Protein 2LBB (pdb70)

Solvent-accessible surface area: 5879 Å² total; per-residue (Å²): 192,32,11,103,85,47,88,60,0,29,137,74,4,80,109,46,76,131,28,187,38,64,144,100,36,82,24,20,43,67,32,22,118,69,1,11,94,90,15,43,10,92,123,110,86,42,35,152,140,100,106,98,10,82,110,90,72,109,13,21,46,73,35,156,61,52,64,70,110,50,0,30,82,23,5,12,150,32,0,44,74,7,6,58,79,46,132,148

Nearest PDB structures (foldseek):
  2lbb-assembly1_A  TM=1.004E+00  e=1.686E-12  Babesia bovis
  2wh5-assembly1_A  TM=8.665E-01  e=2.865E-05  Homo sapiens
  1hb6-assembly1_A  TM=8.577E-01  e=7.016E-05  Bos taurus
  3flv-assembly1_A  TM=8.539E-01  e=7.795E-05  Homo sapiens
  5h3g-assembly1_A  TM=7.180E-01  e=2.910E-04  Oryza sativa Japonica Group

Structure (mmCIF, N/CA/C/O backbone):
data_2LBB
#
_entry.id   2LBB
#
loop_
_atom_site.group_PDB
_atom_site.id
_atom_site.type_symbol
_atom_site.label_atom_id
_atom_site.label_alt_id
_atom_site.label_comp_id
_atom_site.label_asym_id
_atom_site.label_entity_id
_atom_site.label_seq_id
_atom_site.pdbx_PDB_ins_code
_atom_site.Cartn_x
_atom_site.Cartn_y
_atom_site.Cartn_z
_atom_site.occupancy
_atom_site.B_iso_or_equiv
_atom_site.auth_seq_id
_atom_site.auth_comp_id
_atom_site.auth_asym_id
_atom_site.auth_atom_id
_atom_site.pdbx_PDB_model_num
ATOM 1 N N . MET A 1 9 ? 1.329 0.000 0.000 1.00 0.00 1 MET A N 1
ATOM 2 C CA . MET A 1 9 ? 2.093 -0.001 -1.242 1.00 52.33 1 MET A CA 1
ATOM 3 C C . MET A 1 9 ? 3.386 -0.794 -1.085 1.00 3.33 1 MET A C 1
ATOM 4 O O . MET A 1 9 ? 3.925 -0.909 0.016 1.00 14.33 1 MET A O 1
ATOM 18 N N . SER A 1 10 ? 3.880 -1.339 -2.192 1.00 53.10 2 SER A N 1
ATOM 19 C CA . SER A 1 10 ? 5.108 -2.125 -2.175 1.00 50.45 2 SER A CA 1
ATOM 20 C C . SER A 1 10 ? 6.259 -1.346 -2.804 1.00 45.14 2 SER A C 1
ATOM 21 O O . SER A 1 10 ? 7.263 -1.926 -3.217 1.00 62.11 2 SER A O 1
ATOM 29 N N . ALA A 1 11 ? 6.106 -0.028 -2.874 1.00 12.34 3 ALA A N 1
ATOM 30 C CA . ALA A 1 11 ? 7.132 0.832 -3.450 1.00 24.22 3 ALA A CA 1
ATOM 31 C C . ALA A 1 11 ? 8.077 1.356 -2.374 1.00 24.53 3 ALA A C 1
ATOM 32 O O . ALA A 1 11 ? 9.215 1.728 -2.661 1.00 41.10 3 ALA A O 1
ATOM 39 N N . ASP A 1 12 ? 7.599 1.382 -1.135 1.00 31.13 4 ASP A N 1
ATOM 40 C CA . ASP A 1 12 ? 8.402 1.860 -0.015 1.00 53.01 4 ASP A CA 1
ATOM 41 C C . ASP A 1 12 ? 9.111 0.701 0.679 1.00 44.44 4 ASP A C 1
ATOM 42 O O . ASP A 1 12 ? 10.172 0.879 1.277 1.00 4.31 4 ASP A O 1
ATOM 51 N N . ASP A 1 13 ? 8.518 -0.484 0.595 1.00 62.23 5 ASP A N 1
ATOM 52 C CA . ASP A 1 13 ? 9.093 -1.672 1.214 1.00 23.53 5 ASP A CA 1
ATOM 53 C C . ASP A 1 13 ? 10.238 -2.225 0.371 1.00 4.22 5 ASP A C 1
ATOM 54 O O . ASP A 1 13 ? 10.918 -3.170 0.771 1.00 20.24 5 ASP A O 1
ATOM 63 N N . PHE A 1 14 ? 10.446 -1.629 -0.799 1.00 31.25 6 PHE A N 1
ATOM 64 C CA . PHE A 1 14 ? 11.507 -2.063 -1.700 1.00 3.34 6 PHE A CA 1
ATOM 65 C C . PHE A 1 14 ? 12.849 -2.113 -0.975 1.00 3.50 6 PHE A C 1
ATOM 66 O O . PHE A 1 14 ? 13.723 -2.910 -1.317 1.00 75.03 6 PHE A O 1
ATOM 83 N N . ASP A 1 15 ? 13.006 -1.255 0.027 1.00 13.31 7 ASP A N 1
ATOM 84 C CA . ASP A 1 15 ? 14.240 -1.200 0.801 1.00 24.12 7 ASP A CA 1
ATOM 85 C C . ASP A 1 15 ? 14.594 -2.575 1.359 1.00 74.54 7 ASP A C 1
ATOM 86 O O . ASP A 1 15 ? 15.684 -3.092 1.118 1.00 60.32 7 ASP A O 1
ATOM 95 N N . ALA A 1 16 ? 13.664 -3.162 2.106 1.00 70.14 8 ALA A N 1
ATOM 96 C CA . ALA A 1 16 ? 13.877 -4.477 2.696 1.00 33.55 8 ALA A CA 1
ATOM 97 C C . ALA A 1 16 ? 14.048 -5.542 1.618 1.00 25.35 8 ALA A C 1
ATOM 98 O O . ALA A 1 16 ? 14.528 -6.643 1.890 1.00 13.44 8 ALA A O 1
ATOM 105 N N . ALA A 1 17 ? 13.653 -5.208 0.394 1.00 5.45 9 ALA A N 1
ATOM 106 C CA . ALA A 1 17 ? 13.765 -6.135 -0.725 1.00 1.15 9 ALA A CA 1
ATOM 107 C C . ALA A 1 17 ? 15.175 -6.128 -1.304 1.00 65.24 9 ALA A C 1
ATOM 108 O O . ALA A 1 17 ? 15.785 -7.181 -1.493 1.00 22.04 9 ALA A O 1
ATOM 115 N N . VAL A 1 18 ? 15.689 -4.935 -1.587 1.00 13.14 10 VAL A N 1
ATOM 116 C CA . VAL A 1 18 ? 17.028 -4.791 -2.145 1.00 71.40 10 VAL A CA 1
ATOM 117 C C . VAL A 1 18 ? 18.087 -5.290 -1.168 1.00 50.41 10 VAL A C 1
ATOM 118 O O . VAL A 1 18 ? 19.129 -5.804 -1.574 1.00 22.41 10 VAL A O 1
ATOM 131 N N . LYS A 1 19 ? 17.813 -5.134 0.123 1.00 43.33 11 LYS A N 1
ATOM 132 C CA . LYS A 1 19 ? 18.741 -5.569 1.160 1.00 31.00 11 LYS A CA 1
ATOM 133 C C . LYS A 1 19 ? 18.748 -7.090 1.281 1.00 54.43 11 LYS A C 1
ATOM 134 O O . LYS A 1 19 ? 19.748 -7.686 1.681 1.00 13.32 11 LYS A O 1
ATOM 153 N N . TYR A 1 20 ? 17.627 -7.711 0.931 1.00 70.01 12 TYR A N 1
ATOM 154 C CA . TYR A 1 20 ? 17.504 -9.162 1.001 1.00 31.21 12 TYR A CA 1
ATOM 155 C C . TYR A 1 20 ? 18.122 -9.821 -0.228 1.00 24.51 12 TYR A C 1
ATOM 156 O O . TYR A 1 20 ? 18.557 -10.972 -0.177 1.00 63.11 12 TYR A O 1
ATOM 174 N N . VAL A 1 21 ? 18.159 -9.083 -1.332 1.00 55.24 13 VAL A N 1
ATOM 175 C CA . VAL A 1 21 ? 18.725 -9.593 -2.575 1.00 71.22 13 VAL A CA 1
ATOM 176 C C . VAL A 1 21 ? 20.194 -9.208 -2.709 1.00 11.13 13 VAL A C 1
ATOM 177 O O . VAL A 1 21 ? 20.980 -9.923 -3.331 1.00 13.44 13 VAL A O 1
ATOM 190 N N . SER A 1 22 ? 20.558 -8.073 -2.120 1.00 23.21 14 SER A N 1
ATOM 191 C CA . SER A 1 22 ? 21.933 -7.590 -2.176 1.00 21.34 14 SER A CA 1
ATOM 192 C C . SER A 1 22 ? 22.797 -8.288 -1.129 1.00 72.45 14 SER A C 1
ATOM 193 O O . SER A 1 22 ? 23.993 -8.492 -1.332 1.00 0.31 14 SER A O 1
ATOM 201 N N . ASN A 1 23 ? 22.180 -8.653 -0.010 1.00 3.22 15 ASN A N 1
ATOM 202 C CA . ASN A 1 23 ? 22.892 -9.328 1.070 1.00 52.34 15 ASN A CA 1
ATOM 203 C C . ASN A 1 23 ? 22.737 -10.842 0.960 1.00 43.41 15 ASN A C 1
ATOM 204 O O . ASN A 1 23 ? 23.704 -11.589 1.116 1.00 54.00 15 ASN A O 1
ATOM 215 N N . THR A 1 24 ? 21.515 -11.288 0.690 1.00 74.25 16 THR A N 1
ATOM 216 C CA . THR A 1 24 ? 21.233 -12.712 0.559 1.00 35.12 16 THR A CA 1
ATOM 217 C C . THR A 1 24 ? 20.993 -13.094 -0.897 1.00 33.11 16 THR A C 1
ATOM 218 O O . THR A 1 24 ? 20.063 -12.599 -1.535 1.00 42.31 16 THR A O 1
ATOM 229 N N . THR A 1 25 ? 21.836 -13.979 -1.418 1.00 64.35 17 THR A N 1
ATOM 230 C CA . THR A 1 25 ? 21.716 -14.428 -2.800 1.00 42.30 17 THR A CA 1
ATOM 231 C C . THR A 1 25 ? 21.869 -15.941 -2.902 1.00 41.12 17 THR A C 1
ATOM 232 O O . THR A 1 25 ? 21.941 -16.496 -3.999 1.00 51.02 17 THR A O 1
ATOM 243 N N . THR A 1 26 ? 21.918 -16.605 -1.752 1.00 33.43 18 THR A N 1
ATOM 244 C CA . THR A 1 26 ? 22.062 -18.055 -1.712 1.00 25.02 18 THR A CA 1
ATOM 245 C C . THR A 1 26 ? 20.717 -18.747 -1.899 1.00 63.23 18 THR A C 1
ATOM 246 O O . THR A 1 26 ? 20.655 -19.960 -2.097 1.00 23.32 18 THR A O 1
ATOM 257 N N . MET A 1 27 ? 19.642 -17.968 -1.837 1.00 24.22 19 MET A N 1
ATOM 258 C CA . MET A 1 27 ? 18.298 -18.508 -2.002 1.00 14.51 19 MET A CA 1
ATOM 259 C C . MET A 1 27 ? 18.126 -19.127 -3.385 1.00 64.21 19 MET A C 1
ATOM 260 O O . MET A 1 27 ? 18.796 -18.733 -4.339 1.00 42.31 19 MET A O 1
ATOM 274 N N . MET A 1 28 ? 17.226 -20.099 -3.486 1.00 32.41 20 MET A N 1
ATOM 275 C CA . MET A 1 28 ? 16.967 -20.772 -4.753 1.00 71.44 20 MET A CA 1
ATOM 276 C C . MET A 1 28 ? 16.465 -19.784 -5.801 1.00 41.12 20 MET A C 1
ATOM 277 O O . MET A 1 28 ? 15.283 -19.445 -5.832 1.00 75.11 20 MET A O 1
ATOM 291 N N . ALA A 1 29 ? 17.372 -19.325 -6.658 1.00 11.15 21 ALA A N 1
ATOM 292 C CA . ALA A 1 29 ? 17.020 -18.377 -7.707 1.00 43.14 21 ALA A CA 1
ATOM 293 C C . ALA A 1 29 ? 17.430 -18.901 -9.080 1.00 13.33 21 ALA A C 1
ATOM 294 O O . ALA A 1 29 ? 18.432 -19.603 -9.213 1.00 51.10 21 ALA A O 1
ATOM 301 N N . SER A 1 30 ? 16.647 -18.555 -10.097 1.00 64.34 22 SER A N 1
ATOM 302 C CA . SER A 1 30 ? 16.926 -18.995 -11.459 1.00 45.15 22 SER A CA 1
ATOM 303 C C . SER A 1 30 ? 17.956 -18.085 -12.124 1.00 33.33 22 SER A C 1
ATOM 304 O O . SER A 1 30 ? 18.545 -17.221 -11.477 1.00 25.13 22 SER A O 1
ATOM 312 N N . ASN A 1 31 ? 18.165 -18.288 -13.420 1.00 45.34 23 ASN A N 1
ATOM 313 C CA . ASN A 1 31 ? 19.124 -17.487 -14.174 1.00 13.22 23 ASN A CA 1
ATOM 314 C C . ASN A 1 31 ? 18.446 -16.268 -14.792 1.00 44.34 23 ASN A C 1
ATOM 315 O O . ASN A 1 31 ? 19.092 -15.253 -15.057 1.00 22.44 23 ASN A O 1
ATOM 326 N N . ASP A 1 32 ? 17.142 -16.375 -15.020 1.00 40.50 24 ASP A N 1
ATOM 327 C CA . ASP A 1 32 ? 16.376 -15.281 -15.606 1.00 0.41 24 ASP A CA 1
ATOM 328 C C . ASP A 1 32 ? 15.756 -14.408 -14.519 1.00 4.11 24 ASP A C 1
ATOM 329 O O . ASP A 1 32 ? 15.464 -13.233 -14.744 1.00 21.34 24 ASP A O 1
ATOM 338 N N . ASP A 1 33 ? 15.558 -14.990 -13.341 1.00 62.15 25 ASP A N 1
ATOM 339 C CA . ASP A 1 33 ? 14.973 -14.266 -12.219 1.00 42.21 25 ASP A CA 1
ATOM 340 C C . ASP A 1 33 ? 15.960 -13.248 -11.655 1.00 60.15 25 ASP A C 1
ATOM 341 O O . ASP A 1 33 ? 15.577 -12.145 -11.266 1.00 35.15 25 ASP A O 1
ATOM 350 N N . LYS A 1 34 ? 17.233 -13.626 -11.614 1.00 61.33 26 LYS A N 1
ATOM 351 C CA . LYS A 1 34 ? 18.276 -12.748 -11.099 1.00 4.14 26 LYS A CA 1
ATOM 352 C C . LYS A 1 34 ? 18.453 -11.527 -11.996 1.00 73.33 26 LYS A C 1
ATOM 353 O O . LYS A 1 34 ? 19.090 -10.546 -11.610 1.00 34.44 26 LYS A O 1
ATOM 372 N N . LEU A 1 35 ? 17.884 -11.593 -13.195 1.00 21.20 27 LEU A N 1
ATOM 373 C CA . LEU A 1 35 ? 17.977 -10.492 -14.148 1.00 22.25 27 LEU A CA 1
ATOM 374 C C . LEU A 1 35 ? 16.787 -9.549 -14.007 1.00 53.14 27 LEU A C 1
ATOM 375 O O . LEU A 1 35 ? 16.767 -8.467 -14.595 1.00 40.23 27 LEU A O 1
ATOM 391 N N . CYS A 1 36 ? 15.798 -9.965 -13.224 1.00 71.13 28 CYS A N 1
ATOM 392 C CA . CYS A 1 36 ? 14.604 -9.156 -13.005 1.00 72.54 28 CYS A CA 1
ATOM 393 C C . CYS A 1 36 ? 14.864 -8.073 -11.964 1.00 22.21 28 CYS A C 1
ATOM 394 O O . CYS A 1 36 ? 14.569 -6.899 -12.187 1.00 11.11 28 CYS A O 1
ATOM 402 N N . PHE A 1 37 ? 15.418 -8.476 -10.825 1.00 15.23 29 PHE A N 1
ATOM 403 C CA . PHE A 1 37 ? 15.715 -7.540 -9.747 1.00 3.12 29 PHE A CA 1
ATOM 404 C C . PHE A 1 37 ? 16.823 -6.573 -10.156 1.00 75.13 29 PHE A C 1
ATOM 405 O O . PHE A 1 37 ? 17.055 -5.562 -9.494 1.00 0.33 29 PHE A O 1
ATOM 422 N N . TYR A 1 38 ? 17.503 -6.892 -11.252 1.00 34.02 30 TYR A N 1
ATOM 423 C CA . TYR A 1 38 ? 18.588 -6.054 -11.749 1.00 35.31 30 TYR A CA 1
ATOM 424 C C . TYR A 1 38 ? 18.046 -4.913 -12.605 1.00 24.21 30 TYR A C 1
ATOM 425 O O . TYR A 1 38 ? 18.553 -3.792 -12.559 1.00 63.13 30 TYR A O 1
ATOM 443 N N . LYS A 1 39 ? 17.012 -5.207 -13.386 1.00 22.15 31 LYS A N 1
ATOM 444 C CA . LYS A 1 39 ? 16.398 -4.208 -14.252 1.00 4.42 31 LYS A CA 1
ATOM 445 C C . LYS A 1 39 ? 15.475 -3.291 -13.456 1.00 10.03 31 LYS A C 1
ATOM 446 O O . LYS A 1 39 ? 15.176 -2.174 -13.880 1.00 24.40 31 LYS A O 1
ATOM 465 N N . TYR A 1 40 ? 15.027 -3.769 -12.300 1.00 42.01 32 TYR A N 1
ATOM 466 C CA . TYR A 1 40 ? 14.137 -2.993 -11.445 1.00 41.53 32 TYR A CA 1
ATOM 467 C C . TYR A 1 40 ? 14.905 -1.897 -10.712 1.00 13.11 32 TYR A C 1
ATOM 468 O O . TYR A 1 40 ? 14.450 -0.756 -10.625 1.00 34.13 32 TYR A O 1
ATOM 486 N N . TYR A 1 41 ? 16.072 -2.252 -10.187 1.00 11.13 33 TYR A N 1
ATOM 487 C CA . TYR A 1 41 ? 16.904 -1.301 -9.459 1.00 15.21 33 TYR A CA 1
ATOM 488 C C . TYR A 1 41 ? 17.363 -0.168 -10.372 1.00 74.21 33 TYR A C 1
ATOM 489 O O . TYR A 1 41 ? 17.658 0.935 -9.913 1.00 2.31 33 TYR A O 1
ATOM 507 N N . LYS A 1 42 ? 17.419 -0.449 -11.670 1.00 22.35 34 LYS A N 1
ATOM 508 C CA . LYS A 1 42 ? 17.840 0.544 -12.650 1.00 52.15 34 LYS A CA 1
ATOM 509 C C . LYS A 1 42 ? 16.668 1.426 -13.068 1.00 52.52 34 LYS A C 1
ATOM 510 O O . LYS A 1 42 ? 16.811 2.641 -13.201 1.00 43.50 34 LYS A O 1
ATOM 529 N N . GLN A 1 43 ? 15.510 0.807 -13.272 1.00 72.12 35 GLN A N 1
ATOM 530 C CA . GLN A 1 43 ? 14.314 1.537 -13.674 1.00 15.51 35 GLN A CA 1
ATOM 531 C C . GLN A 1 43 ? 13.763 2.360 -12.514 1.00 0.41 35 GLN A C 1
ATOM 532 O O . GLN A 1 43 ? 13.194 3.433 -12.716 1.00 20.30 35 GLN A O 1
ATOM 546 N N . ALA A 1 44 ? 13.936 1.851 -11.299 1.00 21.22 36 ALA A N 1
ATOM 547 C CA . ALA A 1 44 ? 13.458 2.540 -10.106 1.00 60.54 36 ALA A CA 1
ATOM 548 C C . ALA A 1 44 ? 14.437 3.625 -9.670 1.00 35.53 36 ALA A C 1
ATOM 549 O O . ALA A 1 44 ? 14.209 4.318 -8.678 1.00 3.13 36 ALA A O 1
ATOM 556 N N . THR A 1 45 ? 15.527 3.767 -10.416 1.00 65.51 37 THR A N 1
ATOM 557 C CA . THR A 1 45 ? 16.542 4.766 -10.105 1.00 33.20 37 THR A CA 1
ATOM 558 C C . THR A 1 45 ? 16.679 5.780 -11.235 1.00 10.14 37 THR A C 1
ATOM 559 O O . THR A 1 45 ? 16.601 6.988 -11.011 1.00 0.23 37 THR A O 1
ATOM 570 N N . VAL A 1 46 ? 16.883 5.282 -12.450 1.00 22.42 38 VAL A N 1
ATOM 571 C CA . VAL A 1 46 ? 17.030 6.145 -13.616 1.00 35.04 38 VAL A CA 1
ATOM 572 C C . VAL A 1 46 ? 15.693 6.347 -14.321 1.00 62.11 38 VAL A C 1
ATOM 573 O O . VAL A 1 46 ? 15.182 7.463 -14.397 1.00 14.24 38 VAL A O 1
ATOM 586 N N . GLY A 1 47 ? 15.132 5.257 -14.837 1.00 13.52 39 GLY A N 1
ATOM 587 C CA . GLY A 1 47 ? 13.859 5.336 -15.529 1.00 51.05 39 GLY A CA 1
ATOM 588 C C . GLY A 1 47 ? 13.835 4.501 -16.794 1.00 52.35 39 GLY A C 1
ATOM 589 O O . GLY A 1 47 ? 12.867 3.786 -17.056 1.00 43.21 39 GLY A O 1
ATOM 593 N N . ASP A 1 48 ? 14.901 4.593 -17.582 1.00 74.11 40 ASP A N 1
ATOM 594 C CA . ASP A 1 48 ? 14.998 3.840 -18.827 1.00 50.44 40 ASP A CA 1
ATOM 595 C C . ASP A 1 48 ? 16.454 3.544 -19.171 1.00 5.21 40 ASP A C 1
ATOM 596 O O . ASP A 1 48 ? 17.369 4.162 -18.625 1.00 43.31 40 ASP A O 1
ATOM 605 N N . CYS A 1 49 ? 16.662 2.595 -20.077 1.00 50.41 41 CYS A N 1
ATOM 606 C CA . CYS A 1 49 ? 18.008 2.216 -20.492 1.00 72.31 41 CYS A CA 1
ATOM 607 C C . CYS A 1 49 ? 18.569 3.215 -21.498 1.00 53.14 41 CYS A C 1
ATOM 608 O O . CYS A 1 49 ? 17.873 3.640 -22.420 1.00 11.25 41 CYS A O 1
ATOM 616 N N . ASN A 1 50 ? 19.831 3.587 -21.314 1.00 43.12 42 ASN A N 1
ATOM 617 C CA . ASN A 1 50 ? 20.485 4.539 -22.205 1.00 25.21 42 ASN A CA 1
ATOM 618 C C . ASN A 1 50 ? 21.989 4.285 -22.263 1.00 33.02 42 ASN A C 1
ATOM 619 O O . ASN A 1 50 ? 22.789 5.221 -22.256 1.00 33.13 42 ASN A O 1
ATOM 630 N N . LYS A 1 51 ? 22.366 3.012 -22.321 1.00 4.42 43 LYS A N 1
ATOM 631 C CA . LYS A 1 51 ? 23.773 2.633 -22.382 1.00 40.30 43 LYS A CA 1
ATOM 632 C C . LYS A 1 51 ? 24.102 1.975 -23.718 1.00 55.55 43 LYS A C 1
ATOM 633 O O . LYS A 1 51 ? 23.233 1.430 -24.399 1.00 72.13 43 LYS A O 1
ATOM 652 N N . PRO A 1 52 ? 25.385 2.026 -24.104 1.00 62.40 44 PRO A N 1
ATOM 653 C CA . PRO A 1 52 ? 25.858 1.438 -25.361 1.00 32.51 44 PRO A CA 1
ATOM 654 C C . PRO A 1 52 ? 25.822 -0.087 -25.337 1.00 44.21 44 PRO A C 1
ATOM 655 O O . PRO A 1 52 ? 25.935 -0.704 -24.278 1.00 70.51 44 PRO A O 1
ATOM 666 N N . LYS A 1 53 ? 25.666 -0.689 -26.511 1.00 52.33 45 LYS A N 1
ATOM 667 C CA . LYS A 1 53 ? 25.617 -2.141 -26.626 1.00 63.45 45 LYS A CA 1
ATOM 668 C C . LYS A 1 53 ? 26.843 -2.780 -25.981 1.00 11.44 45 LYS A C 1
ATOM 669 O O . LYS A 1 53 ? 27.974 -2.326 -26.157 1.00 21.53 45 LYS A O 1
ATOM 688 N N . PRO A 1 54 ? 26.616 -3.858 -25.216 1.00 11.34 46 PRO A N 1
ATOM 689 C CA . PRO A 1 54 ? 27.690 -4.582 -24.530 1.00 21.21 46 PRO A CA 1
ATOM 690 C C . PRO A 1 54 ? 28.590 -5.339 -25.501 1.00 22.14 46 PRO A C 1
ATOM 691 O O . PRO A 1 54 ? 28.568 -5.090 -26.705 1.00 65.32 46 PRO A O 1
ATOM 702 N N . GLY A 1 55 ? 29.382 -6.265 -24.967 1.00 75.35 47 GLY A N 1
ATOM 703 C CA . GLY A 1 55 ? 30.278 -7.044 -25.801 1.00 71.44 47 GLY A CA 1
ATOM 704 C C . GLY A 1 55 ? 29.549 -7.773 -26.913 1.00 42.43 47 GLY A C 1
ATOM 705 O O . GLY A 1 55 ? 28.338 -7.622 -27.073 1.00 43.03 47 GLY A O 1
ATOM 709 N N . MET A 1 56 ? 30.288 -8.563 -27.685 1.00 24.14 48 MET A N 1
ATOM 710 C CA . MET A 1 56 ? 29.704 -9.317 -28.788 1.00 2.11 48 MET A CA 1
ATOM 711 C C . MET A 1 56 ? 30.043 -10.800 -28.672 1.00 55.14 48 MET A C 1
ATOM 712 O O . MET A 1 56 ? 29.877 -11.561 -29.627 1.00 11.04 48 MET A O 1
ATOM 726 N N . LEU A 1 57 ? 30.517 -11.204 -27.499 1.00 62.14 49 LEU A N 1
ATOM 727 C CA . LEU A 1 57 ? 30.879 -12.597 -27.259 1.00 43.24 49 LEU A CA 1
ATOM 728 C C . LEU A 1 57 ? 30.149 -13.147 -26.039 1.00 13.35 49 LEU A C 1
ATOM 729 O O . LEU A 1 57 ? 30.285 -14.322 -25.700 1.00 2.24 49 LEU A O 1
ATOM 745 N N . GLN A 1 58 ? 29.372 -12.289 -25.384 1.00 61.21 50 GLN A N 1
ATOM 746 C CA . GLN A 1 58 ? 28.619 -12.690 -24.202 1.00 32.51 50 GLN A CA 1
ATOM 747 C C . GLN A 1 58 ? 27.127 -12.772 -24.509 1.00 21.42 50 GLN A C 1
ATOM 748 O O . GLN A 1 58 ? 26.600 -11.982 -25.293 1.00 35.50 50 GLN A O 1
ATOM 762 N N . LEU A 1 59 ? 26.452 -13.733 -23.887 1.00 2.55 51 LEU A N 1
ATOM 763 C CA . LEU A 1 59 ? 25.020 -13.918 -24.093 1.00 61.32 51 LEU A CA 1
ATOM 764 C C . LEU A 1 59 ? 24.216 -13.180 -23.028 1.00 31.11 51 LEU A C 1
ATOM 765 O O . LEU A 1 59 ? 23.292 -12.431 -23.343 1.00 41.42 51 LEU A O 1
ATOM 781 N N . GLN A 1 60 ? 24.575 -13.396 -21.767 1.00 25.23 52 GLN A N 1
ATOM 782 C CA . GLN A 1 60 ? 23.888 -12.750 -20.655 1.00 52.33 52 GLN A CA 1
ATOM 783 C C . GLN A 1 60 ? 23.757 -11.249 -20.895 1.00 21.22 52 GLN A C 1
ATOM 784 O O . GLN A 1 60 ? 22.711 -10.658 -20.630 1.00 74.45 52 GLN A O 1
ATOM 798 N N . GLU A 1 61 ? 24.827 -10.639 -21.396 1.00 73.53 53 GLU A N 1
ATOM 799 C CA . GLU A 1 61 ? 24.831 -9.207 -21.670 1.00 35.22 53 GLU A CA 1
ATOM 800 C C . GLU A 1 61 ? 23.583 -8.798 -22.447 1.00 73.44 53 GLU A C 1
ATOM 801 O O . GLU A 1 61 ? 22.943 -7.794 -22.134 1.00 72.31 53 GLU A O 1
ATOM 813 N N . LYS A 1 62 ? 23.243 -9.584 -23.464 1.00 14.42 54 LYS A N 1
ATOM 814 C CA . LYS A 1 62 ? 22.072 -9.306 -24.287 1.00 72.03 54 LYS A CA 1
ATOM 815 C C . LYS A 1 62 ? 20.800 -9.310 -23.444 1.00 64.25 54 LYS A C 1
ATOM 816 O O . LYS A 1 62 ? 19.915 -8.476 -23.635 1.00 60.12 54 LYS A O 1
ATOM 835 N N . TYR A 1 63 ? 20.718 -10.252 -22.512 1.00 35.50 55 TYR A N 1
ATOM 836 C CA . TYR A 1 63 ? 19.554 -10.365 -21.641 1.00 31.24 55 TYR A CA 1
ATOM 837 C C . TYR A 1 63 ? 19.493 -9.199 -20.659 1.00 42.42 55 TYR A C 1
ATOM 838 O O . TYR A 1 63 ? 18.413 -8.762 -20.261 1.00 42.52 55 TYR A O 1
ATOM 856 N N . LYS A 1 64 ? 20.662 -8.698 -20.273 1.00 13.21 56 LYS A N 1
ATOM 857 C CA . LYS A 1 64 ? 20.745 -7.581 -19.340 1.00 11.53 56 LYS A CA 1
ATOM 858 C C . LYS A 1 64 ? 20.573 -6.251 -20.067 1.00 10.44 56 LYS A C 1
ATOM 859 O O . LYS A 1 64 ? 20.201 -5.245 -19.461 1.00 64.30 56 LYS A O 1
ATOM 878 N N . TRP A 1 65 ? 20.844 -6.253 -21.367 1.00 20.13 57 TRP A N 1
ATOM 879 C CA . TRP A 1 65 ? 20.718 -5.046 -22.176 1.00 34.21 57 TRP A CA 1
ATOM 880 C C . TRP A 1 65 ? 19.323 -4.941 -22.782 1.00 54.01 57 TRP A C 1
ATOM 881 O O . TRP A 1 65 ? 18.813 -3.842 -23.000 1.00 71.41 57 TRP A O 1
ATOM 902 N N . GLU A 1 66 ? 18.711 -6.090 -23.052 1.00 13.03 58 GLU A N 1
ATOM 903 C CA . GLU A 1 66 ? 17.374 -6.125 -23.634 1.00 1.24 58 GLU A CA 1
ATOM 904 C C . GLU A 1 66 ? 16.310 -5.888 -22.566 1.00 73.21 58 GLU A C 1
ATOM 905 O O . GLU A 1 66 ? 15.307 -5.218 -22.812 1.00 23.01 58 GLU A O 1
ATOM 917 N N . ALA A 1 67 ? 16.536 -6.444 -21.380 1.00 75.12 59 ALA A N 1
ATOM 918 C CA . ALA A 1 67 ? 15.598 -6.293 -20.275 1.00 33.04 59 ALA A CA 1
ATOM 919 C C . ALA A 1 67 ? 15.505 -4.838 -19.828 1.00 42.22 59 ALA A C 1
ATOM 920 O O . ALA A 1 67 ? 14.418 -4.262 -19.779 1.00 43.12 59 ALA A O 1
ATOM 927 N N . TRP A 1 68 ? 16.651 -4.250 -19.503 1.00 52.12 60 TRP A N 1
ATOM 928 C CA . TRP A 1 68 ? 16.698 -2.861 -19.060 1.00 20.22 60 TRP A CA 1
ATOM 929 C C . TRP A 1 68 ? 16.106 -1.933 -20.114 1.00 44.44 60 TRP A C 1
ATOM 930 O O . TRP A 1 68 ? 15.568 -0.875 -19.791 1.00 51.11 60 TRP A O 1
ATOM 951 N N . ASN A 1 69 ? 16.210 -2.335 -21.377 1.00 22.43 61 ASN A N 1
ATOM 952 C CA . ASN A 1 69 ? 15.685 -1.538 -22.479 1.00 40.11 61 ASN A CA 1
ATOM 953 C C . ASN A 1 69 ? 14.222 -1.878 -22.748 1.00 63.21 61 ASN A C 1
ATOM 954 O O . ASN A 1 69 ? 13.510 -1.123 -23.409 1.00 63.12 61 ASN A O 1
ATOM 965 N N . ALA A 1 70 ? 13.781 -3.020 -22.230 1.00 42.03 62 ALA A N 1
ATOM 966 C CA . ALA A 1 70 ? 12.403 -3.459 -22.412 1.00 23.20 62 ALA A CA 1
ATOM 967 C C . ALA A 1 70 ? 11.445 -2.625 -21.568 1.00 43.15 62 ALA A C 1
ATOM 968 O O . ALA A 1 70 ? 10.327 -2.327 -21.992 1.00 24.35 62 ALA A O 1
ATOM 975 N N . LEU A 1 71 ? 11.889 -2.251 -20.374 1.00 2.43 63 LEU A N 1
ATOM 976 C CA . LEU A 1 71 ? 11.070 -1.450 -19.470 1.00 25.34 63 LEU A CA 1
ATOM 977 C C . LEU A 1 71 ? 11.420 0.030 -19.584 1.00 62.15 63 LEU A C 1
ATOM 978 O O . LEU A 1 71 ? 11.152 0.814 -18.674 1.00 33.21 63 LEU A O 1
ATOM 994 N N . ARG A 1 72 ? 12.019 0.406 -20.710 1.00 32.40 64 ARG A N 1
ATOM 995 C CA . ARG A 1 72 ? 12.404 1.792 -20.944 1.00 62.04 64 ARG A CA 1
ATOM 996 C C . ARG A 1 72 ? 11.199 2.720 -20.821 1.00 71.54 64 ARG A C 1
ATOM 997 O O . ARG A 1 72 ? 10.231 2.600 -21.571 1.00 61.54 64 ARG A O 1
ATOM 1018 N N . GLY A 1 73 ? 11.265 3.645 -19.869 1.00 23.12 65 GLY A N 1
ATOM 1019 C CA . GLY A 1 73 ? 10.173 4.579 -19.664 1.00 64.33 65 GLY A CA 1
ATOM 1020 C C . GLY A 1 73 ? 9.426 4.322 -18.371 1.00 54.10 65 GLY A C 1
ATOM 1021 O O . GLY A 1 73 ? 8.659 5.168 -17.911 1.00 42.13 65 GLY A O 1
ATOM 1025 N N . MET A 1 74 ? 9.647 3.151 -17.784 1.00 21.34 66 MET A N 1
ATOM 1026 C CA . MET A 1 74 ? 8.987 2.785 -16.535 1.00 43.35 66 MET A CA 1
ATOM 1027 C C . MET A 1 74 ? 9.208 3.855 -15.470 1.00 64.43 66 MET A C 1
ATOM 1028 O O . MET A 1 74 ? 10.194 4.591 -15.512 1.00 22.44 66 MET A O 1
ATOM 1042 N N . SER A 1 75 ? 8.285 3.935 -14.518 1.00 32.32 67 SER A N 1
ATOM 1043 C CA . SER A 1 75 ? 8.377 4.917 -13.444 1.00 42.01 67 SER A CA 1
ATOM 1044 C C . SER A 1 75 ? 9.170 4.360 -12.265 1.00 53.42 67 SER A C 1
ATOM 1045 O O . SER A 1 75 ? 9.616 3.213 -12.288 1.00 23.13 67 SER A O 1
ATOM 1053 N N . THR A 1 76 ? 9.341 5.182 -11.234 1.00 52.23 68 THR A N 1
ATOM 1054 C CA . THR A 1 76 ? 10.080 4.774 -10.046 1.00 52.52 68 THR A CA 1
ATOM 1055 C C . THR A 1 76 ? 9.278 3.780 -9.214 1.00 61.15 68 THR A C 1
ATOM 1056 O O . THR A 1 76 ? 9.800 2.749 -8.790 1.00 50.44 68 THR A O 1
ATOM 1067 N N . GLU A 1 77 ? 8.007 4.096 -8.986 1.00 21.53 69 GLU A N 1
ATOM 1068 C CA . GLU A 1 77 ? 7.134 3.228 -8.204 1.00 20.11 69 GLU A CA 1
ATOM 1069 C C . GLU A 1 77 ? 6.788 1.961 -8.981 1.00 43.02 69 GLU A C 1
ATOM 1070 O O . GLU A 1 77 ? 6.521 0.913 -8.394 1.00 15.14 69 GLU A O 1
ATOM 1082 N N . SER A 1 78 ? 6.796 2.066 -10.306 1.00 53.32 70 SER A N 1
ATOM 1083 C CA . SER A 1 78 ? 6.479 0.931 -11.165 1.00 12.10 70 SER A CA 1
ATOM 1084 C C . SER A 1 78 ? 7.501 -0.187 -10.987 1.00 22.14 70 SER A C 1
ATOM 1085 O O . SER A 1 78 ? 7.142 -1.357 -10.857 1.00 14.25 70 SER A O 1
ATOM 1093 N N . ALA A 1 79 ? 8.778 0.182 -10.982 1.00 11.23 71 ALA A N 1
ATOM 1094 C CA . ALA A 1 79 ? 9.853 -0.788 -10.817 1.00 61.05 71 ALA A CA 1
ATOM 1095 C C . ALA A 1 79 ? 9.861 -1.366 -9.406 1.00 53.42 71 ALA A C 1
ATOM 1096 O O . ALA A 1 79 ? 9.878 -2.583 -9.222 1.00 44.21 71 ALA A O 1
ATOM 1103 N N . LYS A 1 80 ? 9.848 -0.485 -8.411 1.00 52.25 72 LYS A N 1
ATOM 1104 C CA . LYS A 1 80 ? 9.853 -0.906 -7.016 1.00 35.14 72 LYS A CA 1
ATOM 1105 C C . LYS A 1 80 ? 8.686 -1.846 -6.727 1.00 10.41 72 LYS A C 1
ATOM 1106 O O . LYS A 1 80 ? 8.787 -2.731 -5.879 1.00 33.41 72 LYS A O 1
ATOM 1125 N N . GLU A 1 81 ? 7.581 -1.646 -7.439 1.00 21.22 73 GLU A N 1
ATOM 1126 C CA . GLU A 1 81 ? 6.396 -2.477 -7.258 1.00 45.01 73 GLU A CA 1
ATOM 1127 C C . GLU A 1 81 ? 6.635 -3.888 -7.789 1.00 40.42 73 GLU A C 1
ATOM 1128 O O . GLU A 1 81 ? 5.965 -4.837 -7.383 1.00 3.42 73 GLU A O 1
ATOM 1140 N N . ALA A 1 82 ? 7.594 -4.016 -8.700 1.00 72.14 74 ALA A N 1
ATOM 1141 C CA . ALA A 1 82 ? 7.922 -5.310 -9.286 1.00 43.35 74 ALA A CA 1
ATOM 1142 C C . ALA A 1 82 ? 8.983 -6.032 -8.462 1.00 74.35 74 ALA A C 1
ATOM 1143 O O . ALA A 1 82 ? 9.075 -7.260 -8.491 1.00 51.21 74 ALA A O 1
ATOM 1150 N N . TYR A 1 83 ? 9.781 -5.264 -7.730 1.00 11.01 75 TYR A N 1
ATOM 1151 C CA . TYR A 1 83 ? 10.837 -5.831 -6.900 1.00 62.22 75 TYR A CA 1
ATOM 1152 C C . TYR A 1 83 ? 10.250 -6.589 -5.714 1.00 30.44 75 TYR A C 1
ATOM 1153 O O . TYR A 1 83 ? 10.897 -7.466 -5.140 1.00 10.42 75 TYR A O 1
ATOM 1171 N N . VAL A 1 84 ? 9.018 -6.246 -5.351 1.00 41.42 76 VAL A N 1
ATOM 1172 C CA . VAL A 1 84 ? 8.341 -6.894 -4.234 1.00 51.34 76 VAL A CA 1
ATOM 1173 C C . VAL A 1 84 ? 7.576 -8.128 -4.697 1.00 72.44 76 VAL A C 1
ATOM 1174 O O . VAL A 1 84 ? 7.507 -9.132 -3.988 1.00 34.22 76 VAL A O 1
ATOM 1187 N N . LYS A 1 85 ? 7.002 -8.048 -5.893 1.00 62.22 77 LYS A N 1
ATOM 1188 C CA . LYS A 1 85 ? 6.243 -9.159 -6.454 1.00 74.30 77 LYS A CA 1
ATOM 1189 C C . LYS A 1 85 ? 7.173 -10.195 -7.077 1.00 22.12 77 LYS A C 1
ATOM 1190 O O . LYS A 1 85 ? 6.873 -11.390 -7.085 1.00 13.42 77 LYS A O 1
ATOM 1209 N N . LEU A 1 86 ? 8.304 -9.731 -7.596 1.00 42.15 78 LEU A N 1
ATOM 1210 C CA . LEU A 1 86 ? 9.280 -10.618 -8.220 1.00 42.33 78 LEU A CA 1
ATOM 1211 C C . LEU A 1 86 ? 10.135 -11.314 -7.166 1.00 73.53 78 LEU A C 1
ATOM 1212 O O . LEU A 1 86 ? 10.337 -12.528 -7.219 1.00 21.42 78 LEU A O 1
ATOM 1228 N N . LEU A 1 87 ? 10.632 -10.540 -6.209 1.00 3.51 79 LEU A N 1
ATOM 1229 C CA . LEU A 1 87 ? 11.464 -11.082 -5.140 1.00 74.20 79 LEU A CA 1
ATOM 1230 C C . LEU A 1 87 ? 10.770 -12.254 -4.453 1.00 23.41 79 LEU A C 1
ATOM 1231 O O . LEU A 1 87 ? 11.423 -13.117 -3.865 1.00 44.21 79 LEU A O 1
ATOM 1247 N N . ASP A 1 88 ? 9.445 -12.280 -4.533 1.00 34.21 80 ASP A N 1
ATOM 1248 C CA . ASP A 1 88 ? 8.662 -13.348 -3.922 1.00 24.45 80 ASP A CA 1
ATOM 1249 C C . ASP A 1 88 ? 9.035 -14.703 -4.516 1.00 30.13 80 ASP A C 1
ATOM 1250 O O . ASP A 1 88 ? 8.873 -15.741 -3.873 1.00 72.34 80 ASP A O 1
ATOM 1259 N N . THR A 1 89 ? 9.535 -14.686 -5.748 1.00 34.24 81 THR A N 1
ATOM 1260 C CA . THR A 1 89 ? 9.928 -15.913 -6.430 1.00 1.43 81 THR A CA 1
ATOM 1261 C C . THR A 1 89 ? 11.316 -16.365 -5.991 1.00 10.14 81 THR A C 1
ATOM 1262 O O . THR A 1 89 ? 11.642 -17.551 -6.053 1.00 64.01 81 THR A O 1
ATOM 1273 N N . LEU A 1 90 ? 12.130 -15.414 -5.546 1.00 13.13 82 LEU A N 1
ATOM 1274 C CA . LEU A 1 90 ? 13.484 -15.715 -5.095 1.00 0.04 82 LEU A CA 1
ATOM 1275 C C . LEU A 1 90 ? 13.500 -16.051 -3.607 1.00 23.31 82 LEU A C 1
ATOM 1276 O O . LEU A 1 90 ? 13.962 -17.119 -3.207 1.00 62.50 82 LEU A O 1
ATOM 1292 N N . ALA A 1 91 ? 12.991 -15.133 -2.792 1.00 42.13 83 ALA A N 1
ATOM 1293 C CA . ALA A 1 91 ? 12.943 -15.334 -1.349 1.00 43.24 83 ALA A CA 1
ATOM 1294 C C . ALA A 1 91 ? 11.666 -14.749 -0.756 1.00 4.43 83 ALA A C 1
ATOM 1295 O O . ALA A 1 91 ? 11.655 -13.642 -0.215 1.00 74.34 83 ALA A O 1
ATOM 1302 N N . PRO A 1 92 ? 10.564 -15.506 -0.858 1.00 22.15 84 PRO A N 1
ATOM 1303 C CA . PRO A 1 92 ? 9.261 -15.082 -0.336 1.00 64.22 84 PRO A CA 1
ATOM 1304 C C . PRO A 1 92 ? 9.226 -15.062 1.188 1.00 34.11 84 PRO A C 1
ATOM 1305 O O . PRO A 1 92 ? 8.245 -14.625 1.790 1.00 75.43 84 PRO A O 1
ATOM 1316 N N . SER A 1 93 ? 10.302 -15.537 1.807 1.00 33.20 85 SER A N 1
ATOM 1317 C CA . SER A 1 93 ? 10.392 -15.577 3.262 1.00 54.21 85 SER A CA 1
ATOM 1318 C C . SER A 1 93 ? 10.639 -14.182 3.829 1.00 34.10 85 SER A C 1
ATOM 1319 O O . SER A 1 93 ? 10.664 -13.990 5.045 1.00 75.23 85 SER A O 1
ATOM 1327 N N . TRP A 1 94 ? 10.820 -13.213 2.940 1.00 45.23 86 TRP A N 1
ATOM 1328 C CA . TRP A 1 94 ? 11.066 -11.835 3.351 1.00 52.04 86 TRP A CA 1
ATOM 1329 C C . TRP A 1 94 ? 9.756 -11.114 3.648 1.00 74.12 86 TRP A C 1
ATOM 1330 O O . TRP A 1 94 ? 9.715 -10.191 4.462 1.00 61.33 86 TRP A O 1
ATOM 1351 N N . ARG A 1 95 ? 8.686 -11.541 2.984 1.00 45.24 87 ARG A N 1
ATOM 1352 C CA . ARG A 1 95 ? 7.375 -10.934 3.177 1.00 72.53 87 ARG A CA 1
ATOM 1353 C C . ARG A 1 95 ? 6.623 -11.617 4.316 1.00 52.23 87 ARG A C 1
ATOM 1354 O O . ARG A 1 95 ? 5.734 -11.026 4.928 1.00 42.24 87 ARG A O 1
ATOM 1375 N N . ASN A 1 96 ? 6.986 -12.865 4.594 1.00 52.23 88 ASN A N 1
ATOM 1376 C CA . ASN A 1 96 ? 6.345 -13.628 5.658 1.00 32.13 88 ASN A CA 1
ATOM 1377 C C . ASN A 1 96 ? 7.385 -14.241 6.590 1.00 24.34 88 ASN A C 1
ATOM 1378 O O . ASN A 1 96 ? 7.529 -13.821 7.738 1.00 3.40 88 ASN A O 1
ATOM 1389 N N . MET A 1 9 ? 3.544 1.526 1.175 1.00 45.02 1 MET A N 2
ATOM 1390 C CA . MET A 1 9 ? 3.307 0.755 -0.040 1.00 52.43 1 MET A CA 2
ATOM 1391 C C . MET A 1 9 ? 4.550 -0.036 -0.434 1.00 41.32 1 MET A C 2
ATOM 1392 O O . MET A 1 9 ? 5.657 0.266 0.013 1.00 74.12 1 MET A O 2
ATOM 1406 N N . SER A 1 10 ? 4.360 -1.049 -1.273 1.00 61.20 2 SER A N 2
ATOM 1407 C CA . SER A 1 10 ? 5.466 -1.886 -1.724 1.00 30.15 2 SER A CA 2
ATOM 1408 C C . SER A 1 10 ? 6.560 -1.040 -2.369 1.00 33.34 2 SER A C 2
ATOM 1409 O O . SER A 1 10 ? 7.729 -1.423 -2.382 1.00 70.53 2 SER A O 2
ATOM 1417 N N . ALA A 1 11 ? 6.170 0.113 -2.902 1.00 72.33 3 ALA A N 2
ATOM 1418 C CA . ALA A 1 11 ? 7.116 1.015 -3.547 1.00 71.43 3 ALA A CA 2
ATOM 1419 C C . ALA A 1 11 ? 8.094 1.600 -2.535 1.00 22.05 3 ALA A C 2
ATOM 1420 O O . ALA A 1 11 ? 9.225 1.946 -2.878 1.00 14.43 3 ALA A O 2
ATOM 1427 N N . ASP A 1 12 ? 7.652 1.708 -1.287 1.00 1.25 4 ASP A N 2
ATOM 1428 C CA . ASP A 1 12 ? 8.489 2.252 -0.223 1.00 62.33 4 ASP A CA 2
ATOM 1429 C C . ASP A 1 12 ? 9.214 1.135 0.522 1.00 42.31 4 ASP A C 2
ATOM 1430 O O . ASP A 1 12 ? 10.269 1.356 1.117 1.00 64.23 4 ASP A O 2
ATOM 1439 N N . ASP A 1 13 ? 8.641 -0.062 0.486 1.00 72.41 5 ASP A N 2
ATOM 1440 C CA . ASP A 1 13 ? 9.232 -1.214 1.158 1.00 41.32 5 ASP A CA 2
ATOM 1441 C C . ASP A 1 13 ? 10.332 -1.836 0.303 1.00 2.33 5 ASP A C 2
ATOM 1442 O O . ASP A 1 13 ? 11.011 -2.770 0.730 1.00 10.12 5 ASP A O 2
ATOM 1451 N N . PHE A 1 14 ? 10.502 -1.312 -0.906 1.00 61.02 6 PHE A N 2
ATOM 1452 C CA . PHE A 1 14 ? 11.518 -1.817 -1.822 1.00 63.11 6 PHE A CA 2
ATOM 1453 C C . PHE A 1 14 ? 12.884 -1.870 -1.144 1.00 1.14 6 PHE A C 2
ATOM 1454 O O . PHE A 1 14 ? 13.716 -2.718 -1.465 1.00 23.54 6 PHE A O 2
ATOM 1471 N N . ASP A 1 15 ? 13.107 -0.957 -0.205 1.00 30.14 7 ASP A N 2
ATOM 1472 C CA . ASP A 1 15 ? 14.371 -0.899 0.520 1.00 10.24 7 ASP A CA 2
ATOM 1473 C C . ASP A 1 15 ? 14.719 -2.259 1.117 1.00 73.34 7 ASP A C 2
ATOM 1474 O O . ASP A 1 15 ? 15.851 -2.727 1.002 1.00 3.34 7 ASP A O 2
ATOM 1483 N N . ALA A 1 16 ? 13.737 -2.889 1.754 1.00 52.24 8 ALA A N 2
ATOM 1484 C CA . ALA A 1 16 ? 13.939 -4.196 2.367 1.00 53.41 8 ALA A CA 2
ATOM 1485 C C . ALA A 1 16 ? 14.118 -5.278 1.307 1.00 1.54 8 ALA A C 2
ATOM 1486 O O . ALA A 1 16 ? 14.646 -6.353 1.588 1.00 4.11 8 ALA A O 2
ATOM 1493 N N . ALA A 1 17 ? 13.674 -4.986 0.089 1.00 3.42 9 ALA A N 2
ATOM 1494 C CA . ALA A 1 17 ? 13.787 -5.933 -1.013 1.00 23.35 9 ALA A CA 2
ATOM 1495 C C . ALA A 1 17 ? 15.193 -5.923 -1.604 1.00 11.14 9 ALA A C 2
ATOM 1496 O O . ALA A 1 17 ? 15.812 -6.973 -1.777 1.00 3.42 9 ALA A O 2
ATOM 1503 N N . VAL A 1 18 ? 15.691 -4.730 -1.912 1.00 43.14 10 VAL A N 2
ATOM 1504 C CA . VAL A 1 18 ? 17.025 -4.583 -2.484 1.00 55.11 10 VAL A CA 2
ATOM 1505 C C . VAL A 1 18 ? 18.095 -5.077 -1.517 1.00 54.20 10 VAL A C 2
ATOM 1506 O O . VAL A 1 18 ? 19.137 -5.584 -1.933 1.00 13.05 10 VAL A O 2
ATOM 1519 N N . LYS A 1 19 ? 17.830 -4.926 -0.224 1.00 4.34 11 LYS A N 2
ATOM 1520 C CA . LYS A 1 19 ? 18.769 -5.358 0.805 1.00 2.40 11 LYS A CA 2
ATOM 1521 C C . LYS A 1 19 ? 18.761 -6.876 0.946 1.00 62.41 11 LYS A C 2
ATOM 1522 O O . LYS A 1 19 ? 19.804 -7.495 1.161 1.00 12.14 11 LYS A O 2
ATOM 1541 N N . TYR A 1 20 ? 17.580 -7.471 0.821 1.00 21.14 12 TYR A N 2
ATOM 1542 C CA . TYR A 1 20 ? 17.437 -8.918 0.936 1.00 51.32 12 TYR A CA 2
ATOM 1543 C C . TYR A 1 20 ? 18.061 -9.623 -0.264 1.00 61.51 12 TYR A C 2
ATOM 1544 O O . TYR A 1 20 ? 18.467 -10.782 -0.176 1.00 22.35 12 TYR A O 2
ATOM 1562 N N . VAL A 1 21 ? 18.135 -8.915 -1.387 1.00 33.24 13 VAL A N 2
ATOM 1563 C CA . VAL A 1 21 ? 18.711 -9.471 -2.605 1.00 73.41 13 VAL A CA 2
ATOM 1564 C C . VAL A 1 21 ? 20.190 -9.123 -2.722 1.00 42.02 13 VAL A C 2
ATOM 1565 O O . VAL A 1 21 ? 20.994 -9.930 -3.189 1.00 74.32 13 VAL A O 2
ATOM 1578 N N . SER A 1 22 ? 20.544 -7.915 -2.294 1.00 72.25 14 SER A N 2
ATOM 1579 C CA . SER A 1 22 ? 21.927 -7.458 -2.354 1.00 41.33 14 SER A CA 2
ATOM 1580 C C . SER A 1 22 ? 22.771 -8.138 -1.281 1.00 1.14 14 SER A C 2
ATOM 1581 O O . SER A 1 22 ? 23.926 -8.491 -1.515 1.00 30.01 14 SER A O 2
ATOM 1589 N N . ASN A 1 23 ? 22.185 -8.318 -0.102 1.00 15.24 15 ASN A N 2
ATOM 1590 C CA . ASN A 1 23 ? 22.882 -8.955 1.010 1.00 52.03 15 ASN A CA 2
ATOM 1591 C C . ASN A 1 23 ? 22.762 -10.474 0.928 1.00 14.31 15 ASN A C 2
ATOM 1592 O O . ASN A 1 23 ? 23.628 -11.204 1.411 1.00 44.45 15 ASN A O 2
ATOM 1603 N N . THR A 1 24 ? 21.681 -10.944 0.313 1.00 31.43 16 THR A N 2
ATOM 1604 C CA . THR A 1 24 ? 21.446 -12.375 0.168 1.00 22.45 16 THR A CA 2
ATOM 1605 C C . THR A 1 24 ? 21.077 -12.730 -1.268 1.00 4.44 16 THR A C 2
ATOM 1606 O O . THR A 1 24 ? 20.065 -12.265 -1.793 1.00 32.23 16 THR A O 2
ATOM 1617 N N . THR A 1 25 ? 21.905 -13.556 -1.900 1.00 30.02 17 THR A N 2
ATOM 1618 C CA . THR A 1 25 ? 21.666 -13.972 -3.276 1.00 31.31 17 THR A CA 2
ATOM 1619 C C . THR A 1 25 ? 21.884 -15.472 -3.443 1.00 3.35 17 THR A C 2
ATOM 1620 O O . THR A 1 25 ? 21.861 -15.993 -4.558 1.00 22.41 17 THR A O 2
ATOM 1631 N N . THR A 1 26 ? 22.096 -16.162 -2.326 1.00 72.12 18 THR A N 2
ATOM 1632 C CA . THR A 1 26 ? 22.319 -17.602 -2.349 1.00 33.22 18 THR A CA 2
ATOM 1633 C C . THR A 1 26 ? 20.999 -18.362 -2.421 1.00 41.32 18 THR A C 2
ATOM 1634 O O . THR A 1 26 ? 20.977 -19.562 -2.693 1.00 41.34 18 THR A O 2
ATOM 1645 N N . MET A 1 27 ? 19.901 -17.655 -2.177 1.00 14.24 19 MET A N 2
ATOM 1646 C CA . MET A 1 27 ? 18.576 -18.264 -2.216 1.00 51.54 19 MET A CA 2
ATOM 1647 C C . MET A 1 27 ? 18.305 -18.887 -3.582 1.00 11.01 19 MET A C 2
ATOM 1648 O O . MET A 1 27 ? 18.985 -18.580 -4.560 1.00 62.24 19 MET A O 2
ATOM 1662 N N . MET A 1 28 ? 17.308 -19.763 -3.640 1.00 35.42 20 MET A N 2
ATOM 1663 C CA . MET A 1 28 ? 16.947 -20.429 -4.886 1.00 51.24 20 MET A CA 2
ATOM 1664 C C . MET A 1 28 ? 16.463 -19.419 -5.922 1.00 13.44 20 MET A C 2
ATOM 1665 O O . MET A 1 28 ? 15.304 -19.005 -5.904 1.00 73.33 20 MET A O 2
ATOM 1679 N N . ALA A 1 29 ? 17.358 -19.025 -6.822 1.00 32.03 21 ALA A N 2
ATOM 1680 C CA . ALA A 1 29 ? 17.021 -18.065 -7.865 1.00 53.31 21 ALA A CA 2
ATOM 1681 C C . ALA A 1 29 ? 17.278 -18.647 -9.251 1.00 4.42 21 ALA A C 2
ATOM 1682 O O . ALA A 1 29 ? 18.166 -19.480 -9.429 1.00 63.31 21 ALA A O 2
ATOM 1689 N N . SER A 1 30 ? 16.496 -18.202 -10.229 1.00 60.22 22 SER A N 2
ATOM 1690 C CA . SER A 1 30 ? 16.637 -18.683 -11.599 1.00 10.43 22 SER A CA 2
ATOM 1691 C C . SER A 1 30 ? 17.441 -17.696 -12.440 1.00 73.25 22 SER A C 2
ATOM 1692 O O . SER A 1 30 ? 17.505 -16.507 -12.130 1.00 71.45 22 SER A O 2
ATOM 1700 N N . ASN A 1 31 ? 18.053 -18.200 -13.507 1.00 54.24 23 ASN A N 2
ATOM 1701 C CA . ASN A 1 31 ? 18.853 -17.364 -14.395 1.00 23.02 23 ASN A CA 2
ATOM 1702 C C . ASN A 1 31 ? 18.003 -16.260 -15.016 1.00 4.43 23 ASN A C 2
ATOM 1703 O O . ASN A 1 31 ? 18.526 -15.246 -15.480 1.00 24.42 23 ASN A O 2
ATOM 1714 N N . ASP A 1 32 ? 16.691 -16.463 -15.020 1.00 14.22 24 ASP A N 2
ATOM 1715 C CA . ASP A 1 32 ? 15.767 -15.484 -15.582 1.00 22.01 24 ASP A CA 2
ATOM 1716 C C . ASP A 1 32 ? 15.226 -14.560 -14.495 1.00 24.42 24 ASP A C 2
ATOM 1717 O O . ASP A 1 32 ? 14.893 -13.405 -14.758 1.00 14.13 24 ASP A O 2
ATOM 1726 N N . ASP A 1 33 ? 15.142 -15.078 -13.274 1.00 52.13 25 ASP A N 2
ATOM 1727 C CA . ASP A 1 33 ? 14.641 -14.300 -12.147 1.00 4.21 25 ASP A CA 2
ATOM 1728 C C . ASP A 1 33 ? 15.691 -13.302 -11.667 1.00 32.01 25 ASP A C 2
ATOM 1729 O O . ASP A 1 33 ? 15.365 -12.179 -11.281 1.00 61.12 25 ASP A O 2
ATOM 1738 N N . LYS A 1 34 ? 16.952 -13.720 -11.692 1.00 51.51 26 LYS A N 2
ATOM 1739 C CA . LYS A 1 34 ? 18.050 -12.864 -11.260 1.00 5.30 26 LYS A CA 2
ATOM 1740 C C . LYS A 1 34 ? 18.215 -11.674 -12.200 1.00 43.20 26 LYS A C 2
ATOM 1741 O O . LYS A 1 34 ? 18.905 -10.705 -11.877 1.00 75.31 26 LYS A O 2
ATOM 1760 N N . LEU A 1 35 ? 17.578 -11.752 -13.363 1.00 1.21 27 LEU A N 2
ATOM 1761 C CA . LEU A 1 35 ? 17.653 -10.680 -14.350 1.00 12.12 27 LEU A CA 2
ATOM 1762 C C . LEU A 1 35 ? 16.504 -9.693 -14.169 1.00 41.35 27 LEU A C 2
ATOM 1763 O O . LEU A 1 35 ? 16.485 -8.628 -14.788 1.00 53.03 27 LEU A O 2
ATOM 1779 N N . CYS A 1 36 ? 15.551 -10.052 -13.317 1.00 75.05 28 CYS A N 2
ATOM 1780 C CA . CYS A 1 36 ? 14.398 -9.197 -13.054 1.00 45.12 28 CYS A CA 2
ATOM 1781 C C . CYS A 1 36 ? 14.729 -8.149 -11.996 1.00 65.25 28 CYS A C 2
ATOM 1782 O O . CYS A 1 36 ? 14.502 -6.956 -12.197 1.00 0.10 28 CYS A O 2
ATOM 1790 N N . PHE A 1 37 ? 15.266 -8.603 -10.869 1.00 24.41 29 PHE A N 2
ATOM 1791 C CA . PHE A 1 37 ? 15.626 -7.706 -9.778 1.00 4.43 29 PHE A CA 2
ATOM 1792 C C . PHE A 1 37 ? 16.778 -6.791 -10.183 1.00 43.24 29 PHE A C 2
ATOM 1793 O O . PHE A 1 37 ? 17.065 -5.800 -9.511 1.00 51.12 29 PHE A O 2
ATOM 1810 N N . TYR A 1 38 ? 17.435 -7.131 -11.287 1.00 2.13 30 TYR A N 2
ATOM 1811 C CA . TYR A 1 38 ? 18.558 -6.343 -11.781 1.00 51.03 30 TYR A CA 2
ATOM 1812 C C . TYR A 1 38 ? 18.069 -5.147 -12.592 1.00 13.43 30 TYR A C 2
ATOM 1813 O O . TYR A 1 38 ? 18.661 -4.068 -12.549 1.00 30.00 30 TYR A O 2
ATOM 1831 N N . LYS A 1 39 ? 16.982 -5.345 -13.330 1.00 62.23 31 LYS A N 2
ATOM 1832 C CA . LYS A 1 39 ? 16.409 -4.284 -14.150 1.00 64.33 31 LYS A CA 2
ATOM 1833 C C . LYS A 1 39 ? 15.512 -3.376 -13.316 1.00 32.22 31 LYS A C 2
ATOM 1834 O O . LYS A 1 39 ? 15.313 -2.208 -13.649 1.00 1.40 31 LYS A O 2
ATOM 1853 N N . TYR A 1 40 ? 14.974 -3.920 -12.230 1.00 74.11 32 TYR A N 2
ATOM 1854 C CA . TYR A 1 40 ? 14.096 -3.159 -11.348 1.00 45.25 32 TYR A CA 2
ATOM 1855 C C . TYR A 1 40 ? 14.881 -2.098 -10.583 1.00 22.04 32 TYR A C 2
ATOM 1856 O O . TYR A 1 40 ? 14.422 -0.967 -10.419 1.00 21.42 32 TYR A O 2
ATOM 1874 N N . TYR A 1 41 ? 16.068 -2.471 -10.116 1.00 74.33 33 TYR A N 2
ATOM 1875 C CA . TYR A 1 41 ? 16.917 -1.554 -9.366 1.00 40.00 33 TYR A CA 2
ATOM 1876 C C . TYR A 1 41 ? 17.426 -0.428 -10.261 1.00 2.24 33 TYR A C 2
ATOM 1877 O O . TYR A 1 41 ? 17.789 0.647 -9.781 1.00 73.23 33 TYR A O 2
ATOM 1895 N N . LYS A 1 42 ? 17.450 -0.682 -11.565 1.00 11.15 34 LYS A N 2
ATOM 1896 C CA . LYS A 1 42 ? 17.912 0.309 -12.529 1.00 61.12 34 LYS A CA 2
ATOM 1897 C C . LYS A 1 42 ? 16.780 1.251 -12.927 1.00 30.15 34 LYS A C 2
ATOM 1898 O O . LYS A 1 42 ? 16.986 2.455 -13.075 1.00 24.03 34 LYS A O 2
ATOM 1917 N N . GLN A 1 43 ? 15.585 0.694 -13.096 1.00 10.23 35 GLN A N 2
ATOM 1918 C CA . GLN A 1 43 ? 14.421 1.486 -13.475 1.00 12.01 35 GLN A CA 2
ATOM 1919 C C . GLN A 1 43 ? 13.857 2.236 -12.272 1.00 62.32 35 GLN A C 2
ATOM 1920 O O . GLN A 1 43 ? 13.313 3.331 -12.410 1.00 64.05 35 GLN A O 2
ATOM 1934 N N . ALA A 1 44 ? 13.991 1.638 -11.093 1.00 34.22 36 ALA A N 2
ATOM 1935 C CA . ALA A 1 44 ? 13.496 2.250 -9.866 1.00 22.22 36 ALA A CA 2
ATOM 1936 C C . ALA A 1 44 ? 14.484 3.280 -9.330 1.00 11.53 36 ALA A C 2
ATOM 1937 O O . ALA A 1 44 ? 14.177 4.024 -8.397 1.00 24.21 36 ALA A O 2
ATOM 1944 N N . THR A 1 45 ? 15.672 3.320 -9.925 1.00 23.05 37 THR A N 2
ATOM 1945 C CA . THR A 1 45 ? 16.706 4.258 -9.506 1.00 11.05 37 THR A CA 2
ATOM 1946 C C . THR A 1 45 ? 16.964 5.308 -10.580 1.00 52.11 37 THR A C 2
ATOM 1947 O O . THR A 1 45 ? 16.926 6.509 -10.311 1.00 32.21 37 THR A O 2
ATOM 1958 N N . VAL A 1 46 ? 17.226 4.848 -11.800 1.00 12.35 38 VAL A N 2
ATOM 1959 C CA . VAL A 1 46 ? 17.488 5.749 -12.916 1.00 22.41 38 VAL A CA 2
ATOM 1960 C C . VAL A 1 46 ? 16.192 6.167 -13.601 1.00 1.11 38 VAL A C 2
ATOM 1961 O O . VAL A 1 46 ? 15.804 7.334 -13.558 1.00 73.44 38 VAL A O 2
ATOM 1974 N N . GLY A 1 47 ? 15.525 5.205 -14.233 1.00 5.45 39 GLY A N 2
ATOM 1975 C CA . GLY A 1 47 ? 14.279 5.494 -14.918 1.00 21.33 39 GLY A CA 2
ATOM 1976 C C . GLY A 1 47 ? 14.108 4.672 -16.180 1.00 31.11 39 GLY A C 2
ATOM 1977 O O . GLY A 1 47 ? 13.079 4.023 -16.371 1.00 64.04 39 GLY A O 2
ATOM 1981 N N . ASP A 1 48 ? 15.117 4.700 -17.044 1.00 13.43 40 ASP A N 2
ATOM 1982 C CA . ASP A 1 48 ? 15.073 3.953 -18.295 1.00 61.31 40 ASP A CA 2
ATOM 1983 C C . ASP A 1 48 ? 16.481 3.604 -18.769 1.00 34.11 40 ASP A C 2
ATOM 1984 O O . ASP A 1 48 ? 17.466 4.156 -18.278 1.00 40.45 40 ASP A O 2
ATOM 1993 N N . CYS A 1 49 ? 16.567 2.684 -19.723 1.00 53.35 41 CYS A N 2
ATOM 1994 C CA . CYS A 1 49 ? 17.854 2.260 -20.263 1.00 1.15 41 CYS A CA 2
ATOM 1995 C C . CYS A 1 49 ? 18.358 3.249 -21.309 1.00 73.30 41 CYS A C 2
ATOM 1996 O O . CYS A 1 49 ? 17.580 3.780 -22.100 1.00 12.41 41 CYS A O 2
ATOM 2004 N N . ASN A 1 50 ? 19.664 3.491 -21.306 1.00 5.10 42 ASN A N 2
ATOM 2005 C CA . ASN A 1 50 ? 20.272 4.418 -22.254 1.00 1.11 42 ASN A CA 2
ATOM 2006 C C . ASN A 1 50 ? 21.779 4.197 -22.341 1.00 62.00 42 ASN A C 2
ATOM 2007 O O . ASN A 1 50 ? 22.549 5.145 -22.499 1.00 60.45 42 ASN A O 2
ATOM 2018 N N . LYS A 1 51 ? 22.194 2.939 -22.237 1.00 30.01 43 LYS A N 2
ATOM 2019 C CA . LYS A 1 51 ? 23.608 2.591 -22.306 1.00 3.03 43 LYS A CA 2
ATOM 2020 C C . LYS A 1 51 ? 23.933 1.893 -23.622 1.00 64.23 43 LYS A C 2
ATOM 2021 O O . LYS A 1 51 ? 23.069 1.302 -24.270 1.00 15.34 43 LYS A O 2
ATOM 2040 N N . PRO A 1 52 ? 25.210 1.959 -24.029 1.00 11.12 44 PRO A N 2
ATOM 2041 C CA . PRO A 1 52 ? 25.679 1.337 -25.271 1.00 35.14 44 PRO A CA 2
ATOM 2042 C C . PRO A 1 52 ? 25.680 -0.186 -25.191 1.00 44.12 44 PRO A C 2
ATOM 2043 O O . PRO A 1 52 ? 25.805 -0.762 -24.110 1.00 42.41 44 PRO A O 2
ATOM 2054 N N . LYS A 1 53 ? 25.542 -0.834 -26.343 1.00 12.12 45 LYS A N 2
ATOM 2055 C CA . LYS A 1 53 ? 25.529 -2.291 -26.405 1.00 1.41 45 LYS A CA 2
ATOM 2056 C C . LYS A 1 53 ? 26.807 -2.872 -25.808 1.00 11.31 45 LYS A C 2
ATOM 2057 O O . LYS A 1 53 ? 27.913 -2.396 -26.065 1.00 11.24 45 LYS A O 2
ATOM 2076 N N . PRO A 1 54 ? 26.654 -3.926 -24.993 1.00 61.21 46 PRO A N 2
ATOM 2077 C CA . PRO A 1 54 ? 27.785 -4.596 -24.345 1.00 4.03 46 PRO A CA 2
ATOM 2078 C C . PRO A 1 54 ? 28.651 -5.365 -25.338 1.00 14.54 46 PRO A C 2
ATOM 2079 O O . PRO A 1 54 ? 28.547 -5.168 -26.548 1.00 24.13 46 PRO A O 2
ATOM 2090 N N . GLY A 1 55 ? 29.504 -6.241 -24.817 1.00 61.43 47 GLY A N 2
ATOM 2091 C CA . GLY A 1 55 ? 30.375 -7.027 -25.673 1.00 14.52 47 GLY A CA 2
ATOM 2092 C C . GLY A 1 55 ? 29.607 -7.803 -26.724 1.00 63.32 47 GLY A C 2
ATOM 2093 O O . GLY A 1 55 ? 28.383 -7.711 -26.803 1.00 52.53 47 GLY A O 2
ATOM 2097 N N . MET A 1 56 ? 30.329 -8.570 -27.535 1.00 71.11 48 MET A N 2
ATOM 2098 C CA . MET A 1 56 ? 29.708 -9.366 -28.588 1.00 14.34 48 MET A CA 2
ATOM 2099 C C . MET A 1 56 ? 30.053 -10.843 -28.428 1.00 14.11 48 MET A C 2
ATOM 2100 O O . MET A 1 56 ? 29.903 -11.630 -29.363 1.00 65.43 48 MET A O 2
ATOM 2114 N N . LEU A 1 57 ? 30.514 -11.213 -27.238 1.00 44.35 49 LEU A N 2
ATOM 2115 C CA . LEU A 1 57 ? 30.881 -12.596 -26.956 1.00 61.25 49 LEU A CA 2
ATOM 2116 C C . LEU A 1 57 ? 30.148 -13.113 -25.723 1.00 30.22 49 LEU A C 2
ATOM 2117 O O . LEU A 1 57 ? 30.287 -14.277 -25.349 1.00 64.54 49 LEU A O 2
ATOM 2133 N N . GLN A 1 58 ? 29.366 -12.240 -25.096 1.00 51.03 50 GLN A N 2
ATOM 2134 C CA . GLN A 1 58 ? 28.610 -12.610 -23.906 1.00 13.54 50 GLN A CA 2
ATOM 2135 C C . GLN A 1 58 ? 27.142 -12.848 -24.245 1.00 40.40 50 GLN A C 2
ATOM 2136 O O . GLN A 1 58 ? 26.577 -12.177 -25.110 1.00 1.31 50 GLN A O 2
ATOM 2150 N N . LEU A 1 59 ? 26.530 -13.807 -23.559 1.00 54.55 51 LEU A N 2
ATOM 2151 C CA . LEU A 1 59 ? 25.126 -14.134 -23.788 1.00 45.23 51 LEU A CA 2
ATOM 2152 C C . LEU A 1 59 ? 24.222 -13.341 -22.850 1.00 23.22 51 LEU A C 2
ATOM 2153 O O . LEU A 1 59 ? 23.343 -12.605 -23.296 1.00 34.23 51 LEU A O 2
ATOM 2169 N N . GLN A 1 60 ? 24.447 -13.496 -21.549 1.00 43.10 52 GLN A N 2
ATOM 2170 C CA . GLN A 1 60 ? 23.653 -12.793 -20.548 1.00 44.01 52 GLN A CA 2
ATOM 2171 C C . GLN A 1 60 ? 23.611 -11.297 -20.840 1.00 1.45 52 GLN A C 2
ATOM 2172 O O . GLN A 1 60 ? 22.593 -10.641 -20.619 1.00 45.11 52 GLN A O 2
ATOM 2186 N N . GLU A 1 61 ? 24.723 -10.763 -21.336 1.00 23.54 53 GLU A N 2
ATOM 2187 C CA . GLU A 1 61 ? 24.812 -9.344 -21.656 1.00 3.44 53 GLU A CA 2
ATOM 2188 C C . GLU A 1 61 ? 23.625 -8.902 -22.507 1.00 31.34 53 GLU A C 2
ATOM 2189 O O . GLU A 1 61 ? 23.095 -7.805 -22.332 1.00 41.33 53 GLU A O 2
ATOM 2201 N N . LYS A 1 62 ? 23.212 -9.765 -23.429 1.00 21.45 54 LYS A N 2
ATOM 2202 C CA . LYS A 1 62 ? 22.087 -9.467 -24.307 1.00 65.34 54 LYS A CA 2
ATOM 2203 C C . LYS A 1 62 ? 20.781 -9.416 -23.521 1.00 63.22 54 LYS A C 2
ATOM 2204 O O . LYS A 1 62 ? 19.973 -8.504 -23.700 1.00 24.52 54 LYS A O 2
ATOM 2223 N N . TYR A 1 63 ? 20.582 -10.399 -22.651 1.00 35.35 55 TYR A N 2
ATOM 2224 C CA . TYR A 1 63 ? 19.373 -10.466 -21.838 1.00 31.43 55 TYR A CA 2
ATOM 2225 C C . TYR A 1 63 ? 19.318 -9.308 -20.847 1.00 13.32 55 TYR A C 2
ATOM 2226 O O . TYR A 1 63 ? 18.251 -8.756 -20.577 1.00 13.41 55 TYR A O 2
ATOM 2244 N N . LYS A 1 64 ? 20.476 -8.943 -20.308 1.00 21.44 56 LYS A N 2
ATOM 2245 C CA . LYS A 1 64 ? 20.563 -7.849 -19.348 1.00 23.43 56 LYS A CA 2
ATOM 2246 C C . LYS A 1 64 ? 20.407 -6.501 -20.044 1.00 22.13 56 LYS A C 2
ATOM 2247 O O . LYS A 1 64 ? 19.996 -5.518 -19.427 1.00 43.03 56 LYS A O 2
ATOM 2266 N N . TRP A 1 65 ? 20.736 -6.463 -21.330 1.00 22.13 57 TRP A N 2
ATOM 2267 C CA . TRP A 1 65 ? 20.631 -5.235 -22.109 1.00 53.14 57 TRP A CA 2
ATOM 2268 C C . TRP A 1 65 ? 19.253 -5.115 -22.752 1.00 44.22 57 TRP A C 2
ATOM 2269 O O . TRP A 1 65 ? 18.795 -4.014 -23.057 1.00 24.13 57 TRP A O 2
ATOM 2290 N N . GLU A 1 66 ? 18.598 -6.254 -22.955 1.00 43.44 58 GLU A N 2
ATOM 2291 C CA . GLU A 1 66 ? 17.273 -6.274 -23.563 1.00 11.30 58 GLU A CA 2
ATOM 2292 C C . GLU A 1 66 ? 16.189 -6.059 -22.511 1.00 33.43 58 GLU A C 2
ATOM 2293 O O . GLU A 1 66 ? 15.161 -5.439 -22.781 1.00 0.33 58 GLU A O 2
ATOM 2305 N N . ALA A 1 67 ? 16.426 -6.579 -21.311 1.00 4.54 59 ALA A N 2
ATOM 2306 C CA . ALA A 1 67 ? 15.472 -6.443 -20.217 1.00 70.32 59 ALA A CA 2
ATOM 2307 C C . ALA A 1 67 ? 15.396 -5.000 -19.730 1.00 24.42 59 ALA A C 2
ATOM 2308 O O . ALA A 1 67 ? 14.309 -4.458 -19.534 1.00 51.11 59 ALA A O 2
ATOM 2315 N N . TRP A 1 68 ? 16.557 -4.385 -19.535 1.00 62.32 60 TRP A N 2
ATOM 2316 C CA . TRP A 1 68 ? 16.622 -3.005 -19.069 1.00 53.45 60 TRP A CA 2
ATOM 2317 C C . TRP A 1 68 ? 16.020 -2.054 -20.099 1.00 23.21 60 TRP A C 2
ATOM 2318 O O . TRP A 1 68 ? 15.543 -0.974 -19.755 1.00 52.10 60 TRP A O 2
ATOM 2339 N N . ASN A 1 69 ? 16.047 -2.464 -21.363 1.00 33.11 61 ASN A N 2
ATOM 2340 C CA . ASN A 1 69 ? 15.504 -1.648 -22.443 1.00 12.34 61 ASN A CA 2
ATOM 2341 C C . ASN A 1 69 ? 14.002 -1.873 -22.592 1.00 43.54 61 ASN A C 2
ATOM 2342 O O . ASN A 1 69 ? 13.268 -0.975 -23.004 1.00 40.02 61 ASN A O 2
ATOM 2353 N N . ALA A 1 70 ? 13.553 -3.077 -22.254 1.00 43.15 62 ALA A N 2
ATOM 2354 C CA . ALA A 1 70 ? 12.140 -3.419 -22.349 1.00 35.24 62 ALA A CA 2
ATOM 2355 C C . ALA A 1 70 ? 11.315 -2.627 -21.340 1.00 55.22 62 ALA A C 2
ATOM 2356 O O . ALA A 1 70 ? 10.115 -2.419 -21.530 1.00 22.50 62 ALA A O 2
ATOM 2363 N N . LEU A 1 71 ? 11.963 -2.187 -20.268 1.00 3.31 63 LEU A N 2
ATOM 2364 C CA . LEU A 1 71 ? 11.289 -1.417 -19.228 1.00 41.01 63 LEU A CA 2
ATOM 2365 C C . LEU A 1 71 ? 11.496 0.080 -19.438 1.00 24.45 63 LEU A C 2
ATOM 2366 O O . LEU A 1 71 ? 11.308 0.877 -18.519 1.00 33.03 63 LEU A O 2
ATOM 2382 N N . ARG A 1 72 ? 11.884 0.454 -20.653 1.00 35.24 64 ARG A N 2
ATOM 2383 C CA . ARG A 1 72 ? 12.115 1.855 -20.983 1.00 23.30 64 ARG A CA 2
ATOM 2384 C C . ARG A 1 72 ? 10.844 2.676 -20.791 1.00 12.22 64 ARG A C 2
ATOM 2385 O O . ARG A 1 72 ? 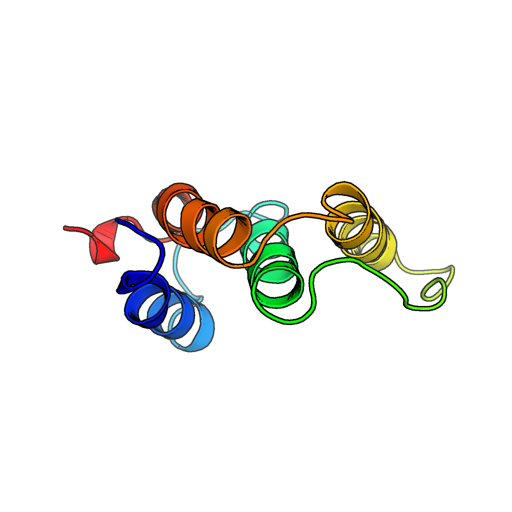9.779 2.316 -21.290 1.00 53.42 64 ARG A O 2
ATOM 2406 N N . GLY A 1 73 ? 10.964 3.782 -20.062 1.00 41.02 65 GLY A N 2
ATOM 2407 C CA . GLY A 1 73 ? 9.817 4.637 -19.816 1.00 63.42 65 GLY A CA 2
ATOM 2408 C C . GLY A 1 73 ? 9.166 4.362 -18.475 1.00 64.32 65 GLY A C 2
ATOM 2409 O O . GLY A 1 73 ? 8.445 5.205 -17.944 1.00 10.14 65 GLY A O 2
ATOM 2413 N N . MET A 1 74 ? 9.420 3.178 -17.928 1.00 22.43 66 MET A N 2
ATOM 2414 C CA . MET A 1 74 ? 8.853 2.794 -16.640 1.00 53.02 66 MET A CA 2
ATOM 2415 C C . MET A 1 74 ? 9.157 3.845 -15.577 1.00 63.31 66 MET A C 2
ATOM 2416 O O . MET A 1 74 ? 10.139 4.580 -15.681 1.00 24.53 66 MET A O 2
ATOM 2430 N N . SER A 1 75 ? 8.309 3.910 -14.556 1.00 52.41 67 SER A N 2
ATOM 2431 C CA . SER A 1 75 ? 8.485 4.874 -13.476 1.00 44.22 67 SER A CA 2
ATOM 2432 C C . SER A 1 75 ? 9.170 4.226 -12.276 1.00 40.55 67 SER A C 2
ATOM 2433 O O . SER A 1 75 ? 9.389 3.015 -12.250 1.00 74.31 67 SER A O 2
ATOM 2441 N N . THR A 1 76 ? 9.507 5.043 -11.283 1.00 41.31 68 THR A N 2
ATOM 2442 C CA . THR A 1 76 ? 10.168 4.552 -10.081 1.00 11.14 68 THR A CA 2
ATOM 2443 C C . THR A 1 76 ? 9.268 3.592 -9.312 1.00 33.41 68 THR A C 2
ATOM 2444 O O . THR A 1 76 ? 9.691 2.500 -8.932 1.00 52.24 68 THR A O 2
ATOM 2455 N N . GLU A 1 77 ? 8.025 4.005 -9.086 1.00 55.14 69 GLU A N 2
ATOM 2456 C CA . GLU A 1 77 ? 7.065 3.180 -8.362 1.00 62.52 69 GLU A CA 2
ATOM 2457 C C . GLU A 1 77 ? 6.662 1.962 -9.189 1.00 52.00 69 GLU A C 2
ATOM 2458 O O . GLU A 1 77 ? 6.264 0.932 -8.644 1.00 50.51 69 GLU A O 2
ATOM 2470 N N . SER A 1 78 ? 6.767 2.089 -10.508 1.00 61.50 70 SER A N 2
ATOM 2471 C CA . SER A 1 78 ? 6.409 1.001 -11.411 1.00 64.02 70 SER A CA 2
ATOM 2472 C C . SER A 1 78 ? 7.442 -0.121 -11.347 1.00 13.54 70 SER A C 2
ATOM 2473 O O . SER A 1 78 ? 7.135 -1.278 -11.629 1.00 71.31 70 SER A O 2
ATOM 2481 N N . ALA A 1 79 ? 8.667 0.233 -10.973 1.00 21.43 71 ALA A N 2
ATOM 2482 C CA . ALA A 1 79 ? 9.745 -0.743 -10.869 1.00 20.13 71 ALA A CA 2
ATOM 2483 C C . ALA A 1 79 ? 9.813 -1.339 -9.467 1.00 10.34 71 ALA A C 2
ATOM 2484 O O . ALA A 1 79 ? 9.830 -2.558 -9.299 1.00 22.32 71 ALA A O 2
ATOM 2491 N N . LYS A 1 80 ? 9.852 -0.471 -8.461 1.00 42.33 72 LYS A N 2
ATOM 2492 C CA . LYS A 1 80 ? 9.918 -0.910 -7.073 1.00 32.04 72 LYS A CA 2
ATOM 2493 C C . LYS A 1 80 ? 8.835 -1.943 -6.777 1.00 65.51 72 LYS A C 2
ATOM 2494 O O . LYS A 1 80 ? 9.094 -2.958 -6.131 1.00 21.03 72 LYS A O 2
ATOM 2513 N N . GLU A 1 81 ? 7.624 -1.679 -7.256 1.00 50.41 73 GLU A N 2
ATOM 2514 C CA . GLU A 1 81 ? 6.504 -2.587 -7.043 1.00 34.21 73 GLU A CA 2
ATOM 2515 C C . GLU A 1 81 ? 6.853 -3.999 -7.505 1.00 35.11 73 GLU A C 2
ATOM 2516 O O . GLU A 1 81 ? 6.559 -4.978 -6.819 1.00 63.13 73 GLU A O 2
ATOM 2528 N N . ALA A 1 82 ? 7.480 -4.095 -8.672 1.00 61.24 74 ALA A N 2
ATOM 2529 C CA . ALA A 1 82 ? 7.871 -5.386 -9.226 1.00 15.20 74 ALA A CA 2
ATOM 2530 C C . ALA A 1 82 ? 8.967 -6.034 -8.387 1.00 52.12 74 ALA A C 2
ATOM 2531 O O . ALA A 1 82 ? 9.194 -7.241 -8.470 1.00 73.25 74 ALA A O 2
ATOM 2538 N N . TYR A 1 83 ? 9.644 -5.225 -7.580 1.00 41.24 75 TYR A N 2
ATOM 2539 C CA . TYR A 1 83 ? 10.719 -5.719 -6.729 1.00 22.44 75 TYR A CA 2
ATOM 2540 C C . TYR A 1 83 ? 10.158 -6.440 -5.507 1.00 22.15 75 TYR A C 2
ATOM 2541 O O . TYR A 1 83 ? 10.830 -7.275 -4.901 1.00 71.51 75 TYR A O 2
ATOM 2559 N N . VAL A 1 84 ? 8.921 -6.111 -5.150 1.00 12.34 76 VAL A N 2
ATOM 2560 C CA . VAL A 1 84 ? 8.267 -6.727 -4.001 1.00 52.43 76 VAL A CA 2
ATOM 2561 C C . VAL A 1 84 ? 7.475 -7.962 -4.417 1.00 3.43 76 VAL A C 2
ATOM 2562 O O . VAL A 1 84 ? 7.253 -8.870 -3.615 1.00 45.53 76 VAL A O 2
ATOM 2575 N N . LYS A 1 85 ? 7.051 -7.990 -5.676 1.00 3.23 77 LYS A N 2
ATOM 2576 C CA . LYS A 1 85 ? 6.285 -9.114 -6.200 1.00 63.15 77 LYS A CA 2
ATOM 2577 C C . LYS A 1 85 ? 7.210 -10.177 -6.784 1.00 22.51 77 LYS A C 2
ATOM 2578 O O . LYS A 1 85 ? 7.008 -11.374 -6.573 1.00 71.12 77 LYS A O 2
ATOM 2597 N N . LEU A 1 86 ? 8.226 -9.734 -7.516 1.00 72.25 78 LEU A N 2
ATOM 2598 C CA . LEU A 1 86 ? 9.184 -10.648 -8.129 1.00 75.32 78 LEU A CA 2
ATOM 2599 C C . LEU A 1 86 ? 10.064 -11.304 -7.071 1.00 21.44 78 LEU A C 2
ATOM 2600 O O . LEU A 1 86 ? 10.293 -12.514 -7.101 1.00 63.30 78 LEU A O 2
ATOM 2616 N N . LEU A 1 87 ? 10.554 -10.499 -6.134 1.00 73.41 79 LEU A N 2
ATOM 2617 C CA . LEU A 1 87 ? 11.408 -11.002 -5.063 1.00 53.24 79 LEU A CA 2
ATOM 2618 C C . LEU A 1 87 ? 10.742 -12.165 -4.336 1.00 74.42 79 LEU A C 2
ATOM 2619 O O . LEU A 1 87 ? 11.417 -13.016 -3.755 1.00 54.45 79 LEU A O 2
ATOM 2635 N N . ASP A 1 88 ? 9.414 -12.198 -4.374 1.00 41.21 80 ASP A N 2
ATOM 2636 C CA . ASP A 1 88 ? 8.656 -13.259 -3.722 1.00 22.15 80 ASP A CA 2
ATOM 2637 C C . ASP A 1 88 ? 8.996 -14.619 -4.324 1.00 1.21 80 ASP A C 2
ATOM 2638 O O . ASP A 1 88 ? 8.829 -15.655 -3.680 1.00 23.13 80 ASP A O 2
ATOM 2647 N N . THR A 1 89 ? 9.473 -14.608 -5.565 1.00 20.31 81 THR A N 2
ATOM 2648 C CA . THR A 1 89 ? 9.834 -15.840 -6.255 1.00 41.13 81 THR A CA 2
ATOM 2649 C C . THR A 1 89 ? 11.239 -16.292 -5.874 1.00 70.30 81 THR A C 2
ATOM 2650 O O . THR A 1 89 ? 11.564 -17.478 -5.955 1.00 11.22 81 THR A O 2
ATOM 2661 N N . LEU A 1 90 ? 12.069 -15.342 -5.458 1.00 32.22 82 LEU A N 2
ATOM 2662 C CA . LEU A 1 90 ? 13.440 -15.643 -5.063 1.00 24.54 82 LEU A CA 2
ATOM 2663 C C . LEU A 1 90 ? 13.518 -15.978 -3.576 1.00 72.25 82 LEU A C 2
ATOM 2664 O O . LEU A 1 90 ? 14.016 -17.036 -3.194 1.00 21.34 82 LEU A O 2
ATOM 2680 N N . ALA A 1 91 ? 13.020 -15.070 -2.744 1.00 35.01 83 ALA A N 2
ATOM 2681 C CA . ALA A 1 91 ? 13.028 -15.271 -1.300 1.00 44.22 83 ALA A CA 2
ATOM 2682 C C . ALA A 1 91 ? 11.775 -14.687 -0.657 1.00 42.40 83 ALA A C 2
ATOM 2683 O O . ALA A 1 91 ? 11.780 -13.575 -0.128 1.00 25.03 83 ALA A O 2
ATOM 2690 N N . PRO A 1 92 ? 10.674 -15.451 -0.703 1.00 61.21 84 PRO A N 2
ATOM 2691 C CA . PRO A 1 92 ? 9.393 -15.029 -0.129 1.00 72.25 84 PRO A CA 2
ATOM 2692 C C . PRO A 1 92 ? 9.424 -14.994 1.395 1.00 55.13 84 PRO A C 2
ATOM 2693 O O . PRO A 1 92 ? 8.472 -14.546 2.034 1.00 73.10 84 PRO A O 2
ATOM 2704 N N . SER A 1 93 ? 10.523 -15.469 1.971 1.00 2.50 85 SER A N 2
ATOM 2705 C CA . SER A 1 93 ? 10.676 -15.494 3.421 1.00 62.21 85 SER A CA 2
ATOM 2706 C C . SER A 1 93 ? 10.918 -14.090 3.967 1.00 73.04 85 SER A C 2
ATOM 2707 O O . SER A 1 93 ? 10.940 -13.879 5.179 1.00 30.12 85 SER A O 2
ATOM 2715 N N . TRP A 1 94 ? 11.098 -13.134 3.063 1.00 60.14 86 TRP A N 2
ATOM 2716 C CA . TRP A 1 94 ? 11.338 -11.749 3.452 1.00 22.33 86 TRP A CA 2
ATOM 2717 C C . TRP A 1 94 ? 10.029 -11.042 3.782 1.00 55.40 86 TRP A C 2
ATOM 2718 O O . TRP A 1 94 ? 10.005 -10.093 4.566 1.00 45.53 86 TRP A O 2
ATOM 2739 N N . ARG A 1 95 ? 8.940 -11.509 3.179 1.00 22.34 87 ARG A N 2
ATOM 2740 C CA . ARG A 1 95 ? 7.627 -10.920 3.409 1.00 53.40 87 ARG A CA 2
ATOM 2741 C C . ARG A 1 95 ? 6.896 -11.642 4.537 1.00 60.32 87 ARG A C 2
ATOM 2742 O O . ARG A 1 95 ? 6.072 -11.052 5.234 1.00 5.04 87 ARG A O 2
ATOM 2763 N N . ASN A 1 96 ? 7.204 -12.924 4.709 1.00 54.14 88 ASN A N 2
ATOM 2764 C CA . ASN A 1 96 ? 6.575 -13.728 5.751 1.00 44.32 88 ASN A CA 2
ATOM 2765 C C . ASN A 1 96 ? 6.949 -13.210 7.136 1.00 11.25 88 ASN A C 2
ATOM 2766 O O . ASN A 1 96 ? 6.080 -12.854 7.932 1.00 75.32 88 ASN A O 2
ATOM 2777 N N . MET A 1 9 ? 3.395 0.608 1.747 1.00 40.14 1 MET A N 3
ATOM 2778 C CA . MET A 1 9 ? 3.201 0.182 0.365 1.00 23.14 1 MET A CA 3
ATOM 2779 C C . MET A 1 9 ? 4.446 -0.522 -0.166 1.00 40.52 1 MET A C 3
ATOM 2780 O O . MET A 1 9 ? 5.567 -0.207 0.235 1.00 73.53 1 MET A O 3
ATOM 2794 N N . SER A 1 10 ? 4.241 -1.474 -1.070 1.00 64.31 2 SER A N 3
ATOM 2795 C CA . SER A 1 10 ? 5.347 -2.225 -1.653 1.00 43.23 2 SER A CA 3
ATOM 2796 C C . SER A 1 10 ? 6.403 -1.282 -2.223 1.00 60.20 2 SER A C 3
ATOM 2797 O O . SER A 1 10 ? 7.602 -1.497 -2.047 1.00 50.51 2 SER A O 3
ATOM 2805 N N . ALA A 1 11 ? 5.947 -0.238 -2.907 1.00 3.32 3 ALA A N 3
ATOM 2806 C CA . ALA A 1 11 ? 6.851 0.739 -3.501 1.00 40.51 3 ALA A CA 3
ATOM 2807 C C . ALA A 1 11 ? 7.808 1.307 -2.459 1.00 1.35 3 ALA A C 3
ATOM 2808 O O . ALA A 1 11 ? 8.928 1.704 -2.781 1.00 51.40 3 ALA A O 3
ATOM 2815 N N . ASP A 1 12 ? 7.360 1.343 -1.208 1.00 41.45 4 ASP A N 3
ATOM 2816 C CA . ASP A 1 12 ? 8.177 1.863 -0.118 1.00 63.30 4 ASP A CA 3
ATOM 2817 C C . ASP A 1 12 ? 8.932 0.735 0.580 1.00 51.51 4 ASP A C 3
ATOM 2818 O O . ASP A 1 12 ? 9.986 0.957 1.177 1.00 15.10 4 ASP A O 3
ATOM 2827 N N . ASP A 1 13 ? 8.385 -0.473 0.501 1.00 4.32 5 ASP A N 3
ATOM 2828 C CA . ASP A 1 13 ? 9.007 -1.635 1.125 1.00 32.12 5 ASP A CA 3
ATOM 2829 C C . ASP A 1 13 ? 10.156 -2.162 0.271 1.00 55.44 5 ASP A C 3
ATOM 2830 O O . ASP A 1 13 ? 10.876 -3.075 0.675 1.00 53.14 5 ASP A O 3
ATOM 2839 N N . PHE A 1 14 ? 10.320 -1.580 -0.913 1.00 24.30 6 PHE A N 3
ATOM 2840 C CA . PHE A 1 14 ? 11.380 -1.992 -1.826 1.00 23.20 6 PHE A CA 3
ATOM 2841 C C . PHE A 1 14 ? 12.733 -2.002 -1.120 1.00 31.32 6 PHE A C 3
ATOM 2842 O O . PHE A 1 14 ? 13.617 -2.788 -1.461 1.00 23.14 6 PHE A O 3
ATOM 2859 N N . ASP A 1 15 ? 12.886 -1.124 -0.135 1.00 51.12 7 ASP A N 3
ATOM 2860 C CA . ASP A 1 15 ? 14.130 -1.031 0.620 1.00 12.12 7 ASP A CA 3
ATOM 2861 C C . ASP A 1 15 ? 14.512 -2.386 1.207 1.00 70.32 7 ASP A C 3
ATOM 2862 O O . ASP A 1 15 ? 15.606 -2.894 0.961 1.00 12.21 7 ASP A O 3
ATOM 2871 N N . ALA A 1 16 ? 13.603 -2.966 1.984 1.00 24.31 8 ALA A N 3
ATOM 2872 C CA . ALA A 1 16 ? 13.845 -4.263 2.605 1.00 52.21 8 ALA A CA 3
ATOM 2873 C C . ALA A 1 16 ? 14.042 -5.348 1.552 1.00 53.34 8 ALA A C 3
ATOM 2874 O O . ALA A 1 16 ? 14.559 -6.425 1.846 1.00 74.12 8 ALA A O 3
ATOM 2881 N N . ALA A 1 17 ? 13.626 -5.056 0.324 1.00 74.24 9 ALA A N 3
ATOM 2882 C CA . ALA A 1 17 ? 13.758 -6.007 -0.774 1.00 13.34 9 ALA A CA 3
ATOM 2883 C C . ALA A 1 17 ? 15.169 -5.987 -1.350 1.00 42.12 9 ALA A C 3
ATOM 2884 O O . ALA A 1 17 ? 15.807 -7.030 -1.492 1.00 63.04 9 ALA A O 3
ATOM 2891 N N . VAL A 1 18 ? 15.651 -4.793 -1.682 1.00 25.34 10 VAL A N 3
ATOM 2892 C CA . VAL A 1 18 ? 16.988 -4.638 -2.243 1.00 2.33 10 VAL A CA 3
ATOM 2893 C C . VAL A 1 18 ? 18.055 -5.110 -1.261 1.00 14.31 10 VAL A C 3
ATOM 2894 O O . VAL A 1 18 ? 19.109 -5.602 -1.662 1.00 24.42 10 VAL A O 3
ATOM 2907 N N . LYS A 1 19 ? 17.773 -4.956 0.029 1.00 62.54 11 LYS A N 3
ATOM 2908 C CA . LYS A 1 19 ? 18.707 -5.368 1.070 1.00 33.32 11 LYS A CA 3
ATOM 2909 C C . LYS A 1 19 ? 18.741 -6.888 1.201 1.00 52.35 11 LYS A C 3
ATOM 2910 O O . LYS A 1 19 ? 19.757 -7.464 1.590 1.00 74.30 11 LYS A O 3
ATOM 2929 N N . TYR A 1 20 ? 17.626 -7.530 0.871 1.00 32.22 12 TYR A N 3
ATOM 2930 C CA . TYR A 1 20 ? 17.528 -8.983 0.953 1.00 42.35 12 TYR A CA 3
ATOM 2931 C C . TYR A 1 20 ? 18.160 -9.640 -0.270 1.00 64.53 12 TYR A C 3
ATOM 2932 O O . TYR A 1 20 ? 18.611 -10.785 -0.211 1.00 52.33 12 TYR A O 3
ATOM 2950 N N . VAL A 1 21 ? 18.191 -8.908 -1.379 1.00 12.30 13 VAL A N 3
ATOM 2951 C CA . VAL A 1 21 ? 18.769 -9.417 -2.617 1.00 20.34 13 VAL A CA 3
ATOM 2952 C C . VAL A 1 21 ? 20.233 -9.013 -2.747 1.00 1.43 13 VAL A C 3
ATOM 2953 O O . VAL A 1 21 ? 21.036 -9.731 -3.343 1.00 13.13 13 VAL A O 3
ATOM 2966 N N . SER A 1 22 ? 20.574 -7.858 -2.184 1.00 43.44 14 SER A N 3
ATOM 2967 C CA . SER A 1 22 ? 21.942 -7.355 -2.240 1.00 40.11 14 SER A CA 3
ATOM 2968 C C . SER A 1 22 ? 22.821 -8.056 -1.208 1.00 52.34 14 SER A C 3
ATOM 2969 O O . SER A 1 22 ? 23.997 -8.318 -1.455 1.00 3.53 14 SER A O 3
ATOM 2977 N N . ASN A 1 23 ? 22.239 -8.356 -0.052 1.00 25.53 15 ASN A N 3
ATOM 2978 C CA . ASN A 1 23 ? 22.969 -9.026 1.019 1.00 72.51 15 ASN A CA 3
ATOM 2979 C C . ASN A 1 23 ? 22.893 -10.542 0.863 1.00 61.21 15 ASN A C 3
ATOM 2980 O O . ASN A 1 23 ? 23.899 -11.242 0.987 1.00 50.13 15 ASN A O 3
ATOM 2991 N N . THR A 1 24 ? 21.693 -11.044 0.589 1.00 32.45 16 THR A N 3
ATOM 2992 C CA . THR A 1 24 ? 21.485 -12.477 0.417 1.00 53.51 16 THR A CA 3
ATOM 2993 C C . THR A 1 24 ? 21.301 -12.832 -1.054 1.00 62.11 16 THR A C 3
ATOM 2994 O O . THR A 1 24 ? 20.407 -12.313 -1.723 1.00 11.42 16 THR A O 3
ATOM 3005 N N . THR A 1 25 ? 22.153 -13.722 -1.554 1.00 1.01 17 THR A N 3
ATOM 3006 C CA . THR A 1 25 ? 22.085 -14.147 -2.946 1.00 41.14 17 THR A CA 3
ATOM 3007 C C . THR A 1 25 ? 22.328 -15.646 -3.076 1.00 73.22 17 THR A C 3
ATOM 3008 O O . THR A 1 25 ? 22.677 -16.139 -4.149 1.00 61.14 17 THR A O 3
ATOM 3019 N N . THR A 1 26 ? 22.140 -16.369 -1.976 1.00 52.03 18 THR A N 3
ATOM 3020 C CA . THR A 1 26 ? 22.339 -17.813 -1.967 1.00 53.32 18 THR A CA 3
ATOM 3021 C C . THR A 1 26 ? 21.016 -18.551 -2.137 1.00 71.10 18 THR A C 3
ATOM 3022 O O . THR A 1 26 ? 20.995 -19.757 -2.382 1.00 14.12 18 THR A O 3
ATOM 3033 N N . MET A 1 27 ? 19.914 -17.819 -2.006 1.00 62.43 19 MET A N 3
ATOM 3034 C CA . MET A 1 27 ? 18.587 -18.406 -2.148 1.00 35.14 19 MET A CA 3
ATOM 3035 C C . MET A 1 27 ? 18.401 -19.002 -3.539 1.00 52.15 19 MET A C 3
ATOM 3036 O O . MET A 1 27 ? 19.142 -18.678 -4.467 1.00 21.51 19 MET A O 3
ATOM 3050 N N . MET A 1 28 ? 17.407 -19.874 -3.677 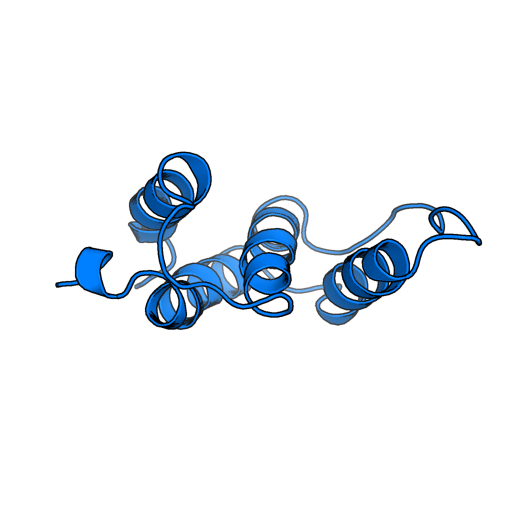1.00 41.44 20 MET A N 3
ATOM 3051 C CA . MET A 1 28 ? 17.124 -20.513 -4.957 1.00 24.40 20 MET A CA 3
ATOM 3052 C C . MET A 1 28 ? 16.693 -19.484 -5.996 1.00 53.41 20 MET A C 3
ATOM 3053 O O . MET A 1 28 ? 15.532 -19.076 -6.034 1.00 42.24 20 MET A O 3
ATOM 3067 N N . ALA A 1 29 ? 17.634 -19.067 -6.837 1.00 21.14 21 ALA A N 3
ATOM 3068 C CA . ALA A 1 29 ? 17.350 -18.086 -7.877 1.00 31.32 21 ALA A CA 3
ATOM 3069 C C . ALA A 1 29 ? 17.712 -18.628 -9.256 1.00 11.14 21 ALA A C 3
ATOM 3070 O O . ALA A 1 29 ? 18.549 -19.521 -9.382 1.00 23.21 21 ALA A O 3
ATOM 3077 N N . SER A 1 30 ? 17.075 -18.082 -10.287 1.00 1.23 22 SER A N 3
ATOM 3078 C CA . SER A 1 30 ? 17.327 -18.514 -11.656 1.00 41.35 22 SER A CA 3
ATOM 3079 C C . SER A 1 30 ? 18.121 -17.459 -12.421 1.00 54.34 22 SER A C 3
ATOM 3080 O O . SER A 1 30 ? 18.014 -16.265 -12.145 1.00 10.22 22 SER A O 3
ATOM 3088 N N . ASN A 1 31 ? 18.917 -17.910 -13.385 1.00 52.23 23 ASN A N 3
ATOM 3089 C CA . ASN A 1 31 ? 19.730 -17.006 -14.191 1.00 14.21 23 ASN A CA 3
ATOM 3090 C C . ASN A 1 31 ? 18.871 -15.904 -14.805 1.00 63.13 23 ASN A C 3
ATOM 3091 O O . ASN A 1 31 ? 19.350 -14.798 -15.057 1.00 53.00 23 ASN A O 3
ATOM 3102 N N . ASP A 1 32 ? 17.602 -16.214 -15.043 1.00 72.44 24 ASP A N 3
ATOM 3103 C CA . ASP A 1 32 ? 16.676 -15.251 -15.627 1.00 14.34 24 ASP A CA 3
ATOM 3104 C C . ASP A 1 32 ? 16.013 -14.408 -14.541 1.00 62.11 24 ASP A C 3
ATOM 3105 O O . ASP A 1 32 ? 15.719 -13.231 -14.748 1.00 53.25 24 ASP A O 3
ATOM 3114 N N . ASP A 1 33 ? 15.781 -15.019 -13.385 1.00 11.14 25 ASP A N 3
ATOM 3115 C CA . ASP A 1 33 ? 15.153 -14.325 -12.266 1.00 61.21 25 ASP A CA 3
ATOM 3116 C C . ASP A 1 33 ? 16.093 -13.275 -11.681 1.00 72.43 25 ASP A C 3
ATOM 3117 O O . ASP A 1 33 ? 15.681 -12.154 -11.383 1.00 75.14 25 ASP A O 3
ATOM 3126 N N . LYS A 1 34 ? 17.358 -13.647 -11.518 1.00 41.42 26 LYS A N 3
ATOM 3127 C CA . LYS A 1 34 ? 18.358 -12.738 -10.969 1.00 72.22 26 LYS A CA 3
ATOM 3128 C C . LYS A 1 34 ? 18.546 -11.525 -11.874 1.00 50.13 26 LYS A C 3
ATOM 3129 O O . LYS A 1 34 ? 19.103 -10.508 -11.459 1.00 23.12 26 LYS A O 3
ATOM 3148 N N . LEU A 1 35 ? 18.077 -11.638 -13.112 1.00 41.31 27 LEU A N 3
ATOM 3149 C CA . LEU A 1 35 ? 18.192 -10.549 -14.076 1.00 43.20 27 LEU A CA 3
ATOM 3150 C C . LEU A 1 35 ? 16.990 -9.614 -13.988 1.00 22.01 27 LEU A C 3
ATOM 3151 O O . LEU A 1 35 ? 16.980 -8.541 -14.592 1.00 3.21 27 LEU A O 3
ATOM 3167 N N . CYS A 1 36 ? 15.980 -10.028 -13.231 1.00 2.32 28 CYS A N 3
ATOM 3168 C CA . CYS A 1 36 ? 14.773 -9.226 -13.062 1.00 70.51 28 CYS A CA 3
ATOM 3169 C C . CYS A 1 36 ? 15.007 -8.093 -12.068 1.00 71.34 28 CYS A C 3
ATOM 3170 O O . CYS A 1 36 ? 14.649 -6.944 -12.326 1.00 43.31 28 CYS A O 3
ATOM 3178 N N . PHE A 1 37 ? 15.608 -8.426 -10.931 1.00 1.32 29 PHE A N 3
ATOM 3179 C CA . PHE A 1 37 ? 15.888 -7.436 -9.896 1.00 75.54 29 PHE A CA 3
ATOM 3180 C C . PHE A 1 37 ? 17.027 -6.514 -10.319 1.00 65.53 29 PHE A C 3
ATOM 3181 O O . PHE A 1 37 ? 17.258 -5.472 -9.706 1.00 33.35 29 PHE A O 3
ATOM 3198 N N . TYR A 1 38 ? 17.738 -6.906 -11.371 1.00 72.31 30 TYR A N 3
ATOM 3199 C CA . TYR A 1 38 ? 18.856 -6.118 -11.875 1.00 52.40 30 TYR A CA 3
ATOM 3200 C C . TYR A 1 38 ? 18.361 -4.951 -12.724 1.00 74.14 30 TYR A C 3
ATOM 3201 O O . TYR A 1 38 ? 19.005 -3.905 -12.800 1.00 13.51 30 TYR A O 3
ATOM 3219 N N . LYS A 1 39 ? 17.210 -5.139 -13.363 1.00 4.04 31 LYS A N 3
ATOM 3220 C CA . LYS A 1 39 ? 16.625 -4.104 -14.206 1.00 13.31 31 LYS A CA 3
ATOM 3221 C C . LYS A 1 39 ? 15.684 -3.214 -13.400 1.00 54.34 31 LYS A C 3
ATOM 3222 O O . LYS A 1 39 ? 15.388 -2.086 -13.798 1.00 32.53 31 LYS A O 3
ATOM 3241 N N . TYR A 1 40 ? 15.217 -3.726 -12.267 1.00 65.41 32 TYR A N 3
ATOM 3242 C CA . TYR A 1 40 ? 14.309 -2.978 -11.406 1.00 61.14 32 TYR A CA 3
ATOM 3243 C C . TYR A 1 40 ? 15.054 -1.882 -10.650 1.00 30.30 32 TYR A C 3
ATOM 3244 O O . TYR A 1 40 ? 14.547 -0.773 -10.483 1.00 0.21 32 TYR A O 3
ATOM 3262 N N . TYR A 1 41 ? 16.260 -2.202 -10.195 1.00 65.04 33 TYR A N 3
ATOM 3263 C CA . TYR A 1 41 ? 17.076 -1.247 -9.455 1.00 41.31 33 TYR A CA 3
ATOM 3264 C C . TYR A 1 41 ? 17.505 -0.088 -10.350 1.00 1.10 33 TYR A C 3
ATOM 3265 O O . TYR A 1 41 ? 17.794 1.009 -9.871 1.00 32.22 33 TYR A O 3
ATOM 3283 N N . LYS A 1 42 ? 17.544 -0.339 -11.654 1.00 70.31 34 LYS A N 3
ATOM 3284 C CA . LYS A 1 42 ? 17.935 0.681 -12.619 1.00 42.31 34 LYS A CA 3
ATOM 3285 C C . LYS A 1 42 ? 16.725 1.490 -13.077 1.00 24.23 34 LYS A C 3
ATOM 3286 O O . LYS A 1 42 ? 16.822 2.697 -13.294 1.00 15.30 34 LYS A O 3
ATOM 3305 N N . GLN A 1 43 ? 15.589 0.816 -13.219 1.00 53.03 35 GLN A N 3
ATOM 3306 C CA . GLN A 1 43 ? 14.361 1.473 -13.650 1.00 55.42 35 GLN A CA 3
ATOM 3307 C C . GLN A 1 43 ? 13.731 2.257 -12.503 1.00 42.01 35 GLN A C 3
ATOM 3308 O O . GLN A 1 43 ? 13.074 3.274 -12.721 1.00 12.33 35 GLN A O 3
ATOM 3322 N N . ALA A 1 44 ? 13.937 1.776 -11.281 1.00 50.04 36 ALA A N 3
ATOM 3323 C CA . ALA A 1 44 ? 13.391 2.433 -10.100 1.00 62.50 36 ALA A CA 3
ATOM 3324 C C . ALA A 1 44 ? 14.303 3.559 -9.627 1.00 44.44 36 ALA A C 3
ATOM 3325 O O . ALA A 1 44 ? 13.948 4.327 -8.733 1.00 14.14 36 ALA A O 3
ATOM 3332 N N . THR A 1 45 ? 15.483 3.653 -10.234 1.00 11.55 37 THR A N 3
ATOM 3333 C CA . THR A 1 45 ? 16.447 4.685 -9.873 1.00 41.34 37 THR A CA 3
ATOM 3334 C C . THR A 1 45 ? 16.609 5.703 -10.997 1.00 20.21 37 THR A C 3
ATOM 3335 O O . THR A 1 45 ? 16.477 6.908 -10.781 1.00 21.52 37 THR A O 3
ATOM 3346 N N . VAL A 1 46 ? 16.895 5.211 -12.198 1.00 61.41 38 VAL A N 3
ATOM 3347 C CA . VAL A 1 46 ? 17.073 6.077 -13.357 1.00 2.51 38 VAL A CA 3
ATOM 3348 C C . VAL A 1 46 ? 15.732 6.427 -13.993 1.00 5.44 38 VAL A C 3
ATOM 3349 O O . VAL A 1 46 ? 15.310 7.583 -13.980 1.00 64.13 38 VAL A O 3
ATOM 3362 N N . GLY A 1 47 ? 15.066 5.420 -14.548 1.00 70.22 39 GLY A N 3
ATOM 3363 C CA . GLY A 1 47 ? 13.779 5.641 -15.181 1.00 40.22 39 GLY A CA 3
ATOM 3364 C C . GLY A 1 47 ? 13.651 4.914 -16.505 1.00 22.11 39 GLY A C 3
ATOM 3365 O O . GLY A 1 47 ? 12.578 4.417 -16.847 1.00 52.41 39 GLY A O 3
ATOM 3369 N N . ASP A 1 48 ? 14.748 4.852 -17.252 1.00 72.32 40 ASP A N 3
ATOM 3370 C CA . ASP A 1 48 ? 14.754 4.180 -18.547 1.00 11.23 40 ASP A CA 3
ATOM 3371 C C . ASP A 1 48 ? 16.172 3.784 -18.946 1.00 73.25 40 ASP A C 3
ATOM 3372 O O . ASP A 1 48 ? 17.148 4.344 -18.447 1.00 12.24 40 ASP A O 3
ATOM 3381 N N . CYS A 1 49 ? 16.277 2.815 -19.849 1.00 21.33 41 CYS A N 3
ATOM 3382 C CA . CYS A 1 49 ? 17.576 2.342 -20.314 1.00 70.44 41 CYS A CA 3
ATOM 3383 C C . CYS A 1 49 ? 18.230 3.367 -21.234 1.00 45.30 41 CYS A C 3
ATOM 3384 O O . CYS A 1 49 ? 17.551 4.063 -21.987 1.00 51.03 41 CYS A O 3
ATOM 3392 N N . ASN A 1 50 ? 19.555 3.456 -21.165 1.00 52.31 42 ASN A N 3
ATOM 3393 C CA . ASN A 1 50 ? 20.302 4.399 -21.990 1.00 55.10 42 ASN A CA 3
ATOM 3394 C C . ASN A 1 50 ? 21.802 4.144 -21.885 1.00 1.11 42 ASN A C 3
ATOM 3395 O O . ASN A 1 50 ? 22.554 4.989 -21.399 1.00 23.12 42 ASN A O 3
ATOM 3406 N N . LYS A 1 51 ? 22.231 2.974 -22.345 1.00 23.35 43 LYS A N 3
ATOM 3407 C CA . LYS A 1 51 ? 23.642 2.606 -22.305 1.00 12.31 43 LYS A CA 3
ATOM 3408 C C . LYS A 1 51 ? 24.077 1.975 -23.624 1.00 11.33 43 LYS A C 3
ATOM 3409 O O . LYS A 1 51 ? 23.260 1.491 -24.407 1.00 50.33 43 LYS A O 3
ATOM 3428 N N . PRO A 1 52 ? 25.394 1.978 -23.876 1.00 3.22 44 PRO A N 3
ATOM 3429 C CA . PRO A 1 52 ? 25.967 1.408 -25.099 1.00 25.24 44 PRO A CA 3
ATOM 3430 C C . PRO A 1 52 ? 25.865 -0.113 -25.132 1.00 60.30 44 PRO A C 3
ATOM 3431 O O . PRO A 1 52 ? 25.857 -0.769 -24.090 1.00 2.32 44 PRO A O 3
ATOM 3442 N N . LYS A 1 53 ? 25.787 -0.670 -26.336 1.00 30.01 45 LYS A N 3
ATOM 3443 C CA . LYS A 1 53 ? 25.687 -2.115 -26.506 1.00 52.43 45 LYS A CA 3
ATOM 3444 C C . LYS A 1 53 ? 26.935 -2.813 -25.975 1.00 54.04 45 LYS A C 3
ATOM 3445 O O . LYS A 1 53 ? 28.064 -2.394 -26.227 1.00 45.31 45 LYS A O 3
ATOM 3464 N N . PRO A 1 54 ? 26.728 -3.905 -25.224 1.00 43.20 46 PRO A N 3
ATOM 3465 C CA . PRO A 1 54 ? 27.825 -4.685 -24.644 1.00 22.41 46 PRO A CA 3
ATOM 3466 C C . PRO A 1 54 ? 28.620 -5.444 -25.702 1.00 12.52 46 PRO A C 3
ATOM 3467 O O . PRO A 1 54 ? 28.503 -5.169 -26.895 1.00 74.13 46 PRO A O 3
ATOM 3478 N N . GLY A 1 55 ? 29.429 -6.400 -25.255 1.00 52.35 47 GLY A N 3
ATOM 3479 C CA . GLY A 1 55 ? 30.231 -7.183 -26.177 1.00 73.02 47 GLY A CA 3
ATOM 3480 C C . GLY A 1 55 ? 29.384 -8.025 -27.111 1.00 21.22 47 GLY A C 3
ATOM 3481 O O . GLY A 1 55 ? 28.254 -7.661 -27.433 1.00 14.24 47 GLY A O 3
ATOM 3485 N N . MET A 1 56 ? 29.933 -9.154 -27.548 1.00 53.12 48 MET A N 3
ATOM 3486 C CA . MET A 1 56 ? 29.220 -10.050 -28.451 1.00 54.24 48 MET A CA 3
ATOM 3487 C C . MET A 1 56 ? 29.406 -11.505 -28.033 1.00 13.22 48 MET A C 3
ATOM 3488 O O . MET A 1 56 ? 28.482 -12.314 -28.135 1.00 3.41 48 MET A O 3
ATOM 3502 N N . LEU A 1 57 ? 30.604 -11.832 -27.562 1.00 41.41 49 LEU A N 3
ATOM 3503 C CA . LEU A 1 57 ? 30.911 -13.190 -27.128 1.00 62.11 49 LEU A CA 3
ATOM 3504 C C . LEU A 1 57 ? 30.114 -13.557 -25.881 1.00 13.44 49 LEU A C 3
ATOM 3505 O O . LEU A 1 57 ? 30.112 -14.710 -25.451 1.00 14.20 49 LEU A O 3
ATOM 3521 N N . GLN A 1 58 ? 29.436 -12.568 -25.306 1.00 5.12 50 GLN A N 3
ATOM 3522 C CA . GLN A 1 58 ? 28.634 -12.788 -24.109 1.00 13.55 50 GLN A CA 3
ATOM 3523 C C . GLN A 1 58 ? 27.157 -12.932 -24.462 1.00 22.00 50 GLN A C 3
ATOM 3524 O O . GLN A 1 58 ? 26.637 -12.207 -25.311 1.00 44.03 50 GLN A O 3
ATOM 3538 N N . LEU A 1 59 ? 26.486 -13.872 -23.806 1.00 24.40 51 LEU A N 3
ATOM 3539 C CA . LEU A 1 59 ? 25.068 -14.113 -24.051 1.00 45.41 51 LEU A CA 3
ATOM 3540 C C . LEU A 1 59 ? 24.205 -13.301 -23.091 1.00 33.33 51 LEU A C 3
ATOM 3541 O O . LEU A 1 59 ? 23.359 -12.515 -23.516 1.00 11.01 51 LEU A O 3
ATOM 3557 N N . GLN A 1 60 ? 24.426 -13.497 -21.795 1.00 11.12 52 GLN A N 3
ATOM 3558 C CA . GLN A 1 60 ? 23.668 -12.782 -20.775 1.00 3.24 52 GLN A CA 3
ATOM 3559 C C . GLN A 1 60 ? 23.691 -11.279 -21.033 1.00 54.05 52 GLN A C 3
ATOM 3560 O O . GLN A 1 60 ? 22.711 -10.581 -20.775 1.00 32.04 52 GLN A O 3
ATOM 3574 N N . GLU A 1 61 ? 24.815 -10.788 -21.545 1.00 60.14 53 GLU A N 3
ATOM 3575 C CA . GLU A 1 61 ? 24.964 -9.367 -21.838 1.00 20.33 53 GLU A CA 3
ATOM 3576 C C . GLU A 1 61 ? 23.764 -8.844 -22.622 1.00 30.40 53 GLU A C 3
ATOM 3577 O O . GLU A 1 61 ? 23.293 -7.731 -22.390 1.00 44.40 53 GLU A O 3
ATOM 3589 N N . LYS A 1 62 ? 23.273 -9.656 -23.552 1.00 65.34 54 LYS A N 3
ATOM 3590 C CA . LYS A 1 62 ? 22.128 -9.278 -24.372 1.00 22.42 54 LYS A CA 3
ATOM 3591 C C . LYS A 1 62 ? 20.848 -9.260 -23.542 1.00 62.14 54 LYS A C 3
ATOM 3592 O O . LYS A 1 62 ? 20.035 -8.342 -23.658 1.00 24.41 54 LYS A O 3
ATOM 3611 N N . TYR A 1 63 ? 20.676 -10.278 -22.706 1.00 41.42 55 TYR A N 3
ATOM 3612 C CA . TYR A 1 63 ? 19.494 -10.378 -21.858 1.00 63.41 55 TYR A CA 3
ATOM 3613 C C . TYR A 1 63 ? 19.477 -9.266 -20.814 1.00 34.31 55 TYR A C 3
ATOM 3614 O O . TYR A 1 63 ? 18.415 -8.853 -20.346 1.00 60.54 55 TYR A O 3
ATOM 3632 N N . LYS A 1 64 ? 20.661 -8.784 -20.452 1.00 71.44 56 LYS A N 3
ATOM 3633 C CA . LYS A 1 64 ? 20.785 -7.719 -19.465 1.00 52.42 56 LYS A CA 3
ATOM 3634 C C . LYS A 1 64 ? 20.636 -6.349 -20.121 1.00 63.40 56 LYS A C 3
ATOM 3635 O O . LYS A 1 64 ? 20.286 -5.370 -19.462 1.00 65.23 56 LYS A O 3
ATOM 3654 N N . TRP A 1 65 ? 20.903 -6.289 -21.421 1.00 32.44 57 TRP A N 3
ATOM 3655 C CA . TRP A 1 65 ? 20.797 -5.040 -22.165 1.00 40.34 57 TRP A CA 3
ATOM 3656 C C . TRP A 1 65 ? 19.403 -4.877 -22.760 1.00 53.13 57 TRP A C 3
ATOM 3657 O O . TRP A 1 65 ? 18.935 -3.758 -22.969 1.00 70.25 57 TRP A O 3
ATOM 3678 N N . GLU A 1 66 ? 18.744 -6.000 -23.030 1.00 42.33 58 GLU A N 3
ATOM 3679 C CA . GLU A 1 66 ? 17.403 -5.979 -23.602 1.00 71.20 58 GLU A CA 3
ATOM 3680 C C . GLU A 1 66 ? 16.349 -5.811 -22.511 1.00 40.23 58 GLU A C 3
ATOM 3681 O O . GLU A 1 66 ? 15.320 -5.169 -22.721 1.00 62.34 58 GLU A O 3
ATOM 3693 N N . ALA A 1 67 ? 16.614 -6.393 -21.346 1.00 51.50 59 ALA A N 3
ATOM 3694 C CA . ALA A 1 67 ? 15.690 -6.306 -20.222 1.00 22.22 59 ALA A CA 3
ATOM 3695 C C . ALA A 1 67 ? 15.487 -4.858 -19.788 1.00 23.52 59 ALA A C 3
ATOM 3696 O O . ALA A 1 67 ? 14.362 -4.359 -19.766 1.00 63.22 59 ALA A O 3
ATOM 3703 N N . TRP A 1 68 ? 16.582 -4.191 -19.443 1.00 10.43 60 TRP A N 3
ATOM 3704 C CA . TRP A 1 68 ? 16.523 -2.799 -19.008 1.00 62.43 60 TRP A CA 3
ATOM 3705 C C . TRP A 1 68 ? 15.851 -1.928 -20.063 1.00 55.20 60 TRP A C 3
ATOM 3706 O O . TRP A 1 68 ? 15.136 -0.982 -19.735 1.00 55.13 60 TRP A O 3
ATOM 3727 N N . ASN A 1 69 ? 16.084 -2.253 -21.330 1.00 64.03 61 ASN A N 3
ATOM 3728 C CA . ASN A 1 69 ? 15.500 -1.498 -22.433 1.00 64.43 61 ASN A CA 3
ATOM 3729 C C . ASN A 1 69 ? 14.028 -1.855 -22.617 1.00 3.41 61 ASN A C 3
ATOM 3730 O O . ASN A 1 69 ? 13.250 -1.064 -23.150 1.00 31.50 61 ASN A O 3
ATOM 3741 N N . ALA A 1 70 ? 13.654 -3.049 -22.171 1.00 22.31 62 ALA A N 3
ATOM 3742 C CA . ALA A 1 70 ? 12.276 -3.509 -22.283 1.00 74.33 62 ALA A CA 3
ATOM 3743 C C . ALA A 1 70 ? 11.359 -2.731 -21.346 1.00 11.41 62 ALA A C 3
ATOM 3744 O O . ALA A 1 70 ? 10.162 -2.595 -21.603 1.00 12.13 62 ALA A O 3
ATOM 3751 N N . LEU A 1 71 ? 11.927 -2.221 -20.259 1.00 21.45 63 LEU A N 3
ATOM 3752 C CA . LEU A 1 71 ? 11.160 -1.456 -19.281 1.00 63.25 63 LEU A CA 3
ATOM 3753 C C . LEU A 1 71 ? 11.323 0.042 -19.514 1.00 40.45 63 LEU A C 3
ATOM 3754 O O . LEU A 1 71 ? 11.171 0.844 -18.592 1.00 43.05 63 LEU A O 3
ATOM 3770 N N . ARG A 1 72 ? 11.631 0.414 -20.753 1.00 34.50 64 ARG A N 3
ATOM 3771 C CA . ARG A 1 72 ? 11.813 1.816 -21.107 1.00 73.14 64 ARG A CA 3
ATOM 3772 C C . ARG A 1 72 ? 10.529 2.607 -20.872 1.00 43.22 64 ARG A C 3
ATOM 3773 O O . ARG A 1 72 ? 9.451 2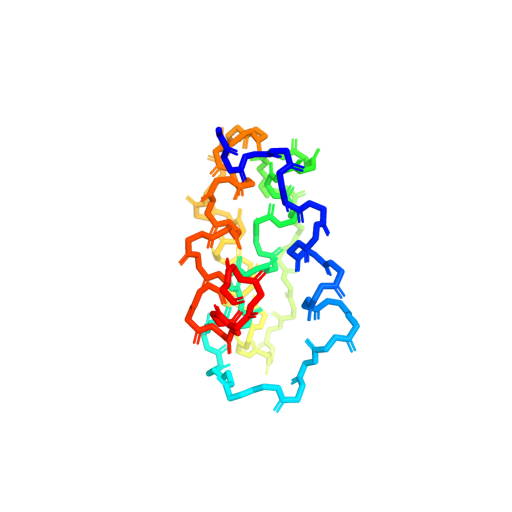.204 -21.305 1.00 71.44 64 ARG A O 3
ATOM 3794 N N . GLY A 1 73 ? 10.654 3.737 -20.182 1.00 25.20 65 GLY A N 3
ATOM 3795 C CA . GLY A 1 73 ? 9.497 4.566 -19.900 1.00 44.25 65 GLY A CA 3
ATOM 3796 C C . GLY A 1 73 ? 8.883 4.264 -18.548 1.00 75.14 65 GLY A C 3
ATOM 3797 O O . GLY A 1 73 ? 8.154 5.086 -17.993 1.00 21.31 65 GLY A O 3
ATOM 3801 N N . MET A 1 74 ? 9.175 3.081 -18.018 1.00 72.23 66 MET A N 3
ATOM 3802 C CA . MET A 1 74 ? 8.645 2.672 -16.723 1.00 14.33 66 MET A CA 3
ATOM 3803 C C . MET A 1 74 ? 8.932 3.728 -15.660 1.00 41.41 66 MET A C 3
ATOM 3804 O O . MET A 1 74 ? 9.894 4.489 -15.771 1.00 73.45 66 MET A O 3
ATOM 3818 N N . SER A 1 75 ? 8.092 3.770 -14.631 1.00 21.22 67 SER A N 3
ATOM 3819 C CA . SER A 1 75 ? 8.254 4.736 -13.550 1.00 62.34 67 SER A CA 3
ATOM 3820 C C . SER A 1 75 ? 8.946 4.097 -12.350 1.00 31.11 67 SER A C 3
ATOM 3821 O O . SER A 1 75 ? 9.271 2.909 -12.364 1.00 41.24 67 SER A O 3
ATOM 3829 N N . THR A 1 76 ? 9.168 4.894 -11.310 1.00 4.34 68 THR A N 3
ATOM 3830 C CA . THR A 1 76 ? 9.822 4.409 -10.101 1.00 2.22 68 THR A CA 3
ATOM 3831 C C . THR A 1 76 ? 8.908 3.472 -9.320 1.00 25.31 68 THR A C 3
ATOM 3832 O O . THR A 1 76 ? 9.318 2.383 -8.920 1.00 21.41 68 THR A O 3
ATOM 3843 N N . GLU A 1 77 ? 7.669 3.902 -9.107 1.00 52.13 69 GLU A N 3
ATOM 3844 C CA . GLU A 1 77 ? 6.697 3.099 -8.374 1.00 4.45 69 GLU A CA 3
ATOM 3845 C C . GLU A 1 77 ? 6.396 1.799 -9.114 1.00 11.44 69 GLU A C 3
ATOM 3846 O O . GLU A 1 77 ? 6.139 0.766 -8.496 1.00 0.21 69 GLU A O 3
ATOM 3858 N N . SER A 1 78 ? 6.429 1.860 -10.441 1.00 72.21 70 SER A N 3
ATOM 3859 C CA . SER A 1 78 ? 6.155 0.689 -11.266 1.00 51.35 70 SER A CA 3
ATOM 3860 C C . SER A 1 78 ? 7.247 -0.362 -11.097 1.00 61.52 70 SER A C 3
ATOM 3861 O O . SER A 1 78 ? 6.964 -1.556 -10.994 1.00 3.44 70 SER A O 3
ATOM 3869 N N . ALA A 1 79 ? 8.496 0.090 -11.070 1.00 44.12 71 ALA A N 3
ATOM 3870 C CA . ALA A 1 79 ? 9.632 -0.810 -10.912 1.00 33.24 71 ALA A CA 3
ATOM 3871 C C . ALA A 1 79 ? 9.676 -1.395 -9.504 1.00 4.21 71 ALA A C 3
ATOM 3872 O O . ALA A 1 79 ? 9.773 -2.609 -9.327 1.00 61.44 71 ALA A O 3
ATOM 3879 N N . LYS A 1 80 ? 9.606 -0.523 -8.504 1.00 0.12 72 LYS A N 3
ATOM 3880 C CA . LYS A 1 80 ? 9.638 -0.952 -7.111 1.00 12.34 72 LYS A CA 3
ATOM 3881 C C . LYS A 1 80 ? 8.547 -1.981 -6.833 1.00 71.01 72 LYS A C 3
ATOM 3882 O O . LYS A 1 80 ? 8.754 -2.929 -6.077 1.00 64.41 72 LYS A O 3
ATOM 3901 N N . GLU A 1 81 ? 7.386 -1.787 -7.451 1.00 32.41 73 GLU A N 3
ATOM 3902 C CA . GLU A 1 81 ? 6.263 -2.700 -7.270 1.00 23.52 73 GLU A CA 3
ATOM 3903 C C . GLU A 1 81 ? 6.595 -4.086 -7.817 1.00 51.33 73 GLU A C 3
ATOM 3904 O O . GLU A 1 81 ? 5.988 -5.082 -7.425 1.00 11.53 73 GLU A O 3
ATOM 3916 N N . ALA A 1 82 ? 7.562 -4.140 -8.727 1.00 42.11 74 ALA A N 3
ATOM 3917 C CA . ALA A 1 82 ? 7.976 -5.402 -9.328 1.00 0.21 74 ALA A CA 3
ATOM 3918 C C . ALA A 1 82 ? 9.040 -6.091 -8.480 1.00 52.30 74 ALA A C 3
ATOM 3919 O O . ALA A 1 82 ? 9.160 -7.316 -8.493 1.00 45.01 74 ALA A O 3
ATOM 3926 N N . TYR A 1 83 ? 9.809 -5.296 -7.744 1.00 63.25 75 TYR A N 3
ATOM 3927 C CA . TYR A 1 83 ? 10.866 -5.830 -6.893 1.00 15.23 75 TYR A CA 3
ATOM 3928 C C . TYR A 1 83 ? 10.278 -6.583 -5.703 1.00 73.44 75 TYR A C 3
ATOM 3929 O O . TYR A 1 83 ? 10.937 -7.434 -5.105 1.00 13.20 75 TYR A O 3
ATOM 3947 N N . VAL A 1 84 ? 9.032 -6.265 -5.367 1.00 11.14 76 VAL A N 3
ATOM 3948 C CA . VAL A 1 84 ? 8.353 -6.912 -4.250 1.00 54.24 76 VAL A CA 3
ATOM 3949 C C . VAL A 1 84 ? 7.630 -8.175 -4.704 1.00 61.15 76 VAL A C 3
ATOM 3950 O O . VAL A 1 84 ? 7.597 -9.176 -3.989 1.00 31.34 76 VAL A O 3
ATOM 3963 N N . LYS A 1 85 ? 7.052 -8.122 -5.900 1.00 22.33 77 LYS A N 3
ATOM 3964 C CA . LYS A 1 85 ? 6.331 -9.263 -6.452 1.00 52.54 77 LYS A CA 3
ATOM 3965 C C . LYS A 1 85 ? 7.298 -10.290 -7.032 1.00 3.51 77 LYS A C 3
ATOM 3966 O O . LYS A 1 85 ? 7.069 -11.496 -6.938 1.00 75.04 77 LYS A O 3
ATOM 3985 N N . LEU A 1 86 ? 8.381 -9.804 -7.629 1.00 60.12 78 LEU A N 3
ATOM 3986 C CA . LEU A 1 86 ? 9.385 -10.680 -8.223 1.00 21.42 78 LEU A CA 3
ATOM 3987 C C . LEU A 1 86 ? 10.226 -11.355 -7.143 1.00 54.05 78 LEU A C 3
ATOM 3988 O O . LEU A 1 86 ? 10.420 -12.571 -7.162 1.00 71.24 78 LEU A O 3
ATOM 4004 N N . LEU A 1 87 ? 10.720 -10.559 -6.202 1.00 43.44 79 LEU A N 3
ATOM 4005 C CA . LEU A 1 87 ? 11.539 -11.079 -5.112 1.00 55.33 79 LEU A CA 3
ATOM 4006 C C . LEU A 1 87 ? 10.823 -12.214 -4.388 1.00 73.31 79 LEU A C 3
ATOM 4007 O O . LEU A 1 87 ? 11.458 -13.062 -3.760 1.00 40.35 79 LEU A O 3
ATOM 4023 N N . ASP A 1 88 ? 9.498 -12.226 -4.481 1.00 74.03 80 ASP A N 3
ATOM 4024 C CA . ASP A 1 88 ? 8.695 -13.260 -3.838 1.00 11.42 80 ASP A CA 3
ATOM 4025 C C . ASP A 1 88 ? 9.041 -14.639 -4.390 1.00 54.24 80 ASP A C 3
ATOM 4026 O O . ASP A 1 88 ? 8.862 -15.653 -3.715 1.00 62.32 80 ASP A O 3
ATOM 4035 N N . THR A 1 89 ? 9.536 -14.670 -5.624 1.00 15.31 81 THR A N 3
ATOM 4036 C CA . THR A 1 89 ? 9.904 -15.924 -6.268 1.00 40.25 81 THR A CA 3
ATOM 4037 C C . THR A 1 89 ? 11.306 -16.360 -5.860 1.00 64.35 81 THR A C 3
ATOM 4038 O O . THR A 1 89 ? 11.644 -17.543 -5.929 1.00 2.13 81 THR A O 3
ATOM 4049 N N . LEU A 1 90 ? 12.120 -15.400 -5.436 1.00 13.24 82 LEU A N 3
ATOM 4050 C CA . LEU A 1 90 ? 13.487 -15.685 -5.015 1.00 61.41 82 LEU A CA 3
ATOM 4051 C C . LEU A 1 90 ? 13.544 -15.997 -3.523 1.00 2.31 82 LEU A C 3
ATOM 4052 O O . LEU A 1 90 ? 14.015 -17.059 -3.118 1.00 44.10 82 LEU A O 3
ATOM 4068 N N . ALA A 1 91 ? 13.059 -15.064 -2.710 1.00 43.32 83 ALA A N 3
ATOM 4069 C CA . ALA A 1 91 ? 13.051 -15.240 -1.263 1.00 62.13 83 ALA A CA 3
ATOM 4070 C C . ALA A 1 91 ? 11.777 -14.672 -0.648 1.00 73.21 83 ALA A C 3
ATOM 4071 O O . ALA A 1 91 ? 11.750 -13.551 -0.141 1.00 52.41 83 ALA A O 3
ATOM 4078 N N . PRO A 1 92 ? 10.694 -15.463 -0.693 1.00 11.40 84 PRO A N 3
ATOM 4079 C CA . PRO A 1 92 ? 9.396 -15.059 -0.144 1.00 51.25 84 PRO A CA 3
ATOM 4080 C C . PRO A 1 92 ? 9.405 -14.993 1.379 1.00 45.21 84 PRO A C 3
ATOM 4081 O O . PRO A 1 92 ? 8.427 -14.576 1.998 1.00 54.32 84 PRO A O 3
ATOM 4092 N N . SER A 1 93 ? 10.518 -15.407 1.978 1.00 53.44 85 SER A N 3
ATOM 4093 C CA . SER A 1 93 ? 10.653 -15.397 3.430 1.00 61.45 85 SER A CA 3
ATOM 4094 C C . SER A 1 93 ? 10.860 -13.977 3.947 1.00 73.01 85 SER A C 3
ATOM 4095 O O . SER A 1 93 ? 10.902 -13.745 5.155 1.00 24.11 85 SER A O 3
ATOM 4103 N N . TRP A 1 94 ? 10.987 -13.031 3.024 1.00 41.03 86 TRP A N 3
ATOM 4104 C CA . TRP A 1 94 ? 11.189 -11.633 3.386 1.00 44.45 86 TRP A CA 3
ATOM 4105 C C . TRP A 1 94 ? 9.857 -10.943 3.660 1.00 25.22 86 TRP A C 3
ATOM 4106 O O . TRP A 1 94 ? 9.791 -9.985 4.431 1.00 63.34 86 TRP A O 3
ATOM 4127 N N . ARG A 1 95 ? 8.799 -11.436 3.026 1.00 71.41 87 ARG A N 3
ATOM 4128 C CA . ARG A 1 95 ? 7.469 -10.866 3.202 1.00 74.41 87 ARG A CA 3
ATOM 4129 C C . ARG A 1 95 ? 6.739 -11.537 4.362 1.00 31.20 87 ARG A C 3
ATOM 4130 O O . ARG A 1 95 ? 5.931 -10.910 5.046 1.00 42.12 87 ARG A O 3
ATOM 4151 N N . ASN A 1 96 ? 7.029 -12.816 4.577 1.00 64.22 88 ASN A N 3
ATOM 4152 C CA . ASN A 1 96 ? 6.400 -13.573 5.653 1.00 1.32 88 ASN A CA 3
ATOM 4153 C C . ASN A 1 96 ? 7.438 -14.371 6.436 1.00 1.44 88 ASN A C 3
ATOM 4154 O O . ASN A 1 96 ? 7.662 -14.122 7.621 1.00 75.31 88 ASN A O 3
ATOM 4165 N N . MET A 1 9 ? 3.152 1.096 0.919 1.00 32.11 1 MET A N 4
ATOM 4166 C CA . MET A 1 9 ? 3.143 0.579 -0.444 1.00 64.44 1 MET A CA 4
ATOM 4167 C C . MET A 1 9 ? 4.437 -0.170 -0.750 1.00 34.53 1 MET A C 4
ATOM 4168 O O . MET A 1 9 ? 5.497 0.160 -0.219 1.00 13.43 1 MET A O 4
ATOM 4182 N N . SER A 1 10 ? 4.341 -1.181 -1.608 1.00 25.01 2 SER A N 4
ATOM 4183 C CA . SER A 1 10 ? 5.503 -1.980 -1.980 1.00 44.53 2 SER A CA 4
ATOM 4184 C C . SER A 1 10 ? 6.599 -1.100 -2.576 1.00 75.11 2 SER A C 4
ATOM 4185 O O . SER A 1 10 ? 7.778 -1.448 -2.539 1.00 23.15 2 SER A O 4
ATOM 4193 N N . ALA A 1 11 ? 6.198 0.042 -3.126 1.00 21.32 3 ALA A N 4
ATOM 4194 C CA . ALA A 1 11 ? 7.144 0.973 -3.728 1.00 62.31 3 ALA A CA 4
ATOM 4195 C C . ALA A 1 11 ? 8.079 1.562 -2.677 1.00 62.23 3 ALA A C 4
ATOM 4196 O O . ALA A 1 11 ? 9.227 1.897 -2.972 1.00 14.13 3 ALA A O 4
ATOM 4203 N N . ASP A 1 12 ? 7.581 1.686 -1.452 1.00 22.40 4 ASP A N 4
ATOM 4204 C CA . ASP A 1 12 ? 8.373 2.234 -0.357 1.00 13.21 4 ASP A CA 4
ATOM 4205 C C . ASP A 1 12 ? 9.052 1.120 0.434 1.00 14.41 4 ASP A C 4
ATOM 4206 O O . ASP A 1 12 ? 10.082 1.338 1.072 1.00 34.14 4 ASP A O 4
ATOM 4215 N N . ASP A 1 13 ? 8.467 -0.072 0.388 1.00 42.40 5 ASP A N 4
ATOM 4216 C CA . ASP A 1 13 ? 9.016 -1.220 1.100 1.00 35.02 5 ASP A CA 4
ATOM 4217 C C . ASP A 1 13 ? 10.168 -1.844 0.319 1.00 31.14 5 ASP A C 4
ATOM 4218 O O . ASP A 1 13 ? 10.826 -2.768 0.797 1.00 64.41 5 ASP A O 4
ATOM 4227 N N . PHE A 1 14 ? 10.405 -1.334 -0.884 1.00 44.43 6 PHE A N 4
ATOM 4228 C CA . PHE A 1 14 ? 11.477 -1.842 -1.733 1.00 31.24 6 PHE A CA 4
ATOM 4229 C C . PHE A 1 14 ? 12.799 -1.885 -0.972 1.00 10.00 6 PHE A C 4
ATOM 4230 O O . PHE A 1 14 ? 13.654 -2.730 -1.239 1.00 12.14 6 PHE A O 4
ATOM 4247 N N . ASP A 1 15 ? 12.959 -0.968 -0.025 1.00 3.25 7 ASP A N 4
ATOM 4248 C CA . ASP A 1 15 ? 14.176 -0.900 0.776 1.00 44.11 7 ASP A CA 4
ATOM 4249 C C . ASP A 1 15 ? 14.461 -2.240 1.447 1.00 61.24 7 ASP A C 4
ATOM 4250 O O . ASP A 1 15 ? 15.587 -2.736 1.412 1.00 10.33 7 ASP A O 4
ATOM 4259 N N . ALA A 1 16 ? 13.433 -2.821 2.057 1.00 42.11 8 ALA A N 4
ATOM 4260 C CA . ALA A 1 16 ? 13.573 -4.104 2.735 1.00 53.33 8 ALA A CA 4
ATOM 4261 C C . ALA A 1 16 ? 13.715 -5.243 1.731 1.00 44.54 8 ALA A C 4
ATOM 4262 O O . ALA A 1 16 ? 14.003 -6.379 2.104 1.00 62.22 8 ALA A O 4
ATOM 4269 N N . ALA A 1 17 ? 13.511 -4.930 0.455 1.00 4.41 9 ALA A N 4
ATOM 4270 C CA . ALA A 1 17 ? 13.619 -5.927 -0.603 1.00 12.34 9 ALA A CA 4
ATOM 4271 C C . ALA A 1 17 ? 15.023 -5.948 -1.196 1.00 63.51 9 ALA A C 4
ATOM 4272 O O . ALA A 1 17 ? 15.558 -7.011 -1.513 1.00 71.20 9 ALA A O 4
ATOM 4279 N N . VAL A 1 18 ? 15.616 -4.768 -1.345 1.00 23.11 10 VAL A N 4
ATOM 4280 C CA . VAL A 1 18 ? 16.959 -4.652 -1.900 1.00 43.23 10 VAL A CA 4
ATOM 4281 C C . VAL A 1 18 ? 18.003 -5.201 -0.934 1.00 70.12 10 VAL A C 4
ATOM 4282 O O . VAL A 1 18 ? 19.067 -5.661 -1.348 1.00 22.50 10 VAL A O 4
ATOM 4295 N N . LYS A 1 19 ? 17.691 -5.150 0.356 1.00 22.14 11 LYS A N 4
ATOM 4296 C CA . LYS A 1 19 ? 18.600 -5.644 1.384 1.00 64.02 11 LYS A CA 4
ATOM 4297 C C . LYS A 1 19 ? 18.658 -7.168 1.372 1.00 31.23 11 LYS A C 4
ATOM 4298 O O . LYS A 1 19 ? 19.738 -7.758 1.391 1.00 23.45 11 LYS A O 4
ATOM 4317 N N . TYR A 1 20 ? 17.490 -7.799 1.340 1.00 74.44 12 TYR A N 4
ATOM 4318 C CA . TYR A 1 20 ? 17.407 -9.255 1.326 1.00 25.14 12 TYR A CA 4
ATOM 4319 C C . TYR A 1 20 ? 18.062 -9.826 0.073 1.00 65.44 12 TYR A C 4
ATOM 4320 O O . TYR A 1 20 ? 18.501 -10.976 0.056 1.00 24.51 12 TYR A O 4
ATOM 4338 N N . VAL A 1 21 ? 18.125 -9.013 -0.977 1.00 62.32 13 VAL A N 4
ATOM 4339 C CA . VAL A 1 21 ? 18.728 -9.435 -2.236 1.00 72.21 13 VAL A CA 4
ATOM 4340 C C . VAL A 1 21 ? 20.199 -9.041 -2.300 1.00 61.23 13 VAL A C 4
ATOM 4341 O O . VAL A 1 21 ? 21.012 -9.736 -2.910 1.00 3.31 13 VAL A O 4
ATOM 4354 N N . SER A 1 22 ? 20.535 -7.922 -1.667 1.00 15.14 14 SER A N 4
ATOM 4355 C CA . SER A 1 22 ? 21.908 -7.433 -1.654 1.00 42.22 14 SER A CA 4
ATOM 4356 C C . SER A 1 22 ? 22.761 -8.233 -0.675 1.00 21.51 14 SER A C 4
ATOM 4357 O O . SER A 1 22 ? 23.937 -8.491 -0.926 1.00 64.34 14 SER A O 4
ATOM 4365 N N . ASN A 1 23 ? 22.158 -8.624 0.443 1.00 0.23 15 ASN A N 4
ATOM 4366 C CA . ASN A 1 23 ? 22.861 -9.395 1.462 1.00 4.20 15 ASN A CA 4
ATOM 4367 C C . ASN A 1 23 ? 22.722 -10.892 1.204 1.00 13.01 15 ASN A C 4
ATOM 4368 O O . ASN A 1 23 ? 23.703 -11.635 1.247 1.00 73.42 15 ASN A O 4
ATOM 4379 N N . THR A 1 24 ? 21.495 -11.329 0.935 1.00 2.13 16 THR A N 4
ATOM 4380 C CA . THR A 1 24 ? 21.226 -12.737 0.671 1.00 41.42 16 THR A CA 4
ATOM 4381 C C . THR A 1 24 ? 21.002 -12.983 -0.817 1.00 30.53 16 THR A C 4
ATOM 4382 O O . THR A 1 24 ? 20.138 -12.363 -1.437 1.00 12.20 16 THR A O 4
ATOM 4393 N N . THR A 1 25 ? 21.785 -13.895 -1.385 1.00 43.24 17 THR A N 4
ATOM 4394 C CA . THR A 1 25 ? 21.673 -14.224 -2.801 1.00 15.43 17 THR A CA 4
ATOM 4395 C C . THR A 1 25 ? 21.827 -15.723 -3.031 1.00 41.50 17 THR A C 4
ATOM 4396 O O . THR A 1 25 ? 21.978 -16.175 -4.166 1.00 74.15 17 THR A O 4
ATOM 4407 N N . THR A 1 26 ? 21.789 -16.490 -1.946 1.00 74.44 18 THR A N 4
ATOM 4408 C CA . THR A 1 26 ? 21.925 -17.939 -2.030 1.00 72.03 18 THR A CA 4
ATOM 4409 C C . THR A 1 26 ? 20.572 -18.607 -2.247 1.00 12.13 18 THR A C 4
ATOM 4410 O O . THR A 1 26 ? 20.499 -19.793 -2.566 1.00 52.05 18 THR A O 4
ATOM 4421 N N . MET A 1 27 ? 19.502 -17.838 -2.071 1.00 4.42 19 MET A N 4
ATOM 4422 C CA . MET A 1 27 ? 18.151 -18.356 -2.249 1.00 40.22 19 MET A CA 4
ATOM 4423 C C . MET A 1 27 ? 17.983 -18.969 -3.636 1.00 35.03 19 MET A C 4
ATOM 4424 O O . MET A 1 27 ? 18.767 -18.697 -4.544 1.00 55.42 19 MET A O 4
ATOM 4438 N N . MET A 1 28 ? 16.955 -19.798 -3.790 1.00 64.13 20 MET A N 4
ATOM 4439 C CA . MET A 1 28 ? 16.685 -20.449 -5.067 1.00 14.11 20 MET A CA 4
ATOM 4440 C C . MET A 1 28 ? 16.308 -19.423 -6.131 1.00 14.01 20 MET A C 4
ATOM 4441 O O . MET A 1 28 ? 15.160 -18.984 -6.204 1.00 4.32 20 MET A O 4
ATOM 4455 N N . ALA A 1 29 ? 17.281 -19.045 -6.954 1.00 33.44 21 ALA A N 4
ATOM 4456 C CA . ALA A 1 29 ? 17.050 -18.073 -8.014 1.00 52.34 21 ALA A CA 4
ATOM 4457 C C . ALA A 1 29 ? 17.399 -18.656 -9.379 1.00 53.25 21 ALA A C 4
ATOM 4458 O O . ALA A 1 29 ? 18.180 -19.602 -9.480 1.00 34.14 21 ALA A O 4
ATOM 4465 N N . SER A 1 30 ? 16.815 -18.085 -10.428 1.00 75.54 22 SER A N 4
ATOM 4466 C CA . SER A 1 30 ? 17.061 -18.552 -11.788 1.00 35.12 22 SER A CA 4
ATOM 4467 C C . SER A 1 30 ? 17.865 -17.524 -12.578 1.00 33.11 22 SER A C 4
ATOM 4468 O O . SER A 1 30 ? 17.870 -16.339 -12.249 1.00 40.42 22 SER A O 4
ATOM 4476 N N . ASN A 1 31 ? 18.543 -17.989 -13.622 1.00 4.41 23 ASN A N 4
ATOM 4477 C CA . ASN A 1 31 ? 19.352 -17.111 -14.460 1.00 2.53 23 ASN A CA 4
ATOM 4478 C C . ASN A 1 31 ? 18.506 -15.981 -15.040 1.00 62.41 23 ASN A C 4
ATOM 4479 O O . ASN A 1 31 ? 19.024 -14.921 -15.390 1.00 41.31 23 ASN A O 4
ATOM 4490 N N . ASP A 1 32 ? 17.203 -16.217 -15.138 1.00 54.14 24 ASP A N 4
ATOM 4491 C CA . ASP A 1 32 ? 16.284 -15.219 -15.675 1.00 33.55 24 ASP A CA 4
ATOM 4492 C C . ASP A 1 32 ? 15.651 -14.404 -14.551 1.00 41.12 24 ASP A C 4
ATOM 4493 O O . ASP A 1 32 ? 15.227 -13.267 -14.759 1.00 2.10 24 ASP A O 4
ATOM 4502 N N . ASP A 1 33 ? 15.590 -14.993 -13.362 1.00 0.41 25 ASP A N 4
ATOM 4503 C CA . ASP A 1 33 ? 15.009 -14.321 -12.205 1.00 41.22 25 ASP A CA 4
ATOM 4504 C C . ASP A 1 33 ? 15.998 -13.331 -11.598 1.00 43.33 25 ASP A C 4
ATOM 4505 O O . ASP A 1 33 ? 15.628 -12.219 -11.219 1.00 71.35 25 ASP A O 4
ATOM 4514 N N . LYS A 1 34 ? 17.259 -13.742 -11.508 1.00 14.33 26 LYS A N 4
ATOM 4515 C CA . LYS A 1 34 ? 18.303 -12.892 -10.947 1.00 75.01 26 LYS A CA 4
ATOM 4516 C C . LYS A 1 34 ? 18.506 -11.644 -11.801 1.00 35.41 26 LYS A C 4
ATOM 4517 O O . LYS A 1 34 ? 19.118 -10.671 -11.360 1.00 41.10 26 LYS A O 4
ATOM 4536 N N . LEU A 1 35 ? 17.987 -11.679 -13.023 1.00 70.04 27 LEU A N 4
ATOM 4537 C CA . LEU A 1 35 ? 18.110 -10.550 -13.939 1.00 10.11 27 LEU A CA 4
ATOM 4538 C C . LEU A 1 35 ? 16.932 -9.593 -13.785 1.00 22.03 27 LEU A C 4
ATOM 4539 O O . LEU A 1 35 ? 16.935 -8.495 -14.342 1.00 53.22 27 LEU A O 4
ATOM 4555 N N . CYS A 1 36 ? 15.929 -10.016 -13.024 1.00 11.03 28 CYS A N 4
ATOM 4556 C CA . CYS A 1 36 ? 14.745 -9.196 -12.795 1.00 14.24 28 CYS A CA 4
ATOM 4557 C C . CYS A 1 36 ? 15.030 -8.103 -11.770 1.00 1.03 28 CYS A C 4
ATOM 4558 O O . CYS A 1 36 ? 14.739 -6.929 -12.001 1.00 24.11 28 CYS A O 4
ATOM 4566 N N . PHE A 1 37 ? 15.600 -8.497 -10.635 1.00 53.15 29 PHE A N 4
ATOM 4567 C CA . PHE A 1 37 ? 15.922 -7.551 -9.573 1.00 61.32 29 PHE A CA 4
ATOM 4568 C C . PHE A 1 37 ? 17.031 -6.599 -10.011 1.00 22.11 29 PHE A C 4
ATOM 4569 O O . PHE A 1 37 ? 17.280 -5.580 -9.366 1.00 23.53 29 PHE A O 4
ATOM 4586 N N . TYR A 1 38 ? 17.694 -6.939 -11.111 1.00 0.42 30 TYR A N 4
ATOM 4587 C CA . TYR A 1 38 ? 18.779 -6.116 -11.634 1.00 33.50 30 TYR A CA 4
ATOM 4588 C C . TYR A 1 38 ? 18.234 -4.968 -12.477 1.00 14.40 30 TYR A C 4
ATOM 4589 O O . TYR A 1 38 ? 18.753 -3.852 -12.438 1.00 52.11 30 TYR A O 4
ATOM 4607 N N . LYS A 1 39 ? 17.182 -5.249 -13.239 1.00 1.20 31 LYS A N 4
ATOM 4608 C CA . LYS A 1 39 ? 16.563 -4.241 -14.091 1.00 52.22 31 LYS A CA 4
ATOM 4609 C C . LYS A 1 39 ? 15.663 -3.318 -13.276 1.00 55.22 31 LYS A C 4
ATOM 4610 O O . LYS A 1 39 ? 15.436 -2.167 -13.650 1.00 4.41 31 LYS A O 4
ATOM 4629 N N . TYR A 1 40 ? 15.153 -3.829 -12.161 1.00 72.44 32 TYR A N 4
ATOM 4630 C CA . TYR A 1 40 ? 14.277 -3.051 -11.294 1.00 55.11 32 TYR A CA 4
ATOM 4631 C C . TYR A 1 40 ? 15.054 -1.947 -10.583 1.00 60.51 32 TYR A C 4
ATOM 4632 O O . TYR A 1 40 ? 14.588 -0.813 -10.478 1.00 11.31 32 TYR A O 4
ATOM 4650 N N . TYR A 1 41 ? 16.242 -2.289 -10.097 1.00 61.12 33 TYR A N 4
ATOM 4651 C CA . TYR A 1 41 ? 17.085 -1.329 -9.394 1.00 61.34 33 TYR A CA 4
ATOM 4652 C C . TYR A 1 41 ? 17.545 -0.218 -10.333 1.00 51.01 33 TYR A C 4
ATOM 4653 O O . TYR A 1 41 ? 17.872 0.885 -9.896 1.00 11.52 33 TYR A O 4
ATOM 4671 N N . LYS A 1 42 ? 17.567 -0.517 -11.627 1.00 73.45 34 LYS A N 4
ATOM 4672 C CA . LYS A 1 42 ? 17.984 0.455 -12.631 1.00 71.51 34 LYS A CA 4
ATOM 4673 C C . LYS A 1 42 ? 16.832 1.383 -13.001 1.00 51.31 34 LYS A C 4
ATOM 4674 O O . LYS A 1 42 ? 17.006 2.599 -13.084 1.00 35.23 34 LYS A O 4
ATOM 4693 N N . GLN A 1 43 ? 15.657 0.803 -13.221 1.00 33.50 35 GLN A N 4
ATOM 4694 C CA . GLN A 1 43 ? 14.477 1.580 -13.581 1.00 73.41 35 GLN A CA 4
ATOM 4695 C C . GLN A 1 43 ? 13.946 2.352 -12.378 1.00 53.21 35 GLN A C 4
ATOM 4696 O O . GLN A 1 43 ? 13.359 3.424 -12.526 1.00 74.52 35 GLN A O 4
ATOM 4710 N N . ALA A 1 44 ? 14.156 1.801 -11.187 1.00 72.23 36 ALA A N 4
ATOM 4711 C CA . ALA A 1 44 ? 13.700 2.439 -9.959 1.00 12.02 36 ALA A CA 4
ATOM 4712 C C . ALA A 1 44 ? 14.684 3.509 -9.498 1.00 30.32 36 ALA A C 4
ATOM 4713 O O . ALA A 1 44 ? 14.474 4.161 -8.475 1.00 3.34 36 ALA A O 4
ATOM 4720 N N . THR A 1 45 ? 15.760 3.684 -10.259 1.00 30.13 37 THR A N 4
ATOM 4721 C CA . THR A 1 45 ? 16.778 4.673 -9.927 1.00 73.02 37 THR A CA 4
ATOM 4722 C C . THR A 1 45 ? 16.934 5.697 -11.046 1.00 0.15 37 THR A C 4
ATOM 4723 O O . THR A 1 45 ? 16.857 6.903 -10.812 1.00 1.33 37 THR A O 4
ATOM 4734 N N . VAL A 1 46 ? 17.153 5.209 -12.262 1.00 63.14 38 VAL A N 4
ATOM 4735 C CA . VAL A 1 46 ? 17.319 6.082 -13.418 1.00 54.31 38 VAL A CA 4
ATOM 4736 C C . VAL A 1 46 ? 15.976 6.386 -14.074 1.00 2.34 38 VAL A C 4
ATOM 4737 O O . VAL A 1 46 ? 15.518 7.528 -14.074 1.00 43.23 38 VAL A O 4
ATOM 4750 N N . GLY A 1 47 ? 15.349 5.355 -14.631 1.00 51.14 39 GLY A N 4
ATOM 4751 C CA . GLY A 1 47 ? 14.064 5.532 -15.283 1.00 2.44 39 GLY A CA 4
ATOM 4752 C C . GLY A 1 47 ? 13.933 4.699 -16.542 1.00 52.42 39 GLY A C 4
ATOM 4753 O O . GLY A 1 47 ? 12.960 3.963 -16.709 1.00 4.01 39 GLY A O 4
ATOM 4757 N N . ASP A 1 48 ? 14.913 4.816 -17.432 1.00 14.34 40 ASP A N 4
ATOM 4758 C CA . ASP A 1 48 ? 14.902 4.068 -18.683 1.00 41.34 40 ASP A CA 4
ATOM 4759 C C . ASP A 1 48 ? 16.322 3.733 -19.128 1.00 44.52 40 ASP A C 4
ATOM 4760 O O . ASP A 1 48 ? 17.285 4.371 -18.698 1.00 74.22 40 ASP A O 4
ATOM 4769 N N . CYS A 1 49 ? 16.446 2.730 -19.990 1.00 52.20 41 CYS A N 4
ATOM 4770 C CA . CYS A 1 49 ? 17.749 2.309 -20.492 1.00 1.22 41 CYS A CA 4
ATOM 4771 C C . CYS A 1 49 ? 18.261 3.276 -21.554 1.00 40.41 41 CYS A C 4
ATOM 4772 O O . CYS A 1 49 ? 17.491 3.782 -22.370 1.00 64.31 41 CYS A O 4
ATOM 4780 N N . ASN A 1 50 ? 19.565 3.531 -21.536 1.00 65.42 42 ASN A N 4
ATOM 4781 C CA . ASN A 1 50 ? 20.180 4.440 -22.497 1.00 23.42 42 ASN A CA 4
ATOM 4782 C C . ASN A 1 50 ? 21.690 4.230 -22.554 1.00 44.04 42 ASN A C 4
ATOM 4783 O O . ASN A 1 50 ? 22.465 5.179 -22.436 1.00 4.42 42 ASN A O 4
ATOM 4794 N N . LYS A 1 51 ? 22.102 2.980 -22.738 1.00 2.12 43 LYS A N 4
ATOM 4795 C CA . LYS A 1 51 ? 23.519 2.644 -22.813 1.00 50.14 43 LYS A CA 4
ATOM 4796 C C . LYS A 1 51 ? 23.837 1.918 -24.116 1.00 61.43 43 LYS A C 4
ATOM 4797 O O . LYS A 1 51 ? 22.971 1.305 -24.741 1.00 32.00 43 LYS A O 4
ATOM 4816 N N . PRO A 1 52 ? 25.109 1.985 -24.537 1.00 71.40 44 PRO A N 4
ATOM 4817 C CA . PRO A 1 52 ? 25.571 1.337 -25.768 1.00 74.04 44 PRO A CA 4
ATOM 4818 C C . PRO A 1 52 ? 25.586 -0.183 -25.653 1.00 71.52 44 PRO A C 4
ATOM 4819 O O . PRO A 1 52 ? 25.770 -0.732 -24.567 1.00 23.53 44 PRO A O 4
ATOM 4830 N N . LYS A 1 53 ? 25.391 -0.860 -26.780 1.00 44.43 45 LYS A N 4
ATOM 4831 C CA . LYS A 1 53 ? 25.384 -2.317 -26.807 1.00 64.41 45 LYS A CA 4
ATOM 4832 C C . LYS A 1 53 ? 26.694 -2.878 -26.261 1.00 51.14 45 LYS A C 4
ATOM 4833 O O . LYS A 1 53 ? 27.783 -2.404 -26.586 1.00 11.12 45 LYS A O 4
ATOM 4852 N N . PRO A 1 54 ? 26.588 -3.912 -25.414 1.00 24.02 46 PRO A N 4
ATOM 4853 C CA . PRO A 1 54 ? 27.755 -4.560 -24.807 1.00 73.51 46 PRO A CA 4
ATOM 4854 C C . PRO A 1 54 ? 28.573 -5.350 -25.823 1.00 72.22 46 PRO A C 4
ATOM 4855 O O . PRO A 1 54 ? 28.398 -5.195 -27.031 1.00 10.41 46 PRO A O 4
ATOM 4866 N N . GLY A 1 55 ? 29.467 -6.199 -25.325 1.00 71.01 47 GLY A N 4
ATOM 4867 C CA . GLY A 1 55 ? 30.298 -7.001 -26.204 1.00 3.32 47 GLY A CA 4
ATOM 4868 C C . GLY A 1 55 ? 29.483 -7.832 -27.174 1.00 60.13 47 GLY A C 4
ATOM 4869 O O . GLY A 1 55 ? 28.255 -7.757 -27.186 1.00 72.12 47 GLY A O 4
ATOM 4873 N N . MET A 1 56 ? 30.168 -8.626 -27.992 1.00 13.45 48 MET A N 4
ATOM 4874 C CA . MET A 1 56 ? 29.498 -9.474 -28.971 1.00 23.04 48 MET A CA 4
ATOM 4875 C C . MET A 1 56 ? 29.877 -10.938 -28.770 1.00 74.13 48 MET A C 4
ATOM 4876 O O . MET A 1 56 ? 29.687 -11.767 -29.662 1.00 13.51 48 MET A O 4
ATOM 4890 N N . LEU A 1 57 ? 30.413 -11.251 -27.596 1.00 12.52 49 LEU A N 4
ATOM 4891 C CA . LEU A 1 57 ? 30.818 -12.615 -27.279 1.00 22.54 49 LEU A CA 4
ATOM 4892 C C . LEU A 1 57 ? 30.164 -13.091 -25.985 1.00 60.34 49 LEU A C 4
ATOM 4893 O O . LEU A 1 57 ? 30.346 -14.236 -25.572 1.00 70.00 49 LEU A O 4
ATOM 4909 N N . GLN A 1 58 ? 29.401 -12.205 -25.354 1.00 30.35 50 GLN A N 4
ATOM 4910 C CA . GLN A 1 58 ? 28.719 -12.536 -24.108 1.00 75.12 50 GLN A CA 4
ATOM 4911 C C . GLN A 1 58 ? 27.240 -12.818 -24.356 1.00 23.32 50 GLN A C 4
ATOM 4912 O O . GLN A 1 58 ? 26.618 -12.207 -25.225 1.00 52.23 50 GLN A O 4
ATOM 4926 N N . LEU A 1 59 ? 26.684 -13.748 -23.587 1.00 52.30 51 LEU A N 4
ATOM 4927 C CA . LEU A 1 59 ? 25.278 -14.112 -23.723 1.00 14.30 51 LEU A CA 4
ATOM 4928 C C . LEU A 1 59 ? 24.408 -13.288 -22.779 1.00 1.42 51 LEU A C 4
ATOM 4929 O O . LEU A 1 59 ? 23.481 -12.604 -23.212 1.00 42.11 51 LEU A O 4
ATOM 4945 N N . GLN A 1 60 ? 24.716 -13.357 -21.488 1.00 13.34 52 GLN A N 4
ATOM 4946 C CA . GLN A 1 60 ? 23.963 -12.615 -20.483 1.00 33.52 52 GLN A CA 4
ATOM 4947 C C . GLN A 1 60 ? 23.885 -11.135 -20.843 1.00 21.53 52 GLN A C 4
ATOM 4948 O O . GLN A 1 60 ? 22.872 -10.481 -20.599 1.00 3.42 52 GLN A O 4
ATOM 4962 N N . GLU A 1 61 ? 24.962 -10.615 -21.424 1.00 32.42 53 GLU A N 4
ATOM 4963 C CA . GLU A 1 61 ? 25.015 -9.212 -21.816 1.00 13.02 53 GLU A CA 4
ATOM 4964 C C . GLU A 1 61 ? 23.771 -8.821 -22.608 1.00 74.24 53 GLU A C 4
ATOM 4965 O O . GLU A 1 61 ? 23.237 -7.724 -22.447 1.00 14.41 53 GLU A O 4
ATOM 4977 N N . LYS A 1 62 ? 23.314 -9.727 -23.466 1.00 60.32 54 LYS A N 4
ATOM 4978 C CA . LYS A 1 62 ? 22.133 -9.480 -24.285 1.00 31.14 54 LYS A CA 4
ATOM 4979 C C . LYS A 1 62 ? 20.872 -9.455 -23.427 1.00 31.54 54 LYS A C 4
ATOM 4980 O O . LYS A 1 62 ? 19.984 -8.629 -23.635 1.00 54.13 54 LYS A O 4
ATOM 4999 N N . TYR A 1 63 ? 20.801 -10.365 -22.461 1.00 2.10 55 TYR A N 4
ATOM 5000 C CA . TYR A 1 63 ? 19.648 -10.448 -21.572 1.00 44.30 55 TYR A CA 4
ATOM 5001 C C . TYR A 1 63 ? 19.597 -9.246 -20.633 1.00 71.14 55 TYR A C 4
ATOM 5002 O O . TYR A 1 63 ? 18.522 -8.736 -20.316 1.00 42.25 55 TYR A O 4
ATOM 5020 N N . LYS A 1 64 ? 20.767 -8.798 -20.192 1.00 23.12 56 LYS A N 4
ATOM 5021 C CA . LYS A 1 64 ? 20.859 -7.655 -19.291 1.00 22.41 56 LYS A CA 4
ATOM 5022 C C . LYS A 1 64 ? 20.638 -6.348 -20.045 1.00 72.45 56 LYS A C 4
ATOM 5023 O O . LYS A 1 64 ? 20.260 -5.336 -19.455 1.00 21.50 56 LYS A O 4
ATOM 5042 N N . TRP A 1 65 ? 20.874 -6.378 -21.352 1.00 12.00 57 TRP A N 4
ATOM 5043 C CA . TRP A 1 65 ? 20.698 -5.195 -22.187 1.00 64.11 57 TRP A CA 4
ATOM 5044 C C . TRP A 1 65 ? 19.286 -5.137 -22.759 1.00 1.12 57 TRP A C 4
ATOM 5045 O O . TRP A 1 65 ? 18.747 -4.056 -22.995 1.00 23.13 57 TRP A O 4
ATOM 5066 N N . GLU A 1 66 ? 18.692 -6.306 -22.979 1.00 5.23 58 GLU A N 4
ATOM 5067 C CA . GLU A 1 66 ? 17.342 -6.386 -23.524 1.00 3.44 58 GLU A CA 4
ATOM 5068 C C . GLU A 1 66 ? 16.301 -6.127 -22.438 1.00 64.11 58 GLU A C 4
ATOM 5069 O O . GLU A 1 66 ? 15.271 -5.502 -22.688 1.00 31.44 58 GLU A O 4
ATOM 5081 N N . ALA A 1 67 ? 16.579 -6.613 -21.233 1.00 10.04 59 ALA A N 4
ATOM 5082 C CA . ALA A 1 67 ? 15.668 -6.434 -20.109 1.00 5.24 59 ALA A CA 4
ATOM 5083 C C . ALA A 1 67 ? 15.557 -4.963 -19.721 1.00 63.21 59 ALA A C 4
ATOM 5084 O O . ALA A 1 67 ? 14.460 -4.409 -19.661 1.00 12.02 59 ALA A O 4
ATOM 5091 N N . TRP A 1 68 ? 16.699 -4.338 -19.459 1.00 40.41 60 TRP A N 4
ATOM 5092 C CA . TRP A 1 68 ? 16.729 -2.930 -19.076 1.00 71.45 60 TRP A CA 4
ATOM 5093 C C . TRP A 1 68 ? 16.115 -2.057 -20.165 1.00 63.12 60 TRP A C 4
ATOM 5094 O O . TRP A 1 68 ? 15.524 -1.017 -19.879 1.00 40.12 60 TRP A O 4
ATOM 5115 N N . ASN A 1 69 ? 16.260 -2.487 -21.414 1.00 71.15 61 ASN A N 4
ATOM 5116 C CA . ASN A 1 69 ? 15.719 -1.743 -22.546 1.00 64.04 61 ASN A CA 4
ATOM 5117 C C . ASN A 1 69 ? 14.279 -2.158 -22.832 1.00 43.23 61 ASN A C 4
ATOM 5118 O O . ASN A 1 69 ? 13.584 -1.521 -23.623 1.00 45.42 61 ASN A O 4
ATOM 5129 N N . ALA A 1 70 ? 13.838 -3.230 -22.182 1.00 51.24 62 ALA A N 4
ATOM 5130 C CA . ALA A 1 70 ? 12.480 -3.728 -22.364 1.00 64.35 62 ALA A CA 4
ATOM 5131 C C . ALA A 1 70 ? 11.487 -2.934 -21.523 1.00 74.35 62 ALA A C 4
ATOM 5132 O O . ALA A 1 70 ? 10.317 -2.803 -21.886 1.00 34.14 62 ALA A O 4
ATOM 5139 N N . LEU A 1 71 ? 11.959 -2.407 -20.399 1.00 52.14 63 LEU A N 4
ATOM 5140 C CA . LEU A 1 71 ? 11.111 -1.626 -19.506 1.00 11.44 63 LEU A CA 4
ATOM 5141 C C . LEU A 1 71 ? 11.277 -0.132 -19.765 1.00 2.30 63 LEU A C 4
ATOM 5142 O O . LEU A 1 71 ? 11.140 0.685 -18.855 1.00 13.54 63 LEU A O 4
ATOM 5158 N N . ARG A 1 72 ? 11.572 0.218 -21.013 1.00 33.31 64 ARG A N 4
ATOM 5159 C CA . ARG A 1 72 ? 11.755 1.613 -21.392 1.00 45.44 64 ARG A CA 4
ATOM 5160 C C . ARG A 1 72 ? 10.470 2.408 -21.180 1.00 44.22 64 ARG A C 4
ATOM 5161 O O . ARG A 1 72 ? 9.434 2.101 -21.768 1.00 42.21 64 ARG A O 4
ATOM 5182 N N . GLY A 1 73 ? 10.546 3.432 -20.335 1.00 22.10 65 GLY A N 4
ATOM 5183 C CA . GLY A 1 73 ? 9.383 4.254 -20.060 1.00 14.34 65 GLY A CA 4
ATOM 5184 C C . GLY A 1 73 ? 8.804 3.997 -18.682 1.00 53.25 65 GLY A C 4
ATOM 5185 O O . GLY A 1 73 ? 8.007 4.788 -18.180 1.00 14.54 65 GLY A O 4
ATOM 5189 N N . MET A 1 74 ? 9.204 2.887 -18.072 1.00 21.21 66 MET A N 4
ATOM 5190 C CA . MET A 1 74 ? 8.719 2.528 -16.744 1.00 73.44 66 MET A CA 4
ATOM 5191 C C . MET A 1 74 ? 9.007 3.640 -15.741 1.00 22.41 66 MET A C 4
ATOM 5192 O O . MET A 1 74 ? 9.942 4.421 -15.918 1.00 32.14 66 MET A O 4
ATOM 5206 N N . SER A 1 75 ? 8.199 3.705 -14.688 1.00 34.11 67 SER A N 4
ATOM 5207 C CA . SER A 1 75 ? 8.365 4.724 -13.658 1.00 50.14 67 SER A CA 4
ATOM 5208 C C . SER A 1 75 ? 9.110 4.161 -12.452 1.00 35.13 67 SER A C 4
ATOM 5209 O O . SER A 1 75 ? 9.351 2.957 -12.362 1.00 62.42 67 SER A O 4
ATOM 5217 N N . THR A 1 76 ? 9.471 5.041 -11.524 1.00 4.43 68 THR A N 4
ATOM 5218 C CA . THR A 1 76 ? 10.189 4.634 -10.323 1.00 4.35 68 THR A CA 4
ATOM 5219 C C . THR A 1 76 ? 9.346 3.693 -9.470 1.00 70.03 68 THR A C 4
ATOM 5220 O O . THR A 1 76 ? 9.802 2.618 -9.081 1.00 15.41 68 THR A O 4
ATOM 5231 N N . GLU A 1 77 ? 8.114 4.104 -9.185 1.00 23.11 69 GLU A N 4
ATOM 5232 C CA . GLU A 1 77 ? 7.208 3.296 -8.378 1.00 73.51 69 GLU A CA 4
ATOM 5233 C C . GLU A 1 77 ? 6.856 1.994 -9.093 1.00 44.24 69 GLU A C 4
ATOM 5234 O O . GLU A 1 77 ? 6.614 0.969 -8.456 1.00 41.13 69 GLU A O 4
ATOM 5246 N N . SER A 1 78 ? 6.830 2.044 -10.421 1.00 44.14 70 SER A N 4
ATOM 5247 C CA . SER A 1 78 ? 6.504 0.871 -11.224 1.00 45.22 70 SER A CA 4
ATOM 5248 C C . SER A 1 78 ? 7.551 -0.223 -11.037 1.00 32.34 70 SER A C 4
ATOM 5249 O O . SER A 1 78 ? 7.218 -1.404 -10.933 1.00 4.54 70 SER A O 4
ATOM 5257 N N . ALA A 1 79 ? 8.817 0.178 -10.995 1.00 11.34 71 ALA A N 4
ATOM 5258 C CA . ALA A 1 79 ? 9.913 -0.767 -10.818 1.00 14.43 71 ALA A CA 4
ATOM 5259 C C . ALA A 1 79 ? 9.934 -1.323 -9.398 1.00 1.20 71 ALA A C 4
ATOM 5260 O O . ALA A 1 79 ? 9.964 -2.537 -9.196 1.00 14.12 71 ALA A O 4
ATOM 5267 N N . LYS A 1 80 ? 9.920 -0.427 -8.417 1.00 33.35 72 LYS A N 4
ATOM 5268 C CA . LYS A 1 80 ? 9.937 -0.828 -7.015 1.00 10.44 72 LYS A CA 4
ATOM 5269 C C . LYS A 1 80 ? 8.779 -1.770 -6.704 1.00 33.05 72 LYS A C 4
ATOM 5270 O O . LYS A 1 80 ? 8.903 -2.665 -5.868 1.00 53.12 72 LYS A O 4
ATOM 5289 N N . GLU A 1 81 ? 7.654 -1.563 -7.382 1.00 44.11 73 GLU A N 4
ATOM 5290 C CA . GLU A 1 81 ? 6.475 -2.395 -7.177 1.00 70.54 73 GLU A CA 4
ATOM 5291 C C . GLU A 1 81 ? 6.713 -3.812 -7.693 1.00 31.15 73 GLU A C 4
ATOM 5292 O O . GLU A 1 81 ? 6.044 -4.757 -7.274 1.00 4.43 73 GLU A O 4
ATOM 5304 N N . ALA A 1 82 ? 7.670 -3.951 -8.604 1.00 52.23 74 ALA A N 4
ATOM 5305 C CA . ALA A 1 82 ? 7.997 -5.251 -9.176 1.00 45.00 74 ALA A CA 4
ATOM 5306 C C . ALA A 1 82 ? 9.057 -5.965 -8.344 1.00 63.11 74 ALA A C 4
ATOM 5307 O O . ALA A 1 82 ? 9.157 -7.192 -8.369 1.00 64.13 74 ALA A O 4
ATOM 5314 N N . TYR A 1 83 ? 9.846 -5.190 -7.609 1.00 24.15 75 TYR A N 4
ATOM 5315 C CA . TYR A 1 83 ? 10.901 -5.749 -6.771 1.00 43.12 75 TYR A CA 4
ATOM 5316 C C . TYR A 1 83 ? 10.314 -6.449 -5.550 1.00 33.51 75 TYR A C 4
ATOM 5317 O O . TYR A 1 83 ? 10.924 -7.359 -4.988 1.00 1.24 75 TYR A O 4
ATOM 5335 N N . VAL A 1 84 ? 9.123 -6.019 -5.145 1.00 30.31 76 VAL A N 4
ATOM 5336 C CA . VAL A 1 84 ? 8.450 -6.605 -3.992 1.00 22.04 76 VAL A CA 4
ATOM 5337 C C . VAL A 1 84 ? 7.657 -7.845 -4.389 1.00 53.43 76 VAL A C 4
ATOM 5338 O O . VAL A 1 84 ? 7.497 -8.774 -3.598 1.00 13.25 76 VAL A O 4
ATOM 5351 N N . LYS A 1 85 ? 7.161 -7.853 -5.622 1.00 43.22 77 LYS A N 4
ATOM 5352 C CA . LYS A 1 85 ? 6.385 -8.979 -6.128 1.00 2.20 77 LYS A CA 4
ATOM 5353 C C . LYS A 1 85 ? 7.299 -10.052 -6.710 1.00 65.01 77 LYS A C 4
ATOM 5354 O O . LYS A 1 85 ? 7.038 -11.248 -6.570 1.00 53.55 77 LYS A O 4
ATOM 5373 N N . LEU A 1 86 ? 8.373 -9.618 -7.361 1.00 60.54 78 LEU A N 4
ATOM 5374 C CA . LEU A 1 86 ? 9.328 -10.543 -7.964 1.00 13.35 78 LEU A CA 4
ATOM 5375 C C . LEU A 1 86 ? 10.174 -11.225 -6.894 1.00 20.04 78 LEU A C 4
ATOM 5376 O O . LEU A 1 86 ? 10.376 -12.440 -6.928 1.00 4.41 78 LEU A O 4
ATOM 5392 N N . LEU A 1 87 ? 10.665 -10.437 -5.943 1.00 74.13 79 LEU A N 4
ATOM 5393 C CA . LEU A 1 87 ? 11.488 -10.965 -4.861 1.00 34.23 79 LEU A CA 4
ATOM 5394 C C . LEU A 1 87 ? 10.779 -12.113 -4.148 1.00 41.22 79 LEU A C 4
ATOM 5395 O O . LEU A 1 87 ? 11.421 -12.974 -3.547 1.00 2.03 79 LEU A O 4
ATOM 5411 N N . ASP A 1 88 ? 9.453 -12.119 -4.222 1.00 32.11 80 ASP A N 4
ATOM 5412 C CA . ASP A 1 88 ? 8.657 -13.163 -3.587 1.00 14.22 80 ASP A CA 4
ATOM 5413 C C . ASP A 1 88 ? 8.972 -14.529 -4.188 1.00 41.33 80 ASP A C 4
ATOM 5414 O O . ASP A 1 88 ? 8.796 -15.561 -3.540 1.00 5.11 80 ASP A O 4
ATOM 5423 N N . THR A 1 89 ? 9.438 -14.528 -5.433 1.00 62.24 81 THR A N 4
ATOM 5424 C CA . THR A 1 89 ? 9.776 -15.767 -6.124 1.00 11.53 81 THR A CA 4
ATOM 5425 C C . THR A 1 89 ? 11.156 -16.267 -5.712 1.00 52.30 81 THR A C 4
ATOM 5426 O O . THR A 1 89 ? 11.438 -17.464 -5.777 1.00 4.12 81 THR A O 4
ATOM 5437 N N . LEU A 1 90 ? 12.012 -15.344 -5.288 1.00 41.10 82 LEU A N 4
ATOM 5438 C CA . LEU A 1 90 ? 13.364 -15.692 -4.864 1.00 41.44 82 LEU A CA 4
ATOM 5439 C C . LEU A 1 90 ? 13.395 -16.051 -3.382 1.00 73.44 82 LEU A C 4
ATOM 5440 O O . LEU A 1 90 ? 13.810 -17.148 -3.008 1.00 40.41 82 LEU A O 4
ATOM 5456 N N . ALA A 1 91 ? 12.950 -15.121 -2.544 1.00 21.33 83 ALA A N 4
ATOM 5457 C CA . ALA A 1 91 ? 12.923 -15.342 -1.103 1.00 55.11 83 ALA A CA 4
ATOM 5458 C C . ALA A 1 91 ? 11.690 -14.702 -0.473 1.00 41.12 83 ALA A C 4
ATOM 5459 O O . ALA A 1 91 ? 11.739 -13.591 0.055 1.00 42.32 83 ALA A O 4
ATOM 5466 N N . PRO A 1 92 ? 10.557 -15.417 -0.529 1.00 71.22 84 PRO A N 4
ATOM 5467 C CA . PRO A 1 92 ? 9.290 -14.938 0.031 1.00 32.01 84 PRO A CA 4
ATOM 5468 C C . PRO A 1 92 ? 9.307 -14.902 1.555 1.00 10.44 84 PRO A C 4
ATOM 5469 O O . PRO A 1 92 ? 8.367 -14.415 2.185 1.00 64.42 84 PRO A O 4
ATOM 5480 N N . SER A 1 93 ? 10.381 -15.418 2.143 1.00 23.41 85 SER A N 4
ATOM 5481 C CA . SER A 1 93 ? 10.519 -15.448 3.595 1.00 50.25 85 SER A CA 4
ATOM 5482 C C . SER A 1 93 ? 10.783 -14.049 4.144 1.00 51.04 85 SER A C 4
ATOM 5483 O O . SER A 1 93 ? 10.795 -13.839 5.356 1.00 3.34 85 SER A O 4
ATOM 5491 N N . TRP A 1 94 ? 10.993 -13.097 3.242 1.00 4.21 86 TRP A N 4
ATOM 5492 C CA . TRP A 1 94 ? 11.257 -11.717 3.635 1.00 24.32 86 TRP A CA 4
ATOM 5493 C C . TRP A 1 94 ? 9.965 -11.002 4.013 1.00 30.10 86 TRP A C 4
ATOM 5494 O O . TRP A 1 94 ? 9.966 -10.099 4.850 1.00 64.21 86 TRP A O 4
ATOM 5515 N N . ARG A 1 95 ? 8.864 -11.411 3.392 1.00 72.44 87 ARG A N 4
ATOM 5516 C CA . ARG A 1 95 ? 7.565 -10.808 3.663 1.00 75.21 87 ARG A CA 4
ATOM 5517 C C . ARG A 1 95 ? 6.845 -11.550 4.786 1.00 53.43 87 ARG A C 4
ATOM 5518 O O . ARG A 1 95 ? 6.120 -10.947 5.576 1.00 52.42 87 ARG A O 4
ATOM 5539 N N . ASN A 1 96 ? 7.050 -12.861 4.849 1.00 63.13 88 ASN A N 4
ATOM 5540 C CA . ASN A 1 96 ? 6.420 -13.685 5.874 1.00 62.21 88 ASN A CA 4
ATOM 5541 C C . ASN A 1 96 ? 7.440 -14.610 6.531 1.00 21.21 88 ASN A C 4
ATOM 5542 O O . ASN A 1 96 ? 8.317 -15.158 5.863 1.00 53.30 88 ASN A O 4
ATOM 5553 N N . MET A 1 9 ? 1.374 -0.332 0.360 1.00 62.12 1 MET A N 5
ATOM 5554 C CA . MET A 1 9 ? 2.108 -0.275 -0.899 1.00 70.22 1 MET A CA 5
ATOM 5555 C C . MET A 1 9 ? 3.447 -0.996 -0.781 1.00 71.41 1 MET A C 5
ATOM 5556 O O . MET A 1 9 ? 3.938 -1.236 0.322 1.00 61.53 1 MET A O 5
ATOM 5570 N N . SER A 1 10 ? 4.032 -1.340 -1.924 1.00 41.42 2 SER A N 5
ATOM 5571 C CA . SER A 1 10 ? 5.312 -2.037 -1.948 1.00 64.12 2 SER A CA 5
ATOM 5572 C C . SER A 1 10 ? 6.369 -1.209 -2.674 1.00 34.22 2 SER A C 5
ATOM 5573 O O . SER A 1 10 ? 7.340 -1.748 -3.203 1.00 20.40 2 SER A O 5
ATOM 5581 N N . ALA A 1 11 ? 6.170 0.105 -2.694 1.00 24.21 3 ALA A N 5
ATOM 5582 C CA . ALA A 1 11 ? 7.106 1.008 -3.352 1.00 54.52 3 ALA A CA 5
ATOM 5583 C C . ALA A 1 11 ? 8.144 1.536 -2.368 1.00 50.20 3 ALA A C 5
ATOM 5584 O O . ALA A 1 11 ? 9.270 1.854 -2.750 1.00 64.43 3 ALA A O 5
ATOM 5591 N N . ASP A 1 12 ? 7.758 1.628 -1.100 1.00 54.24 4 ASP A N 5
ATOM 5592 C CA . ASP A 1 12 ? 8.656 2.118 -0.061 1.00 33.51 4 ASP A CA 5
ATOM 5593 C C . ASP A 1 12 ? 9.366 0.959 0.633 1.00 41.42 4 ASP A C 5
ATOM 5594 O O . ASP A 1 12 ? 10.456 1.126 1.181 1.00 31.41 4 ASP A O 5
ATOM 5603 N N . ASP A 1 13 ? 8.741 -0.213 0.606 1.00 43.53 5 ASP A N 5
ATOM 5604 C CA . ASP A 1 13 ? 9.313 -1.399 1.232 1.00 44.20 5 ASP A CA 5
ATOM 5605 C C . ASP A 1 13 ? 10.399 -2.008 0.351 1.00 64.11 5 ASP A C 5
ATOM 5606 O O . ASP A 1 13 ? 11.079 -2.954 0.750 1.00 5.31 5 ASP A O 5
ATOM 5615 N N . PHE A 1 14 ? 10.556 -1.461 -0.850 1.00 21.00 6 PHE A N 5
ATOM 5616 C CA . PHE A 1 14 ? 11.558 -1.952 -1.789 1.00 1.11 6 PHE A CA 5
ATOM 5617 C C . PHE A 1 14 ? 12.931 -2.031 -1.127 1.00 72.14 6 PHE A C 5
ATOM 5618 O O . PHE A 1 14 ? 13.748 -2.885 -1.470 1.00 25.53 6 PHE A O 5
ATOM 5635 N N . ASP A 1 15 ? 13.176 -1.134 -0.179 1.00 22.01 7 ASP A N 5
ATOM 5636 C CA . ASP A 1 15 ? 14.449 -1.101 0.532 1.00 62.51 7 ASP A CA 5
ATOM 5637 C C . ASP A 1 15 ? 14.783 -2.472 1.112 1.00 33.32 7 ASP A C 5
ATOM 5638 O O . ASP A 1 15 ? 15.844 -3.031 0.839 1.00 63.33 7 ASP A O 5
ATOM 5647 N N . ALA A 1 16 ? 13.869 -3.007 1.916 1.00 62.34 8 ALA A N 5
ATOM 5648 C CA . ALA A 1 16 ? 14.066 -4.313 2.534 1.00 51.42 8 ALA A CA 5
ATOM 5649 C C . ALA A 1 16 ? 14.159 -5.411 1.480 1.00 43.32 8 ALA A C 5
ATOM 5650 O O . ALA A 1 16 ? 14.643 -6.508 1.755 1.00 70.33 8 ALA A O 5
ATOM 5657 N N . ALA A 1 17 ? 13.692 -5.107 0.273 1.00 24.50 9 ALA A N 5
ATOM 5658 C CA . ALA A 1 17 ? 13.725 -6.069 -0.822 1.00 53.32 9 ALA A CA 5
ATOM 5659 C C . ALA A 1 17 ? 15.109 -6.129 -1.459 1.00 51.34 9 ALA A C 5
ATOM 5660 O O . ALA A 1 17 ? 15.669 -7.208 -1.651 1.00 21.15 9 ALA A O 5
ATOM 5667 N N . VAL A 1 18 ? 15.656 -4.962 -1.787 1.00 74.11 10 VAL A N 5
ATOM 5668 C CA . VAL A 1 18 ? 16.975 -4.882 -2.403 1.00 32.23 10 VAL A CA 5
ATOM 5669 C C . VAL A 1 18 ? 18.071 -5.220 -1.399 1.00 21.33 10 VAL A C 5
ATOM 5670 O O . VAL A 1 18 ? 19.130 -5.731 -1.766 1.00 54.43 10 VAL A O 5
ATOM 5683 N N . LYS A 1 19 ? 17.811 -4.933 -0.128 1.00 11.02 11 LYS A N 5
ATOM 5684 C CA . LYS A 1 19 ? 18.774 -5.208 0.932 1.00 50.31 11 LYS A CA 5
ATOM 5685 C C . LYS A 1 19 ? 19.022 -6.707 1.067 1.00 53.31 11 LYS A C 5
ATOM 5686 O O . LYS A 1 19 ? 20.166 -7.150 1.170 1.00 52.20 11 LYS A O 5
ATOM 5705 N N . TYR A 1 20 ? 17.943 -7.482 1.064 1.00 24.41 12 TYR A N 5
ATOM 5706 C CA . TYR A 1 20 ? 18.044 -8.932 1.187 1.00 1.31 12 TYR A CA 5
ATOM 5707 C C . TYR A 1 20 ? 18.686 -9.541 -0.056 1.00 5.45 12 TYR A C 5
ATOM 5708 O O . TYR A 1 20 ? 19.559 -10.403 0.042 1.00 62.53 12 TYR A O 5
ATOM 5726 N N . VAL A 1 21 ? 18.248 -9.084 -1.224 1.00 61.04 13 VAL A N 5
ATOM 5727 C CA . VAL A 1 21 ? 18.780 -9.581 -2.488 1.00 22.14 13 VAL A CA 5
ATOM 5728 C C . VAL A 1 21 ? 20.245 -9.194 -2.657 1.00 61.21 13 VAL A C 5
ATOM 5729 O O . VAL A 1 21 ? 21.038 -9.954 -3.212 1.00 24.51 13 VAL A O 5
ATOM 5742 N N . SER A 1 22 ? 20.597 -8.007 -2.175 1.00 4.22 14 SER A N 5
ATOM 5743 C CA . SER A 1 22 ? 21.967 -7.517 -2.276 1.00 1.44 14 SER A CA 5
ATOM 5744 C C . SER A 1 22 ? 22.872 -8.221 -1.269 1.00 14.11 14 SER A C 5
ATOM 5745 O O . SER A 1 22 ? 24.093 -8.225 -1.412 1.00 44.15 14 SER A O 5
ATOM 5753 N N . ASN A 1 23 ? 22.261 -8.816 -0.249 1.00 70.14 15 ASN A N 5
ATOM 5754 C CA . ASN A 1 23 ? 23.010 -9.524 0.783 1.00 42.43 15 ASN A CA 5
ATOM 5755 C C . ASN A 1 23 ? 22.716 -11.020 0.739 1.00 14.03 15 ASN A C 5
ATOM 5756 O O . ASN A 1 23 ? 23.083 -11.764 1.650 1.00 51.42 15 ASN A O 5
ATOM 5767 N N . THR A 1 24 ? 22.050 -11.456 -0.326 1.00 23.12 16 THR A N 5
ATOM 5768 C CA . THR A 1 24 ? 21.706 -12.863 -0.489 1.00 14.25 16 THR A CA 5
ATOM 5769 C C . THR A 1 24 ? 22.180 -13.393 -1.837 1.00 1.22 16 THR A C 5
ATOM 5770 O O . THR A 1 24 ? 23.212 -14.059 -1.926 1.00 32.30 16 THR A O 5
ATOM 5781 N N . THR A 1 25 ? 21.421 -13.092 -2.886 1.00 60.21 17 THR A N 5
ATOM 5782 C CA . THR A 1 25 ? 21.764 -13.539 -4.230 1.00 52.23 17 THR A CA 5
ATOM 5783 C C . THR A 1 25 ? 22.181 -15.005 -4.233 1.00 33.10 17 THR A C 5
ATOM 5784 O O . THR A 1 25 ? 23.042 -15.416 -5.012 1.00 13.31 17 THR A O 5
ATOM 5795 N N . THR A 1 26 ? 21.564 -15.793 -3.357 1.00 3.51 18 THR A N 5
ATOM 5796 C CA . THR A 1 26 ? 21.872 -17.214 -3.258 1.00 12.40 18 THR A CA 5
ATOM 5797 C C . THR A 1 26 ? 20.607 -18.058 -3.361 1.00 20.32 18 THR A C 5
ATOM 5798 O O . THR A 1 26 ? 20.666 -19.245 -3.682 1.00 5.14 18 THR A O 5
ATOM 5809 N N . MET A 1 27 ? 19.463 -17.439 -3.087 1.00 45.14 19 MET A N 5
ATOM 5810 C CA . MET A 1 27 ? 18.184 -18.135 -3.151 1.00 55.24 19 MET A CA 5
ATOM 5811 C C . MET A 1 27 ? 18.028 -18.866 -4.481 1.00 63.01 19 MET A C 5
ATOM 5812 O O . MET A 1 27 ? 18.707 -18.549 -5.457 1.00 41.43 19 MET A O 5
ATOM 5826 N N . MET A 1 28 ? 17.131 -19.846 -4.511 1.00 61.02 20 MET A N 5
ATOM 5827 C CA . MET A 1 28 ? 16.887 -20.621 -5.722 1.00 60.30 20 MET A CA 5
ATOM 5828 C C . MET A 1 28 ? 16.042 -19.829 -6.714 1.00 12.51 20 MET A C 5
ATOM 5829 O O . MET A 1 28 ? 14.818 -19.771 -6.594 1.00 64.00 20 MET A O 5
ATOM 5843 N N . ALA A 1 29 ? 16.702 -19.219 -7.693 1.00 3.33 21 ALA A N 5
ATOM 5844 C CA . ALA A 1 29 ? 16.011 -18.431 -8.706 1.00 20.03 21 ALA A CA 5
ATOM 5845 C C . ALA A 1 29 ? 16.553 -18.731 -10.099 1.00 62.30 21 ALA A C 5
ATOM 5846 O O . ALA A 1 29 ? 17.686 -19.190 -10.249 1.00 54.23 21 ALA A O 5
ATOM 5853 N N . SER A 1 30 ? 15.737 -18.470 -11.115 1.00 62.54 22 SER A N 5
ATOM 5854 C CA . SER A 1 30 ? 16.134 -18.717 -12.497 1.00 32.32 22 SER A CA 5
ATOM 5855 C C . SER A 1 30 ? 16.975 -17.564 -13.035 1.00 3.02 22 SER A C 5
ATOM 5856 O O . SER A 1 30 ? 16.914 -16.446 -12.525 1.00 23.34 22 SER A O 5
ATOM 5864 N N . ASN A 1 31 ? 17.761 -17.845 -14.069 1.00 72.33 23 ASN A N 5
ATOM 5865 C CA . ASN A 1 31 ? 18.616 -16.832 -14.677 1.00 71.34 23 ASN A CA 5
ATOM 5866 C C . ASN A 1 31 ? 17.806 -15.600 -15.069 1.00 32.14 23 ASN A C 5
ATOM 5867 O O . ASN A 1 31 ? 18.319 -14.481 -15.066 1.00 53.11 23 ASN A O 5
ATOM 5878 N N . ASP A 1 32 ? 16.538 -15.814 -15.403 1.00 63.25 24 ASP A N 5
ATOM 5879 C CA . ASP A 1 32 ? 15.656 -14.721 -15.795 1.00 70.24 24 ASP A CA 5
ATOM 5880 C C . ASP A 1 32 ? 15.181 -13.941 -14.573 1.00 63.04 24 ASP A C 5
ATOM 5881 O O . ASP A 1 32 ? 15.262 -12.713 -14.539 1.00 31.01 24 ASP A O 5
ATOM 5890 N N . ASP A 1 33 ? 14.686 -14.662 -13.574 1.00 10.14 25 ASP A N 5
ATOM 5891 C CA . ASP A 1 33 ? 14.198 -14.038 -12.349 1.00 41.53 25 ASP A CA 5
ATOM 5892 C C . ASP A 1 33 ? 15.308 -13.247 -11.663 1.00 33.21 25 ASP A C 5
ATOM 5893 O O . ASP A 1 33 ? 15.089 -12.132 -11.188 1.00 72.44 25 ASP A O 5
ATOM 5902 N N . LYS A 1 34 ? 16.500 -13.832 -11.613 1.00 34.34 26 LYS A N 5
ATOM 5903 C CA . LYS A 1 34 ? 17.645 -13.184 -10.985 1.00 32.15 26 LYS A CA 5
ATOM 5904 C C . LYS A 1 34 ? 18.062 -11.942 -11.765 1.00 2.31 26 LYS A C 5
ATOM 5905 O O . LYS A 1 34 ? 18.833 -11.117 -11.272 1.00 52.53 26 LYS A O 5
ATOM 5924 N N . LEU A 1 35 ? 17.548 -11.813 -12.983 1.00 63.51 27 LEU A N 5
ATOM 5925 C CA . LEU A 1 35 ? 17.867 -10.670 -13.831 1.00 74.13 27 LEU A CA 5
ATOM 5926 C C . LEU A 1 35 ? 16.797 -9.589 -13.712 1.00 60.22 27 LEU A C 5
ATOM 5927 O O . LEU A 1 35 ? 16.965 -8.477 -14.215 1.00 24.34 27 LEU A O 5
ATOM 5943 N N . CYS A 1 36 ? 15.699 -9.922 -13.043 1.00 71.21 28 CYS A N 5
ATOM 5944 C CA . CYS A 1 36 ? 14.602 -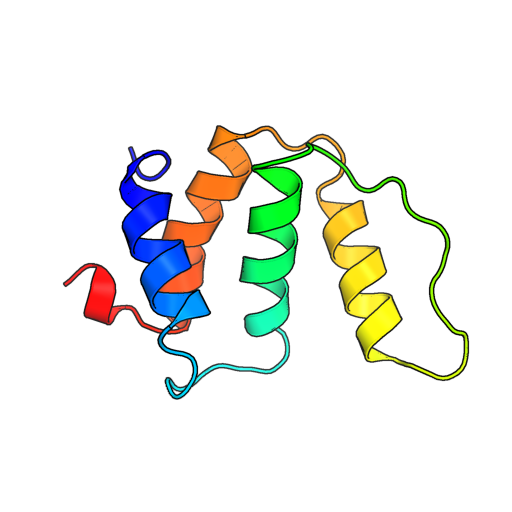8.979 -12.856 1.00 71.23 28 CYS A CA 5
ATOM 5945 C C . CYS A 1 36 ? 14.958 -7.932 -11.807 1.00 1.35 28 CYS A C 5
ATOM 5946 O O . CYS A 1 36 ? 14.741 -6.737 -12.008 1.00 15.31 28 CYS A O 5
ATOM 5954 N N . PHE A 1 37 ? 15.505 -8.388 -10.685 1.00 23.02 29 PHE A N 5
ATOM 5955 C CA . PHE A 1 37 ? 15.889 -7.491 -9.601 1.00 44.34 29 PHE A CA 5
ATOM 5956 C C . PHE A 1 37 ? 17.030 -6.574 -10.033 1.00 43.00 29 PHE A C 5
ATOM 5957 O O . PHE A 1 37 ? 17.331 -5.583 -9.367 1.00 24.54 29 PHE A O 5
ATOM 5974 N N . TYR A 1 38 ? 17.662 -6.912 -11.152 1.00 15.02 30 TYR A N 5
ATOM 5975 C CA . TYR A 1 38 ? 18.771 -6.122 -11.672 1.00 23.02 30 TYR A CA 5
ATOM 5976 C C . TYR A 1 38 ? 18.263 -4.958 -12.517 1.00 33.12 30 TYR A C 5
ATOM 5977 O O . TYR A 1 38 ? 18.852 -3.877 -12.526 1.00 22.20 30 TYR A O 5
ATOM 5995 N N . LYS A 1 39 ? 17.163 -5.187 -13.226 1.00 53.11 31 LYS A N 5
ATOM 5996 C CA . LYS A 1 39 ? 16.571 -4.159 -14.074 1.00 13.11 31 LYS A CA 5
ATOM 5997 C C . LYS A 1 39 ? 15.673 -3.233 -13.260 1.00 3.53 31 LYS A C 5
ATOM 5998 O O . LYS A 1 39 ? 15.449 -2.082 -13.635 1.00 40.44 31 LYS A O 5
ATOM 6017 N N . TYR A 1 40 ? 15.164 -3.741 -12.143 1.00 52.13 32 TYR A N 5
ATOM 6018 C CA . TYR A 1 40 ? 14.290 -2.959 -11.277 1.00 21.05 32 TYR A CA 5
ATOM 6019 C C . TYR A 1 40 ? 15.074 -1.868 -10.554 1.00 2.11 32 TYR A C 5
ATOM 6020 O O . TYR A 1 40 ? 14.603 -0.739 -10.413 1.00 24.02 32 TYR A O 5
ATOM 6038 N N . TYR A 1 41 ? 16.273 -2.213 -10.099 1.00 23.43 33 TYR A N 5
ATOM 6039 C CA . TYR A 1 41 ? 17.124 -1.265 -9.389 1.00 33.32 33 TYR A CA 5
ATOM 6040 C C . TYR A 1 41 ? 17.568 -0.135 -10.312 1.00 64.10 33 TYR A C 5
ATOM 6041 O O . TYR A 1 41 ? 17.902 0.960 -9.858 1.00 33.43 33 TYR A O 5
ATOM 6059 N N . LYS A 1 42 ? 17.570 -0.408 -11.612 1.00 62.33 34 LYS A N 5
ATOM 6060 C CA . LYS A 1 42 ? 17.971 0.584 -12.603 1.00 23.14 34 LYS A CA 5
ATOM 6061 C C . LYS A 1 42 ? 16.787 1.453 -13.012 1.00 51.43 34 LYS A C 5
ATOM 6062 O O . LYS A 1 42 ? 16.924 2.665 -13.180 1.00 22.22 34 LYS A O 5
ATOM 6081 N N . GLN A 1 43 ? 15.625 0.827 -13.170 1.00 64.13 35 GLN A N 5
ATOM 6082 C CA . GLN A 1 43 ? 14.418 1.545 -13.559 1.00 55.05 35 GLN A CA 5
ATOM 6083 C C . GLN A 1 43 ? 13.859 2.346 -12.388 1.00 44.51 35 GLN A C 5
ATOM 6084 O O . GLN A 1 43 ? 13.256 3.402 -12.577 1.00 41.22 35 GLN A O 5
ATOM 6098 N N . ALA A 1 44 ? 14.065 1.837 -11.178 1.00 13.22 36 ALA A N 5
ATOM 6099 C CA . ALA A 1 44 ? 13.584 2.506 -9.976 1.00 15.53 36 ALA A CA 5
ATOM 6100 C C . ALA A 1 44 ? 14.563 3.581 -9.516 1.00 51.34 36 ALA A C 5
ATOM 6101 O O . ALA A 1 44 ? 14.334 4.257 -8.513 1.00 1.14 36 ALA A O 5
ATOM 6108 N N . THR A 1 45 ? 15.656 3.735 -10.257 1.00 23.31 37 THR A N 5
ATOM 6109 C CA . THR A 1 45 ? 16.672 4.726 -9.925 1.00 14.04 37 THR A CA 5
ATOM 6110 C C . THR A 1 45 ? 16.845 5.735 -11.054 1.00 10.32 37 THR A C 5
ATOM 6111 O O . THR A 1 45 ? 16.774 6.945 -10.835 1.00 74.23 37 THR A O 5
ATOM 6122 N N . VAL A 1 46 ? 17.072 5.231 -12.262 1.00 65.04 38 VAL A N 5
ATOM 6123 C CA . VAL A 1 46 ? 17.254 6.089 -13.427 1.00 42.11 38 VAL A CA 5
ATOM 6124 C C . VAL A 1 46 ? 15.921 6.384 -14.106 1.00 23.21 38 VAL A C 5
ATOM 6125 O O . VAL A 1 46 ? 15.467 7.527 -14.136 1.00 64.21 38 VAL A O 5
ATOM 6138 N N . GLY A 1 47 ? 15.298 5.343 -14.650 1.00 54.21 39 GLY A N 5
ATOM 6139 C CA . GLY A 1 47 ? 14.022 5.511 -15.321 1.00 51.13 39 GLY A CA 5
ATOM 6140 C C . GLY A 1 47 ? 13.902 4.649 -16.562 1.00 73.21 39 GLY A C 5
ATOM 6141 O O . GLY A 1 47 ? 12.895 3.967 -16.758 1.00 3.15 39 GLY A O 5
ATOM 6145 N N . ASP A 1 48 ? 14.929 4.679 -17.403 1.00 42.25 40 ASP A N 5
ATOM 6146 C CA . ASP A 1 48 ? 14.934 3.895 -18.633 1.00 24.32 40 ASP A CA 5
ATOM 6147 C C . ASP A 1 48 ? 16.362 3.613 -19.091 1.00 72.44 40 ASP A C 5
ATOM 6148 O O . ASP A 1 48 ? 17.296 4.324 -18.720 1.00 12.25 40 ASP A O 5
ATOM 6157 N N . CYS A 1 49 ? 16.523 2.571 -19.899 1.00 70.42 41 CYS A N 5
ATOM 6158 C CA . CYS A 1 49 ? 17.837 2.193 -20.407 1.00 42.12 41 CYS A CA 5
ATOM 6159 C C . CYS A 1 49 ? 18.347 3.220 -21.414 1.00 35.44 41 CYS A C 5
ATOM 6160 O O . CYS A 1 49 ? 17.581 3.743 -22.222 1.00 44.04 41 CYS A O 5
ATOM 6168 N N . ASN A 1 50 ? 19.644 3.504 -21.356 1.00 74.22 42 ASN A N 5
ATOM 6169 C CA . ASN A 1 50 ? 20.255 4.470 -22.261 1.00 42.05 42 ASN A CA 5
ATOM 6170 C C . ASN A 1 50 ? 21.760 4.243 -22.364 1.00 23.25 42 ASN A C 5
ATOM 6171 O O . ASN A 1 50 ? 22.548 5.187 -22.301 1.00 11.00 42 ASN A O 5
ATOM 6182 N N . LYS A 1 51 ? 22.154 2.983 -22.522 1.00 14.53 43 LYS A N 5
ATOM 6183 C CA . LYS A 1 51 ? 23.564 2.630 -22.635 1.00 13.23 43 LYS A CA 5
ATOM 6184 C C . LYS A 1 51 ? 23.832 1.869 -23.929 1.00 51.11 43 LYS A C 5
ATOM 6185 O O . LYS A 1 51 ? 22.943 1.238 -24.502 1.00 24.13 43 LYS A O 5
ATOM 6204 N N . PRO A 1 52 ? 25.086 1.927 -24.402 1.00 13.30 44 PRO A N 5
ATOM 6205 C CA . PRO A 1 52 ? 25.500 1.247 -25.633 1.00 10.42 44 PRO A CA 5
ATOM 6206 C C . PRO A 1 52 ? 25.525 -0.269 -25.477 1.00 33.30 44 PRO A C 5
ATOM 6207 O O . PRO A 1 52 ? 25.642 -0.788 -24.367 1.00 33.15 44 PRO A O 5
ATOM 6218 N N . LYS A 1 53 ? 25.414 -0.976 -26.597 1.00 24.35 45 LYS A N 5
ATOM 6219 C CA . LYS A 1 53 ? 25.426 -2.434 -26.586 1.00 31.34 45 LYS A CA 5
ATOM 6220 C C . LYS A 1 53 ? 26.721 -2.964 -25.978 1.00 11.33 45 LYS A C 5
ATOM 6221 O O . LYS A 1 53 ? 27.815 -2.485 -26.275 1.00 5.22 45 LYS A O 5
ATOM 6240 N N . PRO A 1 54 ? 26.596 -3.976 -25.107 1.00 23.30 46 PRO A N 5
ATOM 6241 C CA . PRO A 1 54 ? 27.747 -4.594 -24.441 1.00 50.21 46 PRO A CA 5
ATOM 6242 C C . PRO A 1 54 ? 28.611 -5.400 -25.405 1.00 51.31 46 PRO A C 5
ATOM 6243 O O . PRO A 1 54 ? 28.484 -5.272 -26.622 1.00 64.41 46 PRO A O 5
ATOM 6254 N N . GLY A 1 55 ? 29.490 -6.231 -24.852 1.00 55.32 47 GLY A N 5
ATOM 6255 C CA . GLY A 1 55 ? 30.361 -7.045 -25.678 1.00 62.52 47 GLY A CA 5
ATOM 6256 C C . GLY A 1 55 ? 29.591 -7.907 -26.660 1.00 4.42 47 GLY A C 5
ATOM 6257 O O . GLY A 1 55 ? 28.364 -7.839 -26.725 1.00 64.21 47 GLY A O 5
ATOM 6261 N N . MET A 1 56 ? 30.314 -8.717 -27.426 1.00 74.24 48 MET A N 5
ATOM 6262 C CA . MET A 1 56 ? 29.690 -9.595 -28.410 1.00 0.10 48 MET A CA 5
ATOM 6263 C C . MET A 1 56 ? 30.073 -11.050 -28.160 1.00 72.22 48 MET A C 5
ATOM 6264 O O . MET A 1 56 ? 29.924 -11.901 -29.038 1.00 64.23 48 MET A O 5
ATOM 6278 N N . LEU A 1 57 ? 30.566 -11.330 -26.959 1.00 0.42 49 LEU A N 5
ATOM 6279 C CA . LEU A 1 57 ? 30.971 -12.683 -26.594 1.00 14.24 49 LEU A CA 5
ATOM 6280 C C . LEU A 1 57 ? 30.277 -13.131 -25.311 1.00 62.02 49 LEU A C 5
ATOM 6281 O O . LEU A 1 57 ? 30.453 -14.264 -24.863 1.00 52.24 49 LEU A O 5
ATOM 6297 N N . GLN A 1 58 ? 29.488 -12.235 -24.727 1.00 70.21 50 GLN A N 5
ATOM 6298 C CA . GLN A 1 58 ? 28.767 -12.540 -23.497 1.00 11.11 50 GLN A CA 5
ATOM 6299 C C . GLN A 1 58 ? 27.298 -12.833 -23.785 1.00 63.42 50 GLN A C 5
ATOM 6300 O O . GLN A 1 58 ? 26.700 -12.239 -24.683 1.00 11.43 50 GLN A O 5
ATOM 6314 N N . LEU A 1 59 ? 26.723 -13.754 -23.019 1.00 52.34 51 LEU A N 5
ATOM 6315 C CA . LEU A 1 59 ? 25.323 -14.127 -23.193 1.00 2.14 51 LEU A CA 5
ATOM 6316 C C . LEU A 1 59 ? 24.422 -13.295 -22.286 1.00 54.35 51 LEU A C 5
ATOM 6317 O O . LEU A 1 59 ? 23.503 -12.624 -22.757 1.00 1.04 51 LEU A O 5
ATOM 6333 N N . GLN A 1 60 ? 24.692 -13.342 -20.986 1.00 44.01 52 GLN A N 5
ATOM 6334 C CA . GLN A 1 60 ? 23.906 -12.591 -20.015 1.00 0.22 52 GLN A CA 5
ATOM 6335 C C . GLN A 1 60 ? 23.830 -11.117 -20.399 1.00 55.03 52 GLN A C 5
ATOM 6336 O O . GLN A 1 60 ? 22.805 -10.466 -20.198 1.00 31.22 52 GLN A O 5
ATOM 6350 N N . GLU A 1 61 ? 24.921 -10.598 -20.953 1.00 54.54 53 GLU A N 5
ATOM 6351 C CA . GLU A 1 61 ? 24.976 -9.200 -21.365 1.00 1.43 53 GLU A CA 5
ATOM 6352 C C . GLU A 1 61 ? 23.749 -8.827 -22.192 1.00 1.31 53 GLU A C 5
ATOM 6353 O O . GLU A 1 61 ? 23.208 -7.728 -22.062 1.00 25.33 53 GLU A O 5
ATOM 6365 N N . LYS A 1 62 ? 23.315 -9.749 -23.044 1.00 32.11 54 LYS A N 5
ATOM 6366 C CA . LYS A 1 62 ? 22.152 -9.520 -23.893 1.00 32.00 54 LYS A CA 5
ATOM 6367 C C . LYS A 1 62 ? 20.870 -9.499 -23.066 1.00 61.21 54 LYS A C 5
ATOM 6368 O O . LYS A 1 62 ? 20.009 -8.641 -23.259 1.00 42.53 54 LYS A O 5
ATOM 6387 N N . TYR A 1 63 ? 20.751 -10.448 -22.144 1.00 71.23 55 TYR A N 5
ATOM 6388 C CA . TYR A 1 63 ? 19.574 -10.539 -21.289 1.00 12.03 55 TYR A CA 5
ATOM 6389 C C . TYR A 1 63 ? 19.500 -9.350 -20.336 1.00 53.40 55 TYR A C 5
ATOM 6390 O O . TYR A 1 63 ? 18.418 -8.952 -19.903 1.00 1.04 55 TYR A O 5
ATOM 6408 N N . LYS A 1 64 ? 20.659 -8.785 -20.014 1.00 55.23 56 LYS A N 5
ATOM 6409 C CA . LYS A 1 64 ? 20.728 -7.639 -19.115 1.00 23.32 56 LYS A CA 5
ATOM 6410 C C . LYS A 1 64 ? 20.538 -6.334 -19.881 1.00 2.14 56 LYS A C 5
ATOM 6411 O O . LYS A 1 64 ? 20.143 -5.319 -19.307 1.00 35.11 56 LYS A O 5
ATOM 6430 N N . TRP A 1 65 ? 20.821 -6.368 -21.178 1.00 1.13 57 TRP A N 5
ATOM 6431 C CA . TRP A 1 65 ? 20.680 -5.187 -22.022 1.00 15.11 57 TRP A CA 5
ATOM 6432 C C . TRP A 1 65 ? 19.290 -5.127 -22.646 1.00 34.23 57 TRP A C 5
ATOM 6433 O O . TRP A 1 65 ? 18.789 -4.049 -22.963 1.00 73.13 57 TRP A O 5
ATOM 6454 N N . GLU A 1 66 ? 18.672 -6.292 -22.818 1.00 2.21 58 GLU A N 5
ATOM 6455 C CA . GLU A 1 66 ? 17.340 -6.370 -23.405 1.00 15.33 58 GLU A CA 5
ATOM 6456 C C . GLU A 1 66 ? 16.268 -6.063 -22.363 1.00 35.01 58 GLU A C 5
ATOM 6457 O O . GLU A 1 66 ? 15.301 -5.354 -22.642 1.00 32.53 58 GLU A O 5
ATOM 6469 N N . ALA A 1 67 ? 16.447 -6.603 -21.162 1.00 14.33 59 ALA A N 5
ATOM 6470 C CA . ALA A 1 67 ? 15.497 -6.386 -20.078 1.00 35.23 59 ALA A CA 5
ATOM 6471 C C . ALA A 1 67 ? 15.425 -4.911 -19.696 1.00 62.45 59 ALA A C 5
ATOM 6472 O O . ALA A 1 67 ? 14.342 -4.330 -19.630 1.00 4.22 59 ALA A O 5
ATOM 6479 N N . TRP A 1 68 ? 16.584 -4.313 -19.447 1.00 23.30 60 TRP A N 5
ATOM 6480 C CA . TRP A 1 68 ? 16.652 -2.906 -19.071 1.00 45.44 60 TRP A CA 5
ATOM 6481 C C . TRP A 1 68 ? 16.036 -2.024 -20.152 1.00 5.52 60 TRP A C 5
ATOM 6482 O O . TRP A 1 68 ? 15.550 -0.929 -19.870 1.00 25.23 60 TRP A O 5
ATOM 6503 N N . ASN A 1 69 ? 16.060 -2.507 -21.389 1.00 61.35 61 ASN A N 5
ATOM 6504 C CA . ASN A 1 69 ? 15.504 -1.762 -22.512 1.00 54.54 61 ASN A CA 5
ATOM 6505 C C . ASN A 1 69 ? 14.006 -2.020 -22.649 1.00 23.33 61 ASN A C 5
ATOM 6506 O O . ASN A 1 69 ? 13.248 -1.140 -23.055 1.00 3.13 61 ASN A O 5
ATOM 6517 N N . ALA A 1 70 ? 13.588 -3.234 -22.306 1.00 35.11 62 ALA A N 5
ATOM 6518 C CA . ALA A 1 70 ? 12.181 -3.608 -22.387 1.00 61.33 62 ALA A CA 5
ATOM 6519 C C . ALA A 1 70 ? 11.342 -2.811 -21.394 1.00 45.45 62 ALA A C 5
ATOM 6520 O O . ALA A 1 70 ? 10.133 -2.655 -21.571 1.00 64.14 62 ALA A O 5
ATOM 6527 N N . LEU A 1 71 ? 11.991 -2.307 -20.350 1.00 33.52 63 LEU A N 5
ATOM 6528 C CA . LEU A 1 71 ? 11.304 -1.526 -19.327 1.00 40.44 63 LEU A CA 5
ATOM 6529 C C . LEU A 1 71 ? 11.419 -0.032 -19.615 1.00 70.13 63 LEU A C 5
ATOM 6530 O O . LEU A 1 71 ? 11.039 0.800 -18.792 1.00 33.04 63 LEU A O 5
ATOM 6546 N N . ARG A 1 72 ? 11.944 0.300 -20.790 1.00 52.03 64 ARG A N 5
ATOM 6547 C CA . ARG A 1 72 ? 12.108 1.693 -21.187 1.00 53.24 64 ARG A CA 5
ATOM 6548 C C . ARG A 1 72 ? 10.792 2.455 -21.055 1.00 20.31 64 ARG A C 5
ATOM 6549 O O . ARG A 1 72 ? 9.810 2.139 -21.726 1.00 2.51 64 ARG A O 5
ATOM 6570 N N . GLY A 1 73 ? 10.780 3.459 -20.184 1.00 5.14 65 GLY A N 5
ATOM 6571 C CA . GLY A 1 73 ? 9.581 4.249 -19.978 1.00 54.23 65 GLY A CA 5
ATOM 6572 C C . GLY A 1 73 ? 8.944 3.996 -18.626 1.00 4.51 65 GLY A C 5
ATOM 6573 O O . GLY A 1 73 ? 8.107 4.776 -18.171 1.00 64.32 65 GLY A O 5
ATOM 6577 N N . MET A 1 74 ? 9.341 2.903 -17.982 1.00 54.43 66 MET A N 5
ATOM 6578 C CA . MET A 1 74 ? 8.802 2.550 -16.674 1.00 4.13 66 MET A CA 5
ATOM 6579 C C . MET A 1 74 ? 9.093 3.646 -15.653 1.00 31.53 66 MET A C 5
ATOM 6580 O O . MET A 1 74 ? 10.054 4.401 -15.795 1.00 42.05 66 MET A O 5
ATOM 6594 N N . SER A 1 75 ? 8.256 3.726 -14.623 1.00 60.22 67 SER A N 5
ATOM 6595 C CA . SER A 1 75 ? 8.421 4.732 -13.580 1.00 61.35 67 SER A CA 5
ATOM 6596 C C . SER A 1 75 ? 9.178 4.158 -12.387 1.00 2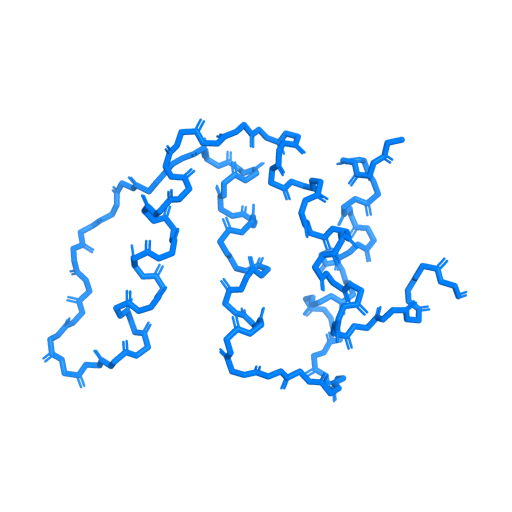1.43 67 SER A C 5
ATOM 6597 O O . SER A 1 75 ? 9.585 2.995 -12.394 1.00 50.23 67 SER A O 5
ATOM 6605 N N . THR A 1 76 ? 9.364 4.981 -11.360 1.00 1.50 68 THR A N 5
ATOM 6606 C CA . THR A 1 76 ? 10.073 4.558 -10.159 1.00 13.11 68 THR A CA 5
ATOM 6607 C C . THR A 1 76 ? 9.190 3.679 -9.280 1.00 55.44 68 THR A C 5
ATOM 6608 O O . THR A 1 76 ? 9.646 2.676 -8.733 1.00 51.32 68 THR A O 5
ATOM 6619 N N . GLU A 1 77 ? 7.923 4.063 -9.151 1.00 22.12 69 GLU A N 5
ATOM 6620 C CA . GLU A 1 77 ? 6.977 3.308 -8.338 1.00 13.31 69 GLU A CA 5
ATOM 6621 C C . GLU A 1 77 ? 6.648 1.968 -8.989 1.00 54.12 69 GLU A C 5
ATOM 6622 O O . GLU A 1 77 ? 6.415 0.973 -8.303 1.00 63.21 69 GLU A O 5
ATOM 6634 N N . SER A 1 78 ? 6.629 1.951 -10.318 1.00 42.31 70 SER A N 5
ATOM 6635 C CA . SER A 1 78 ? 6.324 0.735 -11.063 1.00 43.41 70 SER A CA 5
ATOM 6636 C C . SER A 1 78 ? 7.390 -0.330 -10.825 1.00 4.45 70 SER A C 5
ATOM 6637 O O . SER A 1 78 ? 7.077 -1.497 -10.594 1.00 55.04 70 SER A O 5
ATOM 6645 N N . ALA A 1 79 ? 8.653 0.083 -10.882 1.00 34.45 71 ALA A N 5
ATOM 6646 C CA . ALA A 1 79 ? 9.766 -0.834 -10.670 1.00 31.20 71 ALA A CA 5
ATOM 6647 C C . ALA A 1 79 ? 9.790 -1.347 -9.234 1.00 55.00 71 ALA A C 5
ATOM 6648 O O . ALA A 1 79 ? 9.847 -2.553 -8.995 1.00 62.42 71 ALA A O 5
ATOM 6655 N N . LYS A 1 80 ? 9.745 -0.423 -8.280 1.00 64.11 72 LYS A N 5
ATOM 6656 C CA . LYS A 1 80 ? 9.761 -0.781 -6.867 1.00 1.24 72 LYS A CA 5
ATOM 6657 C C . LYS A 1 80 ? 8.621 -1.738 -6.535 1.00 15.42 72 LYS A C 5
ATOM 6658 O O . LYS A 1 80 ? 8.772 -2.633 -5.705 1.00 21.23 72 LYS A O 5
ATOM 6677 N N . GLU A 1 81 ? 7.480 -1.542 -7.190 1.00 23.03 73 GLU A N 5
ATOM 6678 C CA . GLU A 1 81 ? 6.315 -2.389 -6.963 1.00 62.14 73 GLU A CA 5
ATOM 6679 C C . GLU A 1 81 ? 6.534 -3.783 -7.546 1.00 1.53 73 GLU A C 5
ATOM 6680 O O . GLU A 1 81 ? 5.840 -4.733 -7.187 1.00 13.13 73 GLU A O 5
ATOM 6692 N N . ALA A 1 82 ? 7.504 -3.895 -8.447 1.00 42.11 74 ALA A N 5
ATOM 6693 C CA . ALA A 1 82 ? 7.816 -5.171 -9.078 1.00 63.14 74 ALA A CA 5
ATOM 6694 C C . ALA A 1 82 ? 8.905 -5.912 -8.310 1.00 3.00 74 ALA A C 5
ATOM 6695 O O . ALA A 1 82 ? 9.009 -7.136 -8.386 1.00 60.54 74 ALA A O 5
ATOM 6702 N N . TYR A 1 83 ? 9.715 -5.162 -7.571 1.00 23.43 75 TYR A N 5
ATOM 6703 C CA . TYR A 1 83 ? 10.799 -5.748 -6.791 1.00 30.33 75 TYR A CA 5
ATOM 6704 C C . TYR A 1 83 ? 10.252 -6.540 -5.607 1.00 11.44 75 TYR A C 5
ATOM 6705 O O . TYR A 1 83 ? 10.843 -7.533 -5.182 1.00 54.23 75 TYR A O 5
ATOM 6723 N N . VAL A 1 84 ? 9.118 -6.092 -5.077 1.00 53.24 76 VAL A N 5
ATOM 6724 C CA . VAL A 1 84 ? 8.488 -6.758 -3.943 1.00 50.53 76 VAL A CA 5
ATOM 6725 C C . VAL A 1 84 ? 7.724 -7.999 -4.390 1.00 11.12 76 VAL A C 5
ATOM 6726 O O . VAL A 1 84 ? 7.711 -9.017 -3.697 1.00 10.51 76 VAL A O 5
ATOM 6739 N N . LYS A 1 85 ? 7.087 -7.909 -5.553 1.00 5.34 77 LYS A N 5
ATOM 6740 C CA . LYS A 1 85 ? 6.321 -9.025 -6.095 1.00 4.43 77 LYS A CA 5
ATOM 6741 C C . LYS A 1 85 ? 7.245 -10.069 -6.714 1.00 50.43 77 LYS A C 5
ATOM 6742 O O . LYS A 1 85 ? 7.075 -11.269 -6.498 1.00 73.35 77 LYS A O 5
ATOM 6761 N N . LEU A 1 86 ? 8.223 -9.604 -7.483 1.00 65.14 78 LEU A N 5
ATOM 6762 C CA . LEU A 1 86 ? 9.176 -10.498 -8.133 1.00 73.12 78 LEU A CA 5
ATOM 6763 C C . LEU A 1 86 ? 10.029 -11.228 -7.101 1.00 3.21 78 LEU A C 5
ATOM 6764 O O . LEU A 1 86 ? 10.164 -12.451 -7.144 1.00 62.43 78 LEU A O 5
ATOM 6780 N N . LEU A 1 87 ? 10.602 -10.470 -6.172 1.00 71.03 79 LEU A N 5
ATOM 6781 C CA . LEU A 1 87 ? 11.441 -11.045 -5.126 1.00 40.44 79 LEU A CA 5
ATOM 6782 C C . LEU A 1 87 ? 10.717 -12.180 -4.410 1.00 1.12 79 LEU A C 5
ATOM 6783 O O . LEU A 1 87 ? 11.348 -13.078 -3.852 1.00 63.04 79 LEU A O 5
ATOM 6799 N N . ASP A 1 88 ? 9.390 -12.134 -4.430 1.00 74.24 80 ASP A N 5
ATOM 6800 C CA . ASP A 1 88 ? 8.579 -13.161 -3.785 1.00 41.35 80 ASP A CA 5
ATOM 6801 C C . ASP A 1 88 ? 8.865 -14.534 -4.384 1.00 72.43 80 ASP A C 5
ATOM 6802 O O . ASP A 1 88 ? 8.727 -15.558 -3.713 1.00 2.30 80 ASP A O 5
ATOM 6811 N N . THR A 1 89 ? 9.263 -14.551 -5.653 1.00 13.53 81 THR A N 5
ATOM 6812 C CA . THR A 1 89 ? 9.565 -15.798 -6.343 1.00 45.20 81 THR A CA 5
ATOM 6813 C C . THR A 1 89 ? 11.001 -16.238 -6.078 1.00 75.51 81 THR A C 5
ATOM 6814 O O . THR A 1 89 ? 11.341 -17.411 -6.241 1.00 31.02 81 THR A O 5
ATOM 6825 N N . LEU A 1 90 ? 11.839 -15.293 -5.668 1.00 53.35 82 LEU A N 5
ATOM 6826 C CA . LEU A 1 90 ? 13.239 -15.584 -5.380 1.00 13.13 82 LEU A CA 5
ATOM 6827 C C . LEU A 1 90 ? 13.420 -15.997 -3.923 1.00 34.14 82 LEU A C 5
ATOM 6828 O O . LEU A 1 90 ? 13.893 -17.096 -3.633 1.00 13.52 82 LEU A O 5
ATOM 6844 N N . ALA A 1 91 ? 13.038 -15.110 -3.010 1.00 32.04 83 ALA A N 5
ATOM 6845 C CA . ALA A 1 91 ? 13.154 -15.384 -1.583 1.00 32.23 83 ALA A CA 5
ATOM 6846 C C . ALA A 1 91 ? 11.938 -14.865 -0.823 1.00 73.12 83 ALA A C 5
ATOM 6847 O O . ALA A 1 91 ? 11.935 -13.754 -0.292 1.00 21.42 83 ALA A O 5
ATOM 6854 N N . PRO A 1 92 ? 10.878 -15.685 -0.770 1.00 32.41 84 PRO A N 5
ATOM 6855 C CA . PRO A 1 92 ? 9.635 -15.330 -0.078 1.00 5.42 84 PRO A CA 5
ATOM 6856 C C . PRO A 1 92 ? 9.806 -15.292 1.437 1.00 61.10 84 PRO A C 5
ATOM 6857 O O . PRO A 1 92 ? 8.892 -14.905 2.165 1.00 40.33 84 PRO A O 5
ATOM 6868 N N . SER A 1 93 ? 10.982 -15.697 1.906 1.00 43.34 85 SER A N 5
ATOM 6869 C CA . SER A 1 93 ? 11.271 -15.712 3.335 1.00 63.32 85 SER A CA 5
ATOM 6870 C C . SER A 1 93 ? 11.426 -14.293 3.873 1.00 23.23 85 SER A C 5
ATOM 6871 O O . SER A 1 93 ? 11.510 -14.083 5.083 1.00 11.42 85 SER A O 5
ATOM 6879 N N . TRP A 1 94 ? 11.464 -13.324 2.966 1.00 72.20 86 TRP A N 5
ATOM 6880 C CA . TRP A 1 94 ? 11.609 -11.924 3.349 1.00 71.32 86 TRP A CA 5
ATOM 6881 C C . TRP A 1 94 ? 10.252 -11.299 3.652 1.00 74.32 86 TRP A C 5
ATOM 6882 O O . TRP A 1 94 ? 10.157 -10.337 4.414 1.00 64.02 86 TRP A O 5
ATOM 6903 N N . ARG A 1 95 ? 9.203 -11.852 3.051 1.00 70.20 87 ARG A N 5
ATOM 6904 C CA . ARG A 1 95 ? 7.851 -11.347 3.257 1.00 72.44 87 ARG A CA 5
ATOM 6905 C C . ARG A 1 95 ? 7.126 -12.156 4.328 1.00 12.05 87 ARG A C 5
ATOM 6906 O O . ARG A 1 95 ? 6.242 -11.644 5.015 1.00 45.13 87 ARG A O 5
ATOM 6927 N N . ASN A 1 96 ? 7.506 -13.422 4.465 1.00 33.24 88 ASN A N 5
ATOM 6928 C CA . ASN A 1 96 ? 6.891 -14.302 5.453 1.00 61.12 88 ASN A CA 5
ATOM 6929 C C . ASN A 1 96 ? 7.246 -13.861 6.870 1.00 74.33 88 ASN A C 5
ATOM 6930 O O . ASN A 1 96 ? 8.388 -14.003 7.307 1.00 55.35 88 ASN A O 5
ATOM 6941 N N . MET A 1 9 ? 3.103 1.085 1.321 1.00 1.32 1 MET A N 6
ATOM 6942 C CA . MET A 1 9 ? 3.083 0.730 -0.093 1.00 44.11 1 MET A CA 6
ATOM 6943 C C . MET A 1 9 ? 4.288 -0.133 -0.454 1.00 23.14 1 MET A C 6
ATOM 6944 O O . MET A 1 9 ? 5.383 0.060 0.076 1.00 74.21 1 MET A O 6
ATOM 6958 N N . SER A 1 10 ? 4.079 -1.085 -1.357 1.00 63.32 2 SER A N 6
ATOM 6959 C CA . SER A 1 10 ? 5.148 -1.981 -1.785 1.00 53.20 2 SER A CA 6
ATOM 6960 C C . SER A 1 10 ? 6.349 -1.189 -2.294 1.00 74.42 2 SER A C 6
ATOM 6961 O O . SER A 1 10 ? 7.497 -1.570 -2.070 1.00 21.11 2 SER A O 6
ATOM 6969 N N . ALA A 1 11 ? 6.073 -0.086 -2.981 1.00 45.53 3 ALA A N 6
ATOM 6970 C CA . ALA A 1 11 ? 7.130 0.761 -3.521 1.00 52.51 3 ALA A CA 6
ATOM 6971 C C . ALA A 1 11 ? 8.006 1.323 -2.407 1.00 2.41 3 ALA A C 6
ATOM 6972 O O . ALA A 1 11 ? 9.139 1.742 -2.647 1.00 12.35 3 ALA A O 6
ATOM 6979 N N . ASP A 1 12 ? 7.475 1.330 -1.189 1.00 61.03 4 ASP A N 6
ATOM 6980 C CA . ASP A 1 12 ? 8.209 1.841 -0.038 1.00 25.55 4 ASP A CA 6
ATOM 6981 C C . ASP A 1 12 ? 8.936 0.712 0.687 1.00 21.14 4 ASP A C 6
ATOM 6982 O O . ASP A 1 12 ? 9.945 0.938 1.356 1.00 40.33 4 ASP A O 6
ATOM 6991 N N . ASP A 1 13 ? 8.416 -0.503 0.551 1.00 0.14 5 ASP A N 6
ATOM 6992 C CA . ASP A 1 13 ? 9.015 -1.667 1.193 1.00 20.24 5 ASP A CA 6
ATOM 6993 C C . ASP A 1 13 ? 10.162 -2.221 0.353 1.00 34.23 5 ASP A C 6
ATOM 6994 O O . ASP A 1 13 ? 10.840 -3.166 0.756 1.00 4.14 5 ASP A O 6
ATOM 7003 N N . PHE A 1 14 ? 10.371 -1.628 -0.817 1.00 41.22 6 PHE A N 6
ATOM 7004 C CA . PHE A 1 14 ? 11.434 -2.063 -1.716 1.00 22.15 6 PHE A CA 6
ATOM 7005 C C . PHE A 1 14 ? 12.773 -2.121 -0.986 1.00 20.21 6 PHE A C 6
ATOM 7006 O O . PHE A 1 14 ? 13.643 -2.924 -1.325 1.00 51.54 6 PHE A O 6
ATOM 7023 N N . ASP A 1 15 ? 12.931 -1.265 0.017 1.00 13.14 7 ASP A N 6
ATOM 7024 C CA . ASP A 1 15 ? 14.163 -1.218 0.796 1.00 32.01 7 ASP A CA 6
ATOM 7025 C C . ASP A 1 15 ? 14.495 -2.592 1.370 1.00 2.45 7 ASP A C 6
ATOM 7026 O O . ASP A 1 15 ? 15.583 -3.122 1.146 1.00 34.33 7 ASP A O 6
ATOM 7035 N N . ALA A 1 16 ? 13.551 -3.161 2.113 1.00 64.11 8 ALA A N 6
ATOM 7036 C CA . ALA A 1 16 ? 13.744 -4.473 2.719 1.00 53.14 8 ALA A CA 6
ATOM 7037 C C . ALA A 1 16 ? 13.940 -5.546 1.653 1.00 20.01 8 ALA A C 6
ATOM 7038 O O . ALA A 1 16 ? 14.419 -6.642 1.943 1.00 13.14 8 ALA A O 6
ATOM 7045 N N . ALA A 1 17 ? 13.567 -5.223 0.419 1.00 35.52 9 ALA A N 6
ATOM 7046 C CA . ALA A 1 17 ? 13.703 -6.160 -0.690 1.00 10.24 9 ALA A CA 6
ATOM 7047 C C . ALA A 1 17 ? 15.127 -6.161 -1.235 1.00 50.11 9 ALA A C 6
ATOM 7048 O O . ALA A 1 17 ? 15.746 -7.215 -1.381 1.00 31.12 9 ALA A O 6
ATOM 7055 N N . VAL A 1 18 ? 15.641 -4.973 -1.536 1.00 45.31 10 VAL A N 6
ATOM 7056 C CA . VAL A 1 18 ? 16.993 -4.837 -2.065 1.00 42.25 10 VAL A CA 6
ATOM 7057 C C . VAL A 1 18 ? 18.028 -5.345 -1.067 1.00 52.55 10 VAL A C 6
ATOM 7058 O O . VAL A 1 18 ? 19.081 -5.854 -1.452 1.00 75.03 10 VAL A O 6
ATOM 7071 N N . LYS A 1 19 ? 17.721 -5.203 0.218 1.00 45.34 11 LYS A N 6
ATOM 7072 C CA . LYS A 1 19 ? 18.623 -5.648 1.273 1.00 21.23 11 LYS A CA 6
ATOM 7073 C C . LYS A 1 19 ? 18.621 -7.169 1.384 1.00 22.54 11 LYS A C 6
ATOM 7074 O O . LYS A 1 19 ? 19.616 -7.773 1.787 1.00 70.34 11 LYS A O 6
ATOM 7093 N N . TYR A 1 20 ? 17.499 -7.783 1.024 1.00 3.25 12 TYR A N 6
ATOM 7094 C CA . TYR A 1 20 ? 17.368 -9.234 1.085 1.00 43.32 12 TYR A CA 6
ATOM 7095 C C . TYR A 1 20 ? 18.015 -9.890 -0.131 1.00 73.23 12 TYR A C 6
ATOM 7096 O O . TYR A 1 20 ? 18.441 -11.044 -0.076 1.00 1.34 12 TYR A O 6
ATOM 7114 N N . VAL A 1 21 ? 18.084 -9.146 -1.230 1.00 44.33 13 VAL A N 6
ATOM 7115 C CA . VAL A 1 21 ? 18.680 -9.653 -2.461 1.00 0.23 13 VAL A CA 6
ATOM 7116 C C . VAL A 1 21 ? 20.155 -9.277 -2.553 1.00 33.12 13 VAL A C 6
ATOM 7117 O O . VAL A 1 21 ? 20.955 -10.003 -3.143 1.00 1.15 13 VAL A O 6
ATOM 7130 N N . SER A 1 22 ? 20.507 -8.138 -1.965 1.00 64.22 14 SER A N 6
ATOM 7131 C CA . SER A 1 22 ? 21.886 -7.664 -1.984 1.00 1.45 14 SER A CA 6
ATOM 7132 C C . SER A 1 22 ? 22.729 -8.403 -0.949 1.00 60.31 14 SER A C 6
ATOM 7133 O O . SER A 1 22 ? 23.902 -8.692 -1.180 1.00 61.34 14 SER A O 6
ATOM 7141 N N . ASN A 1 23 ? 22.121 -8.706 0.193 1.00 31.23 15 ASN A N 6
ATOM 7142 C CA . ASN A 1 23 ? 22.815 -9.412 1.265 1.00 54.33 15 ASN A CA 6
ATOM 7143 C C . ASN A 1 23 ? 22.695 -10.922 1.088 1.00 64.33 15 ASN A C 6
ATOM 7144 O O . ASN A 1 23 ? 23.677 -11.654 1.220 1.00 21.13 15 ASN A O 6
ATOM 7155 N N . THR A 1 24 ? 21.486 -11.384 0.786 1.00 14.13 16 THR A N 6
ATOM 7156 C CA . THR A 1 24 ? 21.237 -12.807 0.591 1.00 0.44 16 THR A CA 6
ATOM 7157 C C . THR A 1 24 ? 21.053 -13.135 -0.886 1.00 24.42 16 THR A C 6
ATOM 7158 O O . THR A 1 24 ? 20.211 -12.546 -1.564 1.00 60.31 16 THR A O 6
ATOM 7169 N N . THR A 1 25 ? 21.847 -14.081 -1.380 1.00 53.21 17 THR A N 6
ATOM 7170 C CA . THR A 1 25 ? 21.772 -14.488 -2.778 1.00 12.35 17 THR A CA 6
ATOM 7171 C C . THR A 1 25 ? 21.941 -15.996 -2.921 1.00 1.12 17 THR A C 6
ATOM 7172 O O . THR A 1 25 ? 22.150 -16.506 -4.022 1.00 22.41 17 THR A O 6
ATOM 7183 N N . THR A 1 26 ? 21.849 -16.706 -1.801 1.00 32.32 18 THR A N 6
ATOM 7184 C CA . THR A 1 26 ? 21.992 -18.157 -1.802 1.00 1.44 18 THR A CA 6
ATOM 7185 C C . THR A 1 26 ? 20.649 -18.842 -2.025 1.00 51.23 18 THR A C 6
ATOM 7186 O O . THR A 1 26 ? 20.590 -20.044 -2.280 1.00 71.24 18 THR A O 6
ATOM 7197 N N . MET A 1 27 ? 19.572 -18.069 -1.929 1.00 2.33 19 MET A N 6
ATOM 7198 C CA . MET A 1 27 ? 18.229 -18.602 -2.123 1.00 31.23 19 MET A CA 6
ATOM 7199 C C . MET A 1 27 ? 18.068 -19.171 -3.529 1.00 54.51 19 MET A C 6
ATOM 7200 O O . MET A 1 27 ? 18.841 -18.849 -4.431 1.00 12.32 19 MET A O 6
ATOM 7214 N N . MET A 1 28 ? 17.059 -20.017 -3.708 1.00 71.03 20 MET A N 6
ATOM 7215 C CA . MET A 1 28 ? 16.797 -20.629 -5.006 1.00 33.02 20 MET A CA 6
ATOM 7216 C C . MET A 1 28 ? 16.389 -19.576 -6.031 1.00 42.12 20 MET A C 6
ATOM 7217 O O . MET A 1 28 ? 15.232 -19.160 -6.082 1.00 31.54 20 MET A O 6
ATOM 7231 N N . ALA A 1 29 ? 17.348 -19.148 -6.847 1.00 34.25 21 ALA A N 6
ATOM 7232 C CA . ALA A 1 29 ? 17.087 -18.145 -7.871 1.00 43.14 21 ALA A CA 6
ATOM 7233 C C . ALA A 1 29 ? 17.402 -18.686 -9.262 1.00 23.11 21 ALA A C 6
ATOM 7234 O O . ALA A 1 29 ? 18.223 -19.590 -9.415 1.00 62.41 21 ALA A O 6
ATOM 7241 N N . SER A 1 30 ? 16.744 -18.127 -10.272 1.00 61.34 22 SER A N 6
ATOM 7242 C CA . SER A 1 30 ? 16.951 -18.557 -11.650 1.00 71.34 22 SER A CA 6
ATOM 7243 C C . SER A 1 30 ? 17.769 -17.528 -12.424 1.00 12.41 22 SER A C 6
ATOM 7244 O O . SER A 1 30 ? 17.729 -16.335 -12.124 1.00 72.21 22 SER A O 6
ATOM 7252 N N . ASN A 1 31 ? 18.510 -17.998 -13.421 1.00 65.52 23 ASN A N 6
ATOM 7253 C CA . ASN A 1 31 ? 19.339 -17.120 -14.238 1.00 41.35 23 ASN A CA 6
ATOM 7254 C C . ASN A 1 31 ? 18.499 -16.016 -14.874 1.00 1.21 23 ASN A C 6
ATOM 7255 O O . ASN A 1 31 ? 19.011 -14.948 -15.212 1.00 23.52 23 ASN A O 6
ATOM 7266 N N . ASP A 1 32 ? 17.207 -16.281 -15.033 1.00 1.52 24 ASP A N 6
ATOM 7267 C CA . ASP A 1 32 ? 16.295 -15.310 -15.626 1.00 10.51 24 ASP A CA 6
ATOM 7268 C C . ASP A 1 32 ? 15.659 -14.434 -14.551 1.00 3.24 24 ASP A C 6
ATOM 7269 O O . ASP A 1 32 ? 15.328 -13.274 -14.796 1.00 43.34 24 ASP A O 6
ATOM 7278 N N . ASP A 1 33 ? 15.491 -14.997 -13.359 1.00 71.14 25 ASP A N 6
ATOM 7279 C CA . ASP A 1 33 ? 14.895 -14.268 -12.246 1.00 53.22 25 ASP A CA 6
ATOM 7280 C C . ASP A 1 33 ? 15.894 -13.285 -11.643 1.00 74.21 25 ASP A C 6
ATOM 7281 O O . ASP A 1 33 ? 15.527 -12.183 -11.234 1.00 24.32 25 ASP A O 6
ATOM 7290 N N . LYS A 1 34 ? 17.157 -13.692 -11.590 1.00 44.12 26 LYS A N 6
ATOM 7291 C CA . LYS A 1 34 ? 18.211 -12.848 -11.038 1.00 34.55 26 LYS A CA 6
ATOM 7292 C C . LYS A 1 34 ? 18.433 -11.616 -11.908 1.00 4.22 26 LYS A C 6
ATOM 7293 O O . LYS A 1 34 ? 19.079 -10.655 -11.487 1.00 51.42 26 LYS A O 6
ATOM 7312 N N . LEU A 1 35 ? 17.895 -11.649 -13.122 1.00 32.13 27 LEU A N 6
ATOM 7313 C CA . LEU A 1 35 ? 18.033 -10.533 -14.051 1.00 65.32 27 LEU A CA 6
ATOM 7314 C C . LEU A 1 35 ? 16.861 -9.566 -13.920 1.00 70.52 27 LEU A C 6
ATOM 7315 O O . LEU A 1 35 ? 16.877 -8.475 -14.490 1.00 42.30 27 LEU A O 6
ATOM 7331 N N . CYS A 1 36 ? 15.847 -9.974 -13.165 1.00 52.32 28 CYS A N 6
ATOM 7332 C CA . CYS A 1 36 ? 14.666 -9.143 -12.958 1.00 0.21 28 CYS A CA 6
ATOM 7333 C C . CYS A 1 36 ? 14.939 -8.061 -11.918 1.00 54.43 28 CYS A C 6
ATOM 7334 O O . CYS A 1 36 ? 14.625 -6.889 -12.130 1.00 10.15 28 CYS A O 6
ATOM 7342 N N . PHE A 1 37 ? 15.523 -8.461 -10.794 1.00 31.20 29 PHE A N 6
ATOM 7343 C CA . PHE A 1 37 ? 15.835 -7.526 -9.719 1.00 63.15 29 PHE A CA 6
ATOM 7344 C C . PHE A 1 37 ? 16.972 -6.592 -10.125 1.00 21.35 29 PHE A C 6
ATOM 7345 O O . PHE A 1 37 ? 17.229 -5.586 -9.463 1.00 52.14 29 PHE A O 6
ATOM 7362 N N . TYR A 1 38 ? 17.650 -6.934 -11.215 1.00 12.33 30 TYR A N 6
ATOM 7363 C CA . TYR A 1 38 ? 18.761 -6.129 -11.707 1.00 42.51 30 TYR A CA 6
ATOM 7364 C C . TYR A 1 38 ? 18.260 -4.989 -12.589 1.00 72.33 30 TYR A C 6
ATOM 7365 O O . TYR A 1 38 ? 18.911 -3.952 -12.715 1.00 11.12 30 TYR A O 6
ATOM 7383 N N . LYS A 1 39 ? 17.096 -5.190 -13.199 1.00 24.10 31 LYS A N 6
ATOM 7384 C CA . LYS A 1 39 ? 16.504 -4.181 -14.069 1.00 34.03 31 LYS A CA 6
ATOM 7385 C C . LYS A 1 39 ? 15.539 -3.291 -13.291 1.00 60.31 31 LYS A C 6
ATOM 7386 O O . LYS A 1 39 ? 15.161 -2.215 -13.755 1.00 31.21 31 LYS A O 6
ATOM 7405 N N . TYR A 1 40 ? 15.146 -3.746 -12.107 1.00 30.33 32 TYR A N 6
ATOM 7406 C CA . TYR A 1 40 ? 14.225 -2.992 -11.265 1.00 52.33 32 TYR A CA 6
ATOM 7407 C C . TYR A 1 40 ? 14.957 -1.884 -10.514 1.00 15.23 32 TYR A C 6
ATOM 7408 O O . TYR A 1 40 ? 14.475 -0.754 -10.427 1.00 50.00 32 TYR A O 6
ATOM 7426 N N . TYR A 1 41 ? 16.123 -2.216 -9.973 1.00 21.25 33 TYR A N 6
ATOM 7427 C CA . TYR A 1 41 ? 16.922 -1.251 -9.226 1.00 61.34 33 TYR A CA 6
ATOM 7428 C C . TYR A 1 41 ? 17.393 -0.118 -10.132 1.00 51.52 33 TYR A C 6
ATOM 7429 O O . TYR A 1 41 ? 17.673 0.988 -9.669 1.00 11.31 33 TYR A O 6
ATOM 7447 N N . LYS A 1 42 ? 17.477 -0.400 -11.428 1.00 24.43 34 LYS A N 6
ATOM 7448 C CA . LYS A 1 42 ? 17.912 0.594 -12.402 1.00 30.24 34 LYS A CA 6
ATOM 7449 C C . LYS A 1 42 ? 16.743 1.466 -12.848 1.00 74.40 34 LYS A C 6
ATOM 7450 O O . LYS A 1 42 ? 16.880 2.681 -12.982 1.00 15.34 34 LYS A O 6
ATOM 7469 N N . GLN A 1 43 ? 15.594 0.836 -13.075 1.00 43.35 35 GLN A N 6
ATOM 7470 C CA . GLN A 1 43 ? 14.402 1.556 -13.506 1.00 15.21 35 GLN A CA 6
ATOM 7471 C C . GLN A 1 43 ? 13.804 2.357 -12.354 1.00 35.12 35 GLN A C 6
ATOM 7472 O O . GLN A 1 43 ? 13.162 3.385 -12.567 1.00 45.51 35 GLN A O 6
ATOM 7486 N N . ALA A 1 44 ? 14.018 1.878 -11.133 1.00 34.31 36 ALA A N 6
ATOM 7487 C CA . ALA A 1 44 ? 13.501 2.550 -9.947 1.00 61.21 36 ALA A CA 6
ATOM 7488 C C . ALA A 1 44 ? 14.460 3.635 -9.470 1.00 22.03 36 ALA A C 6
ATOM 7489 O O . ALA A 1 44 ? 14.200 4.316 -8.477 1.00 50.22 36 ALA A O 6
ATOM 7496 N N . THR A 1 45 ? 15.572 3.791 -10.182 1.00 11.11 37 THR A N 6
ATOM 7497 C CA . THR A 1 45 ? 16.571 4.792 -9.830 1.00 11.12 37 THR A CA 6
ATOM 7498 C C . THR A 1 45 ? 16.764 5.797 -10.959 1.00 53.54 37 THR A C 6
ATOM 7499 O O . THR A 1 45 ? 16.674 7.007 -10.749 1.00 54.24 37 THR A O 6
ATOM 7510 N N . VAL A 1 46 ? 17.029 5.289 -12.159 1.00 11.52 38 VAL A N 6
ATOM 7511 C CA . VAL A 1 46 ? 17.233 6.144 -13.323 1.00 34.42 38 VAL A CA 6
ATOM 7512 C C . VAL A 1 46 ? 15.917 6.409 -14.046 1.00 43.34 38 VAL A C 6
ATOM 7513 O O . VAL A 1 46 ? 15.436 7.541 -14.086 1.00 61.23 38 VAL A O 6
ATOM 7526 N N . GLY A 1 47 ? 15.339 5.357 -14.618 1.00 23.11 39 GLY A N 6
ATOM 7527 C CA . GLY A 1 47 ? 14.084 5.497 -15.333 1.00 1.24 39 GLY A CA 6
ATOM 7528 C C . GLY A 1 47 ? 14.036 4.653 -16.590 1.00 75.44 39 GLY A C 6
ATOM 7529 O O . GLY A 1 47 ? 13.111 3.862 -16.780 1.00 23.32 39 GLY A O 6
ATOM 7533 N N . ASP A 1 48 ? 15.032 4.821 -17.453 1.00 12.12 40 ASP A N 6
ATOM 7534 C CA . ASP A 1 48 ? 15.099 4.068 -18.700 1.00 11.30 40 ASP A CA 6
ATOM 7535 C C . ASP A 1 48 ? 16.546 3.768 -19.076 1.00 45.34 40 ASP A C 6
ATOM 7536 O O . ASP A 1 48 ? 17.461 4.502 -18.699 1.00 61.11 40 ASP A O 6
ATOM 7545 N N . CYS A 1 49 ? 16.747 2.686 -19.821 1.00 13.45 41 CYS A N 6
ATOM 7546 C CA . CYS A 1 49 ? 18.084 2.288 -20.247 1.00 13.15 41 CYS A CA 6
ATOM 7547 C C . CYS A 1 49 ? 18.651 3.280 -21.257 1.00 14.33 41 CYS A C 6
ATOM 7548 O O . CYS A 1 49 ? 17.929 3.790 -22.113 1.00 0.34 41 CYS A O 6
ATOM 7556 N N . ASN A 1 50 ? 19.948 3.550 -21.149 1.00 55.42 42 ASN A N 6
ATOM 7557 C CA . ASN A 1 50 ? 20.611 4.484 -22.052 1.00 62.21 42 ASN A CA 6
ATOM 7558 C C . ASN A 1 50 ? 22.111 4.208 -22.113 1.00 54.43 42 ASN A C 6
ATOM 7559 O O . ASN A 1 50 ? 22.927 5.119 -21.968 1.00 31.41 42 ASN A O 6
ATOM 7570 N N . LYS A 1 51 ? 22.466 2.947 -22.330 1.00 65.20 43 LYS A N 6
ATOM 7571 C CA . LYS A 1 51 ? 23.867 2.550 -22.413 1.00 30.32 43 LYS A CA 6
ATOM 7572 C C . LYS A 1 51 ? 24.155 1.841 -23.733 1.00 14.42 43 LYS A C 6
ATOM 7573 O O . LYS A 1 51 ? 23.263 1.284 -24.373 1.00 52.10 43 LYS A O 6
ATOM 7592 N N . PRO A 1 52 ? 25.429 1.861 -24.150 1.00 61.13 44 PRO A N 6
ATOM 7593 C CA . PRO A 1 52 ? 25.864 1.223 -25.397 1.00 14.13 44 PRO A CA 6
ATOM 7594 C C . PRO A 1 52 ? 25.810 -0.299 -25.319 1.00 13.25 44 PRO A C 6
ATOM 7595 O O . PRO A 1 52 ? 25.927 -0.880 -24.239 1.00 75.15 44 PRO A O 6
ATOM 7606 N N . LYS A 1 53 ? 25.632 -0.940 -26.469 1.00 5.22 45 LYS A N 6
ATOM 7607 C CA . LYS A 1 53 ? 25.565 -2.395 -26.532 1.00 12.11 45 LYS A CA 6
ATOM 7608 C C . LYS A 1 53 ? 26.874 -3.021 -26.064 1.00 24.34 45 LYS A C 6
ATOM 7609 O O . LYS A 1 53 ? 27.960 -2.663 -26.521 1.00 20.41 45 LYS A O 6
ATOM 7628 N N . PRO A 1 54 ? 26.773 -3.980 -25.131 1.00 54.10 46 PRO A N 6
ATOM 7629 C CA . PRO A 1 54 ? 27.939 -4.678 -24.582 1.00 43.44 46 PRO A CA 6
ATOM 7630 C C . PRO A 1 54 ? 28.594 -5.603 -25.602 1.00 41.24 46 PRO A C 6
ATOM 7631 O O . PRO A 1 54 ? 28.331 -5.508 -26.800 1.00 53.43 46 PRO A O 6
ATOM 7642 N N . GLY A 1 55 ? 29.449 -6.499 -25.119 1.00 21.01 47 GLY A N 6
ATOM 7643 C CA . GLY A 1 55 ? 30.128 -7.429 -26.002 1.00 51.25 47 GLY A CA 6
ATOM 7644 C C . GLY A 1 55 ? 29.174 -8.129 -26.950 1.00 64.22 47 GLY A C 6
ATOM 7645 O O . GLY A 1 55 ? 27.958 -8.075 -26.770 1.00 43.51 47 GLY A O 6
ATOM 7649 N N . MET A 1 56 ? 29.727 -8.788 -27.964 1.00 2.25 48 MET A N 6
ATOM 7650 C CA . MET A 1 56 ? 28.917 -9.501 -28.944 1.00 34.44 48 MET A CA 6
ATOM 7651 C C . MET A 1 56 ? 29.198 -11.000 -28.894 1.00 41.34 48 MET A C 6
ATOM 7652 O O . MET A 1 56 ? 28.835 -11.740 -29.809 1.00 74.40 48 MET A O 6
ATOM 7666 N N . LEU A 1 57 ? 29.847 -11.440 -27.822 1.00 64.24 49 LEU A N 6
ATOM 7667 C CA . LEU A 1 57 ? 30.178 -12.851 -27.654 1.00 70.12 49 LEU A CA 6
ATOM 7668 C C . LEU A 1 57 ? 29.639 -13.382 -26.330 1.00 22.51 49 LEU A C 6
ATOM 7669 O O . LEU A 1 57 ? 29.769 -14.568 -26.028 1.00 23.33 49 LEU A O 6
ATOM 7685 N N . GLN A 1 58 ? 29.033 -12.497 -25.546 1.00 34.22 50 GLN A N 6
ATOM 7686 C CA . GLN A 1 58 ? 28.473 -12.878 -24.254 1.00 72.45 50 GLN A CA 6
ATOM 7687 C C . GLN A 1 58 ? 26.992 -13.221 -24.383 1.00 22.11 50 GLN A C 6
ATOM 7688 O O . GLN A 1 58 ? 26.333 -12.823 -25.344 1.00 61.24 50 GLN A O 6
ATOM 7702 N N . LEU A 1 59 ? 26.475 -13.961 -23.409 1.00 31.52 51 LEU A N 6
ATOM 7703 C CA . LEU A 1 59 ? 25.071 -14.359 -23.413 1.00 2.43 51 LEU A CA 6
ATOM 7704 C C . LEU A 1 59 ? 24.223 -13.369 -22.620 1.00 22.11 51 LEU A C 6
ATOM 7705 O O . LEU A 1 59 ? 23.300 -12.759 -23.158 1.00 35.32 51 LEU A O 6
ATOM 7721 N N . GLN A 1 60 ? 24.546 -13.214 -21.340 1.00 35.22 52 GLN A N 6
ATOM 7722 C CA . GLN A 1 60 ? 23.814 -12.297 -20.474 1.00 32.31 52 GLN A CA 6
ATOM 7723 C C . GLN A 1 60 ? 23.905 -10.867 -20.995 1.00 5.34 52 GLN A C 6
ATOM 7724 O O . GLN A 1 60 ? 23.115 -10.005 -20.611 1.00 22.32 52 GLN A O 6
ATOM 7738 N N . GLU A 1 61 ? 24.875 -10.622 -21.870 1.00 44.22 53 GLU A N 6
ATOM 7739 C CA . GLU A 1 61 ? 25.070 -9.295 -22.442 1.00 2.30 53 GLU A CA 6
ATOM 7740 C C . GLU A 1 61 ? 23.830 -8.846 -23.210 1.00 1.32 53 GLU A C 6
ATOM 7741 O O . GLU A 1 61 ? 23.466 -7.670 -23.191 1.00 41.34 53 GLU A O 6
ATOM 7753 N N . LYS A 1 62 ? 23.185 -9.791 -23.885 1.00 43.01 54 LYS A N 6
ATOM 7754 C CA . LYS A 1 62 ? 21.986 -9.496 -24.659 1.00 53.55 54 LYS A CA 6
ATOM 7755 C C . LYS A 1 62 ? 20.765 -9.384 -23.751 1.00 63.51 54 LYS A C 6
ATOM 7756 O O . LYS A 1 62 ? 19.965 -8.458 -23.882 1.00 33.24 54 LYS A O 6
ATOM 7775 N N . TYR A 1 63 ? 20.630 -10.333 -22.831 1.00 4.21 55 TYR A N 6
ATOM 7776 C CA . TYR A 1 63 ? 19.507 -10.342 -21.901 1.00 50.45 55 TYR A CA 6
ATOM 7777 C C . TYR A 1 63 ? 19.565 -9.139 -20.965 1.00 3.40 55 TYR A C 6
ATOM 7778 O O . TYR A 1 63 ? 18.622 -8.352 -20.886 1.00 12.53 55 TYR A O 6
ATOM 7796 N N . LYS A 1 64 ? 20.681 -9.002 -20.257 1.00 22.12 56 LYS A N 6
ATOM 7797 C CA . LYS A 1 64 ? 20.867 -7.895 -19.326 1.00 72.12 56 LYS A CA 6
ATOM 7798 C C . LYS A 1 64 ? 20.616 -6.557 -20.015 1.00 31.41 56 LYS A C 6
ATOM 7799 O O . LYS A 1 64 ? 20.129 -5.612 -19.395 1.00 52.34 56 LYS A O 6
ATOM 7818 N N . TRP A 1 65 ? 20.950 -6.486 -21.298 1.00 60.42 57 TRP A N 6
ATOM 7819 C CA . TRP A 1 65 ? 20.759 -5.264 -22.071 1.00 21.10 57 TRP A CA 6
ATOM 7820 C C . TRP A 1 65 ? 19.344 -5.192 -22.635 1.00 65.21 57 TRP A C 6
ATOM 7821 O O . TRP A 1 65 ? 18.854 -4.114 -22.966 1.00 55.51 57 TRP A O 6
ATOM 7842 N N . GLU A 1 66 ? 18.695 -6.347 -22.742 1.00 32.24 58 GLU A N 6
ATOM 7843 C CA . GLU A 1 66 ? 17.336 -6.413 -23.267 1.00 1.12 58 GLU A CA 6
ATOM 7844 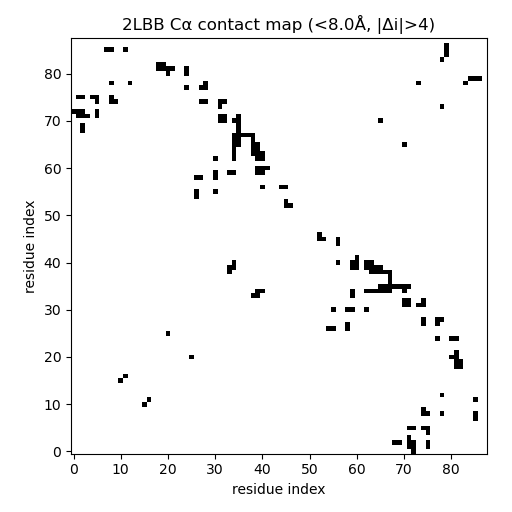C C . GLU A 1 66 ? 16.314 -6.124 -22.171 1.00 25.14 58 GLU A C 6
ATOM 7845 O O . GLU A 1 66 ? 15.253 -5.559 -22.430 1.00 51.43 58 GLU A O 6
ATOM 7857 N N . ALA A 1 67 ? 16.644 -6.518 -20.945 1.00 13.44 59 ALA A N 6
ATOM 7858 C CA . ALA A 1 67 ? 15.757 -6.300 -19.809 1.00 33.34 59 ALA A CA 6
ATOM 7859 C C . ALA A 1 67 ? 15.669 -4.819 -19.456 1.00 23.32 59 ALA A C 6
ATOM 7860 O O . ALA A 1 67 ? 14.578 -4.255 -19.372 1.00 25.10 59 ALA A O 6
ATOM 7867 N N . TRP A 1 68 ? 16.824 -4.196 -19.250 1.00 32.34 60 TRP A N 6
ATOM 7868 C CA . TRP A 1 68 ? 16.877 -2.780 -18.905 1.00 32.03 60 TRP A CA 6
ATOM 7869 C C . TRP A 1 68 ? 16.284 -1.926 -20.020 1.00 4.31 60 TRP A C 6
ATOM 7870 O O . TRP A 1 68 ? 15.759 -0.841 -19.771 1.00 62.50 60 TRP A O 6
ATOM 7891 N N . ASN A 1 69 ? 16.372 -2.422 -21.250 1.00 4.41 61 ASN A N 6
ATOM 7892 C CA . ASN A 1 69 ? 15.845 -1.702 -22.404 1.00 33.34 61 ASN A CA 6
ATOM 7893 C C . ASN A 1 69 ? 14.367 -2.019 -22.613 1.00 30.02 61 ASN A C 6
ATOM 7894 O O . ASN A 1 69 ? 13.634 -1.238 -23.218 1.00 51.32 61 ASN A O 6
ATOM 7905 N N . ALA A 1 70 ? 13.937 -3.170 -22.107 1.00 32.31 62 ALA A N 6
ATOM 7906 C CA . ALA A 1 70 ? 12.547 -3.589 -22.236 1.00 33.33 62 ALA A CA 6
ATOM 7907 C C . ALA A 1 70 ? 11.654 -2.837 -21.255 1.00 35.42 62 ALA A C 6
ATOM 7908 O O . ALA A 1 70 ? 10.440 -2.746 -21.448 1.00 45.13 62 ALA A O 6
ATOM 7915 N N . LEU A 1 71 ? 12.260 -2.301 -20.201 1.00 71.15 63 LEU A N 6
ATOM 7916 C CA . LEU A 1 71 ? 11.519 -1.557 -19.189 1.00 31.02 63 LEU A CA 6
ATOM 7917 C C . LEU A 1 71 ? 11.636 -0.054 -19.423 1.00 21.32 63 LEU A C 6
ATOM 7918 O O . LEU A 1 71 ? 11.468 0.743 -18.500 1.00 35.43 63 LEU A O 6
ATOM 7934 N N . ARG A 1 72 ? 11.924 0.325 -20.663 1.00 52.55 64 ARG A N 6
ATOM 7935 C CA . ARG A 1 72 ? 12.062 1.733 -21.019 1.00 63.40 64 ARG A CA 6
ATOM 7936 C C . ARG A 1 72 ? 10.747 2.478 -20.811 1.00 61.22 64 ARG A C 6
ATOM 7937 O O . ARG A 1 72 ? 9.682 1.999 -21.200 1.00 5.23 64 ARG A O 6
ATOM 7958 N N . GLY A 1 73 ? 10.830 3.653 -20.195 1.00 14.21 65 GLY A N 6
ATOM 7959 C CA . GLY A 1 73 ? 9.639 4.445 -19.946 1.00 4.25 65 GLY A CA 6
ATOM 7960 C C . GLY A 1 73 ? 9.029 4.162 -18.587 1.00 52.33 65 GLY A C 6
ATOM 7961 O O . GLY A 1 73 ? 8.247 4.961 -18.073 1.00 11.05 65 GLY A O 6
ATOM 7965 N N . MET A 1 74 ? 9.385 3.021 -18.006 1.00 41.51 66 MET A N 6
ATOM 7966 C CA . MET A 1 74 ? 8.866 2.635 -16.699 1.00 50.31 66 MET A CA 6
ATOM 7967 C C . MET A 1 74 ? 9.070 3.753 -15.681 1.00 61.03 66 MET A C 6
ATOM 7968 O O . MET A 1 74 ? 9.974 4.577 -15.823 1.00 34.21 66 MET A O 6
ATOM 7982 N N . SER A 1 75 ? 8.225 3.775 -14.656 1.00 13.12 67 SER A N 6
ATOM 7983 C CA . SER A 1 75 ? 8.310 4.794 -13.616 1.00 42.45 67 SER A CA 6
ATOM 7984 C C . SER A 1 75 ? 9.063 4.267 -12.399 1.00 45.00 67 SER A C 6
ATOM 7985 O O . SER A 1 75 ? 9.528 3.126 -12.387 1.00 12.42 67 SER A O 6
ATOM 7993 N N . THR A 1 76 ? 9.181 5.106 -11.375 1.00 4.14 68 THR A N 6
ATOM 7994 C CA . THR A 1 76 ? 9.879 4.727 -10.152 1.00 74.13 68 THR A CA 6
ATOM 7995 C C . THR A 1 76 ? 9.071 3.713 -9.351 1.00 20.53 68 THR A C 6
ATOM 7996 O O . THR A 1 76 ? 9.555 2.623 -9.045 1.00 0.42 68 THR A O 6
ATOM 8007 N N . GLU A 1 77 ? 7.838 4.078 -9.014 1.00 72.43 69 GLU A N 6
ATOM 8008 C CA . GLU A 1 77 ? 6.964 3.198 -8.248 1.00 33.43 69 GLU A CA 6
ATOM 8009 C C . GLU A 1 77 ? 6.617 1.944 -9.046 1.00 41.55 69 GLU A C 6
ATOM 8010 O O . GLU A 1 77 ? 6.314 0.896 -8.477 1.00 5.13 69 GLU A O 6
ATOM 8022 N N . SER A 1 78 ? 6.663 2.062 -10.370 1.00 21.33 70 SER A N 6
ATOM 8023 C CA . SER A 1 78 ? 6.350 0.940 -11.248 1.00 10.52 70 SER A CA 6
ATOM 8024 C C . SER A 1 78 ? 7.391 -0.166 -11.108 1.00 34.43 70 SER A C 6
ATOM 8025 O O . SER A 1 78 ? 7.066 -1.351 -11.180 1.00 30.20 70 SER A O 6
ATOM 8033 N N . ALA A 1 79 ? 8.643 0.230 -10.907 1.00 21.31 71 ALA A N 6
ATOM 8034 C CA . ALA A 1 79 ? 9.732 -0.727 -10.755 1.00 31.45 71 ALA A CA 6
ATOM 8035 C C . ALA A 1 79 ? 9.765 -1.301 -9.342 1.00 1.21 71 ALA A C 6
ATOM 8036 O O . ALA A 1 79 ? 9.826 -2.516 -9.155 1.00 63.21 71 ALA A O 6
ATOM 8043 N N . LYS A 1 80 ? 9.725 -0.418 -8.349 1.00 62.52 72 LYS A N 6
ATOM 8044 C CA . LYS A 1 80 ? 9.750 -0.836 -6.952 1.00 61.04 72 LYS A CA 6
ATOM 8045 C C . LYS A 1 80 ? 8.594 -1.783 -6.647 1.00 63.30 72 LYS A C 6
ATOM 8046 O O . LYS A 1 80 ? 8.670 -2.591 -5.722 1.00 3.45 72 LYS A O 6
ATOM 8065 N N . GLU A 1 81 ? 7.526 -1.679 -7.432 1.00 24.30 73 GLU A N 6
ATOM 8066 C CA . GLU A 1 81 ? 6.356 -2.528 -7.244 1.00 73.14 73 GLU A CA 6
ATOM 8067 C C . GLU A 1 81 ? 6.605 -3.929 -7.796 1.00 3.13 73 GLU A C 6
ATOM 8068 O O . GLU A 1 81 ? 5.918 -4.882 -7.431 1.00 71.44 73 GLU A O 6
ATOM 8080 N N . ALA A 1 82 ? 7.594 -4.044 -8.677 1.00 34.23 74 ALA A N 6
ATOM 8081 C CA . ALA A 1 82 ? 7.936 -5.327 -9.278 1.00 34.55 74 ALA A CA 6
ATOM 8082 C C . ALA A 1 82 ? 8.989 -6.057 -8.451 1.00 62.23 74 ALA A C 6
ATOM 8083 O O . ALA A 1 82 ? 9.082 -7.284 -8.490 1.00 62.31 74 ALA A O 6
ATOM 8090 N N . TYR A 1 83 ? 9.781 -5.295 -7.705 1.00 61.22 75 TYR A N 6
ATOM 8091 C CA . TYR A 1 83 ? 10.831 -5.870 -6.872 1.00 13.41 75 TYR A CA 6
ATOM 8092 C C . TYR A 1 83 ? 10.234 -6.641 -5.699 1.00 71.51 75 TYR A C 6
ATOM 8093 O O . TYR A 1 83 ? 10.868 -7.539 -5.144 1.00 70.01 75 TYR A O 6
ATOM 8111 N N . VAL A 1 84 ? 9.008 -6.285 -5.327 1.00 63.51 76 VAL A N 6
ATOM 8112 C CA . VAL A 1 84 ? 8.323 -6.945 -4.222 1.00 1.43 76 VAL A CA 6
ATOM 8113 C C . VAL A 1 84 ? 7.565 -8.177 -4.702 1.00 25.43 76 VAL A C 6
ATOM 8114 O O . VAL A 1 84 ? 7.499 -9.190 -4.004 1.00 54.30 76 VAL A O 6
ATOM 8127 N N . LYS A 1 85 ? 6.995 -8.086 -5.898 1.00 65.04 77 LYS A N 6
ATOM 8128 C CA . LYS A 1 85 ? 6.243 -9.194 -6.475 1.00 21.13 77 LYS A CA 6
ATOM 8129 C C . LYS A 1 85 ? 7.181 -10.225 -7.094 1.00 43.35 77 LYS A C 6
ATOM 8130 O O . LYS A 1 85 ? 6.874 -11.417 -7.129 1.00 63.12 77 LYS A O 6
ATOM 8149 N N . LEU A 1 86 ? 8.326 -9.759 -7.581 1.00 51.44 78 LEU A N 6
ATOM 8150 C CA . LEU A 1 86 ? 9.310 -10.641 -8.199 1.00 4.42 78 LEU A CA 6
ATOM 8151 C C . LEU A 1 86 ? 10.151 -11.345 -7.139 1.00 2.33 78 LEU A C 6
ATOM 8152 O O . LEU A 1 86 ? 10.353 -12.559 -7.196 1.00 13.40 78 LEU A O 6
ATOM 8168 N N . LEU A 1 87 ? 10.638 -10.576 -6.171 1.00 21.23 79 LEU A N 6
ATOM 8169 C CA . LEU A 1 87 ? 11.456 -11.126 -5.095 1.00 74.40 79 LEU A CA 6
ATOM 8170 C C . LEU A 1 87 ? 10.747 -12.293 -4.414 1.00 53.04 79 LEU A C 6
ATOM 8171 O O . LEU A 1 87 ? 11.387 -13.154 -3.811 1.00 34.24 79 LEU A O 6
ATOM 8187 N N . ASP A 1 88 ? 9.423 -12.315 -4.518 1.00 75.41 80 ASP A N 6
ATOM 8188 C CA . ASP A 1 88 ? 8.626 -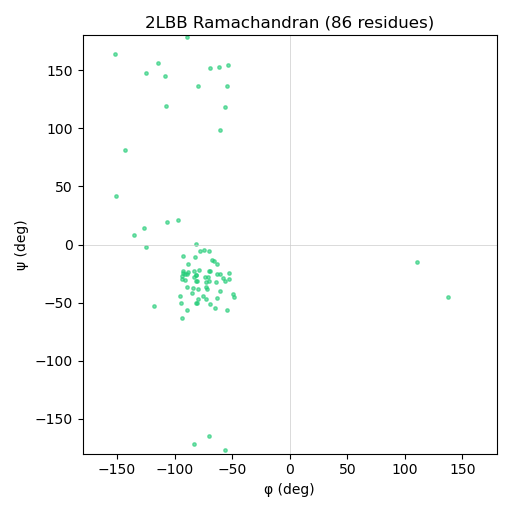13.378 -3.915 1.00 63.25 80 ASP A CA 6
ATOM 8189 C C . ASP A 1 88 ? 8.990 -14.734 -4.512 1.00 20.43 80 ASP A C 6
ATOM 8190 O O . ASP A 1 88 ? 8.807 -15.774 -3.877 1.00 4.33 80 ASP A O 6
ATOM 8199 N N . THR A 1 89 ? 9.505 -14.718 -5.737 1.00 42.42 81 THR A N 6
ATOM 8200 C CA . THR A 1 89 ? 9.892 -15.945 -6.421 1.00 24.35 81 THR A CA 6
ATOM 8201 C C . THR A 1 89 ? 11.273 -16.412 -5.973 1.00 50.40 81 THR A C 6
ATOM 8202 O O . THR A 1 89 ? 11.600 -17.596 -6.066 1.00 10.53 81 THR A O 6
ATOM 8213 N N . LEU A 1 90 ? 12.080 -15.475 -5.487 1.00 52.20 82 LEU A N 6
ATOM 8214 C CA . LEU A 1 90 ? 13.427 -15.790 -5.024 1.00 33.34 82 LEU A CA 6
ATOM 8215 C C . LEU A 1 90 ? 13.427 -16.122 -3.535 1.00 14.22 82 LEU A C 6
ATOM 8216 O O . LEU A 1 90 ? 13.875 -17.193 -3.127 1.00 42.23 82 LEU A O 6
ATOM 8232 N N . ALA A 1 91 ? 12.918 -15.196 -2.728 1.00 24.22 83 ALA A N 6
ATOM 8233 C CA . ALA A 1 91 ? 12.856 -15.392 -1.285 1.00 12.13 83 ALA A CA 6
ATOM 8234 C C . ALA A 1 91 ? 11.573 -14.804 -0.706 1.00 42.01 83 ALA A C 6
ATOM 8235 O O . ALA A 1 91 ? 11.556 -13.696 -0.170 1.00 45.30 83 ALA A O 6
ATOM 8242 N N . PRO A 1 92 ? 10.472 -15.561 -0.816 1.00 72.43 84 PRO A N 6
ATOM 8243 C CA . PRO A 1 92 ? 9.164 -15.135 -0.310 1.00 11.02 84 PRO A CA 6
ATOM 8244 C C . PRO A 1 92 ? 9.113 -15.109 1.214 1.00 33.30 84 PRO A C 6
ATOM 8245 O O . PRO A 1 92 ? 8.125 -14.672 1.804 1.00 32.11 84 PRO A O 6
ATOM 8256 N N . SER A 1 93 ? 10.183 -15.580 1.846 1.00 63.24 85 SER A N 6
ATOM 8257 C CA . SER A 1 93 ? 10.259 -15.614 3.301 1.00 34.24 85 SER A CA 6
ATOM 8258 C C . SER A 1 93 ? 10.495 -14.217 3.866 1.00 55.51 85 SER A C 6
ATOM 8259 O O . SER A 1 93 ? 10.496 -14.018 5.081 1.00 73.21 85 SER A O 6
ATOM 8267 N N . TRP A 1 94 ? 10.694 -13.252 2.975 1.00 10.13 86 TRP A N 6
ATOM 8268 C CA . TRP A 1 94 ? 10.931 -11.872 3.384 1.00 43.03 86 TRP A CA 6
ATOM 8269 C C . TRP A 1 94 ? 9.616 -11.150 3.652 1.00 54.33 86 TRP A C 6
ATOM 8270 O O . TRP A 1 94 ? 9.561 -10.217 4.453 1.00 3.31 86 TRP A O 6
ATOM 8291 N N . ARG A 1 95 ? 8.557 -11.587 2.977 1.00 44.31 87 ARG A N 6
ATOM 8292 C CA . ARG A 1 95 ? 7.242 -10.980 3.142 1.00 31.24 87 ARG A CA 6
ATOM 8293 C C . ARG A 1 95 ? 6.467 -11.662 4.266 1.00 13.43 87 ARG A C 6
ATOM 8294 O O . ARG A 1 95 ? 5.643 -11.037 4.933 1.00 2.51 87 ARG A O 6
ATOM 8315 N N . ASN A 1 96 ? 6.736 -12.947 4.469 1.00 23.15 88 ASN A N 6
ATOM 8316 C CA . ASN A 1 96 ? 6.063 -13.714 5.512 1.00 43.33 88 ASN A CA 6
ATOM 8317 C C . ASN A 1 96 ? 7.067 -14.527 6.323 1.00 4.11 88 ASN A C 6
ATOM 8318 O O . ASN A 1 96 ? 6.702 -15.196 7.290 1.00 43.25 88 ASN A O 6
ATOM 8329 N N . MET A 1 9 ? 3.149 0.719 1.423 1.00 33.22 1 MET A N 7
ATOM 8330 C CA . MET A 1 9 ? 2.999 0.244 0.053 1.00 73.43 1 MET A CA 7
ATOM 8331 C C . MET A 1 9 ? 4.278 -0.432 -0.432 1.00 11.42 1 MET A C 7
ATOM 8332 O O . MET A 1 9 ? 5.373 -0.114 0.033 1.00 34.31 1 MET A O 7
ATOM 8346 N N . SER A 1 10 ? 4.132 -1.364 -1.368 1.00 12.12 2 SER A N 7
ATOM 8347 C CA . SER A 1 10 ? 5.275 -2.087 -1.912 1.00 5.50 2 SER A CA 7
ATOM 8348 C C . SER A 1 10 ? 6.329 -1.118 -2.440 1.00 41.40 2 SER A C 7
ATOM 8349 O O . SER A 1 10 ? 7.527 -1.323 -2.250 1.00 45.12 2 SER A O 7
ATOM 8357 N N . ALA A 1 11 ? 5.872 -0.061 -3.104 1.00 42.01 3 ALA A N 7
ATOM 8358 C CA . ALA A 1 11 ? 6.774 0.941 -3.658 1.00 52.34 3 ALA A CA 7
ATOM 8359 C C . ALA A 1 11 ? 7.699 1.501 -2.584 1.00 4.33 3 ALA A C 7
ATOM 8360 O O . ALA A 1 11 ? 8.832 1.890 -2.868 1.00 4.20 3 ALA A O 7
ATOM 8367 N N . ASP A 1 12 ? 7.210 1.540 -1.349 1.00 52.14 4 ASP A N 7
ATOM 8368 C CA . ASP A 1 12 ? 7.994 2.053 -0.232 1.00 33.44 4 ASP A CA 7
ATOM 8369 C C . ASP A 1 12 ? 8.717 0.919 0.490 1.00 54.42 4 ASP A C 7
ATOM 8370 O O . ASP A 1 12 ? 9.731 1.139 1.152 1.00 11.21 4 ASP A O 7
ATOM 8379 N N . ASP A 1 13 ? 8.187 -0.292 0.358 1.00 44.24 5 ASP A N 7
ATOM 8380 C CA . ASP A 1 13 ? 8.782 -1.460 0.997 1.00 50.11 5 ASP A CA 7
ATOM 8381 C C . ASP A 1 13 ? 9.946 -1.998 0.171 1.00 42.23 5 ASP A C 7
ATOM 8382 O O . ASP A 1 13 ? 10.635 -2.931 0.583 1.00 33.43 5 ASP A O 7
ATOM 8391 N N . PHE A 1 14 ? 10.160 -1.403 -0.998 1.00 71.24 6 PHE A N 7
ATOM 8392 C CA . PHE A 1 14 ? 11.239 -1.824 -1.884 1.00 4.11 6 PHE A CA 7
ATOM 8393 C C . PHE A 1 14 ? 12.569 -1.871 -1.136 1.00 51.15 6 PHE A C 7
ATOM 8394 O O . PHE A 1 14 ? 13.440 -2.683 -1.448 1.00 43.23 6 PHE A O 7
ATOM 8411 N N . ASP A 1 15 ? 12.717 -0.994 -0.149 1.00 71.43 7 ASP A N 7
ATOM 8412 C CA . ASP A 1 15 ? 13.939 -0.935 0.644 1.00 62.12 7 ASP A CA 7
ATOM 8413 C C . ASP A 1 15 ? 14.283 -2.307 1.216 1.00 50.13 7 ASP A C 7
ATOM 8414 O O . ASP A 1 15 ? 15.374 -2.829 0.989 1.00 73.44 7 ASP A O 7
ATOM 8423 N N . ALA A 1 16 ? 13.345 -2.884 1.960 1.00 60.14 8 ALA A N 7
ATOM 8424 C CA . ALA A 1 16 ? 13.548 -4.195 2.563 1.00 23.23 8 ALA A CA 7
ATOM 8425 C C . ALA A 1 16 ? 13.715 -5.271 1.496 1.00 63.22 8 ALA A C 7
ATOM 8426 O O . ALA A 1 16 ? 14.186 -6.372 1.779 1.00 23.22 8 ALA A O 7
ATOM 8433 N N . ALA A 1 17 ? 13.325 -4.945 0.268 1.00 65.33 9 ALA A N 7
ATOM 8434 C CA . ALA A 1 17 ? 13.433 -5.884 -0.842 1.00 45.13 9 ALA A CA 7
ATOM 8435 C C . ALA A 1 17 ? 14.850 -5.907 -1.405 1.00 64.44 9 ALA A C 7
ATOM 8436 O O . ALA A 1 17 ? 15.466 -6.967 -1.521 1.00 72.41 9 ALA A O 7
ATOM 8443 N N . VAL A 1 18 ? 15.363 -4.732 -1.755 1.00 51.21 10 VAL A N 7
ATOM 8444 C CA . VAL A 1 18 ? 16.708 -4.618 -2.306 1.00 40.31 10 VAL A CA 7
ATOM 8445 C C . VAL A 1 18 ? 17.755 -5.086 -1.302 1.00 11.35 10 VAL A C 7
ATOM 8446 O O . VAL A 1 18 ? 18.844 -5.518 -1.679 1.00 4.43 10 VAL A O 7
ATOM 8459 N N . LYS A 1 19 ? 17.417 -4.998 -0.019 1.00 45.54 11 LYS A N 7
ATOM 8460 C CA . LYS A 1 19 ? 18.327 -5.413 1.042 1.00 73.41 11 LYS A CA 7
ATOM 8461 C C . LYS A 1 19 ? 18.551 -6.922 1.006 1.00 11.34 11 LYS A C 7
ATOM 8462 O O . LYS A 1 19 ? 19.664 -7.388 0.765 1.00 65.03 11 LYS A O 7
ATOM 8481 N N . TYR A 1 20 ? 17.486 -7.679 1.247 1.00 25.12 12 TYR A N 7
ATOM 8482 C CA . TYR A 1 20 ? 17.568 -9.135 1.244 1.00 53.14 12 TYR A CA 7
ATOM 8483 C C . TYR A 1 20 ? 18.239 -9.640 -0.030 1.00 51.10 12 TYR A C 7
ATOM 8484 O O . TYR A 1 20 ? 18.861 -10.702 -0.039 1.00 23.03 12 TYR A O 7
ATOM 8502 N N . VAL A 1 21 ? 18.108 -8.870 -1.105 1.00 50.35 13 VAL A N 7
ATOM 8503 C CA . VAL A 1 21 ? 18.702 -9.236 -2.385 1.00 65.33 13 VAL A CA 7
ATOM 8504 C C . VAL A 1 21 ? 20.166 -8.814 -2.452 1.00 71.35 13 VAL A C 7
ATOM 8505 O O . VAL A 1 21 ? 20.992 -9.497 -3.058 1.00 23.04 13 VAL A O 7
ATOM 8518 N N . SER A 1 22 ? 20.480 -7.685 -1.826 1.00 53.43 14 SER A N 7
ATOM 8519 C CA . SER A 1 22 ? 21.844 -7.169 -1.817 1.00 73.04 14 SER A CA 7
ATOM 8520 C C . SER A 1 22 ? 22.706 -7.931 -0.816 1.00 11.14 14 SER A C 7
ATOM 8521 O O . SER A 1 22 ? 23.920 -8.039 -0.981 1.00 60.35 14 SER A O 7
ATOM 8529 N N . ASN A 1 23 ? 22.068 -8.457 0.225 1.00 50.01 15 ASN A N 7
ATOM 8530 C CA . ASN A 1 23 ? 22.776 -9.209 1.255 1.00 13.41 15 ASN A CA 7
ATOM 8531 C C . ASN A 1 23 ? 22.653 -10.710 1.014 1.00 64.14 15 ASN A C 7
ATOM 8532 O O . ASN A 1 23 ? 23.440 -11.501 1.535 1.00 2.24 15 ASN A O 7
ATOM 8543 N N . THR A 1 24 ? 21.661 -11.097 0.218 1.00 20.31 16 THR A N 7
ATOM 8544 C CA . THR A 1 24 ? 21.435 -12.503 -0.093 1.00 34.03 16 THR A CA 7
ATOM 8545 C C . THR A 1 24 ? 20.954 -12.678 -1.529 1.00 34.25 16 THR A C 7
ATOM 8546 O O . THR A 1 24 ? 19.905 -12.157 -1.912 1.00 25.24 16 THR A O 7
ATOM 8557 N N . THR A 1 25 ? 21.725 -13.416 -2.321 1.00 5.13 17 THR A N 7
ATOM 8558 C CA . THR A 1 25 ? 21.378 -13.659 -3.715 1.00 21.50 17 THR A CA 7
ATOM 8559 C C . THR A 1 25 ? 21.565 -15.128 -4.080 1.00 11.33 17 THR A C 7
ATOM 8560 O O . THR A 1 25 ? 21.453 -15.508 -5.246 1.00 35.34 17 THR A O 7
ATOM 8571 N N . THR A 1 26 ? 21.850 -15.951 -3.075 1.00 44.33 18 THR A N 7
ATOM 8572 C CA . THR A 1 26 ? 22.053 -17.378 -3.291 1.00 2.35 18 THR A CA 7
ATOM 8573 C C . THR A 1 26 ? 20.728 -18.131 -3.265 1.00 64.41 18 THR A C 7
ATOM 8574 O O . THR A 1 26 ? 20.677 -19.324 -3.562 1.00 73.51 18 THR A O 7
ATOM 8585 N N . MET A 1 27 ? 19.659 -17.427 -2.909 1.00 60.13 19 MET A N 7
ATOM 8586 C CA . MET A 1 27 ? 18.333 -18.031 -2.847 1.00 51.44 19 MET A CA 7
ATOM 8587 C C . MET A 1 27 ? 18.007 -18.760 -4.147 1.00 35.34 19 MET A C 7
ATOM 8588 O O . MET A 1 27 ? 18.652 -18.541 -5.171 1.00 70.11 19 MET A O 7
ATOM 8602 N N . MET A 1 28 ? 17.001 -19.628 -4.096 1.00 64.21 20 MET A N 7
ATOM 8603 C CA . MET A 1 28 ? 16.590 -20.389 -5.270 1.00 73.21 20 MET A CA 7
ATOM 8604 C C . MET A 1 28 ? 15.889 -19.489 -6.283 1.00 63.21 20 MET A C 7
ATOM 8605 O O . MET A 1 28 ? 14.699 -19.204 -6.155 1.00 42.30 20 MET A O 7
ATOM 8619 N N . ALA A 1 29 ? 16.636 -19.045 -7.289 1.00 73.42 21 ALA A N 7
ATOM 8620 C CA . ALA A 1 29 ? 16.085 -18.179 -8.325 1.00 24.54 21 ALA A CA 7
ATOM 8621 C C . ALA A 1 29 ? 16.546 -18.619 -9.710 1.00 45.11 21 ALA A C 7
ATOM 8622 O O . ALA A 1 29 ? 17.575 -19.280 -9.852 1.00 31.44 21 ALA A O 7
ATOM 8629 N N . SER A 1 30 ? 15.779 -18.248 -10.730 1.00 13.44 22 SER A N 7
ATOM 8630 C CA . SER A 1 30 ? 16.107 -18.608 -12.104 1.00 55.41 22 SER A CA 7
ATOM 8631 C C . SER A 1 30 ? 17.043 -17.577 -12.727 1.00 25.10 22 SER A C 7
ATOM 8632 O O . SER A 1 30 ? 17.068 -16.417 -12.318 1.00 32.21 22 SER A O 7
ATOM 8640 N N . ASN A 1 31 ? 17.814 -18.011 -13.720 1.00 12.35 23 ASN A N 7
ATOM 8641 C CA . ASN A 1 31 ? 18.754 -17.127 -14.400 1.00 13.14 23 ASN A CA 7
ATOM 8642 C C . ASN A 1 31 ? 18.039 -15.901 -14.961 1.00 61.41 23 ASN A C 7
ATOM 8643 O O . ASN A 1 31 ? 18.645 -14.844 -15.139 1.00 73.55 23 ASN A O 7
ATOM 8654 N N . ASP A 1 32 ? 16.748 -16.051 -15.237 1.00 63.00 24 ASP A N 7
ATOM 8655 C CA . ASP A 1 32 ? 15.950 -14.956 -15.777 1.00 31.53 24 ASP A CA 7
ATOM 8656 C C . ASP A 1 32 ? 15.339 -14.124 -14.654 1.00 32.44 24 ASP A C 7
ATOM 8657 O O . ASP A 1 32 ? 15.064 -12.937 -14.826 1.00 50.14 24 ASP A O 7
ATOM 8666 N N . ASP A 1 33 ? 15.128 -14.756 -13.504 1.00 51.11 25 ASP A N 7
ATOM 8667 C CA . ASP A 1 33 ? 14.549 -14.074 -12.352 1.00 60.22 25 ASP A CA 7
ATOM 8668 C C . ASP A 1 33 ? 15.595 -13.217 -11.646 1.00 53.54 25 ASP A C 7
ATOM 8669 O O . ASP A 1 33 ? 15.303 -12.108 -11.196 1.00 64.31 25 ASP A O 7
ATOM 8678 N N . LYS A 1 34 ? 16.814 -13.737 -11.552 1.00 54.12 26 LYS A N 7
ATOM 8679 C CA . LYS A 1 34 ? 17.904 -13.020 -10.902 1.00 31.15 26 LYS A CA 7
ATOM 8680 C C . LYS A 1 34 ? 18.290 -11.778 -11.698 1.00 12.53 26 LYS A C 7
ATOM 8681 O O . LYS A 1 34 ? 19.003 -10.905 -11.200 1.00 22.51 26 LYS A O 7
ATOM 8700 N N . LEU A 1 35 ? 17.813 -11.702 -12.935 1.00 63.14 27 LEU A N 7
ATOM 8701 C CA . LEU A 1 35 ? 18.107 -10.565 -13.800 1.00 42.24 27 LEU A CA 7
ATOM 8702 C C . LEU A 1 35 ? 16.987 -9.532 -13.741 1.00 53.50 27 LEU A C 7
ATOM 8703 O O . LEU A 1 35 ? 17.121 -8.424 -14.263 1.00 64.45 27 LEU A O 7
ATOM 8719 N N . CYS A 1 36 ? 15.883 -9.900 -13.100 1.00 41.20 28 CYS A N 7
ATOM 8720 C CA . CYS A 1 36 ? 14.739 -9.004 -12.971 1.00 21.13 28 CYS A CA 7
ATOM 8721 C C . CYS A 1 36 ? 15.018 -7.911 -11.944 1.00 53.03 28 CYS A C 7
ATOM 8722 O O . CYS A 1 36 ? 14.740 -6.735 -12.183 1.00 33.54 28 CYS A O 7
ATOM 8730 N N . PHE A 1 37 ? 15.567 -8.307 -10.801 1.00 1.53 29 PHE A N 7
ATOM 8731 C CA . PHE A 1 37 ? 15.881 -7.361 -9.736 1.00 10.20 29 PHE A CA 7
ATOM 8732 C C . PHE A 1 37 ? 17.003 -6.417 -10.160 1.00 33.21 29 PHE A C 7
ATOM 8733 O O . PHE A 1 37 ? 17.248 -5.398 -9.515 1.00 1.33 29 PHE A O 7
ATOM 8750 N N . TYR A 1 38 ? 17.680 -6.765 -11.248 1.00 64.10 30 TYR A N 7
ATOM 8751 C CA . TYR A 1 38 ? 18.778 -5.952 -11.757 1.00 42.23 30 TYR A CA 7
ATOM 8752 C C . TYR A 1 38 ? 18.251 -4.772 -12.569 1.00 25.21 30 TYR A C 7
ATOM 8753 O O . TYR A 1 38 ? 18.795 -3.669 -12.509 1.00 22.21 30 TYR A O 7
ATOM 8771 N N . LYS A 1 39 ? 17.188 -5.013 -13.328 1.00 13.12 31 LYS A N 7
ATOM 8772 C CA . LYS A 1 39 ? 16.584 -3.972 -14.151 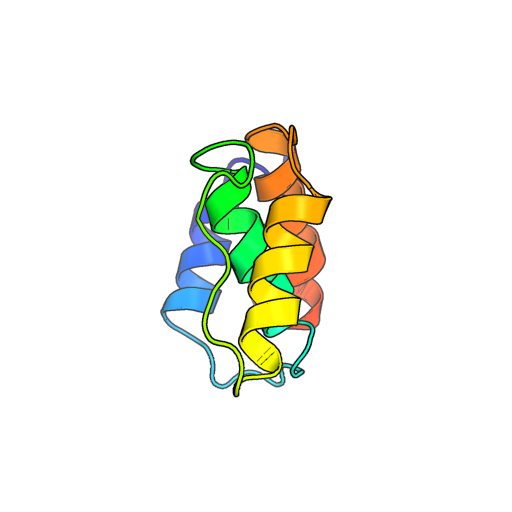1.00 75.23 31 LYS A CA 7
ATOM 8773 C C . LYS A 1 39 ? 15.682 -3.071 -13.314 1.00 34.00 31 LYS A C 7
ATOM 8774 O O . LYS A 1 39 ? 15.440 -1.917 -13.668 1.00 41.22 31 LYS A O 7
ATOM 8793 N N . TYR A 1 40 ? 15.188 -3.605 -12.202 1.00 51.42 32 TYR A N 7
ATOM 8794 C CA . TYR A 1 40 ? 14.312 -2.848 -11.315 1.00 70.41 32 TYR A CA 7
ATOM 8795 C C . TYR A 1 40 ? 15.096 -1.786 -10.551 1.00 22.00 32 TYR A C 7
ATOM 8796 O O . TYR A 1 40 ? 14.634 -0.657 -10.383 1.00 74.43 32 TYR A O 7
ATOM 8814 N N . TYR A 1 41 ? 16.286 -2.156 -10.090 1.00 50.34 33 TYR A N 7
ATOM 8815 C CA . TYR A 1 41 ? 17.135 -1.236 -9.342 1.00 63.53 33 TYR A CA 7
ATOM 8816 C C . TYR A 1 41 ? 17.617 -0.094 -10.231 1.00 51.12 33 TYR A C 7
ATOM 8817 O O . TYR A 1 41 ? 17.961 0.984 -9.746 1.00 53.20 33 TYR A O 7
ATOM 8835 N N . LYS A 1 42 ? 17.638 -0.338 -11.537 1.00 44.12 34 LYS A N 7
ATOM 8836 C CA . LYS A 1 42 ? 18.075 0.669 -12.497 1.00 64.00 34 LYS A CA 7
ATOM 8837 C C . LYS A 1 42 ? 16.894 1.497 -12.992 1.00 42.42 34 LYS A C 7
ATOM 8838 O O . LYS A 1 42 ? 17.029 2.693 -13.251 1.00 61.14 34 LYS A O 7
ATOM 8857 N N . GLN A 1 43 ? 15.738 0.854 -13.120 1.00 1.24 35 GLN A N 7
ATOM 8858 C CA . GLN A 1 43 ? 14.534 1.533 -13.583 1.00 12.21 35 GLN A CA 7
ATOM 8859 C C . GLN A 1 43 ? 13.897 2.342 -12.457 1.00 65.32 35 GLN A C 7
ATOM 8860 O O . GLN A 1 43 ? 13.232 3.347 -12.702 1.00 13.42 35 GLN A O 7
ATOM 8874 N N . ALA A 1 44 ? 14.107 1.895 -11.223 1.00 53.01 36 ALA A N 7
ATOM 8875 C CA . ALA A 1 44 ? 13.555 2.578 -10.060 1.00 11.04 36 ALA A CA 7
ATOM 8876 C C . ALA A 1 44 ? 14.522 3.633 -9.533 1.00 15.22 36 ALA A C 7
ATOM 8877 O O . ALA A 1 44 ? 14.234 4.319 -8.551 1.00 45.00 36 ALA A O 7
ATOM 8884 N N . THR A 1 45 ? 15.670 3.758 -10.191 1.00 10.41 37 THR A N 7
ATOM 8885 C CA . THR A 1 45 ? 16.680 4.729 -9.788 1.00 30.43 37 THR A CA 7
ATOM 8886 C C . THR A 1 45 ? 16.977 5.713 -10.913 1.00 51.10 37 THR A C 7
ATOM 8887 O O . THR A 1 45 ? 17.052 6.922 -10.691 1.00 22.44 37 THR A O 7
ATOM 8898 N N . VAL A 1 46 ? 17.144 5.189 -12.123 1.00 24.30 38 VAL A N 7
ATOM 8899 C CA . VAL A 1 46 ? 17.431 6.022 -13.284 1.00 44.24 38 VAL A CA 7
ATOM 8900 C C . VAL A 1 46 ? 16.147 6.437 -13.994 1.00 3.23 38 VAL A C 7
ATOM 8901 O O . VAL A 1 46 ? 15.811 7.619 -14.050 1.00 41.31 38 VAL A O 7
ATOM 8914 N N . GLY A 1 47 ? 15.432 5.455 -14.534 1.00 43.25 39 GLY A N 7
ATOM 8915 C CA . GLY A 1 47 ? 14.192 5.738 -15.233 1.00 43.52 39 GLY A CA 7
ATOM 8916 C C . GLY A 1 47 ? 14.117 5.052 -16.583 1.00 4.23 39 GLY A C 7
ATOM 8917 O O . GLY A 1 47 ? 13.029 4.776 -17.087 1.00 33.35 39 GLY A O 7
ATOM 8921 N N . ASP A 1 48 ? 15.277 4.778 -17.170 1.00 51.23 40 ASP A N 7
ATOM 8922 C CA . ASP A 1 48 ? 15.339 4.121 -18.470 1.00 74.45 40 ASP A CA 7
ATOM 8923 C C . ASP A 1 48 ? 16.768 3.705 -18.802 1.00 25.22 40 ASP A C 7
ATOM 8924 O O . ASP A 1 48 ? 17.719 4.143 -18.152 1.00 70.25 40 ASP A O 7
ATOM 8933 N N . CYS A 1 49 ? 16.913 2.857 -19.814 1.00 51.22 41 CYS A N 7
ATOM 8934 C CA . CYS A 1 49 ? 18.227 2.380 -20.231 1.00 1.44 41 CYS A CA 7
ATOM 8935 C C . CYS A 1 49 ? 18.768 3.216 -21.386 1.00 55.14 41 CYS A C 7
ATOM 8936 O O . CYS A 1 49 ? 18.055 3.495 -22.350 1.00 1.13 41 CYS A O 7
ATOM 8944 N N . ASN A 1 50 ? 20.031 3.614 -21.282 1.00 23.02 42 ASN A N 7
ATOM 8945 C CA . ASN A 1 50 ? 20.667 4.420 -22.318 1.00 0.35 42 ASN A CA 7
ATOM 8946 C C . ASN A 1 50 ? 22.158 4.109 -22.411 1.00 74.32 42 ASN A C 7
ATOM 8947 O O . ASN A 1 50 ? 22.997 5.006 -22.335 1.00 0.21 42 ASN A O 7
ATOM 8958 N N . LYS A 1 51 ? 22.480 2.831 -22.578 1.00 31.53 43 LYS A N 7
ATOM 8959 C CA . LYS A 1 51 ? 23.868 2.399 -22.684 1.00 65.31 43 LYS A CA 7
ATOM 8960 C C . LYS A 1 51 ? 24.122 1.707 -24.020 1.00 4.32 43 LYS A C 7
ATOM 8961 O O . LYS A 1 51 ? 23.219 1.140 -24.634 1.00 52.13 43 LYS A O 7
ATOM 8980 N N . PRO A 1 52 ? 25.381 1.753 -24.481 1.00 22.12 44 PRO A N 7
ATOM 8981 C CA . PRO A 1 52 ? 25.783 1.134 -25.747 1.00 62.04 44 PRO A CA 7
ATOM 8982 C C . PRO A 1 52 ? 25.758 -0.389 -25.682 1.00 24.21 44 PRO A C 7
ATOM 8983 O O . PRO A 1 52 ? 25.906 -0.978 -24.610 1.00 52.45 44 PRO A O 7
ATOM 8994 N N . LYS A 1 53 ? 25.571 -1.023 -26.834 1.00 64.45 45 LYS A N 7
ATOM 8995 C CA . LYS A 1 53 ? 25.529 -2.479 -26.909 1.00 51.13 45 LYS A CA 7
ATOM 8996 C C . LYS A 1 53 ? 26.776 -3.093 -26.280 1.00 54.33 45 LYS A C 7
ATOM 8997 O O . LYS A 1 53 ? 27.900 -2.647 -26.511 1.00 20.23 45 LYS A O 7
ATOM 9016 N N . PRO A 1 54 ? 26.575 -4.141 -25.468 1.00 13.33 46 PRO A N 7
ATOM 9017 C CA . PRO A 1 54 ? 27.671 -4.839 -24.791 1.00 24.23 46 PRO A CA 7
ATOM 9018 C C . PRO A 1 54 ? 28.540 -5.633 -25.761 1.00 13.11 46 PRO A C 7
ATOM 9019 O O . PRO A 1 54 ? 28.475 -5.434 -26.973 1.00 55.41 46 PRO A O 7
ATOM 9030 N N . GLY A 1 55 ? 29.353 -6.535 -25.219 1.00 12.42 47 GLY A N 7
ATOM 9031 C CA . GLY A 1 55 ? 30.222 -7.345 -26.051 1.00 62.14 47 GLY A CA 7
ATOM 9032 C C . GLY A 1 55 ? 29.456 -8.128 -27.100 1.00 5.33 47 GLY A C 7
ATOM 9033 O O . GLY A 1 55 ? 28.240 -7.986 -27.224 1.00 23.44 47 GLY A O 7
ATOM 9037 N N . MET A 1 56 ? 30.170 -8.954 -27.857 1.00 61.14 48 MET A N 7
ATOM 9038 C CA . MET A 1 56 ? 29.549 -9.762 -28.901 1.00 43.41 48 MET A CA 7
ATOM 9039 C C . MET A 1 56 ? 29.895 -11.237 -28.725 1.00 44.32 48 MET A C 7
ATOM 9040 O O . MET A 1 56 ? 29.711 -12.041 -29.640 1.00 22.35 48 MET A O 7
ATOM 9054 N N . LEU A 1 57 ? 30.398 -11.585 -27.546 1.00 33.31 49 LEU A N 7
ATOM 9055 C CA . LEU A 1 57 ? 30.770 -12.965 -27.250 1.00 41.54 49 LEU A CA 7
ATOM 9056 C C . LEU A 1 57 ? 30.076 -13.457 -25.984 1.00 40.44 49 LEU A C 7
ATOM 9057 O O . LEU A 1 57 ? 30.227 -14.613 -25.592 1.00 65.34 49 LEU A O 7
ATOM 9073 N N . GLN A 1 58 ? 29.314 -12.571 -25.351 1.00 55.14 50 GLN A N 7
ATOM 9074 C CA . GLN A 1 58 ? 28.595 -12.916 -24.131 1.00 31.54 50 GLN A CA 7
ATOM 9075 C C . GLN A 1 58 ? 27.099 -13.044 -24.397 1.00 53.21 50 GLN A C 7
ATOM 9076 O O . GLN A 1 58 ? 26.542 -12.325 -25.228 1.00 50.20 50 GLN A O 7
ATOM 9090 N N . LEU A 1 59 ? 26.453 -13.963 -23.688 1.00 13.41 51 LEU A N 7
ATOM 9091 C CA . LEU A 1 59 ? 25.020 -14.185 -23.848 1.00 12.21 51 LEU A CA 7
ATOM 9092 C C . LEU A 1 59 ? 24.226 -13.378 -22.825 1.00 61.20 51 LEU A C 7
ATOM 9093 O O . LEU A 1 59 ? 23.310 -12.638 -23.181 1.00 35.20 51 LEU A O 7
ATOM 9109 N N . GLN A 1 60 ? 24.587 -13.526 -21.554 1.00 54.33 52 GLN A N 7
ATOM 9110 C CA . GLN A 1 60 ? 23.909 -12.809 -20.480 1.00 74.34 52 GLN A CA 7
ATOM 9111 C C . GLN A 1 60 ? 23.787 -11.325 -20.808 1.00 44.20 52 GLN A C 7
ATOM 9112 O O . GLN A 1 60 ? 22.747 -10.711 -20.573 1.00 60.22 52 GLN A O 7
ATOM 9126 N N . GLU A 1 61 ? 24.858 -10.754 -21.351 1.00 62.23 53 GLU A N 7
ATOM 9127 C CA . GLU A 1 61 ? 24.871 -9.341 -21.710 1.00 11.24 53 GLU A CA 7
ATOM 9128 C C . GLU A 1 61 ? 23.610 -8.964 -22.482 1.00 32.10 53 GLU A C 7
ATOM 9129 O O . GLU A 1 61 ? 23.005 -7.921 -22.235 1.00 50.51 53 GLU A O 7
ATOM 9141 N N . LYS A 1 62 ? 23.219 -9.821 -23.419 1.00 70.10 54 LYS A N 7
ATOM 9142 C CA . LYS A 1 62 ? 22.030 -9.581 -24.228 1.00 42.14 54 LYS A CA 7
ATOM 9143 C C . LYS A 1 62 ? 20.780 -9.528 -23.356 1.00 52.24 54 LYS A C 7
ATOM 9144 O O . LYS A 1 62 ? 19.926 -8.659 -23.531 1.00 53.55 54 LYS A O 7
ATOM 9163 N N . TYR A 1 63 ? 20.680 -10.461 -22.417 1.00 34.33 55 TYR A N 7
ATOM 9164 C CA . TYR A 1 63 ? 19.533 -10.521 -21.518 1.00 20.01 55 TYR A CA 7
ATOM 9165 C C . TYR A 1 63 ? 19.533 -9.337 -20.556 1.00 14.10 55 TYR A C 7
ATOM 9166 O O . TYR A 1 63 ? 18.478 -8.882 -20.112 1.00 41.13 55 TYR A O 7
ATOM 9184 N N . LYS A 1 64 ? 20.724 -8.841 -20.238 1.00 34.33 56 LYS A N 7
ATOM 9185 C CA . LYS A 1 64 ? 20.864 -7.709 -19.330 1.00 40.22 56 LYS A CA 7
ATOM 9186 C C . LYS A 1 64 ? 20.686 -6.390 -20.075 1.00 11.52 56 LYS A C 7
ATOM 9187 O O . LYS A 1 64 ? 20.351 -5.368 -19.475 1.00 2.00 56 LYS A O 7
ATOM 9206 N N . TRP A 1 65 ? 20.910 -6.419 -21.383 1.00 61.44 57 TRP A N 7
ATOM 9207 C CA . TRP A 1 65 ? 20.773 -5.225 -22.210 1.00 34.43 57 TRP A CA 7
ATOM 9208 C C . TRP A 1 65 ? 19.362 -5.116 -22.777 1.00 53.32 57 TRP A C 7
ATOM 9209 O O . TRP A 1 65 ? 18.869 -4.017 -23.028 1.00 15.40 57 TRP A O 7
ATOM 9230 N N . GLU A 1 66 ? 18.718 -6.261 -22.977 1.00 71.40 58 GLU A N 7
ATOM 9231 C CA . GLU A 1 66 ? 17.363 -6.292 -23.516 1.00 3.21 58 GLU A CA 7
ATOM 9232 C C . GLU A 1 66 ? 16.335 -6.033 -22.418 1.00 62.12 58 GLU A C 7
ATOM 9233 O O . GLU A 1 66 ? 15.305 -5.402 -22.654 1.00 62.41 58 GLU A O 7
ATOM 9245 N N . ALA A 1 67 ? 16.623 -6.526 -21.218 1.00 1.20 59 ALA A N 7
ATOM 9246 C CA . ALA A 1 67 ? 15.726 -6.347 -20.083 1.00 75.35 59 ALA A CA 7
ATOM 9247 C C . ALA A 1 67 ? 15.663 -4.884 -19.658 1.00 75.22 59 ALA A C 7
ATOM 9248 O O . ALA A 1 67 ? 14.595 -4.271 -19.669 1.00 5.51 59 ALA A O 7
ATOM 9255 N N . TRP A 1 68 ? 16.811 -4.332 -19.284 1.00 31.11 60 TRP A N 7
ATOM 9256 C CA . TRP A 1 68 ? 16.885 -2.940 -18.854 1.00 22.31 60 TRP A CA 7
ATOM 9257 C C . TRP A 1 68 ? 16.355 -2.007 -19.937 1.00 33.14 60 TRP A C 7
ATOM 9258 O O . TRP A 1 68 ? 15.842 -0.928 -19.642 1.00 60.30 60 TRP A O 7
ATOM 9279 N N . ASN A 1 69 ? 16.481 -2.430 -21.190 1.00 42.34 61 ASN A N 7
ATOM 9280 C CA . ASN A 1 69 ? 16.014 -1.630 -22.317 1.00 61.32 61 ASN A CA 7
ATOM 9281 C C . ASN A 1 69 ? 14.532 -1.877 -22.582 1.00 11.34 61 ASN A C 7
ATOM 9282 O O . ASN A 1 69 ? 13.851 -1.044 -23.179 1.00 13.33 61 ASN A O 7
ATOM 9293 N N . ALA A 1 70 ? 14.039 -3.026 -22.132 1.00 63.30 62 ALA A N 7
ATOM 9294 C CA . ALA A 1 70 ? 12.638 -3.381 -22.317 1.00 72.44 62 ALA A CA 7
ATOM 9295 C C . ALA A 1 70 ? 11.740 -2.583 -21.378 1.00 43.33 62 ALA A C 7
ATOM 9296 O O . ALA A 1 70 ? 10.565 -2.356 -21.669 1.00 41.04 62 ALA A O 7
ATOM 9303 N N . LEU A 1 71 ? 12.300 -2.159 -20.251 1.00 2.14 63 LEU A N 7
ATOM 9304 C CA . LEU A 1 71 ? 11.550 -1.385 -19.267 1.00 71.44 63 LEU A CA 7
ATOM 9305 C C . LEU A 1 71 ? 11.819 0.107 -19.428 1.00 43.33 63 LEU A C 7
ATOM 9306 O O . LEU A 1 71 ? 11.487 0.906 -18.552 1.00 41.03 63 LEU A O 7
ATOM 9322 N N . ARG A 1 72 ? 12.421 0.477 -20.554 1.00 64.30 64 ARG A N 7
ATOM 9323 C CA . ARG A 1 72 ? 12.734 1.874 -20.830 1.00 63.42 64 ARG A CA 7
ATOM 9324 C C . ARG A 1 72 ? 11.482 2.741 -20.734 1.00 24.42 64 ARG A C 7
ATOM 9325 O O . ARG A 1 72 ? 10.517 2.538 -21.469 1.00 13.34 64 ARG A O 7
ATOM 9346 N N . GLY A 1 73 ? 11.507 3.707 -19.821 1.00 52.31 65 GLY A N 7
ATOM 9347 C CA . GLY A 1 73 ? 10.368 4.590 -19.645 1.00 24.13 65 GLY A CA 7
ATOM 9348 C C . GLY A 1 73 ? 9.589 4.285 -18.381 1.00 10.32 65 GLY A C 7
ATOM 9349 O O . GLY A 1 73 ? 8.808 5.112 -17.911 1.00 2.31 65 GLY A O 7
ATOM 9353 N N . MET A 1 74 ? 9.800 3.094 -17.830 1.00 53.31 66 MET A N 7
ATOM 9354 C CA . MET A 1 74 ? 9.110 2.683 -16.613 1.00 31.21 66 MET A CA 7
ATOM 9355 C C . MET A 1 74 ? 9.257 3.738 -15.521 1.00 40.14 66 MET A C 7
ATOM 9356 O O . MET A 1 74 ? 10.246 4.469 -15.481 1.00 45.32 66 MET A O 7
ATOM 9370 N N . SER A 1 75 ? 8.266 3.812 -14.638 1.00 64.22 67 SER A N 7
ATOM 9371 C CA . SER A 1 75 ? 8.284 4.781 -13.549 1.00 22.23 67 SER A CA 7
ATOM 9372 C C . SER A 1 75 ? 9.030 4.225 -12.339 1.00 73.23 67 SER A C 7
ATOM 9373 O O . SER A 1 75 ? 9.298 3.026 -12.257 1.00 61.41 67 SER A O 7
ATOM 9381 N N . THR A 1 76 ? 9.362 5.106 -11.401 1.00 24.43 68 THR A N 7
ATOM 9382 C CA . THR A 1 76 ? 10.078 4.705 -10.196 1.00 12.02 68 THR A CA 7
ATOM 9383 C C . THR A 1 76 ? 9.231 3.772 -9.338 1.00 12.11 68 THR A C 7
ATOM 9384 O O . THR A 1 76 ? 9.735 2.795 -8.785 1.00 13.44 68 THR A O 7
ATOM 9395 N N . GLU A 1 77 ? 7.942 4.080 -9.233 1.00 33.52 69 GLU A N 7
ATOM 9396 C CA . GLU A 1 77 ? 7.025 3.267 -8.441 1.00 64.03 69 GLU A CA 7
ATOM 9397 C C . GLU A 1 77 ? 6.745 1.935 -9.131 1.00 24.21 69 GLU A C 7
ATOM 9398 O O . GLU A 1 77 ? 6.544 0.914 -8.474 1.00 32.34 69 GLU A O 7
ATOM 9410 N N . SER A 1 78 ? 6.734 1.954 -10.460 1.00 21.11 70 SER A N 7
ATOM 9411 C CA . SER A 1 78 ? 6.474 0.749 -11.240 1.00 5.34 70 SER A CA 7
ATOM 9412 C C . SER A 1 78 ? 7.553 -0.301 -10.991 1.00 74.34 70 SER A C 7
ATOM 9413 O O . SER A 1 78 ? 7.255 -1.437 -10.621 1.00 50.45 70 SER A O 7
ATOM 9421 N N . ALA A 1 79 ? 8.807 0.087 -11.198 1.00 72.11 71 ALA A N 7
ATOM 9422 C CA . ALA A 1 79 ? 9.930 -0.819 -10.995 1.00 62.54 71 ALA A CA 7
ATOM 9423 C C . ALA A 1 79 ? 9.961 -1.344 -9.564 1.00 2.33 71 ALA A C 7
ATOM 9424 O O . ALA A 1 79 ? 10.184 -2.532 -9.331 1.00 71.01 71 ALA A O 7
ATOM 9431 N N . LYS A 1 80 ? 9.737 -0.450 -8.606 1.00 41.14 72 LYS A N 7
ATOM 9432 C CA . LYS A 1 80 ? 9.739 -0.822 -7.197 1.00 14.45 72 LYS A CA 7
ATOM 9433 C C . LYS A 1 80 ? 8.663 -1.864 -6.907 1.00 63.05 72 LYS A C 7
ATOM 9434 O O . LYS A 1 80 ? 8.926 -2.875 -6.257 1.00 71.11 72 LYS A O 7
ATOM 9453 N N . GLU A 1 81 ? 7.453 -1.611 -7.396 1.00 42.14 73 GLU A N 7
ATOM 9454 C CA . GLU A 1 81 ? 6.339 -2.529 -7.190 1.00 43.01 73 GLU A CA 7
ATOM 9455 C C . GLU A 1 81 ? 6.658 -3.908 -7.760 1.00 25.23 73 GLU A C 7
ATOM 9456 O O . GLU A 1 81 ? 6.086 -4.913 -7.339 1.00 54.11 73 GLU A O 7
ATOM 9468 N N . ALA A 1 82 ? 7.576 -3.947 -8.720 1.00 25.41 74 ALA A N 7
ATOM 9469 C CA . ALA A 1 82 ? 7.973 -5.202 -9.347 1.00 23.24 74 ALA A CA 7
ATOM 9470 C C . ALA A 1 82 ? 9.039 -5.915 -8.521 1.00 61.12 74 ALA A C 7
ATOM 9471 O O . ALA A 1 82 ? 9.159 -7.139 -8.569 1.00 63.52 74 ALA A O 7
ATOM 9478 N N . TYR A 1 83 ? 9.811 -5.142 -7.766 1.00 12.23 75 TYR A N 7
ATOM 9479 C CA . TYR A 1 83 ? 10.869 -5.700 -6.932 1.00 41.50 75 TYR A CA 7
ATOM 9480 C C . TYR A 1 83 ? 10.285 -6.437 -5.731 1.00 11.53 75 TYR A C 7
ATOM 9481 O O . TYR A 1 83 ? 10.882 -7.383 -5.218 1.00 32.22 75 TYR A O 7
ATOM 9499 N N . VAL A 1 84 ? 9.112 -5.995 -5.287 1.00 22.11 76 VAL A N 7
ATOM 9500 C CA . VAL A 1 84 ? 8.445 -6.613 -4.147 1.00 55.53 76 VAL A CA 7
ATOM 9501 C C . VAL A 1 84 ? 7.681 -7.863 -4.569 1.00 12.20 76 VAL A C 7
ATOM 9502 O O . VAL A 1 84 ? 7.557 -8.817 -3.801 1.00 64.32 76 VAL A O 7
ATOM 9515 N N . LYS A 1 85 ? 7.169 -7.851 -5.795 1.00 63.43 77 LYS A N 7
ATOM 9516 C CA . LYS A 1 85 ? 6.418 -8.985 -6.322 1.00 43.31 77 LYS A CA 7
ATOM 9517 C C . LYS A 1 85 ? 7.357 -10.036 -6.906 1.00 3.51 77 LYS A C 7
ATOM 9518 O O . LYS A 1 85 ? 7.141 -11.237 -6.740 1.00 5.24 77 LYS A O 7
ATOM 9537 N N . LEU A 1 86 ? 8.400 -9.576 -7.589 1.00 20.31 78 LEU A N 7
ATOM 9538 C CA . LEU A 1 86 ? 9.374 -10.477 -8.196 1.00 74.14 78 LEU A CA 7
ATOM 9539 C C . LEU A 1 86 ? 10.212 -11.173 -7.129 1.00 11.22 78 LEU A C 7
ATOM 9540 O O . LEU A 1 86 ? 10.405 -12.389 -7.170 1.00 52.32 78 LEU A O 7
ATOM 9556 N N . LEU A 1 87 ? 10.706 -10.395 -6.172 1.00 44.23 79 LEU A N 7
ATOM 9557 C CA . LEU A 1 87 ? 11.523 -10.936 -5.091 1.00 74.22 79 LEU A CA 7
ATOM 9558 C C . LEU A 1 87 ? 10.814 -12.098 -4.403 1.00 75.31 79 LEU A C 7
ATOM 9559 O O . LEU A 1 87 ? 11.455 -12.967 -3.812 1.00 13.05 79 LEU A O 7
ATOM 9575 N N . ASP A 1 88 ? 9.488 -12.108 -4.487 1.00 32.45 80 ASP A N 7
ATOM 9576 C CA . ASP A 1 88 ? 8.691 -13.166 -3.875 1.00 2.43 80 ASP A CA 7
ATOM 9577 C C . ASP A 1 88 ? 9.050 -14.526 -4.463 1.00 64.44 80 ASP A C 7
ATOM 9578 O O . ASP A 1 88 ? 8.940 -15.554 -3.794 1.00 33.03 80 ASP A O 7
ATOM 9587 N N . THR A 1 89 ? 9.481 -14.527 -5.721 1.00 54.43 81 THR A N 7
ATOM 9588 C CA . THR A 1 89 ? 9.854 -15.760 -6.401 1.00 71.43 81 THR A CA 7
ATOM 9589 C C . THR A 1 89 ? 11.293 -16.150 -6.083 1.00 32.01 81 THR A C 7
ATOM 9590 O O . THR A 1 89 ? 11.681 -17.310 -6.232 1.00 55.44 81 THR A O 7
ATOM 9601 N N . LEU A 1 90 ? 12.081 -15.175 -5.643 1.00 30.42 82 LEU A N 7
ATOM 9602 C CA . LEU A 1 90 ? 13.479 -15.417 -5.302 1.00 53.10 82 LEU A CA 7
ATOM 9603 C C . LEU A 1 90 ? 13.620 -15.822 -3.838 1.00 43.52 82 LEU A C 7
ATOM 9604 O O . LEU A 1 90 ? 14.125 -16.900 -3.528 1.00 73.32 82 LEU A O 7
ATOM 9620 N N . ALA A 1 91 ? 13.170 -14.949 -2.942 1.00 74.43 83 ALA A N 7
ATOM 9621 C CA . ALA A 1 91 ? 13.242 -15.218 -1.511 1.00 40.35 83 ALA A CA 7
ATOM 9622 C C . ALA A 1 91 ? 11.973 -14.757 -0.802 1.00 24.33 83 ALA A C 7
ATOM 9623 O O . ALA A 1 91 ? 11.899 -13.650 -0.268 1.00 74.31 83 ALA A O 7
ATOM 9630 N N . PRO A 1 92 ? 10.950 -15.625 -0.794 1.00 44.23 84 PRO A N 7
ATOM 9631 C CA . PRO A 1 92 ? 9.666 -15.329 -0.153 1.00 52.43 84 PRO A CA 7
ATOM 9632 C C . PRO A 1 92 ? 9.772 -15.290 1.367 1.00 10.04 84 PRO A C 7
ATOM 9633 O O . PRO A 1 92 ? 8.813 -14.945 2.058 1.00 73.55 84 PRO A O 7
ATOM 9644 N N . SER A 1 93 ? 10.944 -15.645 1.883 1.00 23.24 85 SER A N 7
ATOM 9645 C CA . SER A 1 93 ? 11.174 -15.654 3.323 1.00 25.33 85 SER A CA 7
ATOM 9646 C C . SER A 1 93 ? 11.276 -14.232 3.866 1.00 24.10 85 SER A C 7
ATOM 9647 O O . SER A 1 93 ? 11.330 -14.021 5.078 1.00 55.14 85 SER A O 7
ATOM 9655 N N . TRP A 1 94 ? 11.303 -13.261 2.961 1.00 41.14 86 TRP A N 7
ATOM 9656 C CA . TRP A 1 94 ? 11.399 -11.858 3.348 1.00 53.14 86 TRP A CA 7
ATOM 9657 C C . TRP A 1 94 ? 10.022 -11.287 3.669 1.00 1.21 86 TRP A C 7
ATOM 9658 O O . TRP A 1 94 ? 9.902 -10.314 4.414 1.00 42.45 86 TRP A O 7
ATOM 9679 N N . ARG A 1 95 ? 8.986 -11.898 3.104 1.00 10.10 87 ARG A N 7
ATOM 9680 C CA . ARG A 1 95 ? 7.618 -11.449 3.331 1.00 54.34 87 ARG A CA 7
ATOM 9681 C C . ARG A 1 95 ? 6.908 -12.353 4.334 1.00 11.55 87 ARG A C 7
ATOM 9682 O O . ARG A 1 95 ? 5.994 -11.920 5.036 1.00 61.43 87 ARG A O 7
ATOM 9703 N N . ASN A 1 96 ? 7.335 -13.610 4.397 1.00 42.54 88 ASN A N 7
ATOM 9704 C CA . ASN A 1 96 ? 6.740 -14.575 5.314 1.00 51.34 88 ASN A CA 7
ATOM 9705 C C . ASN A 1 96 ? 7.063 -14.220 6.762 1.00 53.21 88 ASN A C 7
ATOM 9706 O O . ASN A 1 96 ? 6.693 -14.944 7.686 1.00 64.34 88 ASN A O 7
ATOM 9717 N N . MET A 1 9 ? 3.121 0.906 1.527 1.00 21.24 1 MET A N 8
ATOM 9718 C CA . MET A 1 9 ? 3.050 0.670 0.090 1.00 33.31 1 MET A CA 8
ATOM 9719 C C . MET A 1 9 ? 4.229 -0.175 -0.381 1.00 72.43 1 MET A C 8
ATOM 9720 O O . MET A 1 9 ? 5.319 -0.108 0.186 1.00 42.41 1 MET A O 8
ATOM 9734 N N . SER A 1 10 ? 4.002 -0.971 -1.422 1.00 25.24 2 SER A N 8
ATOM 9735 C CA . SER A 1 10 ? 5.045 -1.833 -1.966 1.00 44.32 2 SER A CA 8
ATOM 9736 C C . SER A 1 10 ? 6.208 -1.004 -2.505 1.00 73.32 2 SER A C 8
ATOM 9737 O O . SER A 1 10 ? 7.339 -1.482 -2.589 1.00 35.40 2 SER A O 8
ATOM 9745 N N . ALA A 1 11 ? 5.920 0.241 -2.870 1.00 33.14 3 ALA A N 8
ATOM 9746 C CA . ALA A 1 11 ? 6.940 1.137 -3.399 1.00 10.33 3 ALA A CA 8
ATOM 9747 C C . ALA A 1 11 ? 7.873 1.620 -2.294 1.00 1.35 3 ALA A C 8
ATOM 9748 O O . ALA A 1 11 ? 9.021 1.982 -2.551 1.00 63.14 3 ALA A O 8
ATOM 9755 N N . ASP A 1 12 ? 7.373 1.624 -1.063 1.00 54.30 4 ASP A N 8
ATOM 9756 C CA . ASP A 1 12 ? 8.162 2.063 0.082 1.00 30.21 4 ASP A CA 8
ATOM 9757 C C . ASP A 1 12 ? 8.839 0.877 0.762 1.00 72.32 4 ASP A C 8
ATOM 9758 O O . ASP A 1 12 ? 9.871 1.029 1.415 1.00 64.14 4 ASP A O 8
ATOM 9767 N N . ASP A 1 13 ? 8.250 -0.304 0.605 1.00 53.42 5 ASP A N 8
ATOM 9768 C CA . ASP A 1 13 ? 8.796 -1.516 1.203 1.00 35.23 5 ASP A CA 8
ATOM 9769 C C . ASP A 1 13 ? 9.922 -2.086 0.346 1.00 12.34 5 ASP A C 8
ATOM 9770 O O . ASP A 1 13 ? 10.571 -3.062 0.724 1.00 54.41 5 ASP A O 8
ATOM 9779 N N . PHE A 1 14 ? 10.148 -1.470 -0.809 1.00 61.25 6 PHE A N 8
ATOM 9780 C CA . PHE A 1 14 ? 11.195 -1.917 -1.721 1.00 53.14 6 PHE A CA 8
ATOM 9781 C C . PHE A 1 14 ? 12.530 -2.049 -0.994 1.00 73.23 6 PHE A C 8
ATOM 9782 O O . PHE A 1 14 ? 13.365 -2.880 -1.353 1.00 54.22 6 PHE A O 8
ATOM 9799 N N . ASP A 1 15 ? 12.723 -1.224 0.029 1.00 64.33 7 ASP A N 8
ATOM 9800 C CA . ASP A 1 15 ? 13.956 -1.248 0.808 1.00 61.35 7 ASP A CA 8
ATOM 9801 C C . ASP A 1 15 ? 14.207 -2.638 1.385 1.00 41.13 7 ASP A C 8
ATOM 9802 O O . ASP A 1 15 ? 15.266 -3.228 1.170 1.00 14.24 7 ASP A O 8
ATOM 9811 N N . ALA A 1 16 ? 13.227 -3.154 2.119 1.00 72.34 8 ALA A N 8
ATOM 9812 C CA . ALA A 1 16 ? 13.341 -4.474 2.726 1.00 61.41 8 ALA A CA 8
ATOM 9813 C C . ALA A 1 16 ? 13.584 -5.546 1.668 1.00 11.14 8 ALA A C 8
ATOM 9814 O O . ALA A 1 16 ? 14.093 -6.625 1.970 1.00 34.02 8 ALA A O 8
ATOM 9821 N N . ALA A 1 17 ? 13.216 -5.241 0.428 1.00 20.03 9 ALA A N 8
ATOM 9822 C CA . ALA A 1 17 ? 13.395 -6.178 -0.674 1.00 3.21 9 ALA A CA 8
ATOM 9823 C C . ALA A 1 17 ? 14.829 -6.147 -1.193 1.00 53.53 9 ALA A C 8
ATOM 9824 O O . ALA A 1 17 ? 15.462 -7.189 -1.361 1.00 52.11 9 ALA A O 8
ATOM 9831 N N . VAL A 1 18 ? 15.335 -4.944 -1.447 1.00 61.03 10 VAL A N 8
ATOM 9832 C CA . VAL A 1 18 ? 16.694 -4.777 -1.948 1.00 24.04 10 VAL A CA 8
ATOM 9833 C C . VAL A 1 18 ? 17.717 -5.292 -0.941 1.00 44.04 10 VAL A C 8
ATOM 9834 O O . VAL A 1 18 ? 18.777 -5.794 -1.318 1.00 11.14 10 VAL A O 8
ATOM 9847 N N . LYS A 1 19 ? 17.394 -5.165 0.341 1.00 54.20 11 LYS A N 8
ATOM 9848 C CA . LYS A 1 19 ? 18.283 -5.619 1.404 1.00 53.43 11 LYS A CA 8
ATOM 9849 C C . LYS A 1 19 ? 18.281 -7.141 1.502 1.00 53.21 11 LYS A C 8
ATOM 9850 O O . LYS A 1 19 ? 19.266 -7.747 1.925 1.00 52.53 11 LYS A O 8
ATOM 9869 N N . TYR A 1 20 ? 17.170 -7.753 1.108 1.00 54.12 12 TYR A N 8
ATOM 9870 C CA . TYR A 1 20 ? 17.040 -9.204 1.152 1.00 33.45 12 TYR A CA 8
ATOM 9871 C C . TYR A 1 20 ? 17.723 -9.850 -0.049 1.00 52.24 12 TYR A C 8
ATOM 9872 O O . TYR A 1 20 ? 18.160 -10.999 0.013 1.00 75.21 12 TYR A O 8
ATOM 9890 N N . VAL A 1 21 ? 17.812 -9.101 -1.144 1.00 0.32 13 VAL A N 8
ATOM 9891 C CA . VAL A 1 21 ? 18.443 -9.597 -2.361 1.00 22.23 13 VAL A CA 8
ATOM 9892 C C . VAL A 1 21 ? 19.915 -9.205 -2.416 1.00 25.05 13 VAL A C 8
ATOM 9893 O O . VAL A 1 21 ? 20.741 -9.930 -2.971 1.00 3.35 13 VAL A O 8
ATOM 9906 N N . SER A 1 22 ? 20.237 -8.053 -1.835 1.00 64.34 14 SER A N 8
ATOM 9907 C CA . SER A 1 22 ? 21.610 -7.562 -1.821 1.00 24.23 14 SER A CA 8
ATOM 9908 C C . SER A 1 22 ? 22.448 -8.321 -0.796 1.00 13.14 14 SER A C 8
ATOM 9909 O O . SER A 1 22 ? 23.622 -8.607 -1.026 1.00 52.53 14 SER A O 8
ATOM 9917 N N . ASN A 1 23 ? 21.834 -8.644 0.338 1.00 32.10 15 ASN A N 8
ATOM 9918 C CA . ASN A 1 23 ? 22.522 -9.369 1.400 1.00 32.20 15 ASN A CA 8
ATOM 9919 C C . ASN A 1 23 ? 22.379 -10.876 1.211 1.00 73.33 15 ASN A C 8
ATOM 9920 O O . ASN A 1 23 ? 23.353 -11.622 1.317 1.00 73.44 15 ASN A O 8
ATOM 9931 N N . THR A 1 24 ? 21.157 -11.319 0.929 1.00 11.42 16 THR A N 8
ATOM 9932 C CA . THR A 1 24 ? 20.885 -12.736 0.726 1.00 42.15 16 THR A CA 8
ATOM 9933 C C . THR A 1 24 ? 20.664 -13.047 -0.750 1.00 40.33 16 THR A C 8
ATOM 9934 O O . THR A 1 24 ? 19.715 -12.557 -1.364 1.00 2.21 16 THR A O 8
ATOM 9945 N N . THR A 1 25 ? 21.545 -13.865 -1.317 1.00 25.13 17 THR A N 8
ATOM 9946 C CA . THR A 1 25 ? 21.447 -14.241 -2.721 1.00 74.23 17 THR A CA 8
ATOM 9947 C C . THR A 1 25 ? 21.614 -15.746 -2.901 1.00 14.33 17 THR A C 8
ATOM 9948 O O . THR A 1 25 ? 21.661 -16.247 -4.025 1.00 11.52 17 THR A O 8
ATOM 9959 N N . THR A 1 26 ? 21.702 -16.464 -1.785 1.00 41.04 18 THR A N 8
ATOM 9960 C CA . THR A 1 26 ? 21.864 -17.912 -1.820 1.00 3.13 18 THR A CA 8
ATOM 9961 C C . THR A 1 26 ? 20.530 -18.609 -2.062 1.00 25.03 18 THR A C 8
ATOM 9962 O O . THR A 1 26 ? 20.486 -19.812 -2.317 1.00 34.14 18 THR A O 8
ATOM 9973 N N . MET A 1 27 ? 19.446 -17.845 -1.981 1.00 32.41 19 MET A N 8
ATOM 9974 C CA . MET A 1 27 ? 18.110 -18.391 -2.194 1.00 1.15 19 MET A CA 8
ATOM 9975 C C . MET A 1 27 ? 18.012 -19.074 -3.554 1.00 21.22 19 MET A C 8
ATOM 9976 O O . MET A 1 27 ? 18.819 -18.818 -4.447 1.00 22.03 19 MET A O 8
ATOM 9990 N N . MET A 1 28 ? 17.019 -19.944 -3.704 1.00 32.33 20 MET A N 8
ATOM 9991 C CA . MET A 1 28 ? 16.816 -20.663 -4.956 1.00 72.40 20 MET A CA 8
ATOM 9992 C C . MET A 1 28 ? 16.353 -19.716 -6.058 1.00 41.22 20 MET A C 8
ATOM 9993 O O . MET A 1 28 ? 15.173 -19.380 -6.145 1.00 54.34 20 MET A O 8
ATOM 10007 N N . ALA A 1 29 ? 17.291 -19.288 -6.897 1.00 70.43 21 ALA A N 8
ATOM 10008 C CA . ALA A 1 29 ? 16.978 -18.381 -7.994 1.00 64.04 21 ALA A CA 8
ATOM 10009 C C . ALA A 1 29 ? 17.523 -18.910 -9.317 1.00 20.43 21 ALA A C 8
ATOM 10010 O O . ALA A 1 29 ? 18.458 -19.711 -9.338 1.00 35.30 21 ALA A O 8
ATOM 10017 N N . SER A 1 30 ? 16.932 -18.458 -10.418 1.00 61.42 22 SER A N 8
ATOM 10018 C CA . SER A 1 30 ? 17.355 -18.890 -11.745 1.00 64.40 22 SER A CA 8
ATOM 10019 C C . SER A 1 30 ? 18.216 -17.823 -12.415 1.00 31.51 22 SER A C 8
ATOM 10020 O O . SER A 1 30 ? 18.253 -16.675 -11.976 1.00 2.12 22 SER A O 8
ATOM 10028 N N . ASN A 1 31 ? 18.907 -18.213 -13.482 1.00 34.15 23 ASN A N 8
ATOM 10029 C CA . ASN A 1 31 ? 19.768 -17.291 -14.213 1.00 30.10 23 ASN A CA 8
ATOM 10030 C C . ASN A 1 31 ? 18.955 -16.151 -14.818 1.00 13.31 23 ASN A C 8
ATOM 10031 O O . ASN A 1 31 ? 19.485 -15.075 -15.095 1.00 5.00 23 ASN A O 8
ATOM 10042 N N . ASP A 1 32 ? 17.664 -16.394 -15.019 1.00 44.23 24 ASP A N 8
ATOM 10043 C CA . ASP A 1 32 ? 16.777 -15.387 -15.590 1.00 34.23 24 ASP A CA 8
ATOM 10044 C C . ASP A 1 32 ? 16.190 -14.498 -14.497 1.00 60.44 24 ASP A C 8
ATOM 10045 O O . ASP A 1 32 ? 16.168 -13.274 -14.625 1.00 30.02 24 ASP A O 8
ATOM 10054 N N . ASP A 1 33 ? 15.715 -15.123 -13.425 1.00 50.24 25 ASP A N 8
ATOM 10055 C CA . ASP A 1 33 ? 15.128 -14.389 -12.311 1.00 12.35 25 ASP A CA 8
ATOM 10056 C C . ASP A 1 33 ? 16.138 -13.418 -11.707 1.00 0.10 25 ASP A C 8
ATOM 10057 O O . ASP A 1 33 ? 15.784 -12.314 -11.293 1.00 13.13 25 ASP A O 8
ATOM 10066 N N . LYS A 1 34 ? 17.398 -13.837 -11.659 1.00 50.02 26 LYS A N 8
ATOM 10067 C CA . LYS A 1 34 ? 18.461 -13.006 -11.107 1.00 11.23 26 LYS A CA 8
ATOM 10068 C C . LYS A 1 34 ? 18.685 -11.766 -11.967 1.00 12.04 26 LYS A C 8
ATOM 10069 O O . LYS A 1 34 ? 19.345 -10.816 -11.544 1.00 13.41 26 LYS A O 8
ATOM 10088 N N . LEU A 1 35 ? 18.131 -11.781 -13.174 1.00 33.12 27 LEU A N 8
ATOM 10089 C CA . LEU A 1 35 ? 18.269 -10.657 -14.093 1.00 55.21 27 LEU A CA 8
ATOM 10090 C C . LEU A 1 35 ? 17.105 -9.683 -13.940 1.00 52.43 27 LEU A C 8
ATOM 10091 O O . LEU A 1 35 ? 17.122 -8.587 -14.502 1.00 52.22 27 LEU A O 8
ATOM 10107 N N . CYS A 1 36 ? 16.097 -10.088 -13.176 1.00 22.33 28 CYS A N 8
ATOM 10108 C CA . CYS A 1 36 ? 14.925 -9.250 -12.947 1.00 62.55 28 CYS A CA 8
ATOM 10109 C C . CYS A 1 36 ? 15.226 -8.162 -11.922 1.00 21.30 28 CYS A C 8
ATOM 10110 O O . CYS A 1 36 ? 14.930 -6.988 -12.143 1.00 3.34 28 CYS A O 8
ATOM 10118 N N . PHE A 1 37 ? 15.814 -8.561 -10.799 1.00 64.21 29 PHE A N 8
ATOM 10119 C CA . PHE A 1 37 ? 16.153 -7.620 -9.738 1.00 21.44 29 PHE A CA 8
ATOM 10120 C C . PHE A 1 37 ? 17.263 -6.673 -10.184 1.00 22.41 29 PHE A C 8
ATOM 10121 O O . PHE A 1 37 ? 17.522 -5.656 -9.540 1.00 63.24 29 PHE A O 8
ATOM 10138 N N . TYR A 1 38 ? 17.916 -7.016 -11.289 1.00 53.20 30 TYR A N 8
ATOM 10139 C CA . TYR A 1 38 ? 19.000 -6.199 -11.821 1.00 1.24 30 TYR A CA 8
ATOM 10140 C C . TYR A 1 38 ? 18.453 -5.028 -12.631 1.00 50.30 30 TYR A C 8
ATOM 10141 O O . TYR A 1 38 ? 18.994 -3.923 -12.591 1.00 43.45 30 TYR A O 8
ATOM 10159 N N . LYS A 1 39 ? 17.375 -5.278 -13.366 1.00 13.10 31 LYS A N 8
ATOM 10160 C CA . LYS A 1 39 ? 16.750 -4.246 -14.186 1.00 24.15 31 LYS A CA 8
ATOM 10161 C C . LYS A 1 39 ? 15.854 -3.348 -13.339 1.00 40.44 31 LYS A C 8
ATOM 10162 O O . LYS A 1 39 ? 15.577 -2.206 -13.709 1.00 22.14 31 LYS A O 8
ATOM 10181 N N . TYR A 1 40 ? 15.405 -3.869 -12.203 1.00 72.24 32 TYR A N 8
ATOM 10182 C CA . TYR A 1 40 ? 14.539 -3.114 -11.306 1.00 30.15 32 TYR A CA 8
ATOM 10183 C C . TYR A 1 40 ? 15.325 -2.031 -10.573 1.00 43.15 32 TYR A C 8
ATOM 10184 O O . TYR A 1 40 ? 14.849 -0.908 -10.405 1.00 35.31 32 TYR A O 8
ATOM 10202 N N . TYR A 1 41 ? 16.533 -2.376 -10.141 1.00 40.03 33 TYR A N 8
ATOM 10203 C CA . TYR A 1 41 ? 17.386 -1.435 -9.426 1.00 4.03 33 TYR A CA 8
ATOM 10204 C C . TYR A 1 41 ? 17.782 -0.267 -10.324 1.00 4.13 33 TYR A C 8
ATOM 10205 O O . TYR A 1 41 ? 18.043 0.838 -9.847 1.00 64.02 33 TYR A O 8
ATOM 10223 N N . LYS A 1 42 ? 17.824 -0.519 -11.627 1.00 64.55 34 LYS A N 8
ATOM 10224 C CA . LYS A 1 42 ? 18.186 0.509 -12.595 1.00 41.34 34 LYS A CA 8
ATOM 10225 C C . LYS A 1 42 ? 16.959 1.305 -13.028 1.00 73.44 34 LYS A C 8
ATOM 10226 O O . LYS A 1 42 ? 17.047 2.504 -13.291 1.00 34.31 34 LYS A O 8
ATOM 10245 N N . GLN A 1 43 ? 15.816 0.629 -13.099 1.00 42.12 35 GLN A N 8
ATOM 10246 C CA . GLN A 1 43 ? 14.571 1.274 -13.500 1.00 4.34 35 GLN A CA 8
ATOM 10247 C C . GLN A 1 43 ? 13.991 2.097 -12.354 1.00 24.33 35 GLN A C 8
ATOM 10248 O O . GLN A 1 43 ? 13.310 3.096 -12.577 1.00 55.44 35 GLN A O 8
ATOM 10262 N N . ALA A 1 44 ? 14.267 1.669 -11.126 1.00 72.41 36 ALA A N 8
ATOM 10263 C CA . ALA A 1 44 ? 13.774 2.366 -9.945 1.00 53.31 36 ALA A CA 8
ATOM 10264 C C . ALA A 1 44 ? 14.731 3.476 -9.523 1.00 61.42 36 ALA A C 8
ATOM 10265 O O . ALA A 1 44 ? 14.464 4.214 -8.574 1.00 70.22 36 ALA A O 8
ATOM 10272 N N . THR A 1 45 ? 15.849 3.588 -10.234 1.00 2.24 37 THR A N 8
ATOM 10273 C CA . THR A 1 45 ? 16.847 4.606 -9.932 1.00 5.24 37 THR A CA 8
ATOM 10274 C C . THR A 1 45 ? 17.008 5.581 -11.093 1.00 33.33 37 THR A C 8
ATOM 10275 O O . THR A 1 45 ? 17.191 6.781 -10.888 1.00 62.24 37 THR A O 8
ATOM 10286 N N . VAL A 1 46 ? 16.937 5.058 -12.313 1.00 35.53 38 VAL A N 8
ATOM 10287 C CA . VAL A 1 46 ? 17.072 5.882 -13.507 1.00 51.23 38 VAL A CA 8
ATOM 10288 C C . VAL A 1 46 ? 15.713 6.158 -14.142 1.00 3.15 38 VAL A C 8
ATOM 10289 O O . VAL A 1 46 ? 15.295 7.309 -14.263 1.00 21.25 38 VAL A O 8
ATOM 10302 N N . GLY A 1 47 ? 15.027 5.093 -14.545 1.00 62.01 39 GLY A N 8
ATOM 10303 C CA . GLY A 1 47 ? 13.722 5.241 -15.162 1.00 0.30 39 GLY A CA 8
ATOM 10304 C C . GLY A 1 47 ? 13.685 4.701 -16.578 1.00 2.32 39 GLY A C 8
ATOM 10305 O O . GLY A 1 47 ? 12.619 4.369 -17.095 1.00 55.22 39 GLY A O 8
ATOM 10309 N N . ASP A 1 48 ? 14.852 4.615 -17.207 1.00 21.33 40 ASP A N 8
ATOM 10310 C CA . ASP A 1 48 ? 14.949 4.112 -18.572 1.00 63.21 40 ASP A CA 8
ATOM 10311 C C . ASP A 1 48 ? 16.378 3.685 -18.894 1.00 3.43 40 ASP A C 8
ATOM 10312 O O . ASP A 1 48 ? 17.326 4.106 -18.229 1.00 63.42 40 ASP A O 8
ATOM 10321 N N . CYS A 1 49 ? 16.525 2.849 -19.915 1.00 33.31 41 CYS A N 8
ATOM 10322 C CA . CYS A 1 49 ? 17.838 2.364 -20.324 1.00 23.45 41 CYS A CA 8
ATOM 10323 C C . CYS A 1 49 ? 18.392 3.197 -21.475 1.00 75.30 41 CYS A C 8
ATOM 10324 O O . CYS A 1 49 ? 17.753 3.335 -22.517 1.00 73.53 41 CYS A O 8
ATOM 10332 N N . ASN A 1 50 ? 19.583 3.752 -21.278 1.00 30.21 42 ASN A N 8
ATOM 10333 C CA . ASN A 1 50 ? 20.222 4.574 -22.299 1.00 74.13 42 ASN A CA 8
ATOM 10334 C C . ASN A 1 50 ? 21.723 4.307 -22.352 1.00 11.31 42 ASN A C 8
ATOM 10335 O O . ASN A 1 50 ? 22.532 5.196 -22.086 1.00 45.13 42 ASN A O 8
ATOM 10346 N N . LYS A 1 51 ? 22.088 3.077 -22.697 1.00 40.30 43 LYS A N 8
ATOM 10347 C CA . LYS A 1 51 ? 23.491 2.692 -22.787 1.00 44.20 43 LYS A CA 8
ATOM 10348 C C . LYS A 1 51 ? 23.783 2.005 -24.117 1.00 73.22 43 LYS A C 8
ATOM 10349 O O . LYS A 1 51 ? 22.899 1.428 -24.752 1.00 4.10 43 LYS A O 8
ATOM 10368 N N . PRO A 1 52 ? 25.051 2.065 -24.550 1.00 72.21 44 PRO A N 8
ATOM 10369 C CA . PRO A 1 52 ? 25.488 1.451 -25.808 1.00 12.42 44 PRO A CA 8
ATOM 10370 C C . PRO A 1 52 ? 25.478 -0.072 -25.744 1.00 25.03 44 PRO A C 8
ATOM 10371 O O . PRO A 1 52 ? 25.600 -0.660 -24.669 1.00 2.44 44 PRO A O 8
ATOM 10382 N N . LYS A 1 53 ? 25.334 -0.707 -26.902 1.00 33.33 45 LYS A N 8
ATOM 10383 C CA . LYS A 1 53 ? 25.310 -2.163 -26.979 1.00 22.25 45 LYS A CA 8
ATOM 10384 C C . LYS A 1 53 ? 26.635 -2.754 -26.508 1.00 22.32 45 LYS A C 8
ATOM 10385 O O . LYS A 1 53 ? 27.715 -2.293 -26.878 1.00 11.41 45 LYS A O 8
ATOM 10404 N N . PRO A 1 54 ? 26.554 -3.801 -25.673 1.00 71.22 46 PRO A N 8
ATOM 10405 C CA . PRO A 1 54 ? 27.738 -4.479 -25.136 1.00 35.00 46 PRO A CA 8
ATOM 10406 C C . PRO A 1 54 ? 28.491 -5.264 -26.204 1.00 72.23 46 PRO A C 8
ATOM 10407 O O . PRO A 1 54 ? 28.269 -5.075 -27.400 1.00 31.15 46 PRO A O 8
ATOM 10418 N N . GLY A 1 55 ? 29.383 -6.147 -25.765 1.00 72.00 47 GLY A N 8
ATOM 10419 C CA . GLY A 1 55 ? 30.155 -6.948 -26.697 1.00 11.10 47 GLY A CA 8
ATOM 10420 C C . GLY A 1 55 ? 29.285 -7.868 -27.530 1.00 52.22 47 GLY A C 8
ATOM 10421 O O . GLY A 1 55 ? 28.099 -7.603 -27.725 1.00 32.22 47 GLY A O 8
ATOM 10425 N N . MET A 1 56 ? 29.875 -8.951 -28.025 1.00 3.22 48 MET A N 8
ATOM 10426 C CA . MET A 1 56 ? 29.145 -9.913 -28.842 1.00 43.35 48 MET A CA 8
ATOM 10427 C C . MET A 1 56 ? 29.427 -11.340 -28.384 1.00 73.11 48 MET A C 8
ATOM 10428 O O . MET A 1 56 ? 28.546 -12.200 -28.423 1.00 30.43 48 MET A O 8
ATOM 10442 N N . LEU A 1 57 ? 30.658 -11.586 -27.951 1.00 3.41 49 LEU A N 8
ATOM 10443 C CA . LEU A 1 57 ? 31.056 -12.910 -27.485 1.00 52.30 49 LEU A CA 8
ATOM 10444 C C . LEU A 1 57 ? 30.332 -13.272 -26.192 1.00 72.14 49 LEU A C 8
ATOM 10445 O O . LEU A 1 57 ? 30.411 -14.407 -25.724 1.00 31.25 49 LEU A O 8
ATOM 10461 N N . GLN A 1 58 ? 29.625 -12.301 -25.623 1.00 45.43 50 GLN A N 8
ATOM 10462 C CA . GLN A 1 58 ? 28.886 -12.519 -24.386 1.00 2.34 50 GLN A CA 8
ATOM 10463 C C . GLN A 1 58 ? 27.407 -12.757 -24.670 1.00 31.41 50 GLN A C 8
ATOM 10464 O O . GLN A 1 58 ? 26.811 -12.091 -25.518 1.00 25.30 50 GLN A O 8
ATOM 10478 N N . LEU A 1 59 ? 26.819 -13.711 -23.957 1.00 30.34 51 LEU A N 8
ATOM 10479 C CA . LEU A 1 59 ? 25.408 -14.039 -24.132 1.00 42.42 51 LEU A CA 8
ATOM 10480 C C . LEU A 1 59 ? 24.539 -13.237 -23.168 1.00 62.23 51 LEU A C 8
ATOM 10481 O O . LEU A 1 59 ? 23.643 -12.506 -23.588 1.00 51.13 51 LEU A O 8
ATOM 10497 N N . GLN A 1 60 ? 24.813 -13.379 -21.875 1.00 74.24 52 GLN A N 8
ATOM 10498 C CA . GLN A 1 60 ? 24.056 -12.667 -20.852 1.00 42.15 52 GLN A CA 8
ATOM 10499 C C . GLN A 1 60 ? 23.977 -11.178 -21.172 1.00 52.31 52 GLN A C 8
ATOM 10500 O O . GLN A 1 60 ? 22.968 -10.528 -20.900 1.00 33.41 52 GLN A O 8
ATOM 10514 N N . GLU A 1 61 ? 25.048 -10.644 -21.751 1.00 0.34 53 GLU A N 8
ATOM 10515 C CA . GLU A 1 61 ? 25.099 -9.230 -22.106 1.00 33.32 53 GLU A CA 8
ATOM 10516 C C . GLU A 1 61 ? 23.847 -8.817 -22.875 1.00 21.31 53 GLU A C 8
ATOM 10517 O O . GLU A 1 61 ? 23.324 -7.718 -22.689 1.00 21.42 53 GLU A O 8
ATOM 10529 N N . LYS A 1 62 ? 23.372 -9.706 -23.741 1.00 31.12 54 LYS A N 8
ATOM 10530 C CA . LYS A 1 62 ? 22.182 -9.437 -24.539 1.00 13.21 54 LYS A CA 8
ATOM 10531 C C . LYS A 1 62 ? 20.937 -9.385 -23.659 1.00 11.51 54 LYS A C 8
ATOM 10532 O O . LYS A 1 62 ? 20.104 -8.488 -23.798 1.00 22.25 54 LYS A O 8
ATOM 10551 N N . TYR A 1 63 ? 20.817 -10.349 -22.754 1.00 22.14 55 TYR A N 8
ATOM 10552 C CA . TYR A 1 63 ? 19.673 -10.413 -21.852 1.00 24.13 55 TYR A CA 8
ATOM 10553 C C . TYR A 1 63 ? 19.672 -9.229 -20.889 1.00 74.41 55 TYR A C 8
ATOM 10554 O O . TYR A 1 63 ? 18.618 -8.685 -20.557 1.00 25.01 55 TYR A O 8
ATOM 10572 N N . LYS A 1 64 ? 20.860 -8.835 -20.445 1.00 21.24 56 LYS A N 8
ATOM 10573 C CA . LYS A 1 64 ? 20.999 -7.715 -19.522 1.00 22.04 56 LYS A CA 8
ATOM 10574 C C . LYS A 1 64 ? 20.746 -6.390 -20.233 1.00 3.53 56 LYS A C 8
ATOM 10575 O O . LYS A 1 64 ? 20.384 -5.396 -19.603 1.00 0.03 56 LYS A O 8
ATOM 10594 N N . TRP A 1 65 ? 20.938 -6.383 -21.547 1.00 0.42 57 TRP A N 8
ATOM 10595 C CA . TRP A 1 65 ? 20.729 -5.179 -22.343 1.00 51.32 57 TRP A CA 8
ATOM 10596 C C . TRP A 1 65 ? 19.299 -5.115 -22.869 1.00 21.31 57 TRP A C 8
ATOM 10597 O O . TRP A 1 65 ? 18.774 -4.035 -23.134 1.00 40.32 57 TRP A O 8
ATOM 10618 N N . GLU A 1 66 ? 18.675 -6.280 -23.017 1.00 1.14 58 GLU A N 8
ATOM 10619 C CA . GLU A 1 66 ? 17.306 -6.354 -23.511 1.00 75.45 58 GLU A CA 8
ATOM 10620 C C . GLU A 1 66 ? 16.305 -6.171 -22.374 1.00 22.53 58 GLU A C 8
ATOM 10621 O O . GLU A 1 66 ? 15.230 -5.603 -22.564 1.00 22.34 58 GLU A O 8
ATOM 10633 N N . ALA A 1 67 ? 16.668 -6.658 -21.191 1.00 55.12 59 ALA A N 8
ATOM 10634 C CA . ALA A 1 67 ? 15.804 -6.547 -20.022 1.00 74.34 59 ALA A CA 8
ATOM 10635 C C . ALA A 1 67 ? 15.649 -5.093 -19.590 1.00 74.20 59 ALA A C 8
ATOM 10636 O O . ALA A 1 67 ? 14.536 -4.571 -19.524 1.00 12.10 59 ALA A O 8
ATOM 10643 N N . TRP A 1 68 ? 16.770 -4.446 -19.296 1.00 42.22 60 TRP A N 8
ATOM 10644 C CA . TRP A 1 68 ? 16.758 -3.051 -18.869 1.00 70.20 60 TRP A CA 8
ATOM 10645 C C . TRP A 1 68 ? 16.101 -2.165 -19.922 1.00 31.24 60 TRP A C 8
ATOM 10646 O O . TRP A 1 68 ? 15.417 -1.197 -19.592 1.00 33.52 60 TRP A O 8
ATOM 10667 N N . ASN A 1 69 ? 16.313 -2.503 -21.189 1.00 42.14 61 ASN A N 8
ATOM 10668 C CA . ASN A 1 69 ? 15.741 -1.737 -22.291 1.00 11.45 61 ASN A CA 8
ATOM 10669 C C . ASN A 1 69 ? 14.268 -2.084 -22.487 1.00 44.23 61 ASN A C 8
ATOM 10670 O O . ASN A 1 69 ? 13.502 -1.293 -23.037 1.00 32.25 61 ASN A O 8
ATOM 10681 N N . ALA A 1 70 ? 13.880 -3.271 -22.034 1.00 64.42 62 ALA A N 8
ATOM 10682 C CA . ALA A 1 70 ? 12.500 -3.722 -22.158 1.00 32.43 62 ALA A CA 8
ATOM 10683 C C . ALA A 1 70 ? 11.573 -2.905 -21.264 1.00 23.44 62 ALA A C 8
ATOM 10684 O O . ALA A 1 70 ? 10.374 -2.800 -21.526 1.00 4.20 62 ALA A O 8
ATOM 10691 N N . LEU A 1 71 ? 12.135 -2.330 -20.207 1.00 3.44 63 LEU A N 8
ATOM 10692 C CA . LEU A 1 71 ? 11.359 -1.522 -19.272 1.00 51.23 63 LEU A CA 8
ATOM 10693 C C . LEU A 1 71 ? 11.631 -0.036 -19.481 1.00 4.55 63 LEU A C 8
ATOM 10694 O O . LEU A 1 71 ? 11.308 0.790 -18.627 1.00 3.52 63 LEU A O 8
ATOM 10710 N N . ARG A 1 72 ? 12.226 0.298 -20.622 1.00 30.45 64 ARG A N 8
ATOM 10711 C CA . ARG A 1 72 ? 12.541 1.684 -20.942 1.00 51.45 64 ARG A CA 8
ATOM 10712 C C . ARG A 1 72 ? 11.315 2.575 -20.765 1.00 11.42 64 ARG A C 8
ATOM 10713 O O . ARG A 1 72 ? 10.257 2.315 -21.337 1.00 45.10 64 ARG A O 8
ATOM 10734 N N . GLY A 1 73 ? 11.465 3.628 -19.967 1.00 3.25 65 GLY A N 8
ATOM 10735 C CA . GLY A 1 73 ? 10.363 4.541 -19.727 1.00 52.01 65 GLY A CA 8
ATOM 10736 C C . GLY A 1 73 ? 9.660 4.269 -18.412 1.00 72.21 65 GLY A C 8
ATOM 10737 O O . GLY A 1 73 ? 8.907 5.107 -17.918 1.00 52.41 65 GLY A O 8
ATOM 10741 N N . MET A 1 74 ? 9.905 3.092 -17.845 1.00 14.25 66 MET A N 8
ATOM 10742 C CA . MET A 1 74 ? 9.288 2.712 -16.579 1.00 24.13 66 MET A CA 8
ATOM 10743 C C . MET A 1 74 ? 9.506 3.791 -15.522 1.00 71.34 66 MET A C 8
ATOM 10744 O O . MET A 1 74 ? 10.505 4.510 -15.552 1.00 75.35 66 MET A O 8
ATOM 10758 N N . SER A 1 75 ? 8.565 3.898 -14.590 1.00 13.00 67 SER A N 8
ATOM 10759 C CA . SER A 1 75 ? 8.652 4.892 -13.527 1.00 11.13 67 SER A CA 8
ATOM 10760 C C . SER A 1 75 ? 9.416 4.339 -12.327 1.00 54.13 67 SER A C 8
ATOM 10761 O O . SER A 1 75 ? 9.954 3.233 -12.375 1.00 23.31 67 SER A O 8
ATOM 10769 N N . THR A 1 76 ? 9.458 5.118 -11.251 1.00 22.25 68 THR A N 8
ATOM 10770 C CA . THR A 1 76 ? 10.156 4.708 -10.038 1.00 41.44 68 THR A CA 8
ATOM 10771 C C . THR A 1 76 ? 9.300 3.762 -9.204 1.00 43.22 68 THR A C 8
ATOM 10772 O O . THR A 1 76 ? 9.811 2.823 -8.596 1.00 24.41 68 THR A O 8
ATOM 10783 N N . GLU A 1 77 ? 7.996 4.017 -9.181 1.00 33.41 69 GLU A N 8
ATOM 10784 C CA . GLU A 1 77 ? 7.070 3.186 -8.420 1.00 74.13 69 GLU A CA 8
ATOM 10785 C C . GLU A 1 77 ? 6.880 1.828 -9.091 1.00 2.24 69 GLU A C 8
ATOM 10786 O O . GLU A 1 77 ? 6.830 0.796 -8.422 1.00 63.43 69 GLU A O 8
ATOM 10798 N N . SER A 1 78 ? 6.775 1.838 -10.416 1.00 14.55 70 SER A N 8
ATOM 10799 C CA . SER A 1 78 ? 6.586 0.609 -11.177 1.00 2.21 70 SER A CA 8
ATOM 10800 C C . SER A 1 78 ? 7.711 -0.382 -10.895 1.00 63.05 70 SER A C 8
ATOM 10801 O O . SER A 1 78 ? 7.464 -1.544 -10.574 1.00 12.21 70 SER A O 8
ATOM 10809 N N . ALA A 1 79 ? 8.949 0.086 -11.019 1.00 52.52 71 ALA A N 8
ATOM 10810 C CA . ALA A 1 79 ? 10.113 -0.757 -10.777 1.00 13.24 71 ALA A CA 8
ATOM 10811 C C . ALA A 1 79 ? 10.105 -1.307 -9.354 1.00 61.15 71 ALA A C 8
ATOM 10812 O O . ALA A 1 79 ? 10.357 -2.492 -9.135 1.00 1.05 71 ALA A O 8
ATOM 10819 N N . LYS A 1 80 ? 9.815 -0.439 -8.391 1.00 31.51 72 LYS A N 8
ATOM 10820 C CA . LYS A 1 80 ? 9.774 -0.838 -6.989 1.00 13.21 72 LYS A CA 8
ATOM 10821 C C . LYS A 1 80 ? 8.670 -1.863 -6.747 1.00 2.33 72 LYS A C 8
ATOM 10822 O O . LYS A 1 80 ? 8.861 -2.831 -6.012 1.00 64.45 72 LYS A O 8
ATOM 10841 N N . GLU A 1 81 ? 7.517 -1.642 -7.370 1.00 32.30 73 GLU A N 8
ATOM 10842 C CA . GLU A 1 81 ? 6.384 -2.548 -7.221 1.00 71.25 73 GLU A CA 8
ATOM 10843 C C . GLU A 1 81 ? 6.705 -3.921 -7.805 1.00 72.14 73 GLU A C 8
ATOM 10844 O O . GLU A 1 81 ? 6.031 -4.907 -7.508 1.00 12.21 73 GLU A O 8
ATOM 10856 N N . ALA A 1 82 ? 7.739 -3.976 -8.639 1.00 34.13 74 ALA A N 8
ATOM 10857 C CA . ALA A 1 82 ? 8.150 -5.227 -9.264 1.00 4.04 74 ALA A CA 8
ATOM 10858 C C . ALA A 1 82 ? 9.159 -5.969 -8.394 1.00 23.13 74 ALA A C 8
ATOM 10859 O O . ALA A 1 82 ? 9.248 -7.196 -8.438 1.00 34.31 74 ALA A O 8
ATOM 10866 N N . TYR A 1 83 ? 9.919 -5.217 -7.605 1.00 33.45 75 TYR A N 8
ATOM 10867 C CA . TYR A 1 83 ? 10.924 -5.804 -6.727 1.00 20.25 75 TYR A CA 8
ATOM 10868 C C . TYR A 1 83 ? 10.269 -6.506 -5.541 1.00 20.12 75 TYR A C 8
ATOM 10869 O O . TYR A 1 83 ? 10.877 -7.362 -4.898 1.00 11.25 75 TYR A O 8
ATOM 10887 N N . VAL A 1 84 ? 9.024 -6.138 -5.258 1.00 14.43 76 VAL A N 8
ATOM 10888 C CA . VAL A 1 84 ? 8.283 -6.732 -4.151 1.00 44.20 76 VAL A CA 8
ATOM 10889 C C . VAL A 1 84 ? 7.479 -7.941 -4.614 1.00 64.43 76 VAL A C 8
ATOM 10890 O O . VAL A 1 84 ? 7.254 -8.881 -3.851 1.00 15.52 76 VAL A O 8
ATOM 10903 N N . LYS A 1 85 ? 7.049 -7.913 -5.871 1.00 42.11 77 LYS A N 8
ATOM 10904 C CA . LYS A 1 85 ? 6.271 -9.007 -6.439 1.00 62.41 77 LYS A CA 8
ATOM 10905 C C . LYS A 1 85 ? 7.186 -10.081 -7.019 1.00 70.34 77 LYS A C 8
ATOM 10906 O O . LYS A 1 85 ? 6.913 -11.276 -6.897 1.00 21.22 77 LYS A O 8
ATOM 10925 N N . LEU A 1 86 ? 8.272 -9.649 -7.650 1.00 3.01 78 LEU A N 8
ATOM 10926 C CA . LEU A 1 86 ? 9.229 -10.574 -8.248 1.00 11.10 78 LEU A CA 8
ATOM 10927 C C . LEU A 1 86 ? 10.044 -11.285 -7.173 1.00 34.54 78 LEU A C 8
ATOM 10928 O O . LEU A 1 86 ? 10.237 -12.501 -7.227 1.00 51.23 78 LEU A O 8
ATOM 10944 N N . LEU A 1 87 ? 10.517 -10.522 -6.194 1.00 45.45 79 LEU A N 8
ATOM 10945 C CA . LEU A 1 87 ? 11.310 -11.079 -5.104 1.00 32.12 79 LEU A CA 8
ATOM 10946 C C . LEU A 1 87 ? 10.573 -12.232 -4.429 1.00 51.33 79 LEU A C 8
ATOM 10947 O O . LEU A 1 87 ? 11.191 -13.106 -3.821 1.00 0.51 79 LEU A O 8
ATOM 10963 N N . ASP A 1 88 ? 9.249 -12.228 -4.543 1.00 64.11 80 ASP A N 8
ATOM 10964 C CA . ASP A 1 88 ? 8.428 -13.275 -3.947 1.00 72.21 80 ASP A CA 8
ATOM 10965 C C . ASP A 1 88 ? 8.774 -14.639 -4.537 1.00 15.10 80 ASP A C 8
ATOM 10966 O O . ASP A 1 88 ? 8.455 -15.678 -3.957 1.00 51.32 80 ASP A O 8
ATOM 10975 N N . THR A 1 89 ? 9.427 -14.629 -5.695 1.00 31.02 81 THR A N 8
ATOM 10976 C CA . THR A 1 89 ? 9.814 -15.864 -6.365 1.00 31.14 81 THR A CA 8
ATOM 10977 C C . THR A 1 89 ? 11.208 -16.309 -5.936 1.00 54.41 81 THR A C 8
ATOM 10978 O O . THR A 1 89 ? 11.529 -17.497 -5.968 1.00 34.50 81 THR A O 8
ATOM 10989 N N . LEU A 1 90 ? 12.032 -15.348 -5.535 1.00 5.24 82 LEU A N 8
ATOM 10990 C CA . LEU A 1 90 ? 13.393 -15.641 -5.098 1.00 43.42 82 LEU A CA 8
ATOM 10991 C C . LEU A 1 90 ? 13.422 -16.019 -3.621 1.00 11.53 82 LEU A C 8
ATOM 10992 O O . LEU A 1 90 ? 13.896 -17.093 -3.254 1.00 30.32 82 LEU A O 8
ATOM 11008 N N . ALA A 1 91 ? 12.909 -15.128 -2.778 1.00 25.25 83 ALA A N 8
ATOM 11009 C CA . ALA A 1 91 ? 12.872 -15.370 -1.341 1.00 24.14 83 ALA A CA 8
ATOM 11010 C C . ALA A 1 91 ? 11.569 -14.864 -0.732 1.00 73.43 83 ALA A C 8
ATOM 11011 O O . ALA A 1 91 ? 11.492 -13.756 -0.201 1.00 23.42 83 ALA A O 8
ATOM 11018 N N . PRO A 1 92 ? 10.517 -15.693 -0.811 1.00 62.41 84 PRO A N 8
ATOM 11019 C CA . PRO A 1 92 ? 9.197 -15.351 -0.273 1.00 42.04 84 PRO A CA 8
ATOM 11020 C C . PRO A 1 92 ? 9.183 -15.319 1.251 1.00 34.41 84 PRO A C 8
ATOM 11021 O O . PRO A 1 92 ? 8.185 -14.941 1.864 1.00 15.20 84 PRO A O 8
ATOM 11032 N N . SER A 1 93 ? 10.296 -15.719 1.857 1.00 32.34 85 SER A N 8
ATOM 11033 C CA . SER A 1 93 ? 10.409 -15.740 3.311 1.00 4.20 85 SER A CA 8
ATOM 11034 C C . SER A 1 93 ? 10.547 -14.325 3.865 1.00 14.02 85 SER A C 8
ATOM 11035 O O . SER A 1 93 ? 10.530 -14.118 5.079 1.00 44.14 85 SER A O 8
ATOM 11043 N N . TRP A 1 94 ? 10.682 -13.356 2.968 1.00 53.34 86 TRP A N 8
ATOM 11044 C CA . TRP A 1 94 ? 10.822 -11.960 3.366 1.00 51.42 86 TRP A CA 8
ATOM 11045 C C . TRP A 1 94 ? 9.460 -11.332 3.640 1.00 33.21 86 TRP A C 8
ATOM 11046 O O . TRP A 1 94 ? 9.352 -10.367 4.396 1.00 13.40 86 TRP A O 8
ATOM 11067 N N . ARG A 1 95 ? 8.422 -11.887 3.022 1.00 42.24 87 ARG A N 8
ATOM 11068 C CA . ARG A 1 95 ? 7.067 -11.380 3.199 1.00 12.01 87 ARG A CA 8
ATOM 11069 C C . ARG A 1 95 ? 6.302 -12.220 4.218 1.00 55.52 87 ARG A C 8
ATOM 11070 O O . ARG A 1 95 ? 5.359 -11.742 4.848 1.00 3.40 87 ARG A O 8
ATOM 11091 N N . ASN A 1 96 ? 6.714 -13.474 4.373 1.00 52.52 88 ASN A N 8
ATOM 11092 C CA . ASN A 1 96 ? 6.066 -14.380 5.314 1.00 25.10 88 ASN A CA 8
ATOM 11093 C C . ASN A 1 96 ? 6.475 -14.058 6.748 1.00 12.22 88 ASN A C 8
ATOM 11094 O O . ASN A 1 96 ? 7.561 -14.429 7.193 1.00 74.31 88 ASN A O 8
ATOM 11105 N N . MET A 1 9 ? 2.347 1.877 0.298 1.00 70.20 1 MET A N 9
ATOM 11106 C CA . MET A 1 9 ? 2.553 0.986 -0.838 1.00 75.20 1 MET A CA 9
ATOM 11107 C C . MET A 1 9 ? 3.806 0.138 -0.644 1.00 73.02 1 MET A C 9
ATOM 11108 O O . MET A 1 9 ? 4.577 0.358 0.290 1.00 73.31 1 MET A O 9
ATOM 11122 N N . SER A 1 10 ? 4.002 -0.831 -1.532 1.00 64.32 2 SER A N 9
ATOM 11123 C CA . SER A 1 10 ? 5.160 -1.715 -1.456 1.00 1.41 2 SER A CA 9
ATOM 11124 C C . SER A 1 10 ? 6.412 -1.016 -1.978 1.00 72.02 2 SER A C 9
ATOM 11125 O O . SER A 1 10 ? 7.533 -1.380 -1.623 1.00 54.33 2 SER A O 9
ATOM 11133 N N . ALA A 1 11 ? 6.211 -0.011 -2.824 1.00 3.42 3 ALA A N 9
ATOM 11134 C CA . ALA A 1 11 ? 7.322 0.741 -3.394 1.00 43.02 3 ALA A CA 9
ATOM 11135 C C . ALA A 1 11 ? 8.256 1.254 -2.303 1.00 30.31 3 ALA A C 9
ATOM 11136 O O . ALA A 1 11 ? 9.476 1.265 -2.471 1.00 34.42 3 ALA A O 9
ATOM 11143 N N . ASP A 1 12 ? 7.676 1.678 -1.186 1.00 12.02 4 ASP A N 9
ATOM 11144 C CA . ASP A 1 12 ? 8.456 2.192 -0.066 1.00 64.13 4 ASP A CA 9
ATOM 11145 C C . ASP A 1 12 ? 9.148 1.056 0.681 1.00 72.21 4 ASP A C 9
ATOM 11146 O O . ASP A 1 12 ? 10.180 1.258 1.320 1.00 2.15 4 ASP A O 9
ATOM 11155 N N . ASP A 1 13 ? 8.571 -0.138 0.596 1.00 4.04 5 ASP A N 9
ATOM 11156 C CA . ASP A 1 13 ? 9.132 -1.307 1.265 1.00 40.25 5 ASP A CA 9
ATOM 11157 C C . ASP A 1 13 ? 10.256 -1.920 0.435 1.00 4.53 5 ASP A C 9
ATOM 11158 O O . ASP A 1 13 ? 10.877 -2.902 0.842 1.00 73.45 5 ASP A O 9
ATOM 11167 N N . PHE A 1 14 ? 10.513 -1.333 -0.729 1.00 61.12 6 PHE A N 9
ATOM 11168 C CA . PHE A 1 14 ? 11.561 -1.822 -1.617 1.00 24.40 6 PHE A CA 9
ATOM 11169 C C . PHE A 1 14 ? 12.883 -1.969 -0.869 1.00 2.12 6 PHE A C 9
ATOM 11170 O O . PHE A 1 14 ? 13.720 -2.801 -1.222 1.00 14.45 6 PHE A O 9
ATOM 11187 N N . ASP A 1 15 ? 13.064 -1.155 0.165 1.00 0.31 7 ASP A N 9
ATOM 11188 C CA . ASP A 1 15 ? 14.283 -1.193 0.964 1.00 3.13 7 ASP A CA 9
ATOM 11189 C C . ASP A 1 15 ? 14.509 -2.585 1.545 1.00 61.41 7 ASP A C 9
ATOM 11190 O O . ASP A 1 15 ? 15.559 -3.192 1.338 1.00 64.24 7 ASP A O 9
ATOM 11199 N N . ALA A 1 16 ? 13.516 -3.085 2.274 1.00 64.23 8 ALA A N 9
ATOM 11200 C CA . ALA A 1 16 ? 13.606 -4.406 2.883 1.00 24.14 8 ALA A CA 9
ATOM 11201 C C . ALA A 1 16 ? 13.823 -5.485 1.827 1.00 0.44 8 ALA A C 9
ATOM 11202 O O . ALA A 1 16 ? 14.332 -6.565 2.125 1.00 1.32 8 ALA A O 9
ATOM 11209 N N . ALA A 1 17 ? 13.433 -5.185 0.593 1.00 15.40 9 ALA A N 9
ATOM 11210 C CA . ALA A 1 17 ? 13.585 -6.128 -0.507 1.00 64.32 9 ALA A CA 9
ATOM 11211 C C . ALA A 1 17 ? 15.011 -6.115 -1.048 1.00 24.25 9 ALA A C 9
ATOM 11212 O O . ALA A 1 17 ? 15.631 -7.165 -1.217 1.00 25.20 9 ALA A O 9
ATOM 11219 N N . VAL A 1 18 ? 15.526 -4.920 -1.317 1.00 42.33 10 VAL A N 9
ATOM 11220 C CA . VAL A 1 18 ? 16.880 -4.770 -1.838 1.00 73.13 10 VAL A CA 9
ATOM 11221 C C . VAL A 1 18 ? 17.911 -5.310 -0.853 1.00 55.42 10 VAL A C 9
ATOM 11222 O O . VAL A 1 18 ? 18.966 -5.803 -1.250 1.00 62.40 10 VAL A O 9
ATOM 11235 N N . LYS A 1 19 ? 17.598 -5.212 0.434 1.00 34.55 11 LYS A N 9
ATOM 11236 C CA . LYS A 1 19 ? 18.495 -5.692 1.479 1.00 60.03 11 LYS A CA 9
ATOM 11237 C C . LYS A 1 19 ? 18.492 -7.216 1.541 1.00 30.12 11 LYS A C 9
ATOM 11238 O O . LYS A 1 19 ? 19.487 -7.833 1.921 1.00 22.41 11 LYS A O 9
ATOM 11257 N N . TYR A 1 20 ? 17.369 -7.817 1.165 1.00 55.41 12 TYR A N 9
ATOM 11258 C CA . TYR A 1 20 ? 17.236 -9.269 1.179 1.00 3.42 12 TYR A CA 9
ATOM 11259 C C . TYR A 1 20 ? 17.895 -9.888 -0.050 1.00 2.23 12 TYR A C 9
ATOM 11260 O O . TYR A 1 20 ? 18.321 -11.043 -0.025 1.00 1.41 12 TYR A O 9
ATOM 11278 N N . VAL A 1 21 ? 17.976 -9.110 -1.125 1.00 30.23 13 VAL A N 9
ATOM 11279 C CA . VAL A 1 21 ? 18.584 -9.580 -2.364 1.00 3.41 13 VAL A CA 9
ATOM 11280 C C . VAL A 1 21 ? 20.060 -9.202 -2.429 1.00 52.33 13 VAL A C 9
ATOM 11281 O O . VAL A 1 21 ? 20.871 -9.923 -3.009 1.00 72.45 13 VAL A O 9
ATOM 11294 N N . SER A 1 22 ? 20.401 -8.066 -1.830 1.00 2.41 14 SER A N 9
ATOM 11295 C CA . SER A 1 22 ? 21.779 -7.589 -1.823 1.00 24.24 14 SER A CA 9
ATOM 11296 C C . SER A 1 22 ? 22.631 -8.405 -0.855 1.00 10.25 14 SER A C 9
ATOM 11297 O O . SER A 1 22 ? 23.795 -8.695 -1.128 1.00 12.14 14 SER A O 9
ATOM 11305 N N . ASN A 1 23 ? 22.041 -8.771 0.278 1.00 34.55 15 ASN A N 9
ATOM 11306 C CA . ASN A 1 23 ? 22.744 -9.553 1.289 1.00 63.33 15 ASN A CA 9
ATOM 11307 C C . ASN A 1 23 ? 22.571 -11.048 1.038 1.00 34.21 15 ASN A C 9
ATOM 11308 O O . ASN A 1 23 ? 23.538 -11.810 1.060 1.00 1.12 15 ASN A O 9
ATOM 11319 N N . THR A 1 24 ? 21.330 -11.462 0.799 1.00 21.50 16 THR A N 9
ATOM 11320 C CA . THR A 1 24 ? 21.029 -12.865 0.545 1.00 75.53 16 THR A CA 9
ATOM 11321 C C . THR A 1 24 ? 20.769 -13.112 -0.937 1.00 62.21 16 THR A C 9
ATOM 11322 O O . THR A 1 24 ? 19.809 -12.591 -1.506 1.00 30.53 16 THR A O 9
ATOM 11333 N N . THR A 1 25 ? 21.631 -13.911 -1.559 1.00 41.11 17 THR A N 9
ATOM 11334 C CA . THR A 1 25 ? 21.495 -14.227 -2.975 1.00 44.54 17 THR A CA 9
ATOM 11335 C C . THR A 1 25 ? 21.667 -15.721 -3.225 1.00 4.53 17 THR A C 9
ATOM 11336 O O . THR A 1 25 ? 21.700 -16.170 -4.371 1.00 34.22 17 THR A O 9
ATOM 11347 N N . THR A 1 26 ? 21.777 -16.487 -2.144 1.00 62.43 18 THR A N 9
ATOM 11348 C CA . THR A 1 26 ? 21.946 -17.931 -2.246 1.00 24.41 18 THR A CA 9
ATOM 11349 C C . THR A 1 26 ? 20.608 -18.628 -2.465 1.00 42.31 18 THR A C 9
ATOM 11350 O O . THR A 1 26 ? 20.561 -19.807 -2.814 1.00 5.04 18 THR A O 9
ATOM 11361 N N . MET A 1 27 ? 19.522 -17.890 -2.259 1.00 70.23 19 MET A N 9
ATOM 11362 C CA . MET A 1 27 ? 18.182 -18.438 -2.437 1.00 1.32 19 MET A CA 9
ATOM 11363 C C . MET A 1 27 ? 18.035 -19.080 -3.812 1.00 62.44 19 MET A C 9
ATOM 11364 O O . MET A 1 27 ? 18.811 -18.798 -4.725 1.00 71.32 19 MET A O 9
ATOM 11378 N N . MET A 1 28 ? 17.036 -19.945 -3.953 1.00 30.20 20 MET A N 9
ATOM 11379 C CA . MET A 1 28 ? 16.788 -20.627 -5.218 1.00 50.21 20 MET A CA 9
ATOM 11380 C C . MET A 1 28 ? 16.351 -19.636 -6.293 1.00 34.34 20 MET A C 9
ATOM 11381 O O . MET A 1 28 ? 15.181 -19.259 -6.363 1.00 64.10 20 MET A O 9
ATOM 11395 N N . ALA A 1 29 ? 17.297 -19.219 -7.127 1.00 1.10 21 ALA A N 9
ATOM 11396 C CA . ALA A 1 29 ? 17.008 -18.274 -8.198 1.00 44.14 21 ALA A CA 9
ATOM 11397 C C . ALA A 1 29 ? 17.532 -18.784 -9.537 1.00 33.54 21 ALA A C 9
ATOM 11398 O O . ALA A 1 29 ? 18.445 -19.608 -9.583 1.00 63.22 21 ALA A O 9
ATOM 11405 N N . SER A 1 30 ? 16.946 -18.291 -10.623 1.00 44.31 22 SER A N 9
ATOM 11406 C CA . SER A 1 30 ? 17.351 -18.701 -11.963 1.00 0.23 22 SER A CA 9
ATOM 11407 C C . SER A 1 30 ? 18.110 -17.581 -12.668 1.00 15.51 22 SER A C 9
ATOM 11408 O O . SER A 1 30 ? 18.030 -16.418 -12.273 1.00 71.21 22 SER A O 9
ATOM 11416 N N . ASN A 1 31 ? 18.845 -17.940 -13.714 1.00 65.45 23 ASN A N 9
ATOM 11417 C CA . ASN A 1 31 ? 19.620 -16.966 -14.476 1.00 34.54 23 ASN A CA 9
ATOM 11418 C C . ASN A 1 31 ? 18.721 -15.854 -15.008 1.00 64.11 23 ASN A C 9
ATOM 11419 O O . ASN A 1 31 ? 19.182 -14.743 -15.271 1.00 72.04 23 ASN A O 9
ATOM 11430 N N . ASP A 1 32 ? 17.438 -16.161 -15.163 1.00 43.24 24 ASP A N 9
ATOM 11431 C CA . ASP A 1 32 ? 16.474 -15.187 -15.663 1.00 4.02 24 ASP A CA 9
ATOM 11432 C C . ASP A 1 32 ? 15.915 -14.342 -14.522 1.00 42.04 24 ASP A C 9
ATOM 11433 O O . ASP A 1 32 ? 15.872 -13.115 -14.609 1.00 40.34 24 ASP A O 9
ATOM 11442 N N . ASP A 1 33 ? 15.487 -15.007 -13.455 1.00 63.00 25 ASP A N 9
ATOM 11443 C CA . ASP A 1 33 ? 14.930 -14.317 -12.297 1.00 65.40 25 ASP A CA 9
ATOM 11444 C C . ASP A 1 33 ? 15.960 -13.377 -11.677 1.00 71.45 25 ASP A C 9
ATOM 11445 O O . ASP A 1 33 ? 15.623 -12.285 -11.221 1.00 5.41 25 ASP A O 9
ATOM 11454 N N . LYS A 1 34 ? 17.216 -13.810 -11.664 1.00 61.10 26 LYS A N 9
ATOM 11455 C CA . LYS A 1 34 ? 18.296 -13.008 -11.101 1.00 70.40 26 LYS A CA 9
ATOM 11456 C C . LYS A 1 34 ? 18.534 -11.753 -11.935 1.00 33.41 26 LYS A C 9
ATOM 11457 O O . LYS A 1 34 ? 19.219 -10.827 -11.500 1.00 11.04 26 LYS A O 9
ATOM 11476 N N . LEU A 1 35 ? 17.963 -11.729 -13.134 1.00 51.31 27 LEU A N 9
ATOM 11477 C CA . LEU A 1 35 ? 18.111 -10.586 -14.029 1.00 24.12 27 LEU A CA 9
ATOM 11478 C C . LEU A 1 35 ? 16.949 -9.612 -13.866 1.00 75.42 27 LEU A C 9
ATOM 11479 O O . LEU A 1 35 ? 16.973 -8.505 -14.405 1.00 21.20 27 LEU A O 9
ATOM 11495 N N . CYS A 1 36 ? 15.933 -10.031 -13.119 1.00 62.42 28 CYS A N 9
ATOM 11496 C CA . CYS A 1 36 ? 14.761 -9.196 -12.884 1.00 41.41 28 CYS A CA 9
ATOM 11497 C C . CYS A 1 36 ? 15.060 -8.120 -11.845 1.00 32.35 28 CYS A C 9
ATOM 11498 O O . CYS A 1 36 ? 14.762 -6.943 -12.050 1.00 63.42 28 CYS A O 9
ATOM 11506 N N . PHE A 1 37 ? 15.648 -8.533 -10.727 1.00 2.44 29 PHE A N 9
ATOM 11507 C CA . PHE A 1 37 ? 15.985 -7.605 -9.653 1.00 31.01 29 PHE A CA 9
ATOM 11508 C C . PHE A 1 37 ? 17.069 -6.628 -10.099 1.00 14.55 29 PHE A C 9
ATOM 11509 O O . PHE A 1 37 ? 17.318 -5.618 -9.440 1.00 11.42 29 PHE A O 9
ATOM 11526 N N . TYR A 1 38 ? 17.710 -6.936 -11.220 1.00 54.34 30 TYR A N 9
ATOM 11527 C CA . TYR A 1 38 ? 18.769 -6.087 -11.753 1.00 73.03 30 TYR A CA 9
ATOM 11528 C C . TYR A 1 38 ? 18.188 -4.954 -12.593 1.00 51.25 30 TYR A C 9
ATOM 11529 O O . TYR A 1 38 ? 18.674 -3.823 -12.554 1.00 72.21 30 TYR A O 9
ATOM 11547 N N . LYS A 1 39 ? 17.143 -5.265 -13.354 1.00 25.04 31 LYS A N 9
ATOM 11548 C CA . LYS A 1 39 ? 16.493 -4.275 -14.203 1.00 55.30 31 LYS A CA 9
ATOM 11549 C C . LYS A 1 39 ? 15.596 -3.356 -13.379 1.00 4.20 31 LYS A C 9
ATOM 11550 O O . LYS A 1 39 ? 15.301 -2.232 -13.787 1.00 32.24 31 LYS A O 9
ATOM 11569 N N . TYR A 1 40 ? 15.168 -3.840 -12.218 1.00 44.34 32 TYR A N 9
ATOM 11570 C CA . TYR A 1 40 ? 14.305 -3.062 -11.338 1.00 2.14 32 TYR A CA 9
ATOM 11571 C C . TYR A 1 40 ? 15.094 -1.961 -10.636 1.00 12.54 32 TYR A C 9
ATOM 11572 O O . TYR A 1 40 ? 14.653 -0.813 -10.567 1.00 0.10 32 TYR A O 9
ATOM 11590 N N . TYR A 1 41 ? 16.263 -2.318 -10.116 1.00 73.51 33 TYR A N 9
ATOM 11591 C CA . TYR A 1 41 ? 17.114 -1.362 -9.417 1.00 75.45 33 TYR A CA 9
ATOM 11592 C C . TYR A 1 41 ? 17.555 -0.241 -10.353 1.00 22.01 33 TYR A C 9
ATOM 11593 O O . TYR A 1 41 ? 17.891 0.858 -9.910 1.00 75.30 33 TYR A O 9
ATOM 11611 N N . LYS A 1 42 ? 17.552 -0.526 -11.651 1.00 21.44 34 LYS A N 9
ATOM 11612 C CA . LYS A 1 42 ? 17.950 0.456 -12.652 1.00 11.45 34 LYS A CA 9
ATOM 11613 C C . LYS A 1 42 ? 16.780 1.364 -13.018 1.00 71.22 34 LYS A C 9
ATOM 11614 O O . LYS A 1 42 ? 16.927 2.584 -13.084 1.00 71.25 34 LYS A O 9
ATOM 11633 N N . GLN A 1 43 ? 15.620 0.760 -13.254 1.00 34.23 35 GLN A N 9
ATOM 11634 C CA . GLN A 1 43 ? 14.425 1.515 -13.613 1.00 30.24 35 GLN A CA 9
ATOM 11635 C C . GLN A 1 43 ? 13.891 2.292 -12.414 1.00 24.34 35 GLN A C 9
ATOM 11636 O O . GLN A 1 43 ? 13.213 3.307 -12.571 1.00 64.42 35 GLN A O 9
ATOM 11650 N N . ALA A 1 44 ? 14.202 1.808 -11.215 1.00 72.24 36 ALA A N 9
ATOM 11651 C CA . ALA A 1 44 ? 13.755 2.458 -9.990 1.00 32.23 36 ALA A CA 9
ATOM 11652 C C . ALA A 1 44 ? 14.751 3.519 -9.537 1.00 4.45 36 ALA A C 9
ATOM 11653 O O . ALA A 1 44 ? 14.551 4.179 -8.516 1.00 41.32 36 ALA A O 9
ATOM 11660 N N . THR A 1 45 ? 15.827 3.679 -10.301 1.00 3.40 37 THR A N 9
ATOM 11661 C CA . THR A 1 45 ? 16.856 4.659 -9.977 1.00 2.51 37 THR A CA 9
ATOM 11662 C C . THR A 1 45 ? 17.006 5.688 -11.092 1.00 0.33 37 THR A C 9
ATOM 11663 O O . THR A 1 45 ? 16.947 6.894 -10.850 1.00 30.14 37 THR A O 9
ATOM 11674 N N . VAL A 1 46 ? 17.200 5.205 -12.315 1.00 33.02 38 VAL A N 9
ATOM 11675 C CA . VAL A 1 46 ? 17.356 6.083 -13.468 1.00 1.30 38 VAL A CA 9
ATOM 11676 C C . VAL A 1 46 ? 16.010 6.380 -14.120 1.00 22.42 38 VAL A C 9
ATOM 11677 O O . VAL A 1 46 ? 15.541 7.517 -14.110 1.00 33.30 38 VAL A O 9
ATOM 11690 N N . GLY A 1 47 ? 15.393 5.347 -14.686 1.00 51.02 39 GLY A N 9
ATOM 11691 C CA . GLY A 1 47 ? 14.106 5.517 -15.335 1.00 11.11 39 GLY A CA 9
ATOM 11692 C C . GLY A 1 47 ? 13.998 4.727 -16.624 1.00 55.10 39 GLY A C 9
ATOM 11693 O O . GLY A 1 47 ? 13.051 3.963 -16.814 1.00 24.42 39 GLY A O 9
ATOM 11697 N N . ASP A 1 48 ? 14.967 4.912 -17.513 1.00 3.52 40 ASP A N 9
ATOM 11698 C CA . ASP A 1 48 ? 14.977 4.211 -18.792 1.00 13.55 40 ASP A CA 9
ATOM 11699 C C . ASP A 1 48 ? 16.403 3.873 -19.215 1.00 74.01 40 ASP A C 9
ATOM 11700 O O . ASP A 1 48 ? 17.357 4.534 -18.803 1.00 34.23 40 ASP A O 9
ATOM 11709 N N . CYS A 1 49 ? 16.540 2.840 -20.039 1.00 10.10 41 CYS A N 9
ATOM 11710 C CA . CYS A 1 49 ? 17.850 2.412 -20.517 1.00 40.41 41 CYS A CA 9
ATOM 11711 C C . CYS A 1 49 ? 18.401 3.396 -21.545 1.00 24.54 41 CYS A C 9
ATOM 11712 O O . CYS A 1 49 ? 17.660 3.925 -22.372 1.00 23.51 41 CYS A O 9
ATOM 11720 N N . ASN A 1 50 ? 19.707 3.636 -21.484 1.00 41.32 42 ASN A N 9
ATOM 11721 C CA . ASN A 1 50 ? 20.358 4.558 -22.408 1.00 52.13 42 ASN A CA 9
ATOM 11722 C C . ASN A 1 50 ? 21.869 4.352 -22.408 1.00 5.12 42 ASN A C 9
ATOM 11723 O O . ASN A 1 50 ? 22.638 5.310 -22.317 1.00 31.34 42 ASN A O 9
ATOM 11734 N N . LYS A 1 51 ? 22.290 3.096 -22.511 1.00 31.12 43 LYS A N 9
ATOM 11735 C CA . LYS A 1 51 ? 23.709 2.762 -22.524 1.00 42.24 43 LYS A CA 9
ATOM 11736 C C . LYS A 1 51 ? 24.099 2.094 -23.839 1.00 55.12 43 LYS A C 9
ATOM 11737 O O . LYS A 1 51 ? 23.263 1.538 -24.552 1.00 53.53 43 LYS A O 9
ATOM 11756 N N . PRO A 1 52 ? 25.398 2.147 -24.169 1.00 34.21 44 PRO A N 9
ATOM 11757 C CA . PRO A 1 52 ? 25.927 1.550 -25.399 1.00 21.24 44 PRO A CA 9
ATOM 11758 C C . PRO A 1 52 ? 25.897 0.026 -25.363 1.00 22.34 44 PRO A C 9
ATOM 11759 O O . PRO A 1 52 ? 26.087 -0.585 -24.310 1.00 51.24 44 PRO A O 9
ATOM 11770 N N . LYS A 1 53 ? 25.658 -0.584 -26.519 1.00 24.24 45 LYS A N 9
ATOM 11771 C CA . LYS A 1 53 ? 25.605 -2.038 -26.621 1.00 3.33 45 LYS A CA 9
ATOM 11772 C C . LYS A 1 53 ? 26.906 -2.665 -26.130 1.00 30.51 45 LYS A C 9
ATOM 11773 O O . LYS A 1 53 ? 28.004 -2.226 -26.473 1.00 73.23 45 LYS A O 9
ATOM 11792 N N . PRO A 1 54 ? 26.783 -3.719 -25.308 1.00 53.53 46 PRO A N 9
ATOM 11793 C CA . PRO A 1 54 ? 27.939 -4.430 -24.755 1.00 35.22 46 PRO A CA 9
ATOM 11794 C C . PRO A 1 54 ? 28.694 -5.222 -25.816 1.00 63.41 46 PRO A C 9
ATOM 11795 O O . PRO A 1 54 ? 28.510 -5.008 -27.013 1.00 51.24 46 PRO A O 9
ATOM 11806 N N . GLY A 1 55 ? 29.546 -6.140 -25.369 1.00 22.14 47 GLY A N 9
ATOM 11807 C CA . GLY A 1 55 ? 30.317 -6.951 -26.293 1.00 52.44 47 GLY A CA 9
ATOM 11808 C C . GLY A 1 55 ? 29.439 -7.810 -27.181 1.00 51.04 47 GLY A C 9
ATOM 11809 O O . GLY A 1 55 ? 28.259 -7.517 -27.369 1.00 53.52 47 GLY A O 9
ATOM 11813 N N . MET A 1 56 ? 30.016 -8.874 -27.730 1.00 45.44 48 MET A N 9
ATOM 11814 C CA . MET A 1 56 ? 29.278 -9.778 -28.604 1.00 40.13 48 MET A CA 9
ATOM 11815 C C . MET A 1 56 ? 29.454 -11.227 -28.161 1.00 14.34 48 MET A C 9
ATOM 11816 O O . MET A 1 56 ? 28.518 -12.025 -28.230 1.00 25.53 48 MET A O 9
ATOM 11830 N N . LEU A 1 57 ? 30.656 -11.560 -27.706 1.00 4.34 49 LEU A N 9
ATOM 11831 C CA . LEU A 1 57 ? 30.955 -12.913 -27.251 1.00 34.35 49 LEU A CA 9
ATOM 11832 C C . LEU A 1 57 ? 30.197 -13.235 -25.967 1.00 32.45 49 LEU A C 9
ATOM 11833 O O . LEU A 1 57 ? 30.201 -14.375 -25.502 1.00 70.11 49 LEU A O 9
ATOM 11849 N N . GLN A 1 58 ? 29.546 -12.224 -25.400 1.00 22.41 50 GLN A N 9
ATOM 11850 C CA . GLN A 1 58 ? 28.783 -12.401 -24.170 1.00 74.24 50 GLN A CA 9
ATOM 11851 C C . GLN A 1 58 ? 27.309 -12.649 -24.476 1.00 21.13 50 GLN A C 9
ATOM 11852 O O . GLN A 1 58 ? 26.728 -12.004 -25.349 1.00 11.50 50 GLN A O 9
ATOM 11866 N N . LEU A 1 59 ? 26.710 -13.588 -23.752 1.00 11.14 51 LEU A N 9
ATOM 11867 C CA . LEU A 1 59 ? 25.303 -13.922 -23.945 1.00 1.10 51 LEU A CA 9
ATOM 11868 C C . LEU A 1 59 ? 24.417 -13.117 -22.999 1.00 64.03 51 LEU A C 9
ATOM 11869 O O . LEU A 1 59 ? 23.516 -12.402 -23.436 1.00 43.15 51 LEU A O 9
ATOM 11885 N N . GLN A 1 60 ? 24.682 -13.238 -21.702 1.00 41.24 52 GLN A N 9
ATOM 11886 C CA . GLN A 1 60 ? 23.909 -12.520 -20.696 1.00 5.15 52 GLN A CA 9
ATOM 11887 C C . GLN A 1 60 ? 23.830 -11.034 -21.028 1.00 54.41 52 GLN A C 9
ATOM 11888 O O . GLN A 1 60 ? 22.826 -10.379 -20.747 1.00 44.24 52 GLN A O 9
ATOM 11902 N N . GLU A 1 61 ? 24.894 -10.508 -21.627 1.00 73.34 53 GLU A N 9
ATOM 11903 C CA . GLU A 1 61 ? 24.943 -9.098 -21.997 1.00 21.53 53 GLU A CA 9
ATOM 11904 C C . GLU A 1 61 ? 23.681 -8.689 -22.750 1.00 12.32 53 GLU A C 9
ATOM 11905 O O . GLU A 1 61 ? 23.153 -7.595 -22.551 1.00 15.42 53 GLU A O 9
ATOM 11917 N N . LYS A 1 62 ? 23.202 -9.575 -23.617 1.00 3.14 54 LYS A N 9
ATOM 11918 C CA . LYS A 1 62 ? 22.002 -9.308 -24.400 1.00 60.13 54 LYS A CA 9
ATOM 11919 C C . LYS A 1 62 ? 20.758 -9.336 -23.518 1.00 24.44 54 LYS A C 9
ATOM 11920 O O . LYS A 1 62 ? 19.855 -8.515 -23.675 1.00 0.33 54 LYS A O 9
ATOM 11939 N N . TYR A 1 63 ? 20.719 -10.285 -22.589 1.00 23.31 55 TYR A N 9
ATOM 11940 C CA . TYR A 1 63 ? 19.586 -10.421 -21.682 1.00 12.33 55 TYR A CA 9
ATOM 11941 C C . TYR A 1 63 ? 19.558 -9.278 -20.671 1.00 33.42 55 TYR A C 9
ATOM 11942 O O . TYR A 1 63 ? 18.500 -8.912 -20.159 1.00 13.21 55 TYR A O 9
ATOM 11960 N N . LYS A 1 64 ? 20.729 -8.718 -20.388 1.00 61.50 56 LYS A N 9
ATOM 11961 C CA . LYS A 1 64 ? 20.842 -7.616 -19.440 1.00 72.23 56 LYS A CA 9
ATOM 11962 C C . LYS A 1 64 ? 20.635 -6.276 -20.138 1.00 14.41 56 LYS A C 9
ATOM 11963 O O . LYS A 1 64 ? 20.245 -5.292 -19.509 1.00 15.02 56 LYS A O 9
ATOM 11982 N N . TRP A 1 65 ? 20.897 -6.245 -21.439 1.00 54.34 57 TRP A N 9
ATOM 11983 C CA . TRP A 1 65 ? 20.737 -5.024 -22.222 1.00 70.32 57 TRP A CA 9
ATOM 11984 C C . TRP A 1 65 ? 19.341 -4.946 -22.831 1.00 21.55 57 TRP A C 9
ATOM 11985 O O . TRP A 1 65 ? 18.838 -3.860 -23.112 1.00 52.45 57 TRP A O 9
ATOM 12006 N N . GLU A 1 66 ? 18.721 -6.106 -23.030 1.00 4.42 58 GLU A N 9
ATOM 12007 C CA . GLU A 1 66 ? 17.383 -6.166 -23.606 1.00 21.33 58 GLU A CA 9
ATOM 12008 C C . GLU A 1 66 ? 16.322 -5.885 -22.546 1.00 74.40 58 GLU A C 9
ATOM 12009 O O . GLU A 1 66 ? 15.354 -5.168 -22.797 1.00 12.22 58 GLU A O 9
ATOM 12021 N N . ALA A 1 67 ? 16.511 -6.457 -21.361 1.00 73.23 59 ALA A N 9
ATOM 12022 C CA . ALA A 1 67 ? 15.571 -6.268 -20.263 1.00 4.20 59 ALA A CA 9
ATOM 12023 C C . ALA A 1 67 ? 15.485 -4.799 -19.862 1.00 30.24 59 ALA A C 9
ATOM 12024 O O . ALA A 1 67 ? 14.404 -4.209 -19.860 1.00 25.35 59 ALA A O 9
ATOM 12031 N N . TRP A 1 68 ? 16.628 -4.216 -19.522 1.00 45.51 60 TRP A N 9
ATOM 12032 C CA . TRP A 1 68 ? 16.681 -2.815 -19.118 1.00 20.12 60 TRP A CA 9
ATOM 12033 C C . TRP A 1 68 ? 16.066 -1.917 -20.185 1.00 52.13 60 TRP A C 9
ATOM 12034 O O . TRP A 1 68 ? 15.573 -0.830 -19.886 1.00 74.41 60 TRP A O 9
ATOM 12055 N N . ASN A 1 69 ? 16.098 -2.378 -21.431 1.00 64.24 61 ASN A N 9
ATOM 12056 C CA . ASN A 1 69 ? 15.544 -1.615 -22.544 1.00 33.14 61 ASN A CA 9
ATOM 12057 C C . ASN A 1 69 ? 14.058 -1.913 -22.720 1.00 52.20 61 ASN A C 9
ATOM 12058 O O . ASN A 1 69 ? 13.308 -1.090 -23.245 1.00 34.44 61 ASN A O 9
ATOM 12069 N N . ALA A 1 70 ? 13.640 -3.094 -22.277 1.00 70.34 62 ALA A N 9
ATOM 12070 C CA . ALA A 1 70 ? 12.244 -3.500 -22.384 1.00 11.33 62 ALA A CA 9
ATOM 12071 C C . ALA A 1 70 ? 11.377 -2.752 -21.376 1.00 71.14 62 ALA A C 9
ATOM 12072 O O . ALA A 1 70 ? 10.162 -2.645 -21.546 1.00 74.52 62 ALA A O 9
ATOM 12079 N N . LEU A 1 71 ? 12.008 -2.237 -20.327 1.00 42.43 63 LEU A N 9
ATOM 12080 C CA . LEU A 1 71 ? 11.294 -1.499 -19.291 1.00 52.22 63 LEU A CA 9
ATOM 12081 C C . LEU A 1 71 ? 11.392 0.005 -19.528 1.00 32.14 63 LEU A C 9
ATOM 12082 O O . LEU A 1 71 ? 11.216 0.801 -18.605 1.00 65.01 63 LEU A O 9
ATOM 12098 N N . ARG A 1 72 ? 11.671 0.386 -20.770 1.00 10.43 64 ARG A N 9
ATOM 12099 C CA . ARG A 1 72 ? 11.791 1.795 -21.128 1.00 21.54 64 ARG A CA 9
ATOM 12100 C C . ARG A 1 72 ? 10.477 2.531 -20.886 1.00 74.12 64 ARG A C 9
ATOM 12101 O O . ARG A 1 72 ? 9.417 2.093 -21.332 1.00 71.00 64 ARG A O 9
ATOM 12122 N N . GLY A 1 73 ? 10.554 3.653 -20.176 1.00 61.43 65 GLY A N 9
ATOM 12123 C CA . GLY A 1 73 ? 9.364 4.431 -19.887 1.00 41.33 65 GLY A CA 9
ATOM 12124 C C . GLY A 1 73 ? 8.805 4.145 -18.508 1.00 2.55 65 GLY A C 9
ATOM 12125 O O . GLY A 1 73 ? 8.027 4.933 -17.970 1.00 42.35 65 GLY A O 9
ATOM 12129 N N . MET A 1 74 ? 9.201 3.014 -17.933 1.00 43.40 66 MET A N 9
ATOM 12130 C CA . MET A 1 74 ? 8.734 2.627 -16.607 1.00 72.32 66 MET A CA 9
ATOM 12131 C C . MET A 1 74 ? 8.989 3.738 -15.594 1.00 43.11 66 MET A C 9
ATOM 12132 O O . MET A 1 74 ? 9.895 4.554 -15.768 1.00 72.54 66 MET A O 9
ATOM 12146 N N . SER A 1 75 ? 8.185 3.765 -14.536 1.00 24.41 67 SER A N 9
ATOM 12147 C CA . SER A 1 75 ? 8.322 4.779 -13.497 1.00 63.31 67 SER A CA 9
ATOM 12148 C C . SER A 1 75 ? 9.079 4.225 -12.293 1.00 73.15 67 SER A C 9
ATOM 12149 O O . SER A 1 75 ? 9.366 3.029 -12.221 1.00 53.42 67 SER A O 9
ATOM 12157 N N . THR A 1 76 ? 9.400 5.103 -11.349 1.00 14.44 68 THR A N 9
ATOM 12158 C CA . THR A 1 76 ? 10.123 4.705 -10.148 1.00 64.42 68 THR A CA 9
ATOM 12159 C C . THR A 1 76 ? 9.304 3.730 -9.310 1.00 70.23 68 THR A C 9
ATOM 12160 O O . THR A 1 76 ? 9.802 2.684 -8.896 1.00 31.25 68 THR A O 9
ATOM 12171 N N . GLU A 1 77 ? 8.045 4.080 -9.066 1.00 30.20 69 GLU A N 9
ATOM 12172 C CA . GLU A 1 77 ? 7.157 3.234 -8.277 1.00 1.01 69 GLU A CA 9
ATOM 12173 C C . GLU A 1 77 ? 6.858 1.928 -9.008 1.00 12.33 69 GLU A C 9
ATOM 12174 O O . GLU A 1 77 ? 6.730 0.873 -8.388 1.00 30.33 69 GLU A O 9
ATOM 12186 N N . SER A 1 78 ? 6.747 2.009 -10.330 1.00 14.12 70 SER A N 9
ATOM 12187 C CA . SER A 1 78 ? 6.458 0.836 -11.146 1.00 31.53 70 SER A CA 9
ATOM 12188 C C . SER A 1 78 ? 7.526 -0.237 -10.952 1.00 51.34 70 SER A C 9
ATOM 12189 O O . SER A 1 78 ? 7.219 -1.425 -10.868 1.00 24.43 70 SER A O 9
ATOM 12197 N N . ALA A 1 79 ? 8.782 0.193 -10.884 1.00 15.54 71 ALA A N 9
ATOM 12198 C CA . ALA A 1 79 ? 9.896 -0.728 -10.698 1.00 54.03 71 ALA A CA 9
ATOM 12199 C C . ALA A 1 79 ? 9.937 -1.259 -9.269 1.00 43.33 71 ALA A C 9
ATOM 12200 O O . ALA A 1 79 ? 9.998 -2.468 -9.046 1.00 74.14 71 ALA A O 9
ATOM 12207 N N . LYS A 1 80 ? 9.905 -0.347 -8.303 1.00 44.14 72 LYS A N 9
ATOM 12208 C CA . LYS A 1 80 ? 9.939 -0.722 -6.895 1.00 31.31 72 LYS A CA 9
ATOM 12209 C C . LYS A 1 80 ? 8.791 -1.668 -6.556 1.00 61.14 72 LYS A C 9
ATOM 12210 O O . LYS A 1 80 ? 8.909 -2.506 -5.663 1.00 12.33 72 LYS A O 9
ATOM 12229 N N . GLU A 1 81 ? 7.683 -1.529 -7.277 1.00 50.44 73 GLU A N 9
ATOM 12230 C CA . GLU A 1 81 ? 6.515 -2.372 -7.053 1.00 31.15 73 GLU A CA 9
ATOM 12231 C C . GLU A 1 81 ? 6.749 -3.781 -7.591 1.00 40.51 73 GLU A C 9
ATOM 12232 O O . GLU A 1 81 ? 6.093 -4.734 -7.172 1.00 51.42 73 GLU A O 9
ATOM 12244 N N . ALA A 1 82 ? 7.689 -3.903 -8.523 1.00 12.31 74 ALA A N 9
ATOM 12245 C CA . ALA A 1 82 ? 8.011 -5.194 -9.118 1.00 40.41 74 ALA A CA 9
ATOM 12246 C C . ALA A 1 82 ? 9.052 -5.937 -8.287 1.00 52.35 74 ALA A C 9
ATOM 12247 O O . ALA A 1 82 ? 9.125 -7.165 -8.321 1.00 33.35 74 ALA A O 9
ATOM 12254 N N . TYR A 1 83 ? 9.855 -5.184 -7.544 1.00 65.32 75 TYR A N 9
ATOM 12255 C CA . TYR A 1 83 ? 10.895 -5.772 -6.707 1.00 73.02 75 TYR A CA 9
ATOM 12256 C C . TYR A 1 83 ? 10.288 -6.463 -5.490 1.00 71.30 75 TYR A C 9
ATOM 12257 O O . TYR A 1 83 ? 10.921 -7.315 -4.865 1.00 54.31 75 TYR A O 9
ATOM 12275 N N . VAL A 1 84 ? 9.055 -6.091 -5.159 1.00 44.24 76 VAL A N 9
ATOM 12276 C CA . VAL A 1 84 ? 8.360 -6.675 -4.019 1.00 23.14 76 VAL A CA 9
ATOM 12277 C C . VAL A 1 84 ? 7.545 -7.894 -4.437 1.00 2.50 76 VAL A C 9
ATOM 12278 O O . VAL A 1 84 ? 7.375 -8.836 -3.664 1.00 21.34 76 VAL A O 9
ATOM 12291 N N . LYS A 1 85 ? 7.043 -7.868 -5.667 1.00 35.43 77 LYS A N 9
ATOM 12292 C CA . LYS A 1 85 ? 6.246 -8.971 -6.191 1.00 32.32 77 LYS A CA 9
ATOM 12293 C C . LYS A 1 85 ? 7.140 -10.046 -6.802 1.00 54.31 77 LYS A C 9
ATOM 12294 O O . LYS A 1 85 ? 6.870 -11.240 -6.671 1.00 21.42 77 LYS A O 9
ATOM 12313 N N . LEU A 1 86 ? 8.204 -9.614 -7.469 1.00 3.12 78 LEU A N 9
ATOM 12314 C CA . LEU A 1 86 ? 9.139 -10.539 -8.099 1.00 64.33 78 LEU A CA 9
ATOM 12315 C C . LEU A 1 86 ? 9.993 -11.249 -7.053 1.00 14.44 78 LEU A C 9
ATOM 12316 O O . LEU A 1 86 ? 10.186 -12.464 -7.113 1.00 52.30 78 LEU A O 9
ATOM 12332 N N . LEU A 1 87 ? 10.499 -10.483 -6.092 1.00 63.14 79 LEU A N 9
ATOM 12333 C CA . LEU A 1 87 ? 11.330 -11.038 -5.030 1.00 24.42 79 LEU A CA 9
ATOM 12334 C C . LEU A 1 87 ? 10.623 -12.197 -4.334 1.00 52.21 79 LEU A C 9
ATOM 12335 O O . LEU A 1 87 ? 11.267 -13.081 -3.769 1.00 14.25 79 LEU A O 9
ATOM 12351 N N . ASP A 1 88 ? 9.295 -12.187 -4.382 1.00 3.42 80 ASP A N 9
ATOM 12352 C CA . ASP A 1 88 ? 8.500 -13.238 -3.759 1.00 32.20 80 ASP A CA 9
ATOM 12353 C C . ASP A 1 88 ? 8.825 -14.598 -4.368 1.00 72.52 80 ASP A C 9
ATOM 12354 O O . ASP A 1 88 ? 8.590 -15.639 -3.753 1.00 75.11 80 ASP A O 9
ATOM 12363 N N . THR A 1 89 ? 9.366 -14.583 -5.582 1.00 64.43 81 THR A N 9
ATOM 12364 C CA . THR A 1 89 ? 9.722 -15.815 -6.276 1.00 54.10 81 THR A CA 9
ATOM 12365 C C . THR A 1 89 ? 11.124 -16.276 -5.895 1.00 13.03 81 THR A C 9
ATOM 12366 O O . THR A 1 89 ? 11.438 -17.465 -5.965 1.00 11.05 81 THR A O 9
ATOM 12377 N N . LEU A 1 90 ? 11.963 -15.329 -5.491 1.00 23.12 82 LEU A N 9
ATOM 12378 C CA . LEU A 1 90 ? 13.333 -15.639 -5.097 1.00 44.40 82 LEU A CA 9
ATOM 12379 C C . LEU A 1 90 ? 13.404 -16.015 -3.621 1.00 32.24 82 LEU A C 9
ATOM 12380 O O . LEU A 1 90 ? 13.851 -17.106 -3.269 1.00 32.41 82 LEU A O 9
ATOM 12396 N N . ALA A 1 91 ? 12.957 -15.105 -2.761 1.00 64.02 83 ALA A N 9
ATOM 12397 C CA . ALA A 1 91 ? 12.966 -15.343 -1.323 1.00 73.32 83 ALA A CA 9
ATOM 12398 C C . ALA A 1 91 ? 11.699 -14.802 -0.670 1.00 34.33 83 ALA A C 9
ATOM 12399 O O . ALA A 1 91 ? 11.673 -13.695 -0.132 1.00 31.23 83 ALA A O 9
ATOM 12406 N N . PRO A 1 92 ? 10.621 -15.599 -0.717 1.00 31.43 84 PRO A N 9
ATOM 12407 C CA . PRO A 1 92 ? 9.330 -15.221 -0.134 1.00 2.21 84 PRO A CA 9
ATOM 12408 C C . PRO A 1 92 ? 9.367 -15.196 1.390 1.00 22.43 84 PRO A C 9
ATOM 12409 O O . PRO A 1 92 ? 8.408 -14.776 2.037 1.00 1.03 84 PRO A O 9
ATOM 12420 N N . SER A 1 93 ? 10.480 -15.649 1.958 1.00 25.20 85 SER A N 9
ATOM 12421 C CA . SER A 1 93 ? 10.641 -15.682 3.407 1.00 32.30 85 SER A CA 9
ATOM 12422 C C . SER A 1 93 ? 10.812 -14.273 3.967 1.00 73.41 85 SER A C 9
ATOM 12423 O O . SER A 1 93 ? 10.802 -14.071 5.181 1.00 25.01 85 SER A O 9
ATOM 12431 N N . TRP A 1 94 ? 10.968 -13.304 3.073 1.00 15.41 86 TRP A N 9
ATOM 12432 C CA . TRP A 1 94 ? 11.141 -11.913 3.477 1.00 52.21 86 TRP A CA 9
ATOM 12433 C C . TRP A 1 94 ? 9.798 -11.271 3.809 1.00 22.24 86 TRP A C 9
ATOM 12434 O O . TRP A 1 94 ? 9.729 -10.329 4.599 1.00 51.25 86 TRP A O 9
ATOM 12455 N N . ARG A 1 95 ? 8.734 -11.788 3.203 1.00 2.52 87 ARG A N 9
ATOM 12456 C CA . ARG A 1 95 ? 7.394 -11.263 3.435 1.00 34.40 87 ARG A CA 9
ATOM 12457 C C . ARG A 1 95 ? 6.642 -12.122 4.448 1.00 11.12 87 ARG A C 9
ATOM 12458 O O . ARG A 1 95 ? 5.738 -11.644 5.132 1.00 3.33 87 ARG A O 9
ATOM 12479 N N . ASN A 1 96 ? 7.022 -13.392 4.537 1.00 22.34 88 ASN A N 9
ATOM 12480 C CA . ASN A 1 96 ? 6.383 -14.318 5.466 1.00 44.11 88 ASN A CA 9
ATOM 12481 C C . ASN A 1 96 ? 6.601 -13.876 6.910 1.00 21.50 88 ASN A C 9
ATOM 12482 O O . ASN A 1 96 ? 5.986 -14.412 7.832 1.00 10.50 88 ASN A O 9
ATOM 12493 N N . MET A 1 9 ? 3.049 0.839 1.283 1.00 73.25 1 MET A N 10
ATOM 12494 C CA . MET A 1 9 ? 3.003 0.444 -0.121 1.00 34.35 1 MET A CA 10
ATOM 12495 C C . MET A 1 9 ? 4.273 -0.301 -0.518 1.00 30.55 1 MET A C 10
ATOM 12496 O O . MET A 1 9 ? 5.349 -0.046 0.023 1.00 14.55 1 MET A O 10
ATOM 12510 N N . SER A 1 10 ? 4.141 -1.224 -1.465 1.00 71.30 2 SER A N 10
ATOM 12511 C CA . SER A 1 10 ? 5.278 -2.009 -1.931 1.00 71.42 2 SER A CA 10
ATOM 12512 C C . SER A 1 10 ? 6.347 -1.108 -2.541 1.00 52.05 2 SER A C 10
ATOM 12513 O O . SER A 1 10 ? 7.526 -1.460 -2.576 1.00 15.14 2 SER A O 10
ATOM 12521 N N . ALA A 1 11 ? 5.925 0.057 -3.023 1.00 23.14 3 ALA A N 10
ATOM 12522 C CA . ALA A 1 11 ? 6.845 1.010 -3.630 1.00 3.50 3 ALA A CA 10
ATOM 12523 C C . ALA A 1 11 ? 7.800 1.590 -2.592 1.00 12.14 3 ALA A C 10
ATOM 12524 O O . ALA A 1 11 ? 8.923 1.977 -2.915 1.00 1.04 3 ALA A O 10
ATOM 12531 N N . ASP A 1 12 ? 7.346 1.648 -1.345 1.00 33.15 4 ASP A N 10
ATOM 12532 C CA . ASP A 1 12 ? 8.160 2.180 -0.258 1.00 51.32 4 ASP A CA 10
ATOM 12533 C C . ASP A 1 12 ? 8.907 1.061 0.460 1.00 65.13 4 ASP A C 10
ATOM 12534 O O . ASP A 1 12 ? 9.948 1.292 1.076 1.00 60.41 4 ASP A O 10
ATOM 12543 N N . ASP A 1 13 ? 8.370 -0.151 0.376 1.00 14.23 5 ASP A N 10
ATOM 12544 C CA . ASP A 1 13 ? 8.986 -1.307 1.018 1.00 55.51 5 ASP A CA 10
ATOM 12545 C C . ASP A 1 13 ? 10.117 -1.865 0.161 1.00 60.13 5 ASP A C 10
ATOM 12546 O O . ASP A 1 13 ? 10.824 -2.786 0.571 1.00 43.32 5 ASP A O 10
ATOM 12555 N N . PHE A 1 14 ? 10.282 -1.303 -1.032 1.00 52.21 6 PHE A N 10
ATOM 12556 C CA . PHE A 1 14 ? 11.326 -1.746 -1.948 1.00 40.14 6 PHE A CA 10
ATOM 12557 C C . PHE A 1 14 ? 12.683 -1.778 -1.252 1.00 3.11 6 PHE A C 10
ATOM 12558 O O . PHE A 1 14 ? 13.543 -2.595 -1.581 1.00 71.41 6 PHE A O 10
ATOM 12575 N N . ASP A 1 15 ? 12.868 -0.882 -0.288 1.00 61.33 7 ASP A N 10
ATOM 12576 C CA . ASP A 1 15 ? 14.120 -0.807 0.456 1.00 71.21 7 ASP A CA 10
ATOM 12577 C C . ASP A 1 15 ? 14.434 -2.141 1.127 1.00 42.23 7 ASP A C 10
ATOM 12578 O O . ASP A 1 15 ? 15.573 -2.607 1.101 1.00 51.32 7 ASP A O 10
ATOM 12587 N N . ALA A 1 16 ? 13.417 -2.749 1.728 1.00 70.33 8 ALA A N 10
ATOM 12588 C CA . ALA A 1 16 ? 13.584 -4.029 2.405 1.00 65.34 8 ALA A CA 10
ATOM 12589 C C . ALA A 1 16 ? 13.718 -5.168 1.400 1.00 61.44 8 ALA A C 10
ATOM 12590 O O . ALA A 1 16 ? 14.061 -6.293 1.764 1.00 54.13 8 ALA A O 10
ATOM 12597 N N . ALA A 1 17 ? 13.445 -4.870 0.134 1.00 51.42 9 ALA A N 10
ATOM 12598 C CA . ALA A 1 17 ? 13.536 -5.869 -0.924 1.00 1.52 9 ALA A CA 10
ATOM 12599 C C . ALA A 1 17 ? 14.915 -5.854 -1.575 1.00 72.21 9 ALA A C 10
ATOM 12600 O O . ALA A 1 17 ? 15.409 -6.886 -2.029 1.00 72.41 9 ALA A O 10
ATOM 12607 N N . VAL A 1 18 ? 15.532 -4.677 -1.618 1.00 74.54 10 VAL A N 10
ATOM 12608 C CA . VAL A 1 18 ? 16.854 -4.529 -2.214 1.00 41.01 10 VAL A CA 10
ATOM 12609 C C . VAL A 1 18 ? 17.941 -5.030 -1.270 1.00 44.12 10 VAL A C 10
ATOM 12610 O O . VAL A 1 18 ? 19.012 -5.453 -1.707 1.00 1.21 10 VAL A O 10
ATOM 12623 N N . LYS A 1 19 ? 17.660 -4.980 0.027 1.00 33.23 11 LYS A N 10
ATOM 12624 C CA . LYS A 1 19 ? 18.612 -5.430 1.035 1.00 21.54 11 LYS A CA 10
ATOM 12625 C C . LYS A 1 19 ? 18.717 -6.952 1.043 1.00 23.13 11 LYS A C 10
ATOM 12626 O O . LYS A 1 19 ? 19.816 -7.508 1.039 1.00 71.13 11 LYS A O 10
ATOM 12645 N N . TYR A 1 20 ? 17.569 -7.620 1.054 1.00 41.22 12 TYR A N 10
ATOM 12646 C CA . TYR A 1 20 ? 17.533 -9.077 1.063 1.00 35.41 12 TYR A CA 10
ATOM 12647 C C . TYR A 1 20 ? 18.170 -9.646 -0.201 1.00 33.41 12 TYR A C 10
ATOM 12648 O O . TYR A 1 20 ? 18.642 -10.783 -0.215 1.00 33.43 12 TYR A O 10
ATOM 12666 N N . VAL A 1 21 ? 18.180 -8.846 -1.262 1.00 71.33 13 VAL A N 10
ATOM 12667 C CA . VAL A 1 21 ? 18.760 -9.268 -2.532 1.00 3.42 13 VAL A CA 10
ATOM 12668 C C . VAL A 1 21 ? 20.215 -8.826 -2.644 1.00 61.24 13 VAL A C 10
ATOM 12669 O O . VAL A 1 21 ? 21.035 -9.507 -3.261 1.00 1.24 13 VAL A O 10
ATOM 12682 N N . SER A 1 22 ? 20.529 -7.682 -2.044 1.00 71.44 14 SER A N 10
ATOM 12683 C CA . SER A 1 22 ? 21.885 -7.148 -2.080 1.00 1.52 14 SER A CA 10
ATOM 12684 C C . SER A 1 22 ? 22.794 -7.908 -1.119 1.00 1.31 14 SER A C 10
ATOM 12685 O O . SER A 1 22 ? 23.962 -8.155 -1.417 1.00 33.13 14 SER A O 10
ATOM 12693 N N . ASN A 1 23 ? 22.248 -8.275 0.036 1.00 25.30 15 ASN A N 10
ATOM 12694 C CA . ASN A 1 23 ? 23.009 -9.007 1.042 1.00 4.13 15 ASN A CA 10
ATOM 12695 C C . ASN A 1 23 ? 22.912 -10.512 0.810 1.00 10.33 15 ASN A C 10
ATOM 12696 O O . ASN A 1 23 ? 23.918 -11.222 0.835 1.00 52.12 15 ASN A O 10
ATOM 12707 N N . THR A 1 24 ? 21.693 -10.993 0.584 1.00 3.53 16 THR A N 10
ATOM 12708 C CA . THR A 1 24 ? 21.463 -12.412 0.348 1.00 24.23 16 THR A CA 10
ATOM 12709 C C . THR A 1 24 ? 21.195 -12.688 -1.127 1.00 11.03 16 THR A C 10
ATOM 12710 O O . THR A 1 24 ? 20.265 -12.133 -1.714 1.00 63.41 16 THR A O 10
ATOM 12721 N N . THR A 1 25 ? 22.014 -13.549 -1.722 1.00 23.42 17 THR A N 10
ATOM 12722 C CA . THR A 1 25 ? 21.865 -13.899 -3.129 1.00 4.41 17 THR A CA 10
ATOM 12723 C C . THR A 1 25 ? 22.119 -15.384 -3.356 1.00 71.44 17 THR A C 10
ATOM 12724 O O . THR A 1 25 ? 22.277 -15.832 -4.493 1.00 0.50 17 THR A O 10
ATOM 12735 N N . THR A 1 26 ? 22.156 -16.147 -2.268 1.00 70.32 18 THR A N 10
ATOM 12736 C CA . THR A 1 26 ? 22.391 -17.583 -2.349 1.00 73.42 18 THR A CA 10
ATOM 12737 C C . THR A 1 26 ? 21.079 -18.348 -2.489 1.00 43.25 18 THR A C 10
ATOM 12738 O O . THR A 1 26 ? 21.073 -19.529 -2.833 1.00 74.41 18 THR A O 10
ATOM 12749 N N . MET A 1 27 ? 19.971 -17.666 -2.222 1.00 54.40 19 MET A N 10
ATOM 12750 C CA . MET A 1 27 ? 18.652 -18.281 -2.321 1.00 23.32 19 MET A CA 10
ATOM 12751 C C . MET A 1 27 ? 18.427 -18.864 -3.712 1.00 64.33 19 MET A C 10
ATOM 12752 O O . MET A 1 27 ? 19.117 -18.503 -4.665 1.00 41.03 19 MET A O 10
ATOM 12766 N N . MET A 1 28 ? 17.459 -19.768 -3.821 1.00 52.41 20 MET A N 10
ATOM 12767 C CA . MET A 1 28 ? 17.143 -20.399 -5.097 1.00 64.41 20 MET A CA 10
ATOM 12768 C C . MET A 1 28 ? 16.672 -19.365 -6.114 1.00 44.23 20 MET A C 10
ATOM 12769 O O . MET A 1 28 ? 15.507 -18.970 -6.117 1.00 51.24 20 MET A O 10
ATOM 12783 N N . ALA A 1 29 ? 17.586 -18.930 -6.976 1.00 21.01 21 ALA A N 10
ATOM 12784 C CA . ALA A 1 29 ? 17.263 -17.943 -7.999 1.00 1.25 21 ALA A CA 10
ATOM 12785 C C . ALA A 1 29 ? 17.629 -18.452 -9.388 1.00 63.34 21 ALA A C 10
ATOM 12786 O O . ALA A 1 29 ? 18.594 -19.199 -9.552 1.00 30.21 21 ALA A O 10
ATOM 12793 N N . SER A 1 30 ? 16.853 -18.044 -10.387 1.00 33.01 22 SER A N 10
ATOM 12794 C CA . SER A 1 30 ? 17.093 -18.463 -11.763 1.00 21.13 22 SER A CA 10
ATOM 12795 C C . SER A 1 30 ? 17.795 -17.362 -12.551 1.00 53.45 22 SER A C 10
ATOM 12796 O O . SER A 1 30 ? 17.666 -16.179 -12.236 1.00 25.50 22 SER A O 10
ATOM 12804 N N . ASN A 1 31 ? 18.537 -17.760 -13.580 1.00 10.34 23 ASN A N 10
ATOM 12805 C CA . ASN A 1 31 ? 19.260 -16.807 -14.414 1.00 62.23 23 ASN A CA 10
ATOM 12806 C C . ASN A 1 31 ? 18.328 -15.712 -14.923 1.00 13.12 23 ASN A C 10
ATOM 12807 O O . ASN A 1 31 ? 18.751 -14.579 -15.153 1.00 64.20 23 ASN A O 10
ATOM 12818 N N . ASP A 1 32 ? 17.057 -16.058 -15.095 1.00 52.23 24 ASP A N 10
ATOM 12819 C CA . ASP A 1 32 ? 16.063 -15.104 -15.575 1.00 22.11 24 ASP A CA 10
ATOM 12820 C C . ASP A 1 32 ? 15.497 -14.283 -14.421 1.00 1.42 24 ASP A C 10
ATOM 12821 O O . ASP A 1 32 ? 15.221 -13.092 -14.570 1.00 24.11 24 ASP A O 10
ATOM 12830 N N . ASP A 1 33 ? 15.325 -14.926 -13.272 1.00 23.54 25 ASP A N 10
ATOM 12831 C CA . ASP A 1 33 ? 14.792 -14.256 -12.092 1.00 12.33 25 ASP A CA 10
ATOM 12832 C C . ASP A 1 33 ? 15.753 -13.179 -11.598 1.00 12.22 25 ASP A C 10
ATOM 12833 O O . ASP A 1 33 ? 15.339 -12.069 -11.262 1.00 2.15 25 ASP A O 10
ATOM 12842 N N . LYS A 1 34 ? 17.038 -13.514 -11.556 1.00 12.05 26 LYS A N 10
ATOM 12843 C CA . LYS A 1 34 ? 18.059 -12.577 -11.103 1.00 40.20 26 LYS A CA 10
ATOM 12844 C C . LYS A 1 34 ? 18.148 -11.375 -12.038 1.00 74.24 26 LYS A C 10
ATOM 12845 O O . LYS A 1 34 ? 18.570 -10.291 -11.635 1.00 2.15 26 LYS A O 10
ATOM 12864 N N . LEU A 1 35 ? 17.746 -11.574 -13.289 1.00 14.12 27 LEU A N 10
ATOM 12865 C CA . LEU A 1 35 ? 17.778 -10.506 -14.282 1.00 1.42 27 LEU A CA 10
ATOM 12866 C C . LEU A 1 35 ? 16.591 -9.564 -14.107 1.00 50.15 27 LEU A C 10
ATOM 12867 O O . LEU A 1 35 ? 16.529 -8.505 -14.733 1.00 50.22 27 LEU A O 10
ATOM 12883 N N . CYS A 1 36 ? 15.653 -9.955 -13.253 1.00 34.42 28 CYS A N 10
ATOM 12884 C CA . CYS A 1 36 ? 14.467 -9.145 -12.995 1.00 24.34 28 CYS A CA 10
ATOM 12885 C C . CYS A 1 36 ? 14.774 -8.038 -11.992 1.00 13.23 28 CYS A C 10
ATOM 12886 O O . CYS A 1 36 ? 14.476 -6.868 -12.233 1.00 1.31 28 CYS A O 10
ATOM 12894 N N . PHE A 1 37 ? 15.369 -8.415 -10.865 1.00 52.00 29 PHE A N 10
ATOM 12895 C CA . PHE A 1 37 ? 15.713 -7.454 -9.824 1.00 22.15 29 PHE A CA 10
ATOM 12896 C C . PHE A 1 37 ? 16.881 -6.575 -10.260 1.00 3.43 29 PHE A C 10
ATOM 12897 O O . PHE A 1 37 ? 17.167 -5.551 -9.639 1.00 4.34 29 PHE A O 10
ATOM 12914 N N . TYR A 1 38 ? 17.553 -6.982 -11.331 1.00 55.21 30 TYR A N 10
ATOM 12915 C CA . TYR A 1 38 ? 18.692 -6.234 -11.849 1.00 55.55 30 TYR A CA 10
ATOM 12916 C C . TYR A 1 38 ? 18.227 -5.040 -12.679 1.00 64.21 30 TYR A C 10
ATOM 12917 O O . TYR A 1 38 ? 18.916 -4.023 -12.765 1.00 54.12 30 TYR A O 10
ATOM 12935 N N . LYS A 1 39 ? 17.054 -5.172 -13.288 1.00 61.35 31 LYS A N 10
ATOM 12936 C CA . LYS A 1 39 ? 16.494 -4.106 -14.110 1.00 60.24 31 LYS A CA 10
ATOM 12937 C C . LYS A 1 39 ? 15.590 -3.198 -13.282 1.00 63.43 31 LYS A C 10
ATOM 12938 O O . LYS A 1 39 ? 15.359 -2.043 -13.640 1.00 72.22 31 LYS A O 10
ATOM 12957 N N . TYR A 1 40 ? 15.084 -3.727 -12.174 1.00 72.32 32 TYR A N 10
ATOM 12958 C CA . TYR A 1 40 ? 14.205 -2.965 -11.296 1.00 13.32 32 TYR A CA 10
ATOM 12959 C C . TYR A 1 40 ? 14.983 -1.884 -10.551 1.00 53.12 32 TYR A C 10
ATOM 12960 O O . TYR A 1 40 ? 14.514 -0.755 -10.405 1.00 42.33 32 TYR A O 10
ATOM 12978 N N . TYR A 1 41 ? 16.174 -2.239 -10.083 1.00 0.31 33 TYR A N 10
ATOM 12979 C CA . TYR A 1 41 ? 17.018 -1.301 -9.352 1.00 31.14 33 TYR A CA 10
ATOM 12980 C C . TYR A 1 41 ? 17.489 -0.170 -10.260 1.00 1.40 33 TYR A C 10
ATOM 12981 O O . TYR A 1 41 ? 17.867 0.904 -9.790 1.00 52.02 33 TYR A O 10
ATOM 12999 N N . LYS A 1 42 ? 17.464 -0.418 -11.565 1.00 54.20 34 LYS A N 10
ATOM 13000 C CA . LYS A 1 42 ? 17.886 0.579 -12.542 1.00 74.53 34 LYS A CA 10
ATOM 13001 C C . LYS A 1 42 ? 16.708 1.443 -12.981 1.00 71.24 34 LYS A C 10
ATOM 13002 O O . LYS A 1 42 ? 16.854 2.647 -13.189 1.00 64.13 34 LYS A O 10
ATOM 13021 N N . GLN A 1 43 ? 15.542 0.820 -13.119 1.00 13.30 35 GLN A N 10
ATOM 13022 C CA . GLN A 1 43 ? 14.339 1.534 -13.533 1.00 4.15 35 GLN A CA 10
ATOM 13023 C C . GLN A 1 43 ? 13.773 2.359 -12.382 1.00 2.34 35 GLN A C 10
ATOM 13024 O O . GLN A 1 43 ? 13.147 3.396 -12.598 1.00 2.41 35 GLN A O 10
ATOM 13038 N N . ALA A 1 44 ? 13.997 1.891 -11.158 1.00 44.22 36 ALA A N 10
ATOM 13039 C CA . ALA A 1 44 ? 13.511 2.587 -9.973 1.00 60.32 36 ALA A CA 10
ATOM 13040 C C . ALA A 1 44 ? 14.527 3.612 -9.483 1.00 3.42 36 ALA A C 10
ATOM 13041 O O . ALA A 1 44 ? 14.299 4.302 -8.489 1.00 1.54 36 ALA A O 10
ATOM 13048 N N . THR A 1 45 ? 15.652 3.708 -10.186 1.00 34.20 37 THR A N 10
ATOM 13049 C CA . THR A 1 45 ? 16.704 4.648 -9.821 1.00 71.21 37 THR A CA 10
ATOM 13050 C C . THR A 1 45 ? 16.952 5.656 -10.938 1.00 22.45 37 THR A C 10
ATOM 13051 O O . THR A 1 45 ? 16.928 6.866 -10.712 1.00 74.41 37 THR A O 10
ATOM 13062 N N . VAL A 1 46 ? 17.191 5.149 -12.143 1.00 50.32 38 VAL A N 10
ATOM 13063 C CA . VAL A 1 46 ? 17.442 6.006 -13.296 1.00 61.10 38 VAL A CA 10
ATOM 13064 C C . VAL A 1 46 ? 16.145 6.343 -14.023 1.00 42.11 38 VAL A C 10
ATOM 13065 O O . VAL A 1 46 ? 15.736 7.502 -14.080 1.00 44.00 38 VAL A O 10
ATOM 13078 N N . GLY A 1 47 ? 15.501 5.321 -14.578 1.00 61.22 39 GLY A N 10
ATOM 13079 C CA . GLY A 1 47 ? 14.256 5.529 -15.294 1.00 43.13 39 GLY A CA 10
ATOM 13080 C C . GLY A 1 47 ? 14.154 4.673 -16.541 1.00 44.01 39 GLY A C 10
ATOM 13081 O O . GLY A 1 47 ? 13.128 4.037 -16.784 1.00 3.34 39 GLY A O 10
ATOM 13085 N N . ASP A 1 48 ? 15.220 4.657 -17.335 1.00 13.25 40 ASP A N 10
ATOM 13086 C CA . ASP A 1 48 ? 15.246 3.873 -18.564 1.00 11.21 40 ASP A CA 10
ATOM 13087 C C . ASP A 1 48 ? 16.678 3.519 -18.952 1.00 30.53 40 ASP A C 10
ATOM 13088 O O . ASP A 1 48 ? 17.633 4.100 -18.435 1.00 64.54 40 ASP A O 10
ATOM 13097 N N . CYS A 1 49 ? 16.819 2.562 -19.862 1.00 70.33 41 CYS A N 10
ATOM 13098 C CA . CYS A 1 49 ? 18.135 2.128 -20.318 1.00 70.01 41 CYS A CA 10
ATOM 13099 C C . CYS A 1 49 ? 18.701 3.100 -21.348 1.00 62.11 41 CYS A C 10
ATOM 13100 O O . CYS A 1 49 ? 18.005 3.513 -22.275 1.00 23.42 41 CYS A O 10
ATOM 13108 N N . ASN A 1 50 ? 19.968 3.463 -21.178 1.00 24.33 42 ASN A N 10
ATOM 13109 C CA . ASN A 1 50 ? 20.628 4.388 -22.091 1.00 51.45 42 ASN A CA 10
ATOM 13110 C C . ASN A 1 50 ? 22.125 4.105 -22.166 1.00 42.11 42 ASN A C 10
ATOM 13111 O O . ASN A 1 50 ? 22.946 5.019 -22.087 1.00 3.12 42 ASN A O 10
ATOM 13122 N N . LYS A 1 51 ? 22.474 2.832 -22.320 1.00 11.23 43 LYS A N 10
ATOM 13123 C CA . LYS A 1 51 ? 23.872 2.426 -22.407 1.00 53.53 43 LYS A CA 10
ATOM 13124 C C . LYS A 1 51 ? 24.162 1.760 -23.748 1.00 52.35 43 LYS A C 10
ATOM 13125 O O . LYS A 1 51 ? 23.272 1.218 -24.405 1.00 3.40 43 LYS A O 10
ATOM 13144 N N . PRO A 1 52 ? 25.436 1.799 -24.166 1.00 71.11 44 PRO A N 10
ATOM 13145 C CA . PRO A 1 52 ? 25.873 1.202 -25.432 1.00 35.34 44 PRO A CA 10
ATOM 13146 C C . PRO A 1 52 ? 25.826 -0.322 -25.400 1.00 23.10 44 PRO A C 10
ATOM 13147 O O . PRO A 1 52 ? 25.883 -0.934 -24.333 1.00 12.52 44 PRO A O 10
ATOM 13158 N N . LYS A 1 53 ? 25.724 -0.931 -26.577 1.00 15.24 45 LYS A N 10
ATOM 13159 C CA . LYS A 1 53 ? 25.671 -2.384 -26.685 1.00 4.11 45 LYS A CA 10
ATOM 13160 C C . LYS A 1 53 ? 26.919 -3.020 -26.081 1.00 4.34 45 LYS A C 10
ATOM 13161 O O . LYS A 1 53 ? 28.043 -2.566 -26.297 1.00 2.55 45 LYS A O 10
ATOM 13180 N N . PRO A 1 54 ? 26.720 -4.097 -25.306 1.00 43.34 46 PRO A N 10
ATOM 13181 C CA . PRO A 1 54 ? 27.818 -4.819 -24.657 1.00 44.22 46 PRO A CA 10
ATOM 13182 C C . PRO A 1 54 ? 28.685 -5.576 -25.657 1.00 63.31 46 PRO A C 10
ATOM 13183 O O . PRO A 1 54 ? 28.616 -5.335 -26.861 1.00 42.14 46 PRO A O 10
ATOM 13194 N N . GLY A 1 55 ? 29.502 -6.495 -25.149 1.00 52.32 47 GLY A N 10
ATOM 13195 C CA . GLY A 1 55 ? 30.370 -7.274 -26.012 1.00 44.22 47 GLY A CA 10
ATOM 13196 C C . GLY A 1 55 ? 29.603 -8.025 -27.081 1.00 75.54 47 GLY A C 10
ATOM 13197 O O . GLY A 1 55 ? 28.390 -7.863 -27.214 1.00 31.13 47 GLY A O 10
ATOM 13201 N N . MET A 1 56 ? 30.310 -8.849 -27.847 1.00 64.23 48 MET A N 10
ATOM 13202 C CA . MET A 1 56 ? 29.687 -9.628 -28.911 1.00 20.21 48 MET A CA 10
ATOM 13203 C C . MET A 1 56 ? 29.952 -11.118 -28.720 1.00 63.25 48 MET A C 10
ATOM 13204 O O . MET A 1 56 ? 29.749 -11.917 -29.636 1.00 21.23 48 MET A O 10
ATOM 13218 N N . LEU A 1 57 ? 30.407 -11.486 -27.528 1.00 0.23 49 LEU A N 10
ATOM 13219 C CA . LEU A 1 57 ? 30.700 -12.881 -27.217 1.00 45.34 49 LEU A CA 10
ATOM 13220 C C . LEU A 1 57 ? 30.052 -13.293 -25.900 1.00 25.34 49 LEU A C 10
ATOM 13221 O O . LEU A 1 57 ? 30.368 -14.346 -25.345 1.00 41.33 49 LEU A O 10
ATOM 13237 N N . GLN A 1 58 ? 29.144 -12.458 -25.406 1.00 22.13 50 GLN A N 10
ATOM 13238 C CA . GLN A 1 58 ? 28.451 -12.738 -24.154 1.00 11.42 50 GLN A CA 10
ATOM 13239 C C . GLN A 1 58 ? 26.967 -12.990 -24.398 1.00 72.31 50 GLN A C 10
ATOM 13240 O O . GLN A 1 58 ? 26.346 -12.342 -25.242 1.00 4.54 50 GLN A O 10
ATOM 13254 N N . LEU A 1 59 ? 26.403 -13.937 -23.656 1.00 0.33 51 LEU A N 10
ATOM 13255 C CA . LEU A 1 59 ? 24.991 -14.276 -23.792 1.00 13.13 51 LEU A CA 10
ATOM 13256 C C . LEU A 1 59 ? 24.135 -13.433 -22.851 1.00 42.13 51 LEU A C 10
ATOM 13257 O O . LEU A 1 59 ? 23.207 -12.752 -23.285 1.00 53.24 51 LEU A O 10
ATOM 13273 N N . GLN A 1 60 ? 24.457 -13.483 -21.563 1.00 14.04 52 GLN A N 10
ATOM 13274 C CA . GLN A 1 60 ? 23.718 -12.722 -20.562 1.00 30.54 52 GLN A CA 10
ATOM 13275 C C . GLN A 1 60 ? 23.697 -11.238 -20.912 1.00 23.25 52 GLN A C 10
ATOM 13276 O O . GLN A 1 60 ? 22.825 -10.497 -20.460 1.00 72.23 52 GLN A O 10
ATOM 13290 N N . GLU A 1 61 ? 24.664 -10.812 -21.718 1.00 4.32 53 GLU A N 10
ATOM 13291 C CA . GLU A 1 61 ? 24.757 -9.415 -22.127 1.00 32.14 53 GLU A CA 10
ATOM 13292 C C . GLU A 1 61 ? 23.520 -8.996 -22.915 1.00 75.14 53 GLU A C 10
ATOM 13293 O O . GLU A 1 61 ? 23.033 -7.873 -22.780 1.00 44.01 53 GLU A O 10
ATOM 13305 N N . LYS A 1 62 ? 23.015 -9.907 -23.741 1.00 13.04 54 LYS A N 10
ATOM 13306 C CA . LYS A 1 62 ? 21.834 -9.635 -24.552 1.00 1.33 54 LYS A CA 10
ATOM 13307 C C . LYS A 1 62 ? 20.589 -9.518 -23.678 1.00 40.12 54 LYS A C 10
ATOM 13308 O O . LYS A 1 62 ? 19.792 -8.593 -23.837 1.00 41.12 54 LYS A O 10
ATOM 13327 N N . TYR A 1 63 ? 20.429 -10.460 -22.755 1.00 51.24 55 TYR A N 10
ATOM 13328 C CA . TYR A 1 63 ? 19.280 -10.463 -21.857 1.00 43.44 55 TYR A CA 10
ATOM 13329 C C . TYR A 1 63 ? 19.358 -9.302 -20.870 1.00 21.43 55 TYR A C 10
ATOM 13330 O O . TYR A 1 63 ? 18.344 -8.697 -20.523 1.00 52.31 55 TYR A O 10
ATOM 13348 N N . LYS A 1 64 ? 20.571 -8.997 -20.420 1.00 74.30 56 LYS A N 10
ATOM 13349 C CA . LYS A 1 64 ? 20.785 -7.909 -19.474 1.00 12.03 56 LYS A CA 10
ATOM 13350 C C . LYS A 1 64 ? 20.640 -6.555 -20.160 1.00 44.43 56 LYS A C 10
ATOM 13351 O O . LYS A 1 64 ? 20.278 -5.563 -19.527 1.00 44.11 56 LYS A O 10
ATOM 13370 N N . TRP A 1 65 ? 20.924 -6.521 -21.457 1.00 50.02 57 TRP A N 10
ATOM 13371 C CA . TRP A 1 65 ? 20.824 -5.288 -22.230 1.00 11.24 57 TRP A CA 10
ATOM 13372 C C . TRP A 1 65 ? 19.438 -5.145 -22.850 1.00 3.35 57 TRP A C 10
ATOM 13373 O O . TRP A 1 65 ? 19.023 -4.045 -23.213 1.00 73.12 57 TRP A O 10
ATOM 13394 N N . GLU A 1 66 ? 18.729 -6.263 -22.966 1.00 55.44 58 GLU A N 10
ATOM 13395 C CA . GLU A 1 66 ? 17.389 -6.260 -23.543 1.00 44.55 58 GLU A CA 10
ATOM 13396 C C . GLU A 1 66 ? 16.333 -6.027 -22.467 1.00 5.33 58 GLU A C 10
ATOM 13397 O O . GLU A 1 66 ? 15.293 -5.421 -22.723 1.00 63.21 58 GLU A O 10
ATOM 13409 N N . ALA A 1 67 ? 16.609 -6.513 -21.261 1.00 3.21 59 ALA A N 10
ATOM 13410 C CA . ALA A 1 67 ? 15.685 -6.357 -20.145 1.00 10.13 59 ALA A CA 10
ATOM 13411 C C . ALA A 1 67 ? 15.593 -4.899 -19.708 1.00 13.22 59 ALA A C 10
ATOM 13412 O O . ALA A 1 67 ? 14.505 -4.326 -19.651 1.00 54.12 59 ALA A O 10
ATOM 13419 N N . TRP A 1 68 ? 16.740 -4.305 -19.399 1.00 71.15 60 TRP A N 10
ATOM 13420 C CA . TRP A 1 68 ? 16.788 -2.913 -18.967 1.00 35.03 60 TRP A CA 10
ATOM 13421 C C . TRP A 1 68 ? 16.206 -1.991 -20.033 1.00 64.20 60 TRP A C 10
ATOM 13422 O O . TRP A 1 68 ? 15.701 -0.913 -19.725 1.00 54.23 60 TRP A O 10
ATOM 13443 N N . ASN A 1 69 ? 16.282 -2.423 -21.288 1.00 22.03 61 ASN A N 10
ATOM 13444 C CA . ASN A 1 69 ? 15.763 -1.635 -22.400 1.00 24.11 61 ASN A CA 10
ATOM 13445 C C . ASN A 1 69 ? 14.286 -1.935 -22.636 1.00 42.25 61 ASN A C 10
ATOM 13446 O O . ASN A 1 69 ? 13.547 -1.096 -23.151 1.00 70.30 61 ASN A O 10
ATOM 13457 N N . ALA A 1 70 ? 13.864 -3.136 -22.256 1.00 74.14 62 ALA A N 10
ATOM 13458 C CA . ALA A 1 70 ? 12.475 -3.546 -22.424 1.00 51.25 62 ALA A CA 10
ATOM 13459 C C . ALA A 1 70 ? 11.556 -2.771 -21.486 1.00 4.23 62 ALA A C 10
ATOM 13460 O O . ALA A 1 70 ? 10.360 -2.634 -21.744 1.00 32.31 62 ALA A O 10
ATOM 13467 N N . LEU A 1 71 ? 12.123 -2.266 -20.395 1.00 52.33 63 LEU A N 10
ATOM 13468 C CA . LEU A 1 71 ? 11.354 -1.504 -19.417 1.00 22.33 63 LEU A CA 10
ATOM 13469 C C . LEU A 1 71 ? 11.490 -0.005 -19.665 1.00 30.45 63 LEU A C 10
ATOM 13470 O O . LEU A 1 71 ? 11.061 0.810 -18.848 1.00 51.12 63 LEU A O 10
ATOM 13486 N N . ARG A 1 72 ? 12.087 0.350 -20.797 1.00 45.12 64 ARG A N 10
ATOM 13487 C CA . ARG A 1 72 ? 12.279 1.751 -21.153 1.00 74.11 64 ARG A CA 10
ATOM 13488 C C . ARG A 1 72 ? 10.964 2.520 -21.058 1.00 4.34 64 ARG A C 10
ATOM 13489 O O . ARG A 1 72 ? 10.012 2.234 -21.782 1.00 13.25 64 ARG A O 10
ATOM 13510 N N . GLY A 1 73 ? 10.921 3.499 -20.158 1.00 61.40 65 GLY A N 10
ATOM 13511 C CA . GLY A 1 73 ? 9.719 4.293 -19.984 1.00 5.42 65 GLY A CA 10
ATOM 13512 C C . GLY A 1 73 ? 9.046 4.041 -18.649 1.00 51.15 65 GLY A C 10
ATOM 13513 O O . GLY A 1 73 ? 8.223 4.839 -18.202 1.00 33.23 65 GLY A O 10
ATOM 13517 N N . MET A 1 74 ? 9.395 2.928 -18.013 1.00 72.44 66 MET A N 10
ATOM 13518 C CA . MET A 1 74 ? 8.817 2.572 -16.722 1.00 42.53 66 MET A CA 10
ATOM 13519 C C . MET A 1 74 ? 9.106 3.651 -15.683 1.00 20.44 66 MET A C 10
ATOM 13520 O O . MET A 1 74 ? 10.086 4.387 -15.794 1.00 24.43 66 MET A O 10
ATOM 13534 N N . SER A 1 75 ? 8.246 3.738 -14.673 1.00 1.13 67 SER A N 10
ATOM 13535 C CA . SER A 1 75 ? 8.407 4.729 -13.615 1.00 41.34 67 SER A CA 10
ATOM 13536 C C . SER A 1 75 ? 9.119 4.125 -12.408 1.00 54.44 67 SER A C 10
ATOM 13537 O O . SER A 1 75 ? 9.554 2.974 -12.441 1.00 21.12 67 SER A O 10
ATOM 13545 N N . THR A 1 76 ? 9.233 4.912 -11.342 1.00 63.44 68 THR A N 10
ATOM 13546 C CA . THR A 1 76 ? 9.892 4.457 -10.125 1.00 23.23 68 THR A CA 10
ATOM 13547 C C . THR A 1 76 ? 8.979 3.545 -9.313 1.00 65.32 68 THR A C 10
ATOM 13548 O O . THR A 1 76 ? 9.412 2.510 -8.807 1.00 63.04 68 THR A O 10
ATOM 13559 N N . GLU A 1 77 ? 7.714 3.936 -9.194 1.00 24.51 69 GLU A N 10
ATOM 13560 C CA . GLU A 1 77 ? 6.741 3.151 -8.443 1.00 10.40 69 GLU A CA 10
ATOM 13561 C C . GLU A 1 77 ? 6.471 1.816 -9.131 1.00 13.31 69 GLU A C 10
ATOM 13562 O O . GLU A 1 77 ? 6.188 0.814 -8.475 1.00 23.22 69 GLU A O 10
ATOM 13574 N N . SER A 1 78 ? 6.559 1.812 -10.457 1.00 40.11 70 SER A N 10
ATOM 13575 C CA . SER A 1 78 ? 6.320 0.602 -11.235 1.00 51.33 70 SER A CA 10
ATOM 13576 C C . SER A 1 78 ? 7.396 -0.443 -10.959 1.00 44.10 70 SER A C 10
ATOM 13577 O O . SER A 1 78 ? 7.094 -1.603 -10.682 1.00 71.23 70 SER A O 10
ATOM 13585 N N . ALA A 1 79 ? 8.655 -0.022 -11.036 1.00 54.05 71 ALA A N 10
ATOM 13586 C CA . ALA A 1 79 ? 9.777 -0.920 -10.793 1.00 52.22 71 ALA A CA 10
ATOM 13587 C C . ALA A 1 79 ? 9.776 -1.422 -9.353 1.00 74.45 71 ALA A C 10
ATOM 13588 O O . ALA A 1 79 ? 9.871 -2.624 -9.104 1.00 64.32 71 ALA A O 10
ATOM 13595 N N . LYS A 1 80 ? 9.667 -0.495 -8.408 1.00 64.01 72 LYS A N 10
ATOM 13596 C CA . LYS A 1 80 ? 9.653 -0.843 -6.992 1.00 62.13 72 LYS A CA 10
ATOM 13597 C C . LYS A 1 80 ? 8.554 -1.857 -6.692 1.00 53.12 72 LYS A C 10
ATOM 13598 O O . LYS A 1 80 ? 8.766 -2.814 -5.949 1.00 65.20 72 LYS A O 10
ATOM 13617 N N . GLU A 1 81 ? 7.379 -1.640 -7.276 1.00 64.14 73 GLU A N 10
ATOM 13618 C CA . GLU A 1 81 ? 6.248 -2.536 -7.071 1.00 73.30 73 GLU A CA 10
ATOM 13619 C C . GLU A 1 81 ? 6.563 -3.938 -7.587 1.00 12.44 73 GLU A C 10
ATOM 13620 O O . GLU A 1 81 ? 5.894 -4.907 -7.230 1.00 11.25 73 GLU A O 10
ATOM 13632 N N . ALA A 1 82 ? 7.586 -4.035 -8.429 1.00 60.51 74 ALA A N 10
ATOM 13633 C CA . ALA A 1 82 ? 7.991 -5.317 -8.993 1.00 43.00 74 ALA A CA 10
ATOM 13634 C C . ALA A 1 82 ? 9.063 -5.980 -8.135 1.00 31.35 74 ALA A C 10
ATOM 13635 O O . ALA A 1 82 ? 9.213 -7.202 -8.146 1.00 34.32 74 ALA A O 10
ATOM 13642 N N . TYR A 1 83 ? 9.806 -5.167 -7.392 1.00 63.52 75 TYR A N 10
ATOM 13643 C CA . TYR A 1 83 ? 10.867 -5.676 -6.530 1.00 14.30 75 TYR A CA 10
ATOM 13644 C C . TYR A 1 83 ? 10.285 -6.392 -5.315 1.00 74.23 75 TYR A C 10
ATOM 13645 O O . TYR A 1 83 ? 10.957 -7.202 -4.676 1.00 74.14 75 TYR A O 10
ATOM 13663 N N . VAL A 1 84 ? 9.029 -6.088 -5.002 1.00 50.04 76 VAL A N 10
ATOM 13664 C CA . VAL A 1 84 ? 8.354 -6.703 -3.866 1.00 32.11 76 VAL A CA 10
ATOM 13665 C C . VAL A 1 84 ? 7.608 -7.964 -4.287 1.00 33.23 76 VAL A C 10
ATOM 13666 O O . VAL A 1 84 ? 7.489 -8.916 -3.515 1.00 0.13 76 VAL A O 10
ATOM 13679 N N . LYS A 1 85 ? 7.106 -7.965 -5.517 1.00 70.31 77 LYS A N 10
ATOM 13680 C CA . LYS A 1 85 ? 6.372 -9.110 -6.044 1.00 1.04 77 LYS A CA 10
ATOM 13681 C C . LYS A 1 85 ? 7.327 -10.147 -6.626 1.00 72.21 77 LYS A C 10
ATOM 13682 O O . LYS A 1 85 ? 7.195 -11.344 -6.364 1.00 51.43 77 LYS A O 10
ATOM 13701 N N . LEU A 1 86 ? 8.288 -9.682 -7.416 1.00 5.15 78 LEU A N 10
ATOM 13702 C CA . LEU A 1 86 ? 9.267 -10.570 -8.034 1.00 41.51 78 LEU A CA 10
ATOM 13703 C C . LEU A 1 86 ? 10.138 -11.241 -6.977 1.00 41.21 78 LEU A C 10
ATOM 13704 O O . LEU A 1 86 ? 10.360 -12.452 -7.018 1.00 4.32 78 LEU A O 10
ATOM 13720 N N . LEU A 1 87 ? 10.627 -10.448 -6.030 1.00 42.43 79 LEU A N 10
ATOM 13721 C CA . LEU A 1 87 ? 11.472 -10.965 -4.960 1.00 24.12 79 LEU A CA 10
ATOM 13722 C C . LEU A 1 87 ? 10.797 -12.134 -4.250 1.00 23.21 79 LEU A C 10
ATOM 13723 O O . LEU A 1 87 ? 11.466 -12.999 -3.683 1.00 13.21 79 LEU A O 10
ATOM 13739 N N . ASP A 1 88 ? 9.470 -12.155 -4.287 1.00 34.00 80 ASP A N 10
ATOM 13740 C CA . ASP A 1 88 ? 8.703 -13.220 -3.650 1.00 5.10 80 ASP A CA 10
ATOM 13741 C C . ASP A 1 88 ? 9.033 -14.573 -4.272 1.00 60.30 80 ASP A C 10
ATOM 13742 O O . ASP A 1 88 ? 8.881 -15.616 -3.634 1.00 43.14 80 ASP A O 10
ATOM 13751 N N . THR A 1 89 ? 9.484 -14.550 -5.522 1.00 63.24 81 THR A N 10
ATOM 13752 C CA . THR A 1 89 ? 9.833 -15.775 -6.232 1.00 1.42 81 THR A CA 10
ATOM 13753 C C . THR A 1 89 ? 11.234 -16.245 -5.860 1.00 25.20 81 THR A C 10
ATOM 13754 O O . THR A 1 89 ? 11.560 -17.426 -5.994 1.00 0.43 81 THR A O 10
ATOM 13765 N N . LEU A 1 90 ? 12.061 -15.316 -5.392 1.00 73.12 82 LEU A N 10
ATOM 13766 C CA . LEU A 1 90 ? 13.429 -15.636 -5.000 1.00 33.44 82 LEU A CA 10
ATOM 13767 C C . LEU A 1 90 ? 13.500 -16.001 -3.520 1.00 54.41 82 LEU A C 10
ATOM 13768 O O . LEU A 1 90 ? 13.932 -17.095 -3.160 1.00 43.02 82 LEU A O 10
ATOM 13784 N N . ALA A 1 91 ? 13.070 -15.076 -2.667 1.00 73.43 83 ALA A N 10
ATOM 13785 C CA . ALA A 1 91 ? 13.080 -15.302 -1.227 1.00 44.23 83 ALA A CA 10
ATOM 13786 C C . ALA A 1 91 ? 11.841 -14.705 -0.569 1.00 21.10 83 ALA A C 10
ATOM 13787 O O . ALA A 1 91 ? 11.862 -13.590 -0.047 1.00 73.13 83 ALA A O 10
ATOM 13794 N N . PRO A 1 92 ? 10.734 -15.463 -0.593 1.00 45.41 84 PRO A N 10
ATOM 13795 C CA . PRO A 1 92 ? 9.465 -15.028 -0.003 1.00 32.31 84 PRO A CA 10
ATOM 13796 C C . PRO A 1 92 ? 9.519 -14.983 1.520 1.00 21.23 84 PRO A C 10
ATOM 13797 O O . PRO A 1 92 ? 8.573 -14.541 2.172 1.00 72.22 84 PRO A O 10
ATOM 13808 N N . SER A 1 93 ? 10.633 -15.443 2.082 1.00 15.22 85 SER A N 10
ATOM 13809 C CA . SER A 1 93 ? 10.808 -15.458 3.530 1.00 45.24 85 SER A CA 10
ATOM 13810 C C . SER A 1 93 ? 11.035 -14.047 4.064 1.00 14.20 85 SER A C 10
ATOM 13811 O O . SER A 1 93 ? 11.081 -13.830 5.275 1.00 72.11 85 SER A O 10
ATOM 13819 N N . TRP A 1 94 ? 11.175 -13.092 3.152 1.00 11.52 86 TRP A N 10
ATOM 13820 C CA . TRP A 1 94 ? 11.397 -11.700 3.531 1.00 75.52 86 TRP A CA 10
ATOM 13821 C C . TRP A 1 94 ? 10.084 -11.023 3.909 1.00 73.44 86 TRP A C 10
ATOM 13822 O O . TRP A 1 94 ? 10.064 -10.094 4.716 1.00 32.42 86 TRP A O 10
ATOM 13843 N N . ARG A 1 95 ? 8.989 -11.494 3.320 1.00 21.30 87 ARG A N 10
ATOM 13844 C CA . ARG A 1 95 ? 7.672 -10.933 3.595 1.00 41.21 87 ARG A CA 10
ATOM 13845 C C . ARG A 1 95 ? 6.995 -11.672 4.745 1.00 21.23 87 ARG A C 10
ATOM 13846 O O . ARG A 1 95 ? 6.235 -11.083 5.512 1.00 34.53 87 ARG A O 10
ATOM 13867 N N . ASN A 1 96 ? 7.277 -12.966 4.858 1.00 64.11 88 ASN A N 10
ATOM 13868 C CA . ASN A 1 96 ? 6.695 -13.786 5.914 1.00 60.42 88 ASN A CA 10
ATOM 13869 C C . ASN A 1 96 ? 7.759 -14.655 6.577 1.00 23.13 88 ASN A C 10
ATOM 13870 O O . ASN A 1 96 ? 7.476 -15.384 7.528 1.00 55.42 88 ASN A O 10
#

Sequence (88 aa):
MSADDFDAAVKYVSNTTTMMASNDDKLCFYKYYKQATVGDCNKPKPGMLQLQEKYKWEAWNALRGMSTESAKEAYVKLLDTLAPSWRNMSADDFDAAVKYVSNTTTMMASNDDKLCFYKYYKQATVGDCNKPKPGMLQLQEKYKWEAWNALRGMSTESAKEAYVKLLDTLAPSWRNMSADDFDAAVKYVSNTTTMMASNDDKLCFYKYYKQATVGDCNKPKPGMLQLQEKYKWEAWNALRGMSTESAKEAYVKLLDTLAPSWRNMSADDFDAAVKYVSNTTTMMASNDDKLCFYKYYKQATVGDCNKPKPGMLQLQEKYKWEAWNALRGMSTESAKEAYVKLLDTLAPSWRNMSADDFDAAVKYVSNTTTMMASNDDKLCFYKYYKQATVGDCNKPKPGMLQLQEKYKWEAWNALRGMSTESAKEAYVKLLDTLAPSWRNMSADDFDAAVKYVSNTTTMMASNDDKLCFYKYYKQATVGDCNKPKPGMLQLQEKYKWEAWNALRGMSTESAKEAYVKLLDTLAPSWRNMSADDFDAAVKYVSNTTTMMASNDDKLCFYKYYKQATVGDCNKPKPGMLQLQEKYKWEAWNALRGMSTESAKEAYVKLLDTLAPSWRNMSADDFDAAVKYVSNTTTMMASNDDKLCFYKYYKQATVGDCNKPKPGMLQLQEKYKWEAWNALRGMSTESAKEAYVKLLDTLAPSWRNMSADDFDAAVKYVSNTTTMMASNDDKLCFYKYYKQATVGDCNKPKPGMLQLQEKYKWEAWNALRGMSTESAKEAYVKLLDTLAPSWRNMSADDFDAAVKYVSNTTTMMASNDDKLCFYKYYKQATVGDCNKPKPGMLQLQEKYKWEAWNALRGMSTESAKEAYVKLLDTLAPSWRN

B-factor: mean 37.96, std 22.52, range [0.01, 75.55]

Secondary structure (DSSP, 8-state):
--SSTHHHHHHHHHH---S---TTTTTHHHHHHHHTTTSS-------SS-SHHHHHHHHHHHTTT--HHHHHHHHHHHHHHH-GGGT-

CATH classification: 1.20.80.10

Foldseek 3Di:
DLLVCLVLLVCCVVVPPPFDADLLLNLLLLLLVCCLPPNADDDDQDDDPDDVSCVNNCVRHVCRRPHNSRSSSCSLVSSCVGCVVSVD

Radius of gyration: 13.1 Å; Cα contacts (8 Å, |Δi|>4): 106; chains: 1; bounding box: 29×27×34 Å

Organism: Babesia bovis (NCBI:txid5865)

InterPro domains:
  IPR000582 Acyl-CoA-binding protein, ACBP [PF00887] (4-79)
  IPR000582 Acyl-CoA-binding protein, ACBP [PR00689] (3-18)
  IPR000582 Acyl-CoA-binding protein, ACBP [PR00689] (21-39)
  IPR000582 Acyl-CoA-binding protein, ACBP [PR00689] (44-59)
  IPR000582 Acyl-CoA-binding protein, ACBP [PR00689] (65-82)
  IPR000582 Acyl-CoA-binding protein, ACBP [PS51228] (2-88)
  IPR014352 FERM/acyl-CoA-binding protein superfamily [G3DSA:1.20.80.10] (1-88)
  IPR035984 Acyl-CoA binding protein superfamily [SSF47027] (4-87)